Protein 9R0P (pdb70)

Foldseek 3Di:
DDADPVLQLVDALQQEEEEEDQLLLCLQAVVPQCRVDPLSVVVQLLVLCPPVVPDDPVVSVVVVVVSVVDDVVLVVVVVVCVSQDDDDPDDDDDRPLVSSCVPLPPSNVRRDDLSLLQLVLVLVSLVLQYAYEYEDQHCNSQVVSVVVPDRAAEAECVVQPCLVVVLVSNRRRYYYYACHHSVCNVRGDSDPVDDCVSCVVVVSLQSCCCVFQVGEYEYEDDLNSPPPPPVVPVRVVSDQPLVRRAYEYEDEDDPDVVVVVSQVVQNSSNYHYDYDHHDSSVSSVNSNVSSCSNVVSND/DDDDPVVLLLAALQFEEEEEEQCLLVLQFPDQQCRNDLLSVVVQLLVQCVVVVNDDPVRSVVLVVVSVVVPPVVVSVVVVCVVFDDPVPVDPDCVLLSSLVVRQPPSVVRGDVLSLLLLVLVVLSLVLQYAYEYQDQHCPNVVSCVVPNALADEEELQDPVLVVCVLVSNPSNYYYHDQYHSNCVVRGPLDCPRLVVCVPDPVSLVSLLCSQPRHEYEYEPFRCVCPSPSVCVRRVVNPPDVPQDEYEYEDECPPPVVVVVVQVVVVVSRYHYDYDHDPCSCVSVVSVVSSCSRHVSHD/DDDDDVVLLLAALQQEAEEEECLLVVLDVPPLNLLLLVLVVVSLQSQYAYEYLDQEDVNQVSLVVPPHGAAEAALVPVVVLLCVLVSNDRRYYYNDQYHPVDPVRGHDPVVSLVSVVVVVSSLVSLQVSQVRHEYEYEDPPPQVPPPSNCSRPVVRYDVLQPHDYEYEDADDDPCVLVVCQVVNSSSPYHYDYDHDDSSCVSVVSSVSSVSNHVSND

Organism: Homo sapiens (NCBI:txid9606)

InterPro domains:
  IPR038916 Protein FAM118 [PTHR28623] (1-348)

Secondary structure (DSSP, 8-state):
-----TTGGGS-GGGEEEEE-HHHHHHTSTT-GGGSSTHHHHHHHHHHHHHHTSS-HHHHHHHHHHHHS-SSHHHHHHHHHHHH---SSSS--TTTHHHHTTTSSSSGGG--HHHHHHHHHHHHHHHTT-EEEE-SS--HHHHHHHHTT---EEE-TTSGGGHHHHTTT-STTEEEESS--TT-GGG---STTTGGGGGGSHHHHHHTTTTTTSSEEEE-S-SHHHHSTHHHHHHHTT---TTT--EEEE----SHHHHHHHHHHHHHHTEEEE-----TTHHHHHHHHHHHHHHHHH-/-----HHHHT--GGGEEEEE-HHHHHHT-TT-GGGSSHHHHHHHHHHHHHHTT-S-HHHHHHHHHHHHT-S-HHHHHHHHHHHHS-S-TTS--SHHHHHHHHHSSS-GGG--HHHHHHHHHHHHHHHHT-EEEES-S--HHHHHHHHHT--PEEE-TT-HHHHHHHHTT--TTEEEESS--TT-GGG---STHHHHHHHT-HHHHHHHHHHHHH-EEEEES--GGGGSTHHHHHTGGG-SS-----EEEEEE--SHHHHHHHHHHHHHHTEEEEEE-S-TTHHHHHHHHHHHHHHHHH-/-----HHHHH--GGGEEEEE-HHHHHH---HHHHHHHHHHHHHHHTT-EEEES----HHHHHHHHTT---EEE-TT-HHHHHHHHTT--TTEEEETT--TT-TTT---SHHHHHHHHH-HHHHHHHHHHHHHPEEEEE--SSGGG-HHHIIIIITT---TTS---EEEEE---HHHHHHHHHHHHHHT-B--EE-S-TTHHHHHHHHHHHHHHHHH-

Radius of gyration: 41.3 Å; Cα contacts (8 Å, |Δi|>4): 1236; chains: 3; bounding box: 51×51×137 Å

Nearest PDB structures (foldseek):
  8bto-assembly1_A  TM=6.624E-01  e=6.747E-09  Bacillus cereus MSX-D12
  8y82-assembly1_M  TM=5.359E-01  e=5.112E-08  Geobacter sulfurreducens
  8jl0-assembly1_A  TM=5.290E-01  e=7.579E-08  Geobacter sulfurreducens
  7e36-assembly1_A  TM=4.353E-01  e=6.598E+00  Nocardia tenerifensis
  3tyd-assembly2_B-3  TM=3.108E-01  e=6.980E+00  Bacillus anthracis str. A2012

Structure (mmCIF, N/CA/C/O backbone):
data_9R0P
#
_entry.id   9R0P
#
loop_
_atom_site.group_PDB
_atom_site.id
_atom_site.type_symbol
_atom_site.label_atom_id
_atom_site.label_alt_id
_atom_site.label_comp_id
_atom_site.label_asym_id
_atom_site.label_entity_id
_atom_site.label_seq_id
_atom_site.pdbx_PDB_ins_code
_atom_site.Cartn_x
_atom_site.Cartn_y
_atom_site.Cartn_z
_atom_site.occupancy
_atom_site.B_iso_or_equiv
_atom_site.auth_seq_id
_atom_site.auth_comp_id
_atom_site.auth_asym_id
_atom_site.auth_atom_id
_atom_site.pdbx_PDB_model_num
ATOM 1 N N . PRO A 1 48 ? 241.172 261.349 195.776 1.00 85.23 28 PRO B N 1
ATOM 2 C CA . PRO A 1 48 ? 240.530 260.053 195.968 1.00 85.23 28 PRO B CA 1
ATOM 3 C C . PRO A 1 48 ? 240.818 259.065 194.828 1.00 85.23 28 PRO B C 1
ATOM 4 O O . PRO A 1 48 ? 240.290 257.949 194.845 1.00 85.23 28 PRO B O 1
ATOM 15 N N . ARG A 1 49 ? 241.643 259.477 193.851 1.00 91.43 29 ARG B N 1
ATOM 16 C CA . ARG A 1 49 ? 242.016 258.745 192.622 1.00 91.43 29 ARG B CA 1
ATOM 17 C C . ARG A 1 49 ? 242.336 257.262 192.905 1.00 91.43 29 ARG B C 1
ATOM 18 O O . ARG A 1 49 ? 243.103 256.943 193.814 1.00 91.43 29 ARG B O 1
ATOM 39 N N . LYS A 1 50 ? 241.676 256.357 192.177 1.00 94.33 30 LYS B N 1
ATOM 40 C CA . LYS A 1 50 ? 241.372 254.988 192.641 1.00 94.33 30 LYS B CA 1
ATOM 41 C C . LYS A 1 50 ? 242.465 253.955 192.314 1.00 94.33 30 LYS B C 1
ATOM 42 O O . LYS A 1 50 ? 243.597 254.330 192.010 1.00 94.33 30 LYS B O 1
ATOM 61 N N . LEU A 1 51 ? 242.130 252.659 192.401 1.00 96.68 31 LEU B N 1
ATOM 62 C CA . LEU A 1 51 ? 243.073 251.548 192.238 1.00 96.68 31 LEU B CA 1
ATOM 63 C C . LEU A 1 51 ? 243.861 251.633 190.928 1.00 96.68 31 LEU B C 1
ATOM 64 O O . LEU A 1 51 ? 243.265 251.605 189.858 1.00 96.68 31 LEU B O 1
ATOM 80 N N . LEU A 1 52 ? 245.191 251.575 190.997 1.00 95.96 32 LEU B N 1
ATOM 81 C CA . LEU A 1 52 ? 245.999 251.184 189.846 1.00 95.96 32 LEU B CA 1
ATOM 82 C C . LEU A 1 52 ? 245.635 249.738 189.505 1.00 95.96 32 LEU B C 1
ATOM 83 O O . LEU A 1 52 ? 245.862 248.868 190.343 1.00 95.96 32 LEU B O 1
ATOM 99 N N . PRO A 1 53 ? 245.061 249.436 188.332 1.00 95.69 33 PRO B N 1
ATOM 100 C CA . PRO A 1 53 ? 244.460 248.137 188.056 1.00 95.69 33 PRO B CA 1
ATOM 101 C C . PRO A 1 53 ? 245.407 246.940 188.076 1.00 95.69 33 PRO B C 1
ATOM 102 O O . PRO A 1 53 ? 244.951 245.813 187.946 1.00 95.69 33 PRO B O 1
ATOM 113 N N . SER A 1 54 ? 246.699 247.125 188.316 1.00 95.54 34 SER B N 1
ATOM 114 C CA . SER A 1 54 ? 247.529 246.038 188.827 1.00 95.54 34 SER B CA 1
ATOM 115 C C . SER A 1 54 ? 246.931 245.431 190.091 1.00 95.54 34 SER B C 1
ATOM 116 O O . SER A 1 54 ? 246.864 244.209 190.205 1.00 95.54 34 SER B O 1
ATOM 124 N N . LEU A 1 55 ? 246.464 246.259 191.027 1.00 97.16 35 LEU B N 1
ATOM 125 C CA . LEU A 1 55 ? 246.107 245.850 192.380 1.00 97.16 35 LEU B CA 1
ATOM 126 C C . LEU A 1 55 ? 245.007 244.772 192.386 1.00 97.16 35 LEU B C 1
ATOM 127 O O . LEU A 1 55 ? 245.256 243.659 192.849 1.00 97.16 35 LEU B O 1
ATOM 143 N N . LYS A 1 56 ? 243.824 245.036 191.812 1.00 95.61 36 LYS B N 1
ATOM 144 C CA . LYS A 1 56 ? 242.669 244.111 191.874 1.00 95.61 36 LYS B CA 1
ATOM 145 C C . LYS A 1 56 ? 242.927 242.703 191.329 1.00 95.61 36 LYS B C 1
ATOM 146 O O . LYS A 1 56 ? 242.156 241.788 191.589 1.00 95.61 36 LYS B O 1
ATOM 165 N N . THR A 1 57 ? 243.954 242.529 190.501 1.00 94.91 37 THR B N 1
ATOM 166 C CA . THR A 1 57 ? 244.248 241.238 189.864 1.00 94.91 37 THR B CA 1
ATOM 167 C C . THR A 1 57 ? 244.730 240.203 190.881 1.00 94.91 37 THR B C 1
ATOM 168 O O . THR A 1 57 ? 244.427 239.017 190.740 1.00 94.91 37 THR B O 1
ATOM 179 N N . LYS A 1 58 ? 245.478 240.628 191.905 1.00 96.58 38 LYS B N 1
ATOM 180 C CA . LYS A 1 58 ? 246.204 239.723 192.794 1.00 96.58 38 LYS B CA 1
ATOM 181 C C . LYS A 1 58 ? 245.261 238.999 193.742 1.00 96.58 38 LYS B C 1
ATOM 182 O O . LYS A 1 58 ? 244.554 239.627 194.523 1.00 96.58 38 LYS B O 1
ATOM 201 N N . LYS A 1 59 ? 245.256 237.671 193.693 1.00 96.92 39 LYS B N 1
ATOM 202 C CA . LYS A 1 59 ? 244.440 236.831 194.575 1.00 96.92 39 LYS B CA 1
ATOM 203 C C . LYS A 1 59 ? 244.991 236.939 196.000 1.00 96.92 39 LYS B C 1
ATOM 204 O O . LYS A 1 59 ? 246.205 236.859 196.154 1.00 96.92 39 LYS B O 1
ATOM 223 N N . PRO A 1 60 ? 244.173 237.089 197.055 1.00 97.17 40 PRO B N 1
ATOM 224 C CA . PRO A 1 60 ? 244.683 237.489 198.364 1.00 97.17 40 PRO B CA 1
ATOM 225 C C . PRO A 1 60 ? 245.798 236.601 198.922 1.00 97.17 40 PRO B C 1
ATOM 226 O O . PRO A 1 60 ? 246.769 237.145 199.438 1.00 97.17 40 PRO B O 1
ATOM 237 N N . ARG A 1 61 ? 245.754 235.268 198.760 1.00 96.47 41 ARG B N 1
ATOM 238 C CA . ARG A 1 61 ? 246.839 234.405 199.282 1.00 96.47 41 ARG B CA 1
ATOM 239 C C . ARG A 1 61 ? 248.209 234.609 198.614 1.00 96.47 41 ARG B C 1
ATOM 240 O O . ARG A 1 61 ? 249.215 234.124 199.120 1.00 96.47 41 ARG B O 1
ATOM 261 N N . GLU A 1 62 ? 248.273 235.303 197.481 1.00 97.20 42 GLU B N 1
ATOM 262 C CA . GLU A 1 62 ? 249.542 235.697 196.868 1.00 97.20 42 GLU B CA 1
ATOM 263 C C . GLU A 1 62 ? 250.243 236.801 197.663 1.00 97.20 42 GLU B C 1
ATOM 264 O O . GLU A 1 62 ? 251.472 236.861 197.659 1.00 97.20 42 GLU B O 1
ATOM 276 N N . LEU A 1 63 ? 249.493 237.711 198.286 1.00 98.14 43 LEU B N 1
ATOM 277 C CA . LEU A 1 63 ? 250.087 238.853 198.962 1.00 98.14 43 LEU B CA 1
ATOM 278 C C . LEU A 1 63 ? 250.692 238.453 200.310 1.00 98.14 43 LEU B C 1
ATOM 279 O O . LEU A 1 63 ? 250.206 237.552 200.986 1.00 98.14 43 LEU B O 1
ATOM 295 N N . VAL A 1 64 ? 251.721 239.187 200.727 1.00 98.47 44 VAL B N 1
ATOM 296 C CA . VAL A 1 64 ? 252.284 239.227 202.084 1.00 98.47 44 VAL B CA 1
ATOM 297 C C . VAL A 1 64 ? 252.603 240.691 202.408 1.00 98.47 44 VAL B C 1
ATOM 298 O O . VAL A 1 64 ? 253.062 241.432 201.547 1.00 98.47 44 VAL B O 1
ATOM 311 N N . LEU A 1 65 ? 252.340 241.162 203.621 1.00 98.73 45 LEU B N 1
ATOM 312 C CA . LEU A 1 65 ? 252.385 242.597 203.937 1.00 98.73 45 LEU B CA 1
ATOM 313 C C . LEU A 1 65 ? 253.485 242.995 204.940 1.00 98.73 45 LEU B C 1
ATOM 314 O O . LEU A 1 65 ? 253.885 242.184 205.776 1.00 98.73 45 LEU B O 1
ATOM 330 N N . VAL A 1 66 ? 253.894 244.275 204.920 1.00 98.64 46 VAL B N 1
ATOM 331 C CA . VAL A 1 66 ? 254.632 244.926 206.020 1.00 98.64 46 VAL B CA 1
ATOM 332 C C . VAL A 1 66 ? 254.069 246.304 206.388 1.00 98.64 46 VAL B C 1
ATOM 333 O O . VAL A 1 66 ? 253.823 247.149 205.525 1.00 98.64 46 VAL B O 1
ATOM 346 N N . ILE A 1 67 ? 253.922 246.539 207.695 1.00 97.89 47 ILE B N 1
ATOM 347 C CA . ILE A 1 67 ? 253.291 247.722 208.294 1.00 97.89 47 ILE B CA 1
ATOM 348 C C . ILE A 1 67 ? 254.338 248.751 208.758 1.00 97.89 47 ILE B C 1
ATOM 349 O O . ILE A 1 67 ? 255.304 248.393 209.431 1.00 97.89 47 ILE B O 1
ATOM 365 N N . GLY A 1 68 ? 254.169 250.024 208.410 1.00 96.06 48 GLY B N 1
ATOM 366 C CA . GLY A 1 68 ? 255.141 251.093 208.670 1.00 96.06 48 GLY B CA 1
ATOM 367 C C . GLY A 1 68 ? 254.915 251.885 209.961 1.00 96.06 48 GLY B C 1
ATOM 368 O O . GLY A 1 68 ? 254.364 251.365 210.924 1.00 96.06 48 GLY B O 1
ATOM 372 N N . THR A 1 69 ? 255.323 253.161 209.966 1.00 94.31 49 THR B N 1
ATOM 373 C CA . THR A 1 69 ? 255.168 254.153 211.056 1.00 94.31 49 THR B CA 1
ATOM 374 C C . THR A 1 69 ? 253.788 254.816 211.123 1.00 94.31 49 THR B C 1
ATOM 375 O O . THR A 1 69 ? 253.121 254.767 212.153 1.00 94.31 49 THR B O 1
ATOM 386 N N . GLY A 1 70 ? 253.331 255.428 210.028 1.00 94.97 50 GLY B N 1
ATOM 387 C CA . GLY A 1 70 ? 252.110 256.233 209.998 1.00 94.97 50 GLY B CA 1
ATOM 388 C C . GLY A 1 70 ? 250.854 255.430 210.322 1.00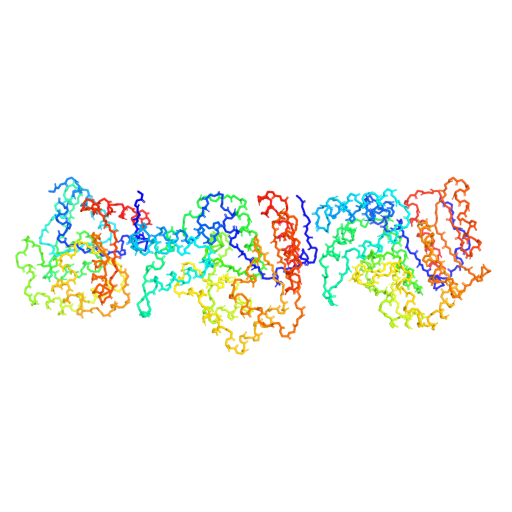 94.97 50 GLY B C 1
ATOM 389 O O . GLY A 1 70 ? 249.911 255.972 210.876 1.00 94.97 50 GLY B O 1
ATOM 393 N N . ILE A 1 71 ? 250.867 254.124 210.070 1.00 97.25 51 ILE B N 1
ATOM 394 C CA . ILE A 1 71 ? 249.795 253.203 210.450 1.00 97.25 51 ILE B CA 1
ATOM 395 C C . ILE A 1 71 ? 249.688 253.091 211.972 1.00 97.25 51 ILE B C 1
ATOM 396 O O . ILE A 1 71 ? 248.649 253.404 212.542 1.00 97.25 51 ILE B O 1
ATOM 412 N N . SER A 1 72 ? 250.760 252.717 212.669 1.00 97.03 52 SER B N 1
ATOM 413 C CA . SER A 1 72 ? 250.733 252.669 214.132 1.00 97.03 52 SER B CA 1
ATOM 414 C C . SER A 1 72 ? 250.591 254.064 214.752 1.00 97.03 52 SER B C 1
ATOM 415 O O . SER A 1 72 ? 250.070 254.178 215.851 1.00 97.03 52 SER B O 1
ATOM 423 N N . ALA A 1 73 ? 250.955 255.139 214.050 1.00 95.86 53 ALA B N 1
ATOM 424 C CA . ALA A 1 73 ? 250.601 256.491 214.477 1.00 95.86 53 ALA B CA 1
ATOM 425 C C . ALA A 1 73 ? 249.091 256.742 214.372 1.00 95.86 53 ALA B C 1
ATOM 426 O O . ALA A 1 73 ? 248.479 257.172 215.337 1.00 95.86 53 ALA B O 1
ATOM 433 N N . ALA A 1 74 ? 248.454 256.437 213.241 1.00 95.84 54 ALA B N 1
ATOM 434 C CA . ALA A 1 74 ? 247.025 256.666 212.994 1.00 95.84 54 ALA B CA 1
ATOM 435 C C . ALA A 1 74 ? 246.087 255.882 213.923 1.00 95.84 54 ALA B C 1
ATOM 436 O O . ALA A 1 74 ? 244.891 256.152 213.955 1.00 95.84 54 ALA B O 1
ATOM 443 N N . VAL A 1 75 ? 246.614 254.947 214.708 1.00 97.64 55 VAL B N 1
ATOM 444 C CA . VAL A 1 75 ? 245.890 254.247 215.773 1.00 97.64 55 VAL B CA 1
ATOM 445 C C . VAL A 1 75 ? 246.020 254.982 217.131 1.00 97.64 55 VAL B C 1
ATOM 446 O O . VAL A 1 75 ? 245.611 254.438 218.145 1.00 97.64 55 VAL B O 1
ATOM 459 N N . ALA A 1 76 ? 246.541 256.223 217.153 1.00 96.99 56 ALA B N 1
ATOM 460 C CA . ALA A 1 76 ? 246.373 257.266 218.192 1.0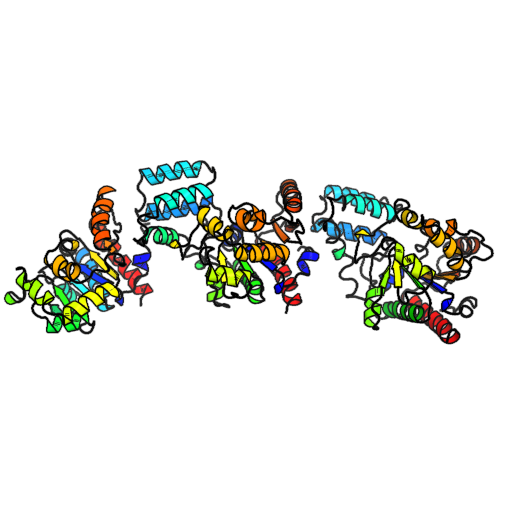0 96.99 56 ALA B CA 1
ATOM 461 C C . ALA A 1 76 ? 247.031 258.630 217.789 1.00 96.99 56 ALA B C 1
ATOM 462 O O . ALA A 1 76 ? 247.827 259.180 218.554 1.00 96.99 56 ALA B O 1
ATOM 469 N N . PRO A 1 77 ? 246.774 259.214 216.598 1.00 95.16 57 PRO B N 1
ATOM 470 C CA . PRO A 1 77 ? 247.738 260.079 215.897 1.00 95.16 57 PRO B CA 1
ATOM 471 C C . PRO A 1 77 ? 248.098 261.418 216.536 1.00 95.16 57 PRO B C 1
ATOM 472 O O . PRO A 1 77 ? 249.055 262.043 216.077 1.00 95.16 57 PRO B O 1
ATOM 483 N N . GLN A 1 78 ? 247.399 261.868 217.582 1.00 94.37 58 GLN B N 1
ATOM 484 C CA . GLN A 1 78 ? 247.792 263.064 218.336 1.00 94.37 58 GLN B CA 1
ATOM 485 C C . GLN A 1 78 ? 248.828 262.791 219.447 1.00 94.37 58 GLN B C 1
ATOM 486 O O . GLN A 1 78 ? 249.373 263.737 220.013 1.00 94.37 58 GLN B O 1
ATOM 500 N N . VAL A 1 79 ? 249.156 261.531 219.756 1.00 95.98 59 VAL B N 1
ATOM 501 C CA . VAL A 1 79 ? 250.267 261.195 220.672 1.00 95.98 59 VAL B CA 1
ATOM 502 C C . VAL A 1 79 ? 251.614 261.647 220.055 1.00 95.98 59 VAL B C 1
ATOM 503 O O . VAL A 1 79 ? 251.988 261.139 218.994 1.00 95.98 59 VAL B O 1
ATOM 516 N N . PRO A 1 80 ? 252.375 262.582 220.666 1.00 92.92 60 PRO B N 1
ATOM 517 C CA . PRO A 1 80 ? 253.596 263.136 220.063 1.00 92.92 60 PRO B CA 1
ATOM 518 C C . PRO A 1 80 ? 254.694 262.106 219.767 1.00 92.92 60 PRO B C 1
ATOM 519 O O . PRO A 1 80 ? 255.452 262.262 218.811 1.00 92.92 60 PRO B O 1
ATOM 530 N N . ALA A 1 81 ? 254.757 261.035 220.560 1.00 95.66 61 ALA B N 1
ATOM 531 C CA . ALA A 1 81 ? 255.783 259.995 220.508 1.00 95.66 61 ALA B CA 1
ATOM 532 C C . ALA A 1 81 ? 255.834 259.153 219.216 1.00 95.66 61 ALA B C 1
ATOM 533 O O . ALA A 1 81 ? 256.740 258.335 219.076 1.00 95.66 61 ALA B O 1
ATOM 540 N N . LEU A 1 82 ? 254.898 259.339 218.276 1.00 95.56 62 LEU B N 1
ATOM 541 C CA . LEU A 1 82 ? 254.908 258.676 216.963 1.00 95.56 62 LEU B CA 1
ATOM 542 C C . LEU A 1 82 ? 254.898 259.637 215.758 1.00 95.56 62 LEU B C 1
ATOM 543 O O . LEU A 1 82 ? 255.069 259.172 214.632 1.00 95.56 62 LEU B O 1
ATOM 559 N N . LYS A 1 83 ? 254.723 260.956 215.950 1.00 92.52 63 LYS B N 1
ATOM 560 C CA . LYS A 1 83 ? 254.481 261.934 214.861 1.00 92.52 63 LYS B CA 1
ATOM 561 C C . LYS A 1 83 ? 255.529 261.876 213.744 1.00 92.52 63 LYS B C 1
ATOM 562 O O . LYS A 1 83 ? 255.207 261.950 212.560 1.00 92.52 63 LYS B O 1
ATOM 581 N N . SER A 1 84 ? 256.785 261.740 214.135 1.00 90.66 64 SER B N 1
ATOM 582 C CA . SER A 1 84 ? 257.905 261.404 213.265 1.00 90.66 64 SER B CA 1
ATOM 583 C C . SER A 1 84 ? 258.877 260.562 214.089 1.00 90.66 64 SER B C 1
ATOM 584 O O . SER A 1 84 ? 258.935 260.708 215.307 1.00 90.66 64 SER B O 1
ATOM 592 N N . TRP A 1 85 ? 259.618 259.638 213.475 1.00 88.23 65 TRP B N 1
ATOM 593 C CA . TRP A 1 85 ? 260.219 258.521 214.219 1.00 88.23 65 TRP B CA 1
ATOM 594 C C . TRP A 1 85 ? 261.342 258.914 215.199 1.00 88.23 65 TRP B C 1
ATOM 595 O O . TRP A 1 85 ? 261.568 258.210 216.178 1.00 88.23 65 TRP B O 1
ATOM 616 N N . LYS A 1 86 ? 261.966 260.092 215.060 1.00 90.85 66 LYS B N 1
ATOM 617 C CA . LYS A 1 86 ? 262.825 260.660 216.119 1.00 90.85 66 LYS B CA 1
ATOM 618 C C . LYS A 1 86 ? 262.081 260.849 217.447 1.00 90.85 66 LYS B C 1
ATOM 619 O O . LYS A 1 86 ? 262.684 260.830 218.516 1.00 90.85 66 LYS B O 1
ATOM 638 N N . GLY A 1 87 ? 260.760 260.992 217.396 1.00 93.25 67 GLY B N 1
ATOM 639 C CA . GLY A 1 87 ? 259.888 261.155 218.558 1.00 93.25 67 GLY B CA 1
ATOM 640 C C . GLY A 1 87 ? 259.898 259.963 219.521 1.00 93.25 67 GLY B C 1
ATOM 641 O O . GLY A 1 87 ? 259.703 260.161 220.715 1.00 93.25 67 GLY B O 1
ATOM 645 N N . LEU A 1 88 ? 260.195 258.746 219.051 1.00 94.18 68 LEU B N 1
ATOM 646 C CA . LEU A 1 88 ? 260.302 257.576 219.920 1.00 94.18 68 LEU B CA 1
ATOM 647 C C . LEU A 1 88 ? 261.418 257.795 220.947 1.00 94.18 68 LEU B C 1
ATOM 648 O O . LEU A 1 88 ? 261.214 257.640 222.148 1.00 94.18 68 LEU B O 1
ATOM 664 N N . ILE A 1 89 ? 262.592 258.231 220.495 1.00 93.78 69 ILE B N 1
ATOM 665 C CA . ILE A 1 89 ? 263.705 258.532 221.393 1.00 93.78 69 ILE B CA 1
ATOM 666 C C . ILE A 1 89 ? 263.452 259.821 222.187 1.00 93.78 69 ILE B C 1
ATOM 667 O O . ILE A 1 89 ? 263.770 259.855 223.372 1.00 93.78 69 ILE B O 1
ATOM 683 N N . GLN A 1 90 ? 262.802 260.845 221.621 1.00 95.61 70 GLN B N 1
ATOM 684 C CA . GLN A 1 90 ? 262.376 262.026 222.393 1.00 95.61 70 GLN B CA 1
ATOM 685 C C . GLN A 1 90 ? 261.544 261.612 223.619 1.00 95.61 70 GLN B C 1
ATOM 686 O O . GLN A 1 90 ? 261.779 262.093 224.721 1.00 95.61 70 GLN B O 1
ATOM 700 N N . ALA A 1 91 ? 260.609 260.672 223.457 1.00 96.28 71 ALA B N 1
ATOM 701 C CA . ALA A 1 91 ? 259.804 260.166 224.565 1.00 96.28 71 ALA B CA 1
ATOM 702 C C . ALA A 1 91 ? 260.596 259.277 225.534 1.00 96.28 71 ALA B C 1
ATOM 703 O O . ALA A 1 91 ? 260.458 259.482 226.736 1.00 96.28 71 ALA B O 1
ATOM 710 N N . LEU A 1 92 ? 261.446 258.337 225.087 1.00 95.74 72 LEU B N 1
ATOM 711 C CA . LEU A 1 92 ? 262.275 257.574 226.042 1.00 95.74 72 LEU B CA 1
ATOM 712 C C . LEU A 1 92 ? 263.215 258.498 226.840 1.00 95.74 72 LEU B C 1
ATOM 713 O O . LEU A 1 92 ? 263.416 258.282 228.033 1.00 95.74 72 LEU B O 1
ATOM 729 N N . LEU A 1 93 ? 263.738 259.567 226.239 1.00 95.98 73 LEU B N 1
ATOM 730 C CA . LEU A 1 93 ? 264.495 260.588 226.962 1.00 95.98 73 LEU B CA 1
ATOM 731 C C . LEU A 1 93 ? 263.613 261.355 227.957 1.00 95.98 73 LEU B C 1
ATOM 732 O O . LEU A 1 93 ? 263.968 261.478 229.126 1.00 95.98 73 LEU B O 1
ATOM 748 N N . ASP A 1 94 ? 262.459 261.862 227.519 1.00 96.47 74 ASP B N 1
ATOM 749 C CA . ASP A 1 94 ? 261.550 262.615 228.393 1.00 96.47 74 ASP B CA 1
ATOM 750 C C . ASP A 1 94 ? 260.969 261.750 229.532 1.00 96.47 74 ASP B C 1
ATOM 751 O O . ASP A 1 94 ? 260.604 262.283 230.579 1.00 96.47 74 ASP B O 1
ATOM 760 N N . ALA A 1 95 ? 260.953 260.423 229.380 1.00 96.30 75 ALA B N 1
ATOM 761 C CA . ALA A 1 95 ? 260.750 259.473 230.471 1.00 96.30 75 ALA B CA 1
ATOM 762 C C . ALA A 1 95 ? 261.971 259.431 231.396 1.00 96.30 75 ALA B C 1
ATOM 763 O O . ALA A 1 95 ? 261.842 259.599 232.608 1.00 96.30 75 ALA B O 1
ATOM 770 N N . ALA A 1 96 ? 263.166 259.236 230.842 1.00 96.07 76 ALA B N 1
ATOM 771 C CA . ALA A 1 96 ? 264.394 259.080 231.613 1.00 96.07 76 ALA B CA 1
ATOM 772 C C . ALA A 1 96 ? 264.729 260.271 232.528 1.00 96.07 76 ALA B C 1
ATOM 773 O O . ALA A 1 96 ? 265.248 260.049 233.619 1.00 96.07 76 ALA B O 1
ATOM 780 N N . ILE A 1 97 ? 264.401 261.505 232.128 1.00 95.60 77 ILE B N 1
ATOM 781 C CA . ILE A 1 97 ? 264.599 262.717 232.947 1.00 95.60 77 ILE B CA 1
ATOM 782 C C . ILE A 1 97 ? 263.909 262.591 234.318 1.00 95.60 77 ILE B C 1
ATOM 783 O O . ILE A 1 97 ? 264.495 262.972 235.330 1.00 95.60 77 ILE B O 1
ATOM 799 N N . ASP A 1 98 ? 262.698 262.029 234.368 1.00 95.32 78 ASP B N 1
ATOM 800 C CA . ASP A 1 98 ? 261.960 261.792 235.616 1.00 95.32 78 ASP B CA 1
ATOM 801 C C . ASP A 1 98 ? 262.261 260.416 236.237 1.00 95.32 78 ASP B C 1
ATOM 802 O O . ASP A 1 98 ? 262.342 260.300 237.458 1.00 95.32 78 ASP B O 1
ATOM 811 N N . PHE A 1 99 ? 262.392 259.361 235.427 1.00 95.02 79 PHE B N 1
ATOM 812 C CA . PHE A 1 99 ? 262.464 257.974 235.907 1.00 95.02 79 PHE B CA 1
ATOM 813 C C . PHE A 1 99 ? 263.883 257.487 236.269 1.00 95.02 79 PHE B C 1
ATOM 814 O O . PHE A 1 99 ? 264.077 256.329 236.624 1.00 95.02 79 PHE B O 1
ATOM 831 N N . ASP A 1 100 ? 264.887 258.364 236.246 1.00 94.30 80 ASP B N 1
ATOM 832 C CA . ASP A 1 100 ? 266.220 258.078 236.797 1.00 94.30 80 ASP B CA 1
ATOM 833 C C . ASP A 1 100 ? 266.952 256.878 236.156 1.00 94.30 80 ASP B C 1
ATOM 834 O O . ASP A 1 100 ? 267.578 256.064 236.842 1.00 94.30 80 ASP B O 1
ATOM 843 N N . LEU A 1 101 ? 266.911 256.775 234.823 1.00 93.17 81 LEU B N 1
ATOM 844 C CA . LEU A 1 101 ? 267.855 255.936 234.080 1.00 93.17 81 LEU B CA 1
ATOM 845 C C . LEU A 1 101 ? 269.249 256.574 233.980 1.00 93.17 81 LEU B C 1
ATOM 846 O O . LEU A 1 101 ? 270.248 255.862 234.002 1.00 93.17 81 LEU B O 1
ATOM 862 N N . LEU A 1 102 ? 269.308 257.903 233.835 1.00 93.87 82 LEU B N 1
ATOM 863 C CA . LEU A 1 102 ? 270.485 258.693 233.453 1.00 93.87 82 LEU B CA 1
ATOM 864 C C . LEU A 1 102 ? 270.478 260.067 234.151 1.00 93.87 82 LEU B C 1
ATOM 865 O O . LEU A 1 102 ? 269.413 260.636 234.381 1.00 93.87 82 LEU B O 1
ATOM 881 N N . GLU A 1 103 ? 271.642 260.652 234.434 1.00 94.31 83 GLU B N 1
ATOM 882 C CA . GLU A 1 103 ? 271.752 262.033 234.936 1.00 94.31 83 GLU B CA 1
ATOM 883 C C . GLU A 1 103 ? 271.309 263.089 233.909 1.00 94.31 83 GLU B C 1
ATOM 884 O O . GLU A 1 103 ? 271.278 262.849 232.702 1.00 94.31 83 GLU B O 1
ATOM 896 N N . ASP A 1 104 ? 271.057 264.316 234.366 1.00 94.18 84 ASP B N 1
ATOM 897 C CA . ASP A 1 104 ? 270.797 265.480 233.511 1.00 94.18 84 ASP B CA 1
ATOM 898 C C . ASP A 1 104 ? 271.902 265.714 232.465 1.00 94.18 84 ASP B C 1
ATOM 899 O O . ASP A 1 104 ? 271.638 266.199 231.370 1.00 94.18 84 ASP B O 1
ATOM 908 N N . GLU A 1 105 ? 273.145 265.346 232.767 1.00 95.54 85 GLU B N 1
ATOM 909 C CA . GLU A 1 105 ? 274.283 265.565 231.869 1.00 95.54 85 GLU B CA 1
ATOM 910 C C . GLU A 1 105 ? 274.368 264.508 230.750 1.00 95.54 85 GLU B C 1
ATOM 911 O O . GLU A 1 105 ? 274.527 264.859 229.581 1.00 95.54 85 GLU B O 1
ATOM 923 N N . GLU A 1 106 ? 274.154 263.223 231.061 1.00 94.59 86 GLU B N 1
ATOM 924 C CA . GLU A 1 106 ? 273.912 262.178 230.045 1.00 94.59 86 GLU B CA 1
ATOM 925 C C . GLU A 1 106 ? 272.663 262.510 229.209 1.00 94.59 86 GLU B C 1
ATOM 926 O O . GLU A 1 106 ? 272.626 262.271 228.001 1.00 94.59 86 GLU B O 1
ATOM 938 N N . SER A 1 107 ? 271.657 263.134 229.832 1.00 94.97 87 SER B N 1
ATOM 939 C CA . SER A 1 107 ? 270.456 263.615 229.148 1.00 94.97 87 SER B CA 1
ATOM 940 C C . SER A 1 107 ? 270.791 264.722 228.141 1.00 94.97 87 SER B C 1
ATOM 941 O O . SER A 1 107 ? 270.398 264.631 226.981 1.00 94.97 87 SER B O 1
ATOM 949 N N . LYS A 1 108 ? 271.575 265.737 228.525 1.00 95.79 88 LYS B N 1
ATOM 950 C CA . LYS A 1 108 ? 272.033 266.814 227.622 1.00 95.79 88 LYS B CA 1
ATOM 951 C C . LYS A 1 108 ? 272.909 266.290 226.470 1.00 95.79 88 LYS B C 1
ATOM 952 O O . LYS A 1 108 ? 272.761 266.744 225.336 1.00 95.79 88 LYS B O 1
ATOM 971 N N . LYS A 1 109 ? 273.731 265.259 226.699 1.00 94.88 89 LYS B N 1
ATOM 972 C CA . LYS A 1 109 ? 274.414 264.496 225.632 1.00 94.88 89 LYS B CA 1
ATOM 973 C C . LYS A 1 109 ? 273.418 263.866 224.650 1.00 94.88 89 LYS B C 1
ATOM 974 O O . LYS A 1 109 ? 273.574 264.012 223.438 1.00 94.88 89 LYS B O 1
ATOM 993 N N . PHE A 1 110 ? 272.365 263.205 225.126 1.00 94.96 90 PHE B N 1
ATOM 994 C CA . PHE A 1 110 ? 271.333 262.704 224.217 1.00 94.96 90 PHE B CA 1
ATOM 995 C C . PHE A 1 110 ? 270.537 263.833 223.546 1.00 94.96 90 PHE B C 1
ATOM 996 O O . PHE A 1 110 ? 270.217 263.694 222.371 1.00 94.96 90 PHE B O 1
ATOM 1013 N N . GLN A 1 111 ? 270.314 264.987 224.186 1.00 94.48 91 GLN B N 1
ATOM 1014 C CA . GLN A 1 111 ? 269.724 266.159 223.513 1.00 94.48 91 GLN B CA 1
ATOM 1015 C C . GLN A 1 111 ? 270.564 266.607 222.302 1.00 94.48 91 GLN B C 1
ATOM 1016 O O . GLN A 1 111 ? 270.011 266.917 221.245 1.00 94.48 91 GLN B O 1
ATOM 1030 N N . LYS A 1 112 ? 271.899 266.562 222.392 1.00 94.50 92 LYS B N 1
ATOM 1031 C CA . LYS A 1 112 ? 272.774 266.751 221.222 1.00 94.50 92 LYS B CA 1
ATOM 1032 C C . LYS A 1 112 ? 272.535 265.666 220.168 1.00 94.50 92 LYS B C 1
ATOM 1033 O O . LYS A 1 112 ? 272.345 265.986 219.002 1.00 94.50 92 LYS B O 1
ATOM 1052 N N . CYS A 1 113 ? 272.434 264.401 220.568 1.00 93.31 93 CYS B N 1
ATOM 1053 C CA . CYS A 1 113 ? 272.137 263.294 219.652 1.00 93.31 93 CYS B CA 1
ATOM 1054 C C . CYS A 1 113 ? 270.769 263.409 218.953 1.00 93.31 93 CYS B C 1
ATOM 1055 O O . CYS A 1 113 ? 270.618 262.912 217.841 1.00 93.31 93 CYS B O 1
ATOM 1063 N N . LEU A 1 114 ? 269.779 264.087 219.547 1.00 91.25 94 LEU B N 1
ATOM 1064 C CA . LEU A 1 114 ? 268.519 264.428 218.868 1.00 91.25 94 LEU B CA 1
ATOM 1065 C C . LEU A 1 114 ? 268.717 265.478 217.760 1.00 91.25 94 LEU B C 1
ATOM 1066 O O . LEU A 1 114 ? 268.058 265.407 216.723 1.00 91.25 94 LEU B O 1
ATOM 1082 N N . HIS A 1 115 ? 269.601 266.458 217.960 1.00 89.83 95 HIS B N 1
ATOM 1083 C CA . HIS A 1 115 ? 269.893 267.475 216.947 1.00 89.83 95 HIS B CA 1
ATOM 1084 C C . HIS A 1 115 ? 270.860 266.949 215.873 1.00 89.83 95 HIS B C 1
ATOM 1085 O O . HIS A 1 115 ? 270.756 267.312 214.703 1.00 89.83 95 HIS B O 1
ATOM 1099 N N . GLU A 1 116 ? 271.760 266.043 216.244 1.00 88.65 96 GLU B N 1
ATOM 1100 C CA . GLU A 1 116 ? 272.651 265.299 215.351 1.00 88.65 96 GLU B CA 1
ATOM 1101 C C . GLU A 1 116 ? 271.977 264.018 214.822 1.00 88.65 96 GLU B C 1
ATOM 1102 O O . GLU A 1 116 ? 272.426 262.901 215.079 1.00 88.65 96 GLU B O 1
ATOM 1114 N N . ASP A 1 117 ? 270.857 264.185 214.113 1.00 74.23 97 ASP B N 1
ATOM 1115 C CA . ASP A 1 117 ? 270.025 263.089 213.590 1.00 74.23 97 ASP B CA 1
ATOM 1116 C C . ASP A 1 117 ? 270.618 262.367 212.348 1.00 74.23 97 ASP B C 1
ATOM 1117 O O . ASP A 1 117 ? 271.760 262.604 211.946 1.00 74.23 97 ASP B O 1
ATOM 1126 N N . LYS A 1 118 ? 269.847 261.428 211.773 1.00 68.86 98 LYS B N 1
ATOM 1127 C CA . LYS A 1 118 ? 270.305 260.288 210.943 1.00 68.86 98 LYS B CA 1
ATOM 1128 C C . LYS A 1 118 ? 271.165 259.292 211.750 1.00 68.86 98 LYS B C 1
ATOM 1129 O O . LYS A 1 118 ? 271.634 259.597 212.840 1.00 68.86 98 LYS B O 1
ATOM 1148 N N . ASN A 1 119 ? 271.284 258.051 211.269 1.00 80.02 99 ASN B N 1
ATOM 1149 C CA . ASN A 1 119 ? 271.679 256.859 212.053 1.00 80.02 99 ASN B CA 1
ATOM 1150 C C . ASN A 1 119 ? 270.671 256.449 213.151 1.00 80.02 99 ASN B C 1
ATOM 1151 O O . ASN A 1 119 ? 270.982 255.591 213.974 1.00 80.02 99 ASN B O 1
ATOM 1162 N N . LEU A 1 120 ? 269.469 257.042 213.203 1.00 84.19 100 LEU B N 1
ATOM 1163 C CA . LEU A 1 120 ? 268.599 257.001 214.384 1.00 84.19 100 LEU B CA 1
ATOM 1164 C C . LEU A 1 120 ? 268.204 255.589 214.837 1.00 84.19 100 LEU B C 1
ATOM 1165 O O . LEU A 1 120 ? 268.107 255.346 216.035 1.00 84.19 100 LEU B O 1
ATOM 1181 N N . VAL A 1 121 ? 268.020 254.631 213.930 1.00 81.59 101 VAL B N 1
ATOM 1182 C CA . VAL A 1 121 ? 267.700 253.253 214.337 1.00 81.59 101 VAL B CA 1
ATOM 1183 C C . VAL A 1 121 ? 268.886 252.570 215.033 1.00 81.59 101 VAL B C 1
ATOM 1184 O O . VAL A 1 121 ? 268.699 251.809 215.978 1.00 81.59 101 VAL B O 1
ATOM 1197 N N . HIS A 1 122 ? 270.129 252.870 214.648 1.00 85.03 102 HIS B N 1
ATOM 1198 C CA . HIS A 1 122 ? 271.307 252.379 215.375 1.00 85.03 102 HIS B CA 1
ATOM 1199 C C . HIS A 1 122 ? 271.710 253.279 216.549 1.00 85.03 102 HIS B C 1
ATOM 1200 O O . HIS A 1 122 ? 272.291 252.761 217.494 1.00 85.03 102 HIS B O 1
ATOM 1214 N N . VAL A 1 123 ? 271.272 254.547 216.602 1.00 89.95 103 VAL B N 1
ATOM 1215 C CA . VAL A 1 123 ? 271.196 255.304 217.869 1.00 89.95 103 VAL B CA 1
ATOM 1216 C C . VAL A 1 123 ? 270.294 254.562 218.856 1.00 89.95 103 VAL B C 1
ATOM 1217 O O . VAL A 1 123 ? 270.673 254.397 220.011 1.00 89.95 103 VAL B O 1
ATOM 1230 N N . ALA A 1 124 ? 269.150 254.029 218.413 1.00 90.13 104 ALA B N 1
ATOM 1231 C CA . ALA A 1 124 ? 268.336 253.159 219.255 1.00 90.13 104 ALA B CA 1
ATOM 1232 C C . ALA A 1 124 ? 269.081 251.873 219.639 1.00 90.13 104 ALA B C 1
ATOM 1233 O O . ALA A 1 124 ? 268.950 251.434 220.779 1.00 90.13 104 ALA B O 1
ATOM 1240 N N . HIS A 1 125 ? 269.895 251.282 218.753 1.00 88.96 105 HIS B N 1
ATOM 1241 C CA . HIS A 1 125 ? 270.684 250.086 219.111 1.00 88.96 105 HIS B CA 1
ATOM 1242 C C . HIS A 1 125 ? 271.778 250.384 220.142 1.00 88.96 105 HIS B C 1
ATOM 1243 O O . HIS A 1 125 ? 271.964 249.638 221.101 1.00 88.96 105 HIS B O 1
ATOM 1257 N N . ASP A 1 126 ? 272.448 251.520 220.009 1.00 90.68 106 ASP B N 1
ATOM 1258 C CA . ASP A 1 126 ? 273.407 252.004 220.995 1.00 90.68 106 ASP B CA 1
ATOM 1259 C C . ASP A 1 126 ? 272.720 252.341 222.334 1.00 90.68 106 ASP B C 1
ATOM 1260 O O . ASP A 1 126 ? 273.245 252.021 223.398 1.00 90.68 106 ASP B O 1
ATOM 1269 N N . LEU A 1 127 ? 271.514 252.922 222.314 1.00 92.63 107 LEU B N 1
ATOM 1270 C CA . LEU A 1 127 ? 270.712 253.197 223.514 1.00 92.63 107 LEU B CA 1
ATOM 1271 C C . LEU A 1 127 ? 270.230 251.909 224.201 1.00 92.63 107 LEU B C 1
ATOM 1272 O O . LEU A 1 127 ? 270.275 251.817 225.423 1.00 92.63 107 LEU B O 1
ATOM 1288 N N . ILE A 1 128 ? 269.860 250.870 223.453 1.00 91.09 108 ILE B N 1
ATOM 1289 C CA . ILE A 1 128 ? 269.670 249.531 224.020 1.00 91.09 108 ILE B CA 1
ATOM 1290 C C . ILE A 1 128 ? 270.966 249.050 224.670 1.00 91.09 108 ILE B C 1
ATOM 1291 O O . ILE A 1 128 ? 270.947 248.635 225.825 1.00 91.09 108 ILE B O 1
ATOM 1307 N N . GLN A 1 129 ? 272.109 249.145 223.988 1.00 88.85 109 GLN B N 1
ATOM 1308 C CA . GLN A 1 129 ? 273.387 248.721 224.570 1.00 88.85 109 GLN B CA 1
ATOM 1309 C C . GLN A 1 129 ? 273.792 249.564 225.802 1.00 88.85 109 GLN B C 1
ATOM 1310 O O . GLN A 1 129 ? 274.457 249.048 226.702 1.00 88.85 109 GLN B O 1
ATOM 1324 N N . LYS A 1 130 ? 273.328 250.818 225.915 1.00 90.13 110 LYS B N 1
ATOM 1325 C CA . LYS A 1 130 ? 273.435 251.628 227.136 1.00 90.13 110 LYS B CA 1
ATOM 1326 C C . LYS A 1 130 ? 272.511 251.129 228.246 1.00 90.13 110 LYS B C 1
ATOM 1327 O O . LYS A 1 130 ? 272.956 251.014 229.381 1.00 90.13 110 LYS B O 1
ATOM 1346 N N . LEU A 1 131 ? 271.244 250.836 227.948 1.00 90.37 111 LEU B N 1
ATOM 1347 C CA . LEU A 1 131 ? 270.234 250.461 228.950 1.00 90.37 111 LEU B CA 1
ATOM 1348 C C . LEU A 1 131 ? 270.124 248.957 229.249 1.00 90.37 111 LEU B C 1
ATOM 1349 O O . LEU A 1 131 ? 269.335 248.580 230.107 1.00 90.37 111 LEU B O 1
ATOM 1365 N N . SER A 1 132 ? 270.863 248.066 228.586 1.00 86.96 112 SER B N 1
ATOM 1366 C CA . SER A 1 132 ? 270.825 246.625 228.898 1.00 86.96 112 SER B CA 1
ATOM 1367 C C . SER A 1 132 ? 272.091 245.790 228.639 1.00 86.96 112 SER B C 1
ATOM 1368 O O . SER A 1 132 ? 272.048 244.793 227.917 1.00 86.96 112 SER B O 1
ATOM 1376 N N . PRO A 1 133 ? 273.235 246.138 229.250 1.00 77.40 113 PRO B N 1
ATOM 1377 C CA . PRO A 1 133 ? 274.237 245.131 229.576 1.00 77.40 113 PRO B CA 1
ATOM 1378 C C . PRO A 1 133 ? 273.646 244.280 230.729 1.00 77.40 113 PRO B C 1
ATOM 1379 O O . PRO A 1 133 ? 272.706 244.707 231.408 1.00 77.40 113 PRO B O 1
ATOM 1390 N N . ARG A 1 134 ? 274.138 243.060 230.960 1.00 68.34 114 ARG B N 1
ATOM 1391 C CA . ARG A 1 134 ? 273.424 242.076 231.800 1.00 68.34 114 ARG B CA 1
ATOM 1392 C C . ARG A 1 134 ? 274.306 241.351 232.818 1.00 68.34 114 ARG B C 1
ATOM 1393 O O . ARG A 1 134 ? 275.511 241.188 232.627 1.00 68.34 114 ARG B O 1
ATOM 1414 N N . THR A 1 135 ? 273.659 240.869 233.877 1.00 62.53 115 THR B N 1
ATOM 1415 C CA . THR A 1 135 ? 274.101 239.731 234.699 1.00 62.53 115 THR B CA 1
ATOM 1416 C C . THR A 1 135 ? 273.871 238.415 233.921 1.00 62.53 115 THR B C 1
ATOM 1417 O O . THR A 1 135 ? 273.862 238.421 232.690 1.00 62.53 115 THR B O 1
ATOM 1428 N N . SER A 1 136 ? 273.718 237.257 234.571 1.00 63.65 116 SER B N 1
ATOM 1429 C CA . SER A 1 136 ? 273.546 235.978 233.861 1.00 63.65 116 SER B CA 1
ATOM 1430 C C . SER A 1 136 ? 272.198 235.854 233.124 1.00 63.65 116 SER B C 1
ATOM 1431 O O . SER A 1 136 ? 272.188 235.446 231.963 1.00 63.65 116 SER B O 1
ATOM 1439 N N . ASN A 1 137 ? 271.072 236.213 233.754 1.00 62.31 117 ASN B N 1
ATOM 1440 C CA . ASN A 1 137 ? 269.710 236.063 233.209 1.00 62.31 117 ASN B CA 1
ATOM 1441 C C . ASN A 1 137 ? 268.755 237.172 233.721 1.00 62.31 117 ASN B C 1
ATOM 1442 O O . ASN A 1 137 ? 268.917 238.337 233.362 1.00 62.31 117 ASN B O 1
ATOM 1453 N N . VAL A 1 138 ? 267.767 236.815 234.553 1.00 62.67 118 VAL B N 1
ATOM 1454 C CA . VAL A 1 138 ? 266.790 237.687 235.239 1.00 62.67 118 VAL B CA 1
ATOM 1455 C C . VAL A 1 138 ? 266.046 238.677 234.313 1.00 62.67 118 VAL B C 1
ATOM 1456 O O . VAL A 1 138 ? 265.741 238.332 233.168 1.00 62.67 118 VAL B O 1
ATOM 1469 N N . ARG A 1 139 ? 265.637 239.853 234.827 1.00 67.36 119 ARG B N 1
ATOM 1470 C CA . ARG A 1 139 ? 264.597 240.748 234.265 1.00 67.36 119 ARG B CA 1
ATOM 1471 C C . ARG A 1 139 ? 264.945 242.245 234.417 1.00 67.36 119 ARG B C 1
ATOM 1472 O O . ARG A 1 139 ? 264.266 242.975 235.122 1.00 67.36 119 ARG B O 1
ATOM 1493 N N . SER A 1 140 ? 266.057 242.698 233.851 1.00 77.40 120 SER B N 1
ATOM 1494 C CA . SER A 1 140 ? 266.767 243.899 234.328 1.00 77.40 120 SER B CA 1
ATOM 1495 C C . SER A 1 140 ? 265.958 245.216 234.318 1.00 77.40 120 SER B C 1
ATOM 1496 O O . SER A 1 140 ? 265.194 245.494 233.398 1.00 77.40 120 SER B O 1
ATOM 1504 N N . THR A 1 141 ? 266.143 246.022 235.376 1.00 86.34 121 THR B N 1
ATOM 1505 C CA . THR A 1 141 ? 265.304 247.158 235.847 1.00 86.34 121 THR B CA 1
ATOM 1506 C C . THR A 1 141 ? 265.174 248.321 234.880 1.00 86.34 121 THR B C 1
ATOM 1507 O O . THR A 1 141 ? 264.135 248.964 234.821 1.00 86.34 121 THR B O 1
ATOM 1518 N N . PHE A 1 142 ? 266.235 248.641 234.153 1.00 91.41 122 PHE B N 1
ATOM 1519 C CA . PHE A 1 142 ? 266.258 249.847 233.345 1.00 91.41 122 PHE B CA 1
ATOM 1520 C C . PHE A 1 142 ? 265.272 249.768 232.163 1.00 91.41 122 PHE B C 1
ATOM 1521 O O . PHE A 1 142 ? 264.774 250.801 231.727 1.00 91.41 122 PHE B O 1
ATOM 1538 N N . PHE A 1 143 ? 265.042 248.580 231.579 1.00 92.61 123 PHE B N 1
ATOM 1539 C CA . PHE A 1 143 ? 264.598 248.502 230.179 1.00 92.61 123 PHE B CA 1
ATOM 1540 C C . PHE A 1 143 ? 263.135 248.148 230.012 1.00 92.61 123 PHE B C 1
ATOM 1541 O O . PHE A 1 143 ? 262.362 249.030 229.644 1.00 92.61 123 PHE B O 1
ATOM 1558 N N . LYS A 1 144 ? 262.724 246.908 230.320 1.00 93.41 124 LYS B N 1
ATOM 1559 C CA . LYS A 1 144 ? 261.306 246.517 230.225 1.00 93.41 124 LYS B CA 1
ATOM 1560 C C . LYS A 1 144 ? 260.447 247.566 230.899 1.00 93.41 124 LYS B C 1
ATOM 1561 O O . LYS A 1 144 ? 259.546 248.147 230.316 1.00 93.41 124 LYS B O 1
ATOM 1580 N N . ASP A 1 145 ? 260.844 247.890 232.111 1.00 94.44 125 ASP B N 1
ATOM 1581 C CA . ASP A 1 145 ? 260.110 248.760 233.005 1.00 94.44 125 ASP B CA 1
ATOM 1582 C C . ASP A 1 145 ? 260.290 250.267 232.673 1.00 94.44 125 ASP B C 1
ATOM 1583 O O . ASP A 1 145 ? 259.757 251.113 233.385 1.00 94.44 125 ASP B O 1
ATOM 1592 N N . CYS A 1 146 ? 260.969 250.620 231.568 1.00 95.92 126 CYS B N 1
ATOM 1593 C CA . CYS A 1 146 ? 260.965 251.970 230.991 1.00 95.92 126 CYS B CA 1
ATOM 1594 C C . CYS A 1 146 ? 260.270 252.057 229.624 1.00 95.92 126 CYS B C 1
ATOM 1595 O O . CYS A 1 146 ? 259.563 253.037 229.386 1.00 95.92 126 CYS B O 1
ATOM 1603 N N . LEU A 1 147 ? 260.354 251.042 228.744 1.00 95.16 127 LEU B N 1
ATOM 1604 C CA . LEU A 1 147 ? 259.606 251.046 227.459 1.00 95.16 127 LEU B CA 1
ATOM 1605 C C . LEU A 1 147 ? 258.099 251.247 227.683 1.00 95.16 127 LEU B C 1
ATOM 1606 O O . LEU A 1 147 ? 257.429 251.951 226.925 1.00 95.16 127 LEU B O 1
ATOM 1622 N N . TYR A 1 148 ? 257.576 250.682 228.770 1.00 95.96 128 TYR B N 1
ATOM 1623 C CA . TYR A 1 148 ? 256.196 250.811 229.228 1.00 95.96 128 TYR B CA 1
ATOM 1624 C C . TYR A 1 148 ? 255.891 252.227 229.782 1.00 95.96 128 TYR B C 1
ATOM 1625 O O . TYR A 1 148 ? 255.030 252.405 230.634 1.00 95.96 128 TYR B O 1
ATOM 1643 N N . GLU A 1 149 ? 256.600 253.271 229.352 1.00 95.92 129 GLU B N 1
ATOM 1644 C CA . GLU A 1 149 ? 256.115 254.661 229.348 1.00 95.92 129 GLU B CA 1
ATOM 1645 C C . GLU A 1 149 ? 255.566 255.098 227.983 1.00 95.92 129 GLU B C 1
ATOM 1646 O O . GLU A 1 149 ? 254.832 256.080 227.898 1.00 95.92 129 GLU B O 1
ATOM 1658 N N . VAL A 1 150 ? 255.902 254.373 226.915 1.00 96.14 130 VAL B N 1
ATOM 1659 C CA . VAL A 1 150 ? 255.571 254.751 225.537 1.00 96.14 130 VAL B CA 1
ATOM 1660 C C . VAL A 1 150 ? 254.820 253.646 224.787 1.00 96.14 130 VAL B C 1
ATOM 1661 O O . VAL A 1 150 ? 253.934 253.960 223.998 1.00 96.14 130 VAL B O 1
ATOM 1674 N N . PHE A 1 151 ? 255.120 252.366 225.033 1.00 96.14 131 PHE B N 1
ATOM 1675 C CA . PHE A 1 151 ? 254.361 251.231 224.477 1.00 96.14 131 PHE B CA 1
ATOM 1676 C C . PHE A 1 151 ? 253.292 250.671 225.421 1.00 96.14 131 PHE B C 1
ATOM 1677 O O . PHE A 1 151 ? 252.536 249.778 225.054 1.00 96.14 131 PHE B O 1
ATOM 1694 N N . ASP A 1 152 ? 253.206 251.195 226.640 1.00 94.49 132 ASP B N 1
ATOM 1695 C CA . ASP A 1 152 ? 251.948 251.241 227.399 1.00 94.49 132 ASP B CA 1
ATOM 1696 C C . ASP A 1 152 ? 251.130 252.455 226.904 1.00 94.49 132 ASP B C 1
ATOM 1697 O O . ASP A 1 152 ? 251.677 253.378 226.300 1.00 94.49 132 ASP B O 1
ATOM 1706 N N . ASP A 1 153 ? 249.830 252.493 227.177 1.00 94.34 133 ASP B N 1
ATOM 1707 C CA . ASP A 1 153 ? 248.975 253.658 226.917 1.00 94.34 133 ASP B CA 1
ATOM 1708 C C . ASP A 1 153 ? 248.909 254.120 225.437 1.00 94.34 133 ASP B C 1
ATOM 1709 O O . ASP A 1 153 ? 248.641 255.289 225.155 1.00 94.34 133 ASP B O 1
ATOM 1718 N N . LEU A 1 154 ? 249.135 253.215 224.472 1.00 96.39 134 LEU B N 1
ATOM 1719 C CA . LEU A 1 154 ? 248.640 253.392 223.096 1.00 96.39 134 LEU B CA 1
ATOM 1720 C C . LEU A 1 154 ? 247.210 252.854 222.943 1.00 96.39 134 LEU B C 1
ATOM 1721 O O . LEU A 1 154 ? 246.352 253.530 222.378 1.00 96.39 134 LEU B O 1
ATOM 1737 N N . GLU A 1 155 ? 246.938 251.636 223.432 1.00 95.41 135 GLU B N 1
ATOM 1738 C CA . GLU A 1 155 ? 245.665 250.932 223.177 1.00 95.41 135 GLU B CA 1
ATOM 1739 C C . GLU A 1 155 ? 244.446 251.729 223.661 1.00 95.41 135 GLU B C 1
ATOM 1740 O O . GLU A 1 155 ? 243.371 251.667 223.071 1.00 95.41 135 GLU B O 1
ATOM 1752 N N . SER A 1 156 ? 244.660 252.578 224.661 1.00 96.29 136 SER B N 1
ATOM 1753 C CA . SER A 1 156 ? 243.716 253.569 225.167 1.00 96.29 136 SER B CA 1
ATOM 1754 C C . SER A 1 156 ? 243.171 254.526 224.104 1.00 96.29 136 SER B C 1
ATOM 1755 O O . SER A 1 156 ? 242.138 255.160 224.337 1.00 96.29 136 SER B O 1
ATOM 1763 N N . LYS A 1 157 ? 243.821 254.650 222.943 1.00 97.12 137 LYS B N 1
ATOM 1764 C CA . LYS A 1 157 ? 243.477 255.619 221.898 1.00 97.12 137 LYS B CA 1
ATOM 1765 C C . LYS A 1 157 ? 243.350 255.004 220.493 1.00 97.12 137 LYS B C 1
ATOM 1766 O O . LYS A 1 157 ? 243.481 255.731 219.513 1.00 97.12 137 LYS B O 1
ATOM 1785 N N . MET A 1 158 ? 243.016 253.708 220.376 1.00 97.67 138 MET B N 1
ATOM 1786 C CA . MET A 1 158 ? 242.689 253.053 219.088 1.00 97.67 138 MET B CA 1
ATOM 1787 C C . MET A 1 158 ? 241.399 253.605 218.438 1.00 97.67 138 MET B C 1
ATOM 1788 O O . MET A 1 158 ? 240.340 252.986 218.494 1.00 97.67 138 MET B O 1
ATOM 1802 N N . GLU A 1 159 ? 241.477 254.790 217.838 1.00 96.88 139 GLU B N 1
ATOM 1803 C CA . GLU A 1 159 ? 240.365 255.494 217.181 1.00 96.88 139 GLU B CA 1
ATOM 1804 C C . GLU A 1 159 ? 239.813 254.788 215.931 1.00 96.88 139 GLU B C 1
ATOM 1805 O O . GLU A 1 159 ? 240.464 253.961 215.292 1.00 96.88 139 GLU B O 1
ATOM 1817 N N . ASP A 1 160 ? 238.585 255.152 215.560 1.00 96.06 140 ASP B N 1
ATOM 1818 C CA . ASP A 1 160 ? 237.797 254.508 214.502 1.00 96.06 140 ASP B CA 1
ATOM 1819 C C . ASP A 1 160 ? 238.508 254.493 213.138 1.00 96.06 140 ASP B C 1
ATOM 1820 O O . ASP A 1 160 ? 238.625 253.453 212.487 1.00 96.06 140 ASP B O 1
ATOM 1829 N N . SER A 1 161 ? 239.045 255.640 212.720 1.00 91.91 141 SER B N 1
ATOM 1830 C CA . SER A 1 161 ? 239.752 255.780 211.446 1.00 91.91 141 SER B CA 1
ATOM 1831 C C . SER A 1 161 ? 240.948 254.834 211.360 1.00 91.91 141 SER B C 1
ATOM 1832 O O . SER A 1 161 ? 241.194 254.240 210.317 1.00 91.91 141 SER B O 1
ATOM 1840 N N . GLY A 1 162 ? 241.665 254.626 212.464 1.00 95.74 142 GLY B N 1
ATOM 1841 C CA . GLY A 1 162 ? 242.795 253.704 212.514 1.00 95.74 142 GLY B CA 1
ATOM 1842 C C . GLY A 1 162 ? 242.358 252.244 212.439 1.00 95.74 142 GLY B C 1
ATOM 1843 O O . GLY A 1 162 ? 242.924 251.467 211.671 1.00 95.74 142 GLY B O 1
ATOM 1847 N N . LYS A 1 163 ? 241.319 251.856 213.189 1.00 97.55 143 LYS B N 1
ATOM 1848 C CA . LYS A 1 163 ? 240.866 250.454 213.274 1.00 97.55 143 LYS B CA 1
ATOM 1849 C C . LYS A 1 163 ? 240.492 249.856 211.915 1.00 97.55 143 LYS B C 1
ATOM 1850 O O . LYS A 1 163 ? 240.699 248.667 211.715 1.00 97.55 143 LYS B O 1
ATOM 1869 N N . GLN A 1 164 ? 240.048 250.659 210.947 1.00 96.86 144 GLN B N 1
ATOM 1870 C CA . GLN A 1 164 ? 239.738 250.230 209.572 1.00 96.86 144 GLN B CA 1
ATOM 1871 C C . GLN A 1 164 ? 240.897 249.488 208.879 1.00 96.86 144 GLN B C 1
ATOM 1872 O O . GLN A 1 164 ? 240.698 248.486 208.190 1.00 96.86 144 GLN B O 1
ATOM 1886 N N . LEU A 1 165 ? 242.123 249.969 209.073 1.00 97.36 145 LEU B N 1
ATOM 1887 C CA . LEU A 1 165 ? 243.319 249.389 208.472 1.00 97.36 145 LEU B CA 1
ATOM 1888 C C . LEU A 1 165 ? 243.611 248.040 209.113 1.00 97.36 145 LEU B C 1
ATOM 1889 O O . LEU A 1 165 ? 243.661 247.027 208.433 1.00 97.36 145 LEU B O 1
ATOM 1905 N N . LEU A 1 166 ? 243.713 248.005 210.436 1.00 98.37 146 LEU B N 1
ATOM 1906 C CA . LEU A 1 166 ? 243.971 246.773 211.181 1.00 98.37 146 LEU B CA 1
ATOM 1907 C C . LEU A 1 166 ? 242.863 245.724 210.937 1.00 98.37 146 LEU B C 1
ATOM 1908 O O . LEU A 1 166 ? 243.148 244.552 210.708 1.00 98.37 146 LEU B O 1
ATOM 1924 N N . GLN A 1 167 ? 241.601 246.153 210.891 1.00 98.20 147 GLN B N 1
ATOM 1925 C CA . GLN A 1 167 ? 240.452 245.328 210.511 1.00 98.20 147 GLN B CA 1
ATOM 1926 C C . GLN A 1 167 ? 240.726 244.659 209.165 1.00 98.20 147 GLN B C 1
ATOM 1927 O O . GLN A 1 167 ? 240.621 243.442 209.006 1.00 98.20 147 GLN B O 1
ATOM 1941 N N . SER A 1 168 ? 241.112 245.471 208.183 1.00 98.24 148 SER B N 1
ATOM 1942 C CA . SER A 1 168 ? 241.334 245.008 206.819 1.00 98.24 148 SER B CA 1
ATOM 1943 C C . SER A 1 168 ? 242.480 243.995 206.753 1.00 98.24 148 SER B C 1
ATOM 1944 O O . SER A 1 168 ? 242.317 242.915 206.185 1.00 98.24 148 SER B O 1
ATOM 1952 N N . VAL A 1 169 ? 243.610 244.306 207.401 1.00 98.39 149 VAL B N 1
ATOM 1953 C CA . VAL A 1 169 ? 244.784 243.423 207.488 1.00 98.39 149 VAL B CA 1
ATOM 1954 C C . VAL A 1 169 ? 244.397 242.087 208.104 1.00 98.39 149 VAL B C 1
ATOM 1955 O O . VAL A 1 169 ? 244.756 241.040 207.579 1.00 98.39 149 VAL B O 1
ATOM 1968 N N . LEU A 1 170 ? 243.633 242.118 209.193 1.00 98.17 150 LEU B N 1
ATOM 1969 C CA . LEU A 1 170 ? 243.247 240.927 209.926 1.00 98.17 150 LEU B CA 1
ATOM 1970 C C . LEU A 1 170 ? 242.446 239.977 209.039 1.00 98.17 150 LEU B C 1
ATOM 1971 O O . LEU A 1 170 ? 242.784 238.803 208.912 1.00 98.17 150 LEU B O 1
ATOM 1987 N N . HIS A 1 171 ? 241.432 240.484 208.343 1.00 97.53 151 HIS B N 1
ATOM 1988 C CA . HIS A 1 171 ? 240.714 239.620 207.422 1.00 97.53 151 HIS B CA 1
ATOM 1989 C C . HIS A 1 171 ? 241.612 239.171 206.266 1.00 97.53 151 HIS B C 1
ATOM 1990 O O . HIS A 1 171 ? 241.473 238.046 205.801 1.00 97.53 151 HIS B O 1
ATOM 2004 N N . LEU A 1 172 ? 242.593 239.975 205.843 1.00 97.86 152 LEU B N 1
ATOM 2005 C CA . LEU A 1 172 ? 243.576 239.542 204.843 1.00 97.86 152 LEU B CA 1
ATOM 2006 C C . LEU A 1 172 ? 244.399 238.358 205.372 1.00 97.86 152 LEU B C 1
ATOM 2007 O O . LEU A 1 172 ? 244.605 237.382 204.653 1.00 97.86 152 LEU B O 1
ATOM 2023 N N . MET A 1 173 ? 244.785 238.385 206.648 1.00 97.67 153 MET B N 1
ATOM 2024 C CA . MET A 1 173 ? 245.426 237.236 207.284 1.00 97.67 153 MET B CA 1
ATOM 2025 C C . MET A 1 173 ? 244.511 236.009 207.234 1.00 97.67 153 MET B C 1
ATOM 2026 O O . MET A 1 173 ? 244.913 234.936 206.790 1.00 97.67 153 MET B O 1
ATOM 2040 N N . GLU A 1 174 ? 243.257 236.162 207.648 1.00 96.46 154 GLU B N 1
ATOM 2041 C CA . GLU A 1 174 ? 242.287 235.068 207.629 1.00 96.46 154 GLU B CA 1
ATOM 2042 C C . GLU A 1 174 ? 242.031 234.555 206.204 1.00 96.46 154 GLU B C 1
ATOM 2043 O O . GLU A 1 174 ? 241.818 233.359 206.004 1.00 96.46 154 GLU B O 1
ATOM 2055 N N . ASN A 1 175 ? 242.125 235.426 205.198 1.00 95.94 155 ASN B N 1
ATOM 2056 C CA . ASN A 1 175 ? 242.007 235.081 203.783 1.00 95.94 155 ASN B CA 1
ATOM 2057 C C . ASN A 1 175 ? 243.226 234.296 203.237 1.00 95.94 155 ASN B C 1
ATOM 2058 O O . ASN A 1 175 ? 243.246 233.965 202.055 1.00 95.94 155 ASN B O 1
ATOM 2069 N N . GLY A 1 176 ? 244.214 233.929 204.061 1.00 95.95 156 GLY B N 1
ATOM 2070 C CA . GLY A 1 176 ? 245.218 232.903 203.717 1.00 95.95 156 GLY B CA 1
ATOM 2071 C C . GLY A 1 176 ? 246.615 233.412 203.345 1.00 95.95 156 GLY B C 1
ATOM 2072 O O . GLY A 1 176 ? 247.437 232.659 202.823 1.00 95.95 156 GLY B O 1
ATOM 2076 N N . ALA A 1 177 ? 246.889 234.684 203.606 1.00 97.97 157 ALA B N 1
ATOM 2077 C CA . ALA A 1 177 ? 248.218 235.276 203.503 1.00 97.97 157 ALA B CA 1
ATOM 2078 C C . ALA A 1 177 ? 249.175 234.805 204.627 1.00 97.97 157 ALA B C 1
ATOM 2079 O O . ALA A 1 177 ? 248.867 233.896 205.396 1.00 97.97 157 ALA B O 1
ATOM 2086 N N . LEU A 1 178 ? 250.308 235.495 204.771 1.00 98.57 158 LEU B N 1
ATOM 2087 C CA . LEU A 1 178 ? 251.126 235.594 205.988 1.00 98.57 158 LEU B CA 1
ATOM 2088 C C . LEU A 1 178 ? 251.483 237.074 206.173 1.00 98.57 158 LEU B C 1
ATOM 2089 O O . LEU A 1 178 ? 251.381 237.839 205.214 1.00 98.57 158 LEU B O 1
ATOM 2105 N N . VAL A 1 179 ? 251.873 237.516 207.369 1.00 98.70 159 VAL B N 1
ATOM 2106 C CA . VAL A 1 179 ? 252.161 238.942 207.627 1.00 98.70 159 VAL B CA 1
ATOM 2107 C C . VAL A 1 179 ? 253.444 239.143 208.432 1.00 98.70 159 VAL B C 1
ATOM 2108 O O . VAL A 1 179 ? 253.748 238.366 209.337 1.00 98.70 159 VAL B O 1
ATOM 2121 N N . LEU A 1 180 ? 254.189 240.206 208.111 1.00 98.33 160 LEU B N 1
ATOM 2122 C CA . LEU A 1 180 ? 255.405 240.626 208.792 1.00 98.33 160 LEU B CA 1
ATOM 2123 C C . LEU A 1 180 ? 255.234 242.047 209.325 1.00 98.33 160 LEU B C 1
ATOM 2124 O O . LEU A 1 180 ? 254.581 242.866 208.694 1.00 98.33 160 LEU B O 1
ATOM 2140 N N . THR A 1 181 ? 255.810 242.381 210.474 1.00 97.54 161 THR B N 1
ATOM 2141 C CA . THR A 1 181 ? 255.605 243.703 211.095 1.00 97.54 161 THR B CA 1
ATOM 2142 C C . THR A 1 181 ? 256.895 244.355 211.540 1.00 97.54 161 THR B C 1
ATOM 2143 O O . THR A 1 181 ? 257.746 243.700 212.132 1.00 97.54 161 THR B O 1
ATOM 2154 N N . THR A 1 182 ? 257.070 245.645 211.266 1.00 93.47 162 THR B N 1
ATOM 2155 C CA . THR A 1 182 ? 258.305 246.317 211.651 1.00 93.47 162 THR B CA 1
ATOM 2156 C C . THR A 1 182 ? 258.403 246.421 213.161 1.00 93.47 162 THR B C 1
ATOM 2157 O O . THR A 1 182 ? 259.378 245.948 213.736 1.00 93.47 162 THR B O 1
ATOM 2168 N N . ASN A 1 183 ? 257.418 247.040 213.800 1.00 95.04 163 ASN B N 1
ATOM 2169 C CA . ASN A 1 183 ? 257.561 247.598 215.138 1.00 95.04 163 ASN B CA 1
ATOM 2170 C C . ASN A 1 183 ? 257.709 246.546 216.252 1.00 95.04 163 ASN B C 1
ATOM 2171 O O . ASN A 1 183 ? 257.296 245.391 216.110 1.00 95.04 163 ASN B O 1
ATOM 2182 N N . PHE A 1 184 ? 258.227 247.000 217.404 1.00 95.62 164 PHE B N 1
ATOM 2183 C CA . PHE A 1 184 ? 258.120 246.290 218.687 1.00 95.62 164 PHE B CA 1
ATOM 2184 C C . PHE A 1 184 ? 256.643 246.147 219.108 1.00 95.62 164 PHE B C 1
ATOM 2185 O O . PHE A 1 184 ? 256.274 245.112 219.656 1.00 95.62 164 PHE B O 1
ATOM 2202 N N . ASP A 1 185 ? 255.825 247.189 218.891 1.00 97.37 165 ASP B N 1
ATOM 2203 C CA . ASP A 1 185 ? 254.461 247.373 219.388 1.00 97.37 165 ASP B CA 1
ATOM 2204 C C . ASP A 1 185 ? 253.525 246.222 219.033 1.00 97.37 165 ASP B C 1
ATOM 2205 O O . ASP A 1 185 ? 253.724 245.513 218.050 1.00 97.37 165 ASP B O 1
ATOM 2214 N N . ASN A 1 186 ? 252.456 246.056 219.802 1.00 97.52 166 ASN B N 1
ATOM 2215 C CA . ASN A 1 186 ? 251.552 244.916 219.655 1.00 97.52 166 ASN B CA 1
ATOM 2216 C C . ASN A 1 186 ? 250.133 245.279 219.179 1.00 97.52 166 ASN B C 1
ATOM 2217 O O . ASN A 1 186 ? 249.236 244.447 219.288 1.00 97.52 166 ASN B O 1
ATOM 2228 N N . LEU A 1 187 ? 249.904 246.477 218.621 1.00 98.25 167 LEU B N 1
ATOM 2229 C CA . LEU A 1 187 ? 248.561 246.930 218.234 1.00 98.25 167 LEU B CA 1
ATOM 2230 C C . LEU A 1 187 ? 247.826 245.856 217.426 1.00 98.25 167 LEU B C 1
ATOM 2231 O O . LEU A 1 187 ? 246.742 245.428 217.810 1.00 98.25 167 LEU B O 1
ATOM 2247 N N . LEU A 1 188 ? 248.469 245.358 216.368 1.00 98.40 168 LEU B N 1
ATOM 2248 C CA . LEU A 1 188 ? 247.944 244.339 215.454 1.00 98.40 168 LEU B CA 1
ATOM 2249 C C . LEU A 1 188 ? 247.806 242.946 216.088 1.00 98.40 168 LEU B C 1
ATOM 2250 O O . LEU A 1 188 ? 247.151 242.082 215.528 1.00 98.40 168 LEU B O 1
ATOM 2266 N N . GLU A 1 189 ? 248.368 242.712 217.264 1.00 98.27 169 GLU B N 1
ATOM 2267 C CA . GLU A 1 189 ? 248.042 241.526 218.045 1.00 98.27 169 GLU B CA 1
ATOM 2268 C C . GLU A 1 189 ? 246.775 241.778 218.884 1.00 98.27 169 GLU B C 1
ATOM 2269 O O . GLU A 1 189 ? 245.860 240.952 218.903 1.00 98.27 169 GLU B O 1
ATOM 2281 N N . LEU A 1 190 ? 246.680 242.937 219.553 1.00 98.03 170 LEU B N 1
ATOM 2282 C CA . LEU A 1 190 ? 245.583 243.237 220.481 1.00 98.03 170 LEU B CA 1
ATOM 2283 C C . LEU A 1 190 ? 244.261 243.471 219.752 1.00 98.03 170 LEU B C 1
ATOM 2284 O O . LEU A 1 190 ? 243.283 242.784 220.035 1.00 98.03 170 LEU B O 1
ATOM 2300 N N . TYR A 1 191 ? 244.199 244.378 218.778 1.00 98.26 171 TYR B N 1
ATOM 2301 C CA . TYR A 1 191 ? 242.950 244.608 218.040 1.00 98.26 171 TYR B CA 1
ATOM 2302 C C . TYR A 1 191 ? 242.552 243.415 217.138 1.00 98.26 171 TYR B C 1
ATOM 2303 O O . TYR A 1 191 ? 241.456 243.386 216.589 1.00 98.26 171 TYR B O 1
ATOM 2321 N N . ALA A 1 192 ? 243.389 242.384 217.017 1.00 98.10 172 ALA B N 1
ATOM 2322 C CA . ALA A 1 192 ? 242.981 241.106 216.454 1.00 98.10 172 ALA B CA 1
ATOM 2323 C C . ALA A 1 192 ? 242.274 240.215 217.471 1.00 98.10 172 ALA B C 1
ATOM 2324 O O . ALA A 1 192 ? 241.268 239.595 217.133 1.00 98.10 172 ALA B O 1
ATOM 2331 N N . ALA A 1 193 ? 242.716 240.201 218.728 1.00 97.68 173 ALA B N 1
ATOM 2332 C CA . ALA A 1 193 ? 241.983 239.524 219.797 1.00 97.68 173 ALA B CA 1
ATOM 2333 C C . ALA A 1 193 ? 240.644 240.221 220.151 1.00 97.68 173 ALA B C 1
ATOM 2334 O O . ALA A 1 193 ? 239.694 239.554 220.553 1.00 97.68 173 ALA B O 1
ATOM 2341 N N . ASP A 1 194 ? 240.514 241.532 219.920 1.00 96.71 174 ASP B N 1
ATOM 2342 C CA . ASP A 1 194 ? 239.249 242.289 219.993 1.00 96.71 174 ASP B CA 1
ATOM 2343 C C . ASP A 1 194 ? 238.197 241.763 218.994 1.00 96.71 174 ASP B C 1
ATOM 2344 O O . ASP A 1 194 ? 237.087 241.420 219.389 1.00 96.71 174 ASP B O 1
ATOM 2353 N N . GLN A 1 195 ? 238.562 241.571 217.722 1.00 96.83 175 GLN B N 1
ATOM 2354 C CA . GLN A 1 195 ? 237.743 240.862 216.729 1.00 96.83 175 GLN B CA 1
ATOM 2355 C C . GLN A 1 195 ? 237.678 239.337 216.938 1.00 96.83 175 GLN B C 1
ATOM 2356 O O . GLN A 1 195 ? 237.009 238.651 216.170 1.00 96.83 175 GLN B O 1
ATOM 2370 N N . GLY A 1 196 ? 238.333 238.787 217.962 1.00 97.29 176 GLY B N 1
ATOM 2371 C CA . GLY A 1 196 ? 238.167 237.394 218.389 1.00 97.29 176 GLY B CA 1
ATOM 2372 C C . GLY A 1 196 ? 239.249 236.382 217.979 1.00 97.29 176 GLY B C 1
ATOM 2373 O O . GLY A 1 196 ? 239.020 235.182 218.149 1.00 97.29 176 GLY B O 1
ATOM 2377 N N . LYS A 1 197 ? 240.414 236.802 217.462 1.00 96.60 177 LYS B N 1
ATOM 2378 C CA . LYS A 1 197 ? 241.545 235.897 217.173 1.00 96.60 177 LYS B CA 1
ATOM 2379 C C . LYS A 1 197 ? 242.786 236.237 217.987 1.00 96.60 177 LYS B C 1
ATOM 2380 O O . LYS A 1 197 ? 243.331 237.331 217.901 1.00 96.60 177 LYS B O 1
ATOM 2399 N N . GLN A 1 198 ? 243.260 235.271 218.762 1.00 95.67 178 GLN B N 1
ATOM 2400 C CA . GLN A 1 198 ? 244.489 235.394 219.542 1.00 95.67 178 GLN B CA 1
ATOM 2401 C C . GLN A 1 198 ? 245.691 235.007 218.669 1.00 95.67 178 GLN B C 1
ATOM 2402 O O . GLN A 1 198 ? 245.918 233.829 218.389 1.00 95.67 178 GLN B O 1
ATOM 2416 N N . LEU A 1 199 ? 246.432 236.013 218.204 1.00 97.85 179 LEU B N 1
ATOM 2417 C CA . LEU A 1 199 ? 247.570 235.853 217.291 1.00 97.85 179 LEU B CA 1
ATOM 2418 C C . LEU A 1 199 ? 248.726 235.090 217.938 1.00 97.85 179 LEU B C 1
ATOM 2419 O O . LEU A 1 199 ? 249.029 235.273 219.116 1.00 97.85 179 LEU B O 1
ATOM 2435 N N . GLU A 1 200 ? 249.431 234.288 217.147 1.00 97.65 180 GLU B N 1
ATOM 2436 C CA . GLU A 1 200 ? 250.780 233.845 217.495 1.00 97.65 180 GLU B CA 1
ATOM 2437 C C . GLU A 1 200 ? 251.813 234.911 217.090 1.00 97.65 180 GLU B C 1
ATOM 2438 O O . GLU A 1 200 ? 252.043 235.152 215.903 1.00 97.65 180 GLU B O 1
ATOM 2450 N N . SER A 1 201 ? 252.476 235.542 218.054 1.00 98.25 181 SER B N 1
ATOM 2451 C CA . SER A 1 201 ? 253.646 236.363 217.754 1.00 98.25 181 SER B CA 1
ATOM 2452 C C . SER A 1 201 ? 254.805 235.472 217.336 1.00 98.25 181 SER B C 1
ATOM 2453 O O . SER A 1 201 ? 255.104 234.497 218.021 1.00 98.25 181 SER B O 1
ATOM 2461 N N . LEU A 1 202 ? 255.496 235.840 216.258 1.00 97.83 182 LEU B N 1
ATOM 2462 C CA . LEU A 1 202 ? 256.793 235.280 215.881 1.00 97.83 182 LEU B CA 1
ATOM 2463 C C . LEU A 1 202 ? 257.862 236.372 215.819 1.00 97.83 182 LEU B C 1
ATOM 2464 O O . LEU A 1 202 ? 257.646 237.498 215.370 1.00 97.83 182 LEU B O 1
ATOM 2480 N N . ASP A 1 203 ? 259.059 235.976 216.211 1.00 96.33 183 ASP B N 1
ATOM 2481 C CA . ASP A 1 203 ? 260.310 236.690 216.002 1.00 96.33 183 ASP B CA 1
ATOM 2482 C C . ASP A 1 203 ? 261.401 235.622 215.819 1.00 96.33 183 ASP B C 1
ATOM 2483 O O . ASP A 1 203 ? 261.251 234.477 216.259 1.00 96.33 183 ASP B O 1
ATOM 2492 N N . LEU A 1 204 ? 262.492 235.963 215.134 1.00 95.62 184 LEU B N 1
ATOM 2493 C CA . LEU A 1 204 ? 263.436 234.952 214.659 1.00 95.62 184 LEU B CA 1
ATOM 2494 C C . LEU A 1 204 ? 264.225 234.256 215.786 1.00 95.62 184 LEU B C 1
ATOM 2495 O O . LEU A 1 204 ? 264.842 233.225 215.536 1.00 95.62 184 LEU B O 1
ATOM 2511 N N . THR A 1 205 ? 264.179 234.749 217.033 1.00 92.45 185 THR B N 1
ATOM 2512 C CA . THR A 1 205 ? 264.774 234.042 218.181 1.00 92.45 185 THR B CA 1
ATOM 2513 C C . THR A 1 205 ? 263.972 232.797 218.572 1.00 92.45 185 THR B C 1
ATOM 2514 O O . THR A 1 205 ? 264.523 231.887 219.188 1.00 92.45 185 THR B O 1
ATOM 2525 N N . ASP A 1 206 ? 262.704 232.696 218.159 1.00 93.09 186 ASP B N 1
ATOM 2526 C CA . ASP A 1 206 ? 261.909 231.465 218.219 1.00 93.09 186 ASP B CA 1
ATOM 2527 C C . ASP A 1 206 ? 262.292 230.529 217.051 1.00 93.09 186 ASP B C 1
ATOM 2528 O O . ASP A 1 206 ? 261.502 230.218 216.159 1.00 93.09 186 ASP B O 1
ATOM 2537 N N . GLU A 1 207 ? 263.575 230.161 217.019 1.00 94.14 187 GLU B N 1
ATOM 2538 C CA . GLU A 1 207 ? 264.321 229.777 215.816 1.00 94.14 187 GLU B CA 1
ATOM 2539 C C . GLU A 1 207 ? 263.638 228.726 214.932 1.00 94.14 187 GLU B C 1
ATOM 2540 O O . GLU A 1 207 ? 263.513 228.928 213.722 1.00 94.14 187 GLU B O 1
ATOM 2552 N N . LYS A 1 208 ? 263.186 227.601 215.499 1.00 96.32 188 LYS B N 1
ATOM 2553 C CA . LYS A 1 208 ? 262.685 226.481 214.687 1.00 96.32 188 LYS B CA 1
ATOM 2554 C C . LYS A 1 208 ? 261.348 226.771 213.995 1.00 96.32 188 LYS B C 1
ATOM 2555 O O . LYS A 1 208 ? 261.084 226.184 212.949 1.00 96.32 188 LYS B O 1
ATOM 2574 N N . LYS A 1 209 ? 260.509 227.684 214.498 1.00 97.25 189 LYS B N 1
ATOM 2575 C CA . LYS A 1 209 ? 259.149 227.894 213.954 1.00 97.25 189 LYS B CA 1
ATOM 2576 C C . LYS A 1 209 ? 259.114 228.361 212.504 1.00 97.25 189 LYS B C 1
ATOM 2577 O O . LYS A 1 209 ? 258.111 228.157 211.820 1.00 97.25 189 LYS B O 1
ATOM 2596 N N . VAL A 1 210 ? 260.212 228.908 211.989 1.00 97.18 190 VAL B N 1
ATOM 2597 C CA . VAL A 1 210 ? 260.314 229.261 210.571 1.00 97.18 190 VAL B CA 1
ATOM 2598 C C . VAL A 1 210 ? 260.119 228.036 209.662 1.00 97.18 190 VAL B C 1
ATOM 2599 O O . VAL A 1 210 ? 259.554 228.181 208.582 1.00 97.18 190 VAL B O 1
ATOM 2612 N N . LEU A 1 211 ? 260.448 226.824 210.139 1.00 97.72 191 LEU B N 1
ATOM 2613 C CA . LEU A 1 211 ? 260.159 225.541 209.481 1.00 97.72 191 LEU B CA 1
ATOM 2614 C C . LEU A 1 211 ? 258.670 225.374 209.144 1.00 97.72 191 LEU B C 1
ATOM 2615 O O . LEU A 1 211 ? 258.322 224.828 208.102 1.00 97.72 191 LEU B O 1
ATOM 2631 N N . GLU A 1 212 ? 257.780 225.864 210.004 1.00 98.02 192 GLU B N 1
ATOM 2632 C CA . GLU A 1 212 ? 256.340 225.864 209.753 1.00 98.02 192 GLU B CA 1
ATOM 2633 C C . GLU A 1 212 ? 255.877 227.117 208.995 1.00 98.02 192 GLU B C 1
ATOM 2634 O O . GLU A 1 212 ? 254.994 227.012 208.147 1.00 98.02 192 GLU B O 1
ATOM 2646 N N . TRP A 1 213 ? 256.457 228.293 209.259 1.00 98.11 193 TRP B N 1
ATOM 2647 C CA . TRP A 1 213 ? 256.039 229.555 208.624 1.00 98.11 193 TRP B CA 1
ATOM 2648 C C . TRP A 1 213 ? 256.370 229.601 207.134 1.00 98.11 193 TRP B C 1
ATOM 2649 O O . TRP A 1 213 ? 255.539 230.002 206.329 1.00 98.11 193 TRP B O 1
ATOM 2670 N N . ALA A 1 214 ? 257.530 229.089 206.731 1.00 97.21 194 ALA B N 1
ATOM 2671 C CA . ALA A 1 214 ? 257.853 228.899 205.320 1.00 97.21 194 ALA B CA 1
ATOM 2672 C C . ALA A 1 214 ? 257.010 227.795 204.660 1.00 97.21 194 ALA B C 1
ATOM 2673 O O . ALA A 1 214 ? 256.773 227.844 203.458 1.00 97.21 194 ALA B O 1
ATOM 2680 N N . GLN A 1 215 ? 256.532 226.815 205.436 1.00 97.43 195 GLN B N 1
ATOM 2681 C CA . GLN A 1 215 ? 255.516 225.841 205.004 1.00 97.43 195 GLN B CA 1
ATOM 2682 C C . GLN A 1 215 ? 254.083 226.406 205.068 1.00 97.43 195 GLN B C 1
ATOM 2683 O O . GLN A 1 215 ? 253.124 225.706 204.744 1.00 97.43 195 GLN B O 1
ATOM 2697 N N . GLU A 1 216 ? 253.927 227.660 205.502 1.00 96.75 196 GLU B N 1
ATOM 2698 C CA . GLU A 1 216 ? 252.672 228.411 205.609 1.00 96.75 196 GLU B CA 1
ATOM 2699 C C . GLU A 1 216 ? 251.615 227.782 206.553 1.00 96.75 196 GLU B C 1
ATOM 2700 O O . GLU A 1 216 ? 250.424 228.079 206.443 1.00 96.75 196 GLU B O 1
ATOM 2712 N N . LYS A 1 217 ? 252.029 226.909 207.488 1.00 96.76 197 LYS B N 1
ATOM 2713 C CA . LYS A 1 217 ? 251.122 226.099 208.338 1.00 96.76 197 LYS B CA 1
ATOM 2714 C C . LYS A 1 217 ? 250.511 226.840 209.536 1.00 96.76 197 LYS B C 1
ATOM 2715 O O . LYS A 1 217 ? 249.337 226.639 209.850 1.00 96.76 197 LYS B O 1
ATOM 2734 N N . ARG A 1 218 ? 251.292 227.686 210.218 1.00 94.84 198 ARG B N 1
ATOM 2735 C CA . ARG A 1 218 ? 250.867 228.462 211.398 1.00 94.84 198 ARG B CA 1
ATOM 2736 C C . ARG A 1 218 ? 250.014 229.659 210.981 1.00 94.84 198 ARG B C 1
ATOM 2737 O O . ARG A 1 218 ? 250.478 230.800 210.975 1.00 94.84 198 ARG B O 1
ATOM 2758 N N . LYS A 1 219 ? 248.767 229.401 210.592 1.00 89.86 199 LYS B N 1
ATOM 2759 C CA . LYS A 1 219 ? 247.822 230.453 210.204 1.00 89.86 199 LYS B CA 1
ATOM 2760 C C . LYS A 1 219 ? 247.590 231.422 211.376 1.00 89.86 199 LYS B C 1
ATOM 2761 O O . LYS A 1 219 ? 247.566 231.016 212.539 1.00 89.86 199 LYS B O 1
ATOM 2780 N N . LEU A 1 220 ? 247.464 232.711 211.053 1.00 96.06 200 LEU B N 1
ATOM 2781 C CA . LEU A 1 220 ? 247.446 233.844 211.998 1.00 96.06 200 LEU B CA 1
ATOM 2782 C C . LEU A 1 220 ? 248.691 233.902 212.914 1.00 96.06 200 LEU B C 1
ATOM 2783 O O . LEU A 1 220 ? 248.584 234.144 214.118 1.00 96.06 200 LEU B O 1
ATOM 2799 N N . SER A 1 221 ? 249.878 233.719 212.325 1.00 98.31 201 SER B N 1
ATOM 2800 C CA . SER A 1 221 ? 251.163 234.034 212.960 1.00 98.31 201 SER B CA 1
ATOM 2801 C C . SER A 1 221 ? 251.814 235.262 212.321 1.00 98.31 201 SER B C 1
ATOM 2802 O O . SER A 1 221 ? 251.878 235.370 211.099 1.00 98.31 201 SER B O 1
ATOM 2810 N N . VAL A 1 222 ? 252.257 236.223 213.134 1.00 98.65 202 VAL B N 1
ATOM 2811 C CA . VAL A 1 222 ? 252.794 237.515 212.667 1.00 98.65 202 VAL B CA 1
ATOM 2812 C C . VAL A 1 222 ? 254.263 237.636 213.048 1.00 98.65 202 VAL B C 1
ATOM 2813 O O . VAL A 1 222 ? 254.600 237.563 214.228 1.00 98.65 202 VAL B O 1
ATOM 2826 N N . LEU A 1 223 ? 255.139 237.838 212.060 1.00 98.45 203 LEU B N 1
ATOM 2827 C CA . LEU A 1 223 ? 256.596 237.780 212.208 1.00 98.45 203 LEU B CA 1
ATOM 2828 C C . LEU A 1 223 ? 257.240 239.183 212.276 1.00 98.45 203 LEU B C 1
ATOM 2829 O O . LEU A 1 223 ? 257.181 239.960 211.326 1.00 98.45 203 LEU B O 1
ATOM 2845 N N . HIS A 1 224 ? 257.834 239.533 213.414 1.00 97.88 204 HIS B N 1
ATOM 2846 C CA . HIS A 1 224 ? 258.361 240.881 213.692 1.00 97.88 204 HIS B CA 1
ATOM 2847 C C . HIS A 1 224 ? 259.737 241.179 213.008 1.00 97.88 204 HIS B C 1
ATOM 2848 O O . HIS A 1 224 ? 260.331 240.290 212.396 1.00 97.88 204 HIS B O 1
ATOM 2863 N N . ILE A 1 225 ? 260.264 242.415 213.125 1.00 95.42 205 ILE B N 1
ATOM 2864 C CA . ILE A 1 225 ? 261.610 242.848 212.657 1.00 95.42 205 ILE B CA 1
ATOM 2865 C C . ILE A 1 225 ? 262.412 243.580 213.749 1.00 95.42 205 ILE B C 1
ATOM 2866 O O . ILE A 1 225 ? 263.362 243.008 214.266 1.00 95.42 205 ILE B O 1
ATOM 2882 N N . HIS A 1 226 ? 262.045 244.797 214.167 1.00 93.64 206 HIS B N 1
ATOM 2883 C CA . HIS A 1 226 ? 262.600 245.422 215.377 1.00 93.64 206 HIS B CA 1
ATOM 2884 C C . HIS A 1 226 ? 262.048 244.738 216.669 1.00 93.64 206 HIS B C 1
ATOM 2885 O O . HIS A 1 226 ? 261.573 245.403 217.586 1.00 93.64 206 HIS B O 1
ATOM 2899 N N . GLY A 1 227 ? 262.077 243.400 216.765 1.00 95.48 207 GLY B N 1
ATOM 2900 C CA . GLY A 1 227 ? 261.675 242.631 217.960 1.00 95.48 207 GLY B CA 1
ATOM 2901 C C . GLY A 1 227 ? 260.209 242.793 218.380 1.00 95.48 207 GLY B C 1
ATOM 2902 O O . GLY A 1 227 ? 259.385 243.280 217.618 1.00 95.48 207 GLY B O 1
ATOM 2906 N N . VAL A 1 228 ? 259.853 242.344 219.587 1.00 96.42 208 VAL B N 1
ATOM 2907 C CA . VAL A 1 228 ? 258.466 242.392 220.080 1.00 96.42 208 VAL B CA 1
ATOM 2908 C C . VAL A 1 228 ? 258.346 242.803 221.545 1.00 96.42 208 VAL B C 1
ATOM 2909 O O . VAL A 1 228 ? 259.015 242.280 222.429 1.00 96.42 208 VAL B O 1
ATOM 2922 N N . TYR A 1 229 ? 257.419 243.707 221.818 1.00 95.56 209 TYR B N 1
ATOM 2923 C CA . TYR A 1 229 ? 257.128 244.297 223.120 1.00 95.56 209 TYR B CA 1
ATOM 2924 C C . TYR A 1 229 ? 256.850 243.296 224.238 1.00 95.56 209 TYR B C 1
ATOM 2925 O O . TYR A 1 229 ? 257.104 243.618 225.389 1.00 95.56 209 TYR B O 1
ATOM 2943 N N . THR A 1 230 ? 256.366 242.088 223.931 1.00 94.97 210 THR B N 1
ATOM 2944 C CA . THR A 1 230 ? 256.104 241.017 224.921 1.00 94.97 210 THR B CA 1
ATOM 2945 C C . THR A 1 230 ? 257.356 240.284 225.397 1.00 94.97 210 THR B C 1
ATOM 2946 O O . THR A 1 230 ? 257.329 239.633 226.440 1.00 94.97 210 THR B O 1
ATOM 2957 N N . ASN A 1 231 ? 258.462 240.394 224.667 1.00 94.73 211 ASN B N 1
ATOM 2958 C CA . ASN A 1 231 ? 259.764 239.863 225.055 1.00 94.73 211 ASN B CA 1
ATOM 2959 C C . ASN A 1 231 ? 260.883 240.734 224.452 1.00 94.73 211 ASN B C 1
ATOM 2960 O O . ASN A 1 231 ? 261.559 240.288 223.523 1.00 94.73 211 ASN B O 1
ATOM 2971 N N . PRO A 1 232 ? 261.105 241.972 224.937 1.00 92.21 212 PRO B N 1
ATOM 2972 C CA . PRO A 1 232 ? 262.108 242.873 224.381 1.00 92.21 212 PRO B CA 1
ATOM 2973 C C . PRO A 1 232 ? 263.500 242.247 224.262 1.00 92.21 212 PRO B C 1
ATOM 2974 O O . PRO A 1 232 ? 264.262 242.627 223.385 1.00 92.21 212 PRO B O 1
ATOM 2985 N N . SER A 1 233 ? 263.804 241.206 225.043 1.00 88.97 213 SER B N 1
ATOM 2986 C CA . SER A 1 233 ? 264.994 240.356 224.867 1.00 88.97 213 SER B CA 1
ATOM 2987 C C . SER A 1 233 ? 265.266 239.945 223.407 1.00 88.97 213 SER B C 1
ATOM 2988 O O . SER A 1 233 ? 266.420 239.814 223.003 1.00 88.97 213 SER B O 1
ATOM 2996 N N . GLY A 1 234 ? 264.220 239.748 222.603 1.00 91.61 214 GLY B N 1
ATOM 2997 C CA . GLY A 1 234 ? 264.339 239.310 221.217 1.00 91.61 214 GLY B CA 1
ATOM 2998 C C . GLY A 1 234 ? 264.847 240.374 220.245 1.00 91.61 214 GLY B C 1
ATOM 2999 O O . GLY A 1 234 ? 265.071 240.047 219.084 1.00 91.61 214 GLY B O 1
ATOM 3003 N N . ILE A 1 235 ? 265.013 241.636 220.661 1.00 92.69 215 ILE B N 1
ATOM 3004 C CA . ILE A 1 235 ? 265.427 242.720 219.754 1.00 92.69 215 ILE B CA 1
ATOM 3005 C C . ILE A 1 235 ? 266.758 242.409 219.034 1.00 92.69 215 ILE B C 1
ATOM 3006 O O . ILE A 1 235 ? 267.714 241.940 219.646 1.00 92.69 215 ILE B O 1
ATOM 3022 N N . VAL A 1 236 ? 266.829 242.732 217.736 1.00 84.81 216 VAL B N 1
ATOM 3023 C CA . VAL A 1 236 ? 268.018 242.635 216.874 1.00 84.81 216 VAL B CA 1
ATOM 3024 C C . VAL A 1 236 ? 267.946 243.712 215.768 1.00 84.81 216 VAL B C 1
ATOM 3025 O O . VAL A 1 236 ? 267.600 243.439 214.623 1.00 84.81 216 VAL B O 1
ATOM 3038 N N . LEU A 1 237 ? 268.249 244.974 216.096 1.00 83.81 217 LEU B N 1
ATOM 3039 C CA . LEU A 1 237 ? 268.100 246.131 215.180 1.00 83.81 217 LEU B CA 1
ATOM 3040 C C . LEU A 1 237 ? 269.100 246.203 214.005 1.00 83.81 217 LEU B C 1
ATOM 3041 O O . LEU A 1 237 ? 269.120 247.174 213.250 1.00 83.81 217 LEU B O 1
ATOM 3057 N N . HIS A 1 238 ? 270.009 245.239 213.902 1.00 83.27 218 HIS B N 1
ATOM 3058 C CA . HIS A 1 238 ? 271.320 245.434 213.284 1.00 83.27 218 HIS B CA 1
ATOM 3059 C C . HIS A 1 238 ? 271.828 244.148 212.613 1.00 83.27 218 HIS B C 1
ATOM 3060 O O . HIS A 1 238 ? 271.532 243.064 213.122 1.00 83.27 218 HIS B O 1
ATOM 3074 N N . PRO A 1 239 ? 272.637 244.221 211.536 1.00 79.31 219 PRO B N 1
ATOM 3075 C CA . PRO A 1 239 ? 273.395 243.085 211.000 1.00 79.31 219 PRO B CA 1
ATOM 3076 C C . PRO A 1 239 ? 274.159 242.244 212.040 1.00 79.31 219 PRO B C 1
ATOM 3077 O O . PRO A 1 239 ? 274.498 241.093 211.766 1.00 79.31 219 PRO B O 1
ATOM 3088 N N . ALA A 1 240 ? 274.400 242.781 213.237 1.00 83.88 220 ALA B N 1
ATOM 3089 C CA . ALA A 1 240 ? 274.919 242.071 214.405 1.00 83.88 220 ALA B CA 1
ATOM 3090 C C . ALA A 1 240 ? 273.999 240.962 214.959 1.00 83.88 220 ALA B C 1
ATOM 3091 O O . ALA A 1 240 ? 274.433 240.179 215.804 1.00 83.88 220 ALA B O 1
ATOM 3098 N N . GLY A 1 241 ? 272.736 240.898 214.530 1.00 84.35 221 GLY B N 1
ATOM 3099 C CA . GLY A 1 241 ? 271.732 239.972 215.061 1.00 84.35 221 GLY B CA 1
ATOM 3100 C C . GLY A 1 241 ? 271.070 239.055 214.025 1.00 84.35 221 GLY B C 1
ATOM 3101 O O . GLY A 1 241 ? 271.440 237.887 213.909 1.00 84.35 221 GLY B O 1
ATOM 3105 N N . TYR A 1 242 ? 270.046 239.546 213.320 1.00 87.42 222 TYR B N 1
ATOM 3106 C CA . TYR A 1 242 ? 269.024 238.720 212.647 1.00 87.42 222 TYR B CA 1
ATOM 3107 C C . TYR A 1 242 ? 269.588 237.601 211.754 1.00 87.42 222 TYR B C 1
ATOM 3108 O O . TYR A 1 242 ? 269.176 236.444 211.853 1.00 87.42 222 TYR B O 1
ATOM 3126 N N . GLN A 1 243 ? 270.577 237.905 210.914 1.00 89.65 223 GLN B N 1
ATOM 3127 C CA . GLN A 1 243 ? 271.110 236.948 209.942 1.00 89.65 223 GLN B CA 1
ATOM 3128 C C . GLN A 1 243 ? 271.796 235.734 210.593 1.00 89.65 223 GLN B C 1
ATOM 3129 O O . GLN A 1 243 ? 271.949 234.711 209.930 1.00 89.65 223 GLN B O 1
ATOM 3143 N N . ASN A 1 244 ? 272.135 235.770 211.891 1.00 88.84 224 ASN B N 1
ATOM 3144 C CA . ASN A 1 244 ? 272.648 234.582 212.589 1.00 88.84 224 ASN B CA 1
ATOM 3145 C C . ASN A 1 244 ? 271.625 233.423 212.614 1.00 88.84 224 ASN B C 1
ATOM 3146 O O . ASN A 1 244 ? 272.009 232.257 212.567 1.00 88.84 224 ASN B O 1
ATOM 3157 N N . VAL A 1 245 ? 270.324 233.723 212.622 1.00 90.67 225 VAL B N 1
ATOM 3158 C CA . VAL A 1 245 ? 269.272 232.699 212.523 1.00 90.67 225 VAL B CA 1
ATOM 3159 C C . VAL A 1 245 ? 269.188 232.167 211.092 1.00 90.67 225 VAL B C 1
ATOM 3160 O O . VAL A 1 245 ? 269.063 230.965 210.868 1.00 90.67 225 VAL B O 1
ATOM 3173 N N . LEU A 1 246 ? 269.334 233.055 210.104 1.00 89.50 226 LEU B N 1
ATOM 3174 C CA . LEU A 1 246 ? 269.287 232.741 208.668 1.00 89.50 226 LEU B CA 1
ATOM 3175 C C . LEU A 1 246 ? 270.509 231.936 208.165 1.00 89.50 226 LEU B C 1
ATOM 3176 O O . LEU A 1 246 ? 270.548 231.547 206.998 1.00 89.50 226 LEU B O 1
ATOM 3192 N N . ARG A 1 247 ? 271.456 231.591 209.055 1.00 92.33 227 ARG B N 1
ATOM 3193 C CA . ARG A 1 247 ? 272.456 230.516 208.866 1.00 92.33 227 ARG B CA 1
ATOM 3194 C C . ARG A 1 247 ? 271.818 229.168 208.519 1.00 92.33 227 ARG B C 1
ATOM 3195 O O . ARG A 1 247 ? 272.446 228.335 207.873 1.00 92.33 227 ARG B O 1
ATOM 3216 N N . ASN A 1 248 ? 270.563 228.960 208.905 1.00 93.94 228 ASN B N 1
ATOM 3217 C CA . ASN A 1 248 ? 269.716 227.881 208.395 1.00 93.94 228 ASN B CA 1
ATOM 3218 C C . ASN A 1 248 ? 269.299 228.181 206.934 1.00 93.94 228 ASN B C 1
ATOM 3219 O O . ASN A 1 248 ? 268.171 228.595 206.666 1.00 93.94 228 ASN B O 1
ATOM 3230 N N . THR A 1 249 ? 270.216 228.008 205.975 1.00 93.47 229 THR B N 1
ATOM 3231 C CA . THR A 1 249 ? 270.068 228.483 204.577 1.00 93.47 229 THR B CA 1
ATOM 3232 C C . THR A 1 249 ? 268.901 227.882 203.792 1.00 93.47 229 THR B C 1
ATOM 3233 O O . THR A 1 249 ? 268.495 228.458 202.787 1.00 93.47 229 THR B O 1
ATOM 3244 N N . GLU A 1 250 ? 268.296 226.784 204.244 1.00 96.25 230 GLU B N 1
ATOM 3245 C CA . GLU A 1 250 ? 267.038 226.282 203.673 1.00 96.25 230 GLU B CA 1
ATOM 3246 C C . GLU A 1 250 ? 265.904 227.321 203.788 1.00 96.25 230 GLU B C 1
ATOM 3247 O O . GLU A 1 250 ? 265.091 227.448 202.877 1.00 96.25 230 GLU B O 1
ATOM 3259 N N . VAL A 1 251 ? 265.888 228.137 204.852 1.00 95.83 231 VAL B N 1
ATOM 3260 C CA . VAL A 1 251 ? 264.945 229.264 204.988 1.00 95.83 231 VAL B CA 1
ATOM 3261 C C . VAL A 1 251 ? 265.211 230.312 203.923 1.00 95.83 231 VAL B C 1
ATOM 3262 O O . VAL A 1 251 ? 264.293 230.733 203.226 1.00 95.83 231 VAL B O 1
ATOM 3275 N N . MET A 1 252 ? 266.473 230.713 203.758 1.00 94.12 232 MET B N 1
ATOM 3276 C CA . MET A 1 252 ? 266.850 231.661 202.710 1.00 94.12 232 MET B CA 1
ATOM 3277 C C . MET A 1 252 ? 266.553 231.094 201.307 1.00 94.12 232 MET B C 1
ATOM 3278 O O . MET A 1 252 ? 266.149 231.847 200.424 1.00 94.12 232 MET B O 1
ATOM 3292 N N . ARG A 1 253 ? 266.666 229.775 201.093 1.00 94.45 233 ARG B N 1
ATOM 3293 C CA . ARG A 1 253 ? 266.246 229.121 199.844 1.00 94.45 233 ARG B CA 1
ATOM 3294 C C . ARG A 1 253 ? 264.733 229.236 199.643 1.00 94.45 233 ARG B C 1
ATOM 3295 O O . ARG A 1 253 ? 264.285 229.693 198.599 1.00 94.45 233 ARG B O 1
ATOM 3316 N N . GLU A 1 254 ? 263.931 228.884 200.643 1.00 96.25 234 GLU B N 1
ATOM 3317 C CA . GLU A 1 254 ? 262.478 229.066 200.580 1.00 96.25 234 GLU B CA 1
ATOM 3318 C C . GLU A 1 254 ? 262.062 230.533 200.467 1.00 96.25 234 GLU B C 1
ATOM 3319 O O . GLU A 1 254 ? 261.015 230.809 199.896 1.00 96.25 234 GLU B O 1
ATOM 3331 N N . ILE A 1 255 ? 262.888 231.495 200.883 1.00 95.11 235 ILE B N 1
ATOM 3332 C CA . ILE A 1 255 ? 262.661 232.912 200.586 1.00 95.11 235 ILE B CA 1
ATOM 3333 C C . ILE A 1 255 ? 262.634 233.217 199.065 1.00 95.11 235 ILE B C 1
ATOM 3334 O O . ILE A 1 255 ? 262.094 234.245 198.680 1.00 95.11 235 ILE B O 1
ATOM 3350 N N . GLN A 1 256 ? 263.028 232.304 198.162 1.00 92.88 236 GLN B N 1
ATOM 3351 C CA . GLN A 1 256 ? 262.633 232.393 196.741 1.00 92.88 236 GLN B CA 1
ATOM 3352 C C . GLN A 1 256 ? 261.112 232.294 196.584 1.00 92.88 236 GLN B C 1
ATOM 3353 O O . GLN A 1 256 ? 260.466 233.197 196.048 1.00 92.88 236 GLN B O 1
ATOM 3367 N N . LYS A 1 257 ? 260.519 231.242 197.157 1.00 94.02 237 LYS B N 1
ATOM 3368 C CA . LYS A 1 257 ? 259.066 231.059 197.263 1.00 94.02 237 LYS B CA 1
ATOM 3369 C C . LYS A 1 257 ? 258.380 232.188 198.046 1.00 94.02 237 LYS B C 1
ATOM 3370 O O . LYS A 1 257 ? 257.186 232.408 197.877 1.00 94.02 237 LYS B O 1
ATOM 3389 N N . LEU A 1 258 ? 259.130 232.926 198.868 1.00 95.48 238 LEU B N 1
ATOM 3390 C CA . LEU A 1 258 ? 258.660 234.113 199.588 1.00 95.48 238 LEU B CA 1
ATOM 3391 C C . LEU A 1 258 ? 259.133 235.462 198.990 1.00 95.48 238 LEU B C 1
ATOM 3392 O O . LEU A 1 258 ? 258.943 236.483 199.645 1.00 95.48 238 LEU B O 1
ATOM 3408 N N . TYR A 1 259 ? 259.694 235.519 197.768 1.00 95.33 239 TYR B N 1
ATOM 3409 C CA . TYR A 1 259 ? 259.992 236.807 197.109 1.00 95.33 239 TYR B CA 1
ATOM 3410 C C . TYR A 1 259 ? 259.859 236.849 195.575 1.00 95.33 239 TYR B C 1
ATOM 3411 O O . TYR A 1 259 ? 259.809 237.943 195.021 1.00 95.33 239 TYR B O 1
ATOM 3429 N N . GLU A 1 260 ? 259.728 235.715 194.877 1.00 93.60 240 GLU B N 1
ATOM 3430 C CA . GLU A 1 260 ? 259.316 235.676 193.459 1.00 93.60 240 GLU B CA 1
ATOM 3431 C C . GLU A 1 260 ? 257.932 235.049 193.252 1.00 93.60 240 GLU B C 1
ATOM 3432 O O . GLU A 1 260 ? 257.096 235.606 192.544 1.00 93.60 240 GLU B O 1
ATOM 3444 N N . ASN A 1 261 ? 257.667 233.898 193.879 1.00 93.40 241 ASN B N 1
ATOM 3445 C CA . ASN A 1 261 ? 256.407 233.143 193.752 1.00 93.40 241 ASN B CA 1
ATOM 3446 C C . ASN A 1 261 ? 255.191 233.805 194.455 1.00 93.40 241 ASN B C 1
ATOM 3447 O O . ASN A 1 261 ? 254.071 233.297 194.369 1.00 93.40 241 ASN B O 1
ATOM 3458 N N . LYS A 1 262 ? 255.416 234.907 195.179 1.00 96.12 242 LYS B N 1
ATOM 3459 C CA . LYS A 1 262 ? 254.472 235.668 196.017 1.00 96.12 242 LYS B CA 1
ATOM 3460 C C . LYS A 1 262 ? 254.818 237.154 195.945 1.00 96.12 242 LYS B C 1
ATOM 3461 O O . LYS A 1 262 ? 255.903 237.510 195.495 1.00 96.12 242 LYS B O 1
ATOM 3480 N N . SER A 1 263 ? 253.913 238.020 196.372 1.00 97.37 243 SER B N 1
ATOM 3481 C CA . SER A 1 263 ? 254.021 239.468 196.162 1.00 97.37 243 SER B CA 1
ATOM 3482 C C . SER A 1 263 ? 253.980 240.254 197.465 1.00 97.37 243 SER B C 1
ATOM 3483 O O . SER A 1 263 ? 253.062 240.060 198.256 1.00 97.37 243 SER B O 1
ATOM 3491 N N . PHE A 1 264 ? 254.916 241.164 197.720 1.00 98.02 244 PHE B N 1
ATOM 3492 C CA . PHE A 1 264 ? 254.836 241.997 198.921 1.00 98.02 244 PHE B CA 1
ATOM 3493 C C . PHE A 1 264 ? 254.013 243.264 198.665 1.00 98.02 244 PHE B C 1
ATOM 3494 O O . PHE A 1 264 ? 253.971 243.771 197.545 1.00 98.02 244 PHE B O 1
ATOM 3511 N N . LEU A 1 265 ? 253.405 243.812 199.716 1.00 98.50 245 LEU B N 1
ATOM 3512 C CA . LEU A 1 265 ? 252.838 245.166 199.755 1.00 98.50 245 LEU B CA 1
ATOM 3513 C C . LEU A 1 265 ? 253.274 245.867 201.058 1.00 98.50 245 LEU B C 1
ATOM 3514 O O . LEU A 1 265 ? 253.265 245.271 202.130 1.00 98.50 245 LEU B O 1
ATOM 3530 N N . PHE A 1 266 ? 253.658 247.139 200.982 1.00 98.40 246 PHE B N 1
ATOM 3531 C CA . PHE A 1 266 ? 254.198 247.909 202.107 1.00 98.40 246 PHE B CA 1
ATOM 3532 C C . PHE A 1 266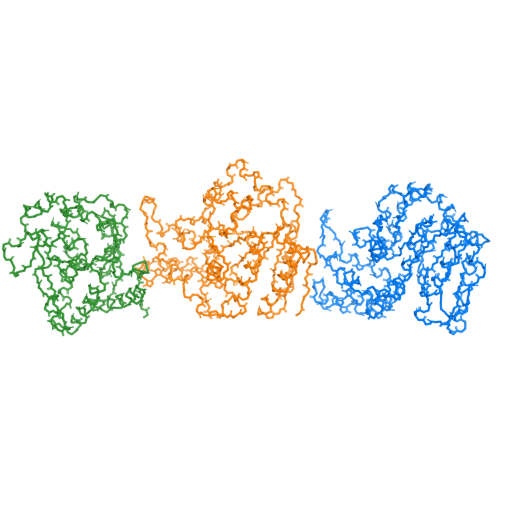 ? 253.352 249.161 202.380 1.00 98.40 246 PHE B C 1
ATOM 3533 O O . PHE A 1 266 ? 253.032 249.887 201.441 1.00 98.40 246 PHE B O 1
ATOM 3550 N N . LEU A 1 267 ? 252.981 249.446 203.631 1.00 97.95 247 LEU B N 1
ATOM 3551 C CA . LEU A 1 267 ? 252.042 250.545 203.937 1.00 97.95 247 LEU B CA 1
ATOM 3552 C C . LEU A 1 267 ? 252.717 251.878 204.320 1.00 97.95 247 LEU B C 1
ATOM 3553 O O . LEU A 1 267 ? 253.858 251.911 204.765 1.00 97.95 247 LEU B O 1
ATOM 3569 N N . GLY A 1 268 ? 251.957 252.972 204.249 1.00 96.00 248 GLY B N 1
ATOM 3570 C CA . GLY A 1 268 ? 252.124 254.198 205.049 1.00 96.00 248 GLY B CA 1
ATOM 3571 C C . GLY A 1 268 ? 253.325 255.136 204.842 1.00 96.00 248 GLY B C 1
ATOM 3572 O O . GLY A 1 268 ? 253.205 256.303 205.211 1.00 96.00 248 GLY B O 1
ATOM 3576 N N . CYS A 1 269 ? 254.474 254.699 204.322 1.00 94.11 249 CYS B N 1
ATOM 3577 C CA . CYS A 1 269 ? 255.751 255.355 204.670 1.00 94.11 249 CYS B CA 1
ATOM 3578 C C . CYS A 1 269 ? 256.738 255.746 203.558 1.00 94.11 249 CYS B C 1
ATOM 3579 O O . CYS A 1 269 ? 256.961 256.933 203.333 1.00 94.11 249 CYS B O 1
ATOM 3587 N N . GLY A 1 270 ? 257.452 254.773 202.985 1.00 83.12 250 GLY B N 1
ATOM 3588 C CA . GLY A 1 270 ? 258.795 254.960 202.400 1.00 83.12 250 GLY B CA 1
ATOM 3589 C C . GLY A 1 270 ? 259.909 254.586 203.396 1.00 83.12 250 GLY B C 1
ATOM 3590 O O . GLY A 1 270 ? 260.798 253.790 203.086 1.00 83.12 250 GLY B O 1
ATOM 3594 N N . TRP A 1 271 ? 259.780 254.995 204.667 1.00 84.37 251 TRP B N 1
ATOM 3595 C CA . TRP A 1 271 ? 260.607 254.477 205.776 1.00 84.37 251 TRP B CA 1
ATOM 3596 C C . TRP A 1 271 ? 260.595 252.944 205.879 1.00 84.37 251 TRP B C 1
ATOM 3597 O O . TRP A 1 271 ? 261.560 252.345 206.345 1.00 84.37 251 TRP B O 1
ATOM 3618 N N . THR A 1 272 ? 259.539 252.299 205.381 1.00 87.98 252 THR B N 1
ATOM 3619 C CA . THR A 1 272 ? 259.389 250.842 205.298 1.00 87.98 252 THR B CA 1
ATOM 3620 C C . THR A 1 272 ? 260.525 250.140 204.566 1.00 87.98 252 THR B C 1
ATOM 3621 O O . THR A 1 272 ? 260.654 248.938 204.742 1.00 87.98 252 THR B O 1
ATOM 3632 N N . VAL A 1 273 ? 261.358 250.841 203.785 1.00 89.07 253 VAL B N 1
ATOM 3633 C CA . VAL A 1 273 ? 262.576 250.263 203.193 1.00 89.07 253 VAL B CA 1
ATOM 3634 C C . VAL A 1 273 ? 263.788 251.193 203.153 1.00 89.07 253 VAL B C 1
ATOM 3635 O O . VAL A 1 273 ? 264.895 250.709 202.947 1.00 89.07 253 VAL B O 1
ATOM 3648 N N . ASP A 1 274 ? 263.627 252.508 203.294 1.00 88.25 254 ASP B N 1
ATOM 3649 C CA . ASP A 1 274 ? 264.700 253.459 202.956 1.00 88.25 254 ASP B CA 1
ATOM 3650 C C . ASP A 1 274 ? 265.852 253.579 203.978 1.00 88.25 254 ASP B C 1
ATOM 3651 O O . ASP A 1 274 ? 266.835 254.266 203.705 1.00 88.25 254 ASP B O 1
ATOM 3660 N N . ASP A 1 275 ? 265.789 252.867 205.107 1.00 88.56 255 ASP B N 1
ATOM 3661 C CA . ASP A 1 275 ? 266.976 252.398 205.851 1.00 88.56 255 ASP B CA 1
ATOM 3662 C C . ASP A 1 275 ? 267.142 250.879 205.613 1.00 88.56 255 ASP B C 1
ATOM 3663 O O . ASP A 1 275 ? 266.165 250.132 205.666 1.00 88.56 255 ASP B O 1
ATOM 3672 N N . THR A 1 276 ? 268.369 250.423 205.318 1.00 89.08 256 THR B N 1
ATOM 3673 C CA . THR A 1 276 ? 268.693 249.224 204.498 1.00 89.08 256 THR B CA 1
ATOM 3674 C C . THR A 1 276 ? 268.265 247.838 205.002 1.00 89.08 256 THR B C 1
ATOM 3675 O O . THR A 1 276 ? 268.618 246.831 204.389 1.00 89.08 256 THR B O 1
ATOM 3686 N N . THR A 1 277 ? 267.473 247.733 206.061 1.00 90.67 257 THR B N 1
ATOM 3687 C CA . THR A 1 277 ? 266.932 246.463 206.562 1.00 90.67 257 THR B CA 1
ATOM 3688 C C . THR A 1 277 ? 266.211 245.672 205.470 1.00 90.67 257 THR B C 1
ATOM 3689 O O . THR A 1 277 ? 266.466 244.483 205.314 1.00 90.67 257 THR B O 1
ATOM 3700 N N . PHE A 1 278 ? 265.393 246.341 204.643 1.00 92.53 258 PHE B N 1
ATOM 3701 C CA . PHE A 1 278 ? 264.721 245.774 203.451 1.00 92.53 258 PHE B CA 1
ATOM 3702 C C . PHE A 1 278 ? 265.583 245.724 202.177 1.00 92.53 258 PHE B C 1
ATOM 3703 O O . PHE A 1 278 ? 265.076 245.540 201.068 1.00 92.53 258 PHE B O 1
ATOM 3720 N N . GLN A 1 279 ? 266.896 245.870 202.340 1.00 91.36 259 GLN B N 1
ATOM 3721 C CA . GLN A 1 279 ? 267.870 245.271 201.438 1.00 91.36 259 GLN B CA 1
ATOM 3722 C C . GLN A 1 279 ? 268.299 243.916 202.050 1.00 91.36 259 GLN B C 1
ATOM 3723 O O . GLN A 1 279 ? 268.080 242.854 201.464 1.00 91.36 259 GLN B O 1
ATOM 3737 N N . ALA A 1 280 ? 268.844 243.932 203.271 1.00 90.67 260 ALA B N 1
ATOM 3738 C CA . ALA A 1 280 ? 269.571 242.812 203.868 1.00 90.67 260 ALA B CA 1
ATOM 3739 C C . ALA A 1 280 ? 268.775 241.513 204.033 1.00 90.67 260 ALA B C 1
ATOM 3740 O O . ALA A 1 280 ? 269.227 240.457 203.601 1.00 90.67 260 ALA B O 1
ATOM 3747 N N . LEU A 1 281 ? 267.588 241.563 204.635 1.00 91.46 261 LEU B N 1
ATOM 3748 C CA . LEU A 1 281 ? 266.825 240.349 204.917 1.00 91.46 261 LEU B CA 1
ATOM 3749 C C . LEU A 1 281 ? 266.169 239.732 203.670 1.00 91.46 261 LEU B C 1
ATOM 3750 O O . LEU A 1 281 ? 265.485 238.721 203.810 1.00 91.46 261 LEU B O 1
ATOM 3766 N N . PHE A 1 282 ? 266.357 240.292 202.463 1.00 92.53 262 PHE B N 1
ATOM 3767 C CA . PHE A 1 282 ? 265.632 239.830 201.274 1.00 92.53 262 PHE B CA 1
ATOM 3768 C C . PHE A 1 282 ? 266.441 239.807 199.969 1.00 92.53 262 PHE B C 1
ATOM 3769 O O . PHE A 1 282 ? 266.394 238.808 199.255 1.00 92.53 262 PHE B O 1
ATOM 3786 N N . LEU A 1 283 ? 267.228 240.838 199.645 1.00 87.11 263 LEU B N 1
ATOM 3787 C CA . LEU A 1 283 ? 267.990 240.873 198.379 1.00 87.11 263 LEU B CA 1
ATOM 3788 C C . LEU A 1 283 ? 269.174 239.891 198.320 1.00 87.11 263 LEU B C 1
ATOM 3789 O O . LEU A 1 283 ? 269.662 239.585 197.236 1.00 87.11 263 LEU B O 1
ATOM 3805 N N . GLU A 1 284 ? 269.649 239.363 199.449 1.00 85.29 264 GLU B N 1
ATOM 3806 C CA . GLU A 1 284 ? 270.669 238.305 199.422 1.00 85.29 264 GLU B CA 1
ATOM 3807 C C . GLU A 1 284 ? 270.158 236.989 198.808 1.00 85.29 264 GLU B C 1
ATOM 3808 O O . GLU A 1 284 ? 270.953 236.216 198.275 1.00 85.29 264 GLU B O 1
ATOM 3820 N N . ALA A 1 285 ? 268.848 236.731 198.829 1.00 76.42 265 ALA B N 1
ATOM 3821 C CA . ALA A 1 285 ? 268.271 235.577 198.157 1.00 76.42 265 ALA B CA 1
ATOM 3822 C C . ALA A 1 285 ? 268.163 235.772 196.626 1.00 76.42 265 ALA B C 1
ATOM 3823 O O . ALA A 1 285 ? 268.623 234.918 195.866 1.00 76.42 265 ALA B O 1
ATOM 3830 N N . VAL A 1 286 ? 267.562 236.881 196.167 1.00 80.33 266 VAL B N 1
ATOM 3831 C CA . VAL A 1 286 ? 267.220 237.149 194.751 1.00 80.33 266 VAL B CA 1
ATOM 3832 C C . VAL A 1 286 ? 267.353 238.642 194.404 1.00 80.33 266 VAL B C 1
ATOM 3833 O O . VAL A 1 286 ? 267.030 239.505 195.218 1.00 80.33 266 VAL B O 1
ATOM 3846 N N . LYS A 1 287 ? 267.763 238.944 193.158 1.00 77.21 267 LYS B N 1
ATOM 3847 C CA . LYS A 1 287 ? 267.985 240.316 192.646 1.00 77.21 267 LYS B CA 1
ATOM 3848 C C . LYS A 1 287 ? 267.401 240.607 191.246 1.00 77.21 267 LYS B C 1
ATOM 3849 O O . LYS A 1 287 ? 267.705 241.637 190.648 1.00 77.21 267 LYS B O 1
ATOM 3868 N N . HIS A 1 288 ? 266.584 239.711 190.696 1.00 78.64 268 HIS B N 1
ATOM 3869 C CA . HIS A 1 288 ? 266.057 239.800 189.324 1.00 78.64 268 HIS B CA 1
ATOM 3870 C C . HIS A 1 288 ? 264.904 240.809 189.200 1.00 78.64 268 HIS B C 1
ATOM 3871 O O . HIS A 1 288 ? 263.731 240.441 189.225 1.00 78.64 268 HIS B O 1
ATOM 3885 N N . LYS A 1 289 ? 265.236 242.095 189.029 1.00 79.97 269 LYS B N 1
ATOM 3886 C CA . LYS A 1 289 ? 264.296 243.240 188.915 1.00 79.97 269 LYS B CA 1
ATOM 3887 C C . LYS A 1 289 ? 263.162 243.051 187.893 1.00 79.97 269 LYS B C 1
ATOM 3888 O O . LYS A 1 289 ? 262.144 243.735 187.964 1.00 79.97 269 LYS B O 1
ATOM 3907 N N . SER A 1 290 ? 263.319 242.124 186.950 1.00 76.11 270 SER B N 1
ATOM 3908 C CA . SER A 1 290 ? 262.308 241.743 185.962 1.00 76.11 270 SER B CA 1
ATOM 3909 C C . SER A 1 290 ? 261.048 241.111 186.563 1.00 76.11 270 SER B C 1
ATOM 3910 O O . SER A 1 290 ? 259.977 241.256 185.978 1.00 76.11 270 SER B O 1
ATOM 3918 N N . ASP A 1 291 ? 261.155 240.397 187.689 1.00 82.43 271 ASP B N 1
ATOM 3919 C CA . ASP A 1 291 ? 260.076 239.542 188.218 1.00 82.43 271 ASP B CA 1
ATOM 3920 C C . ASP A 1 291 ? 259.885 239.604 189.745 1.00 82.43 271 ASP B C 1
ATOM 3921 O O . ASP A 1 291 ? 259.053 238.889 190.303 1.00 82.43 271 ASP B O 1
ATOM 3930 N N . LEU A 1 292 ? 260.582 240.522 190.420 1.00 91.31 272 LEU B N 1
ATOM 3931 C CA . LEU A 1 292 ? 260.099 241.088 191.678 1.00 91.31 272 LEU B CA 1
ATOM 3932 C C . LEU A 1 292 ? 258.762 241.802 191.405 1.00 91.31 272 LEU B C 1
ATOM 3933 O O . LEU A 1 292 ? 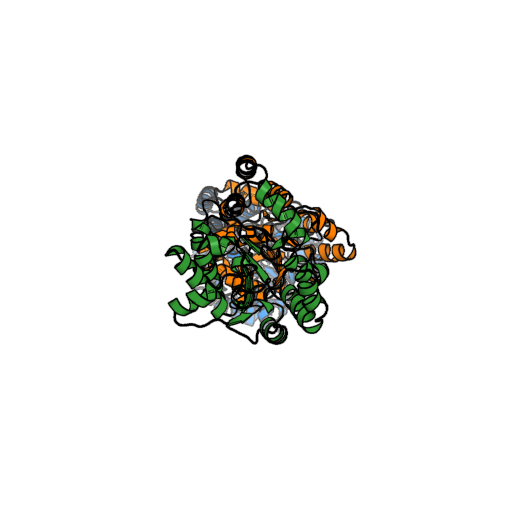258.607 242.448 190.368 1.00 91.31 272 LEU B O 1
ATOM 3949 N N . GLU A 1 293 ? 257.761 241.622 192.271 1.00 94.43 273 GLU B N 1
ATOM 3950 C CA . GLU A 1 293 ? 256.337 241.736 191.902 1.00 94.43 273 GLU B CA 1
ATOM 3951 C C . GLU A 1 293 ? 255.479 242.342 193.046 1.00 94.43 273 GLU B C 1
ATOM 3952 O O . GLU A 1 293 ? 254.521 241.741 193.537 1.00 94.43 273 GLU B O 1
ATOM 3964 N N . HIS A 1 294 ? 255.874 243.520 193.530 1.00 96.88 274 HIS B N 1
ATOM 3965 C CA . HIS A 1 294 ? 255.551 244.001 194.876 1.00 96.88 274 HIS B CA 1
ATOM 3966 C C . HIS A 1 294 ? 255.210 245.495 194.894 1.00 96.88 274 HIS B C 1
ATOM 3967 O O . HIS A 1 294 ? 255.515 246.193 193.935 1.00 96.88 274 HIS B O 1
ATOM 3981 N N . PHE A 1 295 ? 254.601 246.028 195.956 1.00 98.09 275 PHE B N 1
ATOM 3982 C CA . PHE A 1 295 ? 253.957 247.360 195.926 1.00 98.09 275 PHE B CA 1
ATOM 3983 C C . PHE A 1 295 ? 254.133 248.193 197.213 1.00 98.09 275 PHE B C 1
ATOM 3984 O O . PHE A 1 295 ? 254.362 247.646 198.284 1.00 98.09 275 PHE B O 1
ATOM 4001 N N . MET A 1 296 ? 253.991 249.519 197.145 1.00 97.98 276 MET B N 1
ATOM 4002 C CA . MET A 1 296 ? 254.061 250.410 198.309 1.00 97.98 276 MET B CA 1
ATOM 4003 C C . MET A 1 296 ? 253.053 251.542 198.221 1.00 97.98 276 MET B C 1
ATOM 4004 O O . MET A 1 296 ? 252.969 252.179 197.176 1.00 97.98 276 MET B O 1
ATOM 4018 N N . LEU A 1 297 ? 252.356 251.848 199.319 1.00 97.79 277 LEU B N 1
ATOM 4019 C CA . LEU A 1 297 ? 251.405 252.969 199.400 1.00 97.79 277 LEU B CA 1
ATOM 4020 C C . LEU A 1 297 ? 252.093 254.232 199.935 1.00 97.79 277 LEU B C 1
ATOM 4021 O O . LEU A 1 297 ? 252.897 254.170 200.858 1.00 97.79 277 LEU B O 1
ATOM 4037 N N . VAL A 1 298 ? 251.809 255.376 199.331 1.00 96.17 278 VAL B N 1
ATOM 4038 C CA . VAL A 1 298 ? 252.596 256.609 199.473 1.00 96.17 278 VAL B CA 1
ATOM 4039 C C . VAL A 1 298 ? 251.615 257.806 199.491 1.00 96.17 278 VAL B C 1
ATOM 4040 O O . VAL A 1 298 ? 250.403 257.608 199.570 1.00 96.17 278 VAL B O 1
ATOM 4053 N N . ARG A 1 299 ? 252.094 259.054 199.452 1.00 94.72 279 ARG B N 1
ATOM 4054 C CA . ARG A 1 299 ? 251.305 260.303 199.357 1.00 94.72 279 ARG B CA 1
ATOM 4055 C C . ARG A 1 299 ? 251.851 261.228 198.258 1.00 94.72 279 ARG B C 1
ATOM 4056 O O . ARG A 1 299 ? 253.067 261.349 198.128 1.00 94.72 279 ARG B O 1
ATOM 4077 N N . ARG A 1 300 ? 250.994 261.915 197.493 1.00 88.11 280 ARG B N 1
ATOM 4078 C CA . ARG A 1 300 ? 251.411 262.972 196.539 1.00 88.11 280 ARG B CA 1
ATOM 4079 C C . ARG A 1 300 ? 251.958 264.200 197.303 1.00 88.11 280 ARG B C 1
ATOM 4080 O O . ARG A 1 300 ? 251.624 264.404 198.468 1.00 88.11 280 ARG B O 1
ATOM 4101 N N . GLY A 1 301 ? 252.796 265.009 196.653 1.00 84.76 281 GLY B N 1
ATOM 4102 C CA . GLY A 1 301 ? 253.459 266.201 197.211 1.00 84.76 281 GLY B CA 1
ATOM 4103 C C . GLY A 1 301 ? 254.053 267.092 196.108 1.00 84.76 281 GLY B C 1
ATOM 4104 O O . GLY A 1 301 ? 253.473 267.192 195.027 1.00 84.76 281 GLY B O 1
ATOM 4108 N N . ASP A 1 302 ? 255.208 267.728 196.336 1.00 90.47 282 ASP B N 1
ATOM 4109 C CA . ASP A 1 302 ? 255.936 268.429 195.265 1.00 90.47 282 ASP B CA 1
ATOM 4110 C C . ASP A 1 302 ? 256.538 267.436 194.249 1.00 90.47 282 ASP B C 1
ATOM 4111 O O . ASP A 1 302 ? 257.042 266.376 194.626 1.00 90.47 282 ASP B O 1
ATOM 4120 N N . VAL A 1 303 ? 256.457 267.756 192.957 1.00 90.38 283 VAL B N 1
ATOM 4121 C CA . VAL A 1 303 ? 256.424 266.749 191.881 1.00 90.38 283 VAL B CA 1
ATOM 4122 C C . VAL A 1 303 ? 257.662 265.854 191.851 1.00 90.38 283 VAL B C 1
ATOM 4123 O O . VAL A 1 303 ? 257.526 264.637 191.936 1.00 90.38 283 VAL B O 1
ATOM 4136 N N . ASP A 1 304 ? 258.870 266.414 191.772 1.00 94.04 284 ASP B N 1
ATOM 4137 C CA . ASP A 1 304 ? 260.093 265.596 191.724 1.00 94.04 284 ASP B CA 1
ATOM 4138 C C . ASP A 1 304 ? 260.331 264.829 193.031 1.00 94.04 284 ASP B C 1
ATOM 4139 O O . ASP A 1 304 ? 260.824 263.701 193.015 1.00 94.04 284 ASP B O 1
ATOM 4148 N N . GLU A 1 305 ? 259.951 265.416 194.166 1.00 91.21 285 GLU B N 1
ATOM 4149 C CA . GLU A 1 305 ? 260.081 264.776 195.475 1.00 91.21 285 GLU B CA 1
ATOM 4150 C C . GLU A 1 305 ? 259.098 263.613 195.658 1.00 91.21 285 GLU B C 1
ATOM 4151 O O . GLU A 1 305 ? 259.392 262.659 196.380 1.00 91.21 285 GLU B O 1
ATOM 4163 N N . PHE A 1 306 ? 257.969 263.632 194.951 1.00 91.87 286 PHE B N 1
ATOM 4164 C CA . PHE A 1 306 ? 257.153 262.442 194.769 1.00 91.87 286 PHE B CA 1
ATOM 4165 C C . PHE A 1 306 ? 257.757 261.481 193.726 1.00 91.87 286 PHE B C 1
ATOM 4166 O O . PHE A 1 306 ? 257.949 260.298 194.016 1.00 91.87 286 PHE B O 1
ATOM 4183 N N . LYS A 1 307 ? 258.108 261.961 192.527 1.00 93.24 287 LYS B N 1
ATOM 4184 C CA . LYS A 1 307 ? 258.604 261.120 191.426 1.00 93.24 287 LYS B CA 1
ATOM 4185 C C . LYS A 1 307 ? 259.782 260.239 191.826 1.00 93.24 287 LYS B C 1
ATOM 4186 O O . LYS A 1 307 ? 259.778 259.049 191.523 1.00 93.24 287 LYS B O 1
ATOM 4205 N N . LYS A 1 308 ? 260.793 260.798 192.496 1.00 93.89 288 LYS B N 1
ATOM 4206 C CA . LYS A 1 308 ? 262.059 260.090 192.701 1.00 93.89 288 LYS B CA 1
ATOM 4207 C C . LYS A 1 308 ? 261.862 258.751 193.404 1.00 93.89 288 LYS B C 1
ATOM 4208 O O . LYS A 1 308 ? 262.452 257.755 193.000 1.00 93.89 288 LYS B O 1
ATOM 4227 N N . LEU A 1 309 ? 260.996 258.694 194.414 1.00 93.46 289 LEU B N 1
ATOM 4228 C CA . LEU A 1 309 ? 260.744 257.448 195.127 1.00 93.46 289 LEU B CA 1
ATOM 4229 C C . LEU A 1 309 ? 260.097 256.412 194.217 1.00 93.46 289 LEU B C 1
ATOM 4230 O O . LEU A 1 309 ? 260.498 255.251 194.224 1.00 93.46 289 LEU B O 1
ATOM 4246 N N . ARG A 1 310 ? 259.160 256.840 193.369 1.00 93.56 290 ARG B N 1
ATOM 4247 C CA . ARG A 1 310 ? 258.559 255.984 192.333 1.00 93.56 290 ARG B CA 1
ATOM 4248 C C . ARG A 1 310 ? 259.626 255.485 191.362 1.00 93.56 290 ARG B C 1
ATOM 4249 O O . ARG A 1 310 ? 259.631 254.315 191.007 1.00 93.56 290 ARG B O 1
ATOM 4270 N N . GLU A 1 311 ? 260.566 256.334 190.986 1.00 93.62 291 GLU B N 1
ATOM 4271 C CA . GLU A 1 311 ? 261.637 255.956 190.073 1.00 93.62 291 GLU B CA 1
ATOM 4272 C C . GLU A 1 311 ? 262.589 254.936 190.713 1.00 93.62 291 GLU B C 1
ATOM 4273 O O . GLU A 1 311 ? 262.795 253.864 190.152 1.00 93.62 291 GLU B O 1
ATOM 4285 N N . ASN A 1 312 ? 263.089 255.192 191.926 1.00 92.77 292 ASN B N 1
ATOM 4286 C CA . ASN A 1 312 ? 263.912 254.216 192.644 1.00 92.77 292 ASN B CA 1
ATOM 4287 C C . ASN A 1 312 ? 263.166 252.895 192.805 1.00 92.77 292 ASN B C 1
ATOM 4288 O O . ASN A 1 312 ? 263.708 251.830 192.513 1.00 92.77 292 ASN B O 1
ATOM 4299 N N . MET A 1 313 ? 261.926 252.955 193.287 1.00 93.64 293 MET B N 1
ATOM 4300 C CA . MET A 1 313 ? 261.168 251.753 193.595 1.00 93.64 293 MET B CA 1
ATOM 4301 C C . MET A 1 313 ? 260.909 250.939 192.332 1.00 93.64 293 MET B C 1
ATOM 4302 O O . MET A 1 313 ? 261.169 249.734 192.320 1.00 93.64 293 MET B O 1
ATOM 4316 N N . LEU A 1 314 ? 260.462 251.580 191.252 1.00 91.63 294 LEU B N 1
ATOM 4317 C CA . LEU A 1 314 ? 260.128 250.863 190.025 1.00 91.63 294 LEU B CA 1
ATOM 4318 C C . LEU A 1 314 ? 261.386 250.219 189.436 1.00 91.63 294 LEU B C 1
ATOM 4319 O O . LEU A 1 314 ? 261.338 249.072 189.003 1.00 91.63 294 LEU B O 1
ATOM 4335 N N . ASP A 1 315 ? 262.530 250.895 189.528 1.00 87.11 295 ASP B N 1
ATOM 4336 C CA . ASP A 1 315 ? 263.812 250.330 189.118 1.00 87.11 295 ASP B CA 1
ATOM 4337 C C . ASP A 1 315 ? 264.248 249.146 190.013 1.00 87.11 295 ASP B C 1
ATOM 4338 O O . ASP A 1 315 ? 264.836 248.188 189.513 1.00 87.11 295 ASP B O 1
ATOM 4347 N N . LYS A 1 316 ? 263.939 249.152 191.321 1.00 90.32 296 LYS B N 1
ATOM 4348 C CA . LYS A 1 316 ? 264.164 247.995 192.215 1.00 90.32 296 LYS B CA 1
ATOM 4349 C C . LYS A 1 316 ? 263.202 246.832 191.928 1.00 90.32 296 LYS B C 1
ATOM 4350 O O . LYS A 1 316 ? 263.541 245.687 192.212 1.00 90.32 296 LYS B O 1
ATOM 4369 N N . GLY A 1 317 ? 262.020 247.101 191.373 1.00 92.79 297 GLY B N 1
ATOM 4370 C CA . GLY A 1 317 ? 260.961 246.105 191.120 1.00 92.79 297 GLY B CA 1
ATOM 4371 C C . GLY A 1 317 ? 259.756 246.164 192.082 1.00 92.79 297 GLY B C 1
ATOM 4372 O O . GLY A 1 317 ? 259.074 245.162 192.290 1.00 92.79 297 GLY B O 1
ATOM 4376 N N . ILE A 1 318 ? 259.494 247.327 192.687 1.00 95.18 298 ILE B N 1
ATOM 4377 C CA . ILE A 1 318 ? 258.385 247.584 193.619 1.00 95.18 298 ILE B CA 1
ATOM 4378 C C . ILE A 1 318 ? 257.589 248.784 193.115 1.00 95.18 298 ILE B C 1
ATOM 4379 O O . ILE A 1 318 ? 258.158 249.754 192.637 1.00 95.18 298 ILE B O 1
ATOM 4395 N N . LYS A 1 319 ? 256.269 248.749 193.202 1.00 95.87 299 LYS B N 1
ATOM 4396 C CA . LYS A 1 319 ? 255.398 249.682 192.48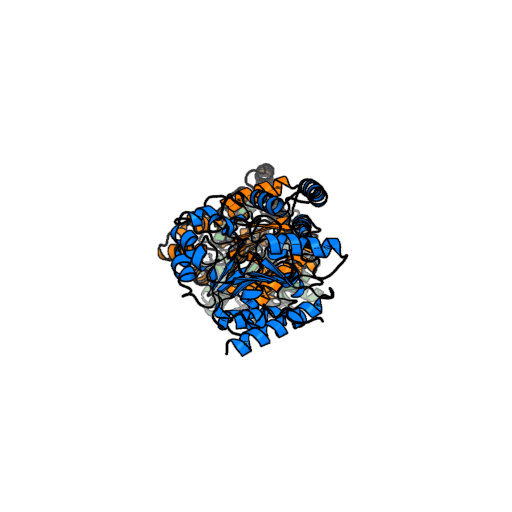3 1.00 95.87 299 LYS B CA 1
ATOM 4397 C C . LYS A 1 319 ? 254.692 250.653 193.429 1.00 95.87 299 LYS B C 1
ATOM 4398 O O . LYS A 1 319 ? 254.020 250.247 194.373 1.00 95.87 299 LYS B O 1
ATOM 4417 N N . VAL A 1 320 ? 254.857 251.944 193.188 1.00 96.24 300 VAL B N 1
ATOM 4418 C CA . VAL A 1 320 ? 254.265 253.013 193.996 1.00 96.24 300 VAL B CA 1
ATOM 4419 C C . VAL A 1 320 ? 252.823 253.307 193.565 1.00 96.24 300 VAL B C 1
ATOM 4420 O O . VAL A 1 320 ? 252.517 253.214 192.382 1.00 96.24 300 VAL B O 1
ATOM 4433 N N . ILE A 1 321 ? 251.955 253.688 194.515 1.00 96.53 301 ILE B N 1
ATOM 4434 C CA . ILE A 1 321 ? 250.538 254.089 194.373 1.00 96.53 301 ILE B CA 1
ATOM 4435 C C . ILE A 1 321 ? 250.295 255.439 195.079 1.00 96.53 301 ILE B C 1
ATOM 4436 O O . ILE A 1 321 ? 250.607 255.557 196.258 1.00 96.53 301 ILE B O 1
ATOM 4452 N N . SER A 1 322 ? 249.749 256.462 194.422 1.00 95.96 302 SER B N 1
ATOM 4453 C CA . SER A 1 322 ? 249.774 257.827 194.969 1.00 95.96 302 SER B CA 1
ATOM 4454 C C . SER A 1 322 ? 248.472 258.627 194.875 1.00 95.96 302 SER B C 1
ATOM 4455 O O . SER A 1 322 ? 247.819 258.633 193.836 1.00 95.96 302 SER B O 1
ATOM 4463 N N . TYR A 1 323 ? 248.108 259.338 195.949 1.00 96.06 303 TYR B N 1
ATOM 4464 C CA . TYR A 1 323 ? 246.834 260.063 196.129 1.00 96.06 303 TYR B CA 1
ATOM 4465 C C . TYR A 1 323 ? 247.036 261.398 196.857 1.00 96.06 303 TYR B C 1
ATOM 4466 O O . TYR A 1 323 ? 248.115 261.658 197.391 1.00 96.06 303 TYR B O 1
ATOM 4484 N N . GLY A 1 324 ? 245.996 262.230 196.901 1.00 95.02 304 GLY B N 1
ATOM 4485 C CA . GLY A 1 324 ? 245.976 263.548 197.545 1.00 95.02 304 GLY B CA 1
ATOM 4486 C C . GLY A 1 324 ? 246.126 263.572 199.074 1.00 95.02 304 GLY B C 1
ATOM 4487 O O . GLY A 1 324 ? 245.242 264.069 199.757 1.00 95.02 304 GLY B O 1
ATOM 4491 N N . ASP A 1 325 ? 247.268 263.114 199.585 1.00 93.22 305 ASP B N 1
ATOM 4492 C CA . ASP A 1 325 ? 247.941 263.465 200.857 1.00 93.22 305 ASP B CA 1
ATOM 4493 C C . ASP A 1 325 ? 247.243 263.213 202.219 1.00 93.22 305 ASP B C 1
ATOM 4494 O O . ASP A 1 325 ? 247.893 262.783 203.172 1.00 93.22 305 ASP B O 1
ATOM 4503 N N . ASP A 1 326 ? 245.955 263.524 202.361 1.00 93.95 306 ASP B N 1
ATOM 4504 C CA . ASP A 1 326 ? 245.323 263.718 203.671 1.00 93.95 306 ASP B CA 1
ATOM 4505 C C . ASP A 1 326 ? 245.133 262.414 204.466 1.00 93.95 306 ASP B C 1
ATOM 4506 O O . ASP A 1 326 ? 244.866 261.345 203.913 1.00 93.95 306 ASP B O 1
ATOM 4515 N N . TYR A 1 327 ? 245.294 262.508 205.784 1.00 93.32 307 TYR B N 1
ATOM 4516 C CA . TYR A 1 327 ? 245.603 261.385 206.669 1.00 93.32 307 TYR B CA 1
ATOM 4517 C C . TYR A 1 327 ? 244.535 260.276 206.663 1.00 93.32 307 TYR B C 1
ATOM 4518 O O . TYR A 1 327 ? 244.842 259.109 206.423 1.00 93.32 307 TYR B O 1
ATOM 4536 N N . ALA A 1 328 ? 243.271 260.624 206.911 1.00 93.50 308 ALA B N 1
ATOM 4537 C CA . ALA A 1 328 ? 242.179 259.658 207.065 1.00 93.50 308 ALA B CA 1
ATOM 4538 C C . ALA A 1 328 ? 241.726 258.998 205.750 1.00 93.50 308 ALA B C 1
ATOM 4539 O O . ALA A 1 328 ? 241.056 257.967 205.777 1.00 93.50 308 ALA B O 1
ATOM 4546 N N . ASP A 1 329 ? 242.097 259.549 204.596 1.00 94.87 309 ASP B N 1
ATOM 4547 C CA . ASP A 1 329 ? 241.738 258.969 203.302 1.00 94.87 309 ASP B CA 1
ATOM 4548 C C . ASP A 1 329 ? 242.487 257.659 203.058 1.00 94.87 309 ASP B C 1
ATOM 4549 O O . ASP A 1 329 ? 241.956 256.753 202.427 1.00 94.87 309 ASP B O 1
ATOM 4558 N N . LEU A 1 330 ? 243.697 257.507 203.598 1.00 96.27 310 LEU B N 1
ATOM 4559 C CA . LEU A 1 330 ? 244.460 256.265 203.469 1.00 96.27 310 LEU B CA 1
ATOM 4560 C C . LEU A 1 330 ? 243.697 255.061 204.079 1.00 96.27 310 LEU B C 1
ATOM 4561 O O . LEU A 1 330 ? 243.610 254.022 203.421 1.00 96.27 310 LEU B O 1
ATOM 4577 N N . PRO A 1 331 ? 243.079 255.167 205.272 1.00 96.06 311 PRO B N 1
ATOM 4578 C CA . PRO A 1 331 ? 242.156 254.157 205.787 1.00 96.06 311 PRO B CA 1
ATOM 4579 C C . PRO A 1 331 ? 241.080 253.683 204.804 1.00 96.06 311 PRO B C 1
ATOM 4580 O O . PRO A 1 331 ? 240.882 252.476 204.646 1.00 96.06 311 PRO B O 1
ATOM 4591 N N . GLU A 1 332 ? 240.402 254.598 204.107 1.00 95.80 312 GLU B N 1
ATOM 4592 C CA . GLU A 1 332 ? 239.353 254.201 203.163 1.00 95.80 312 GLU B CA 1
ATOM 4593 C C . GLU A 1 332 ? 239.966 253.640 201.874 1.00 95.80 312 GLU B C 1
ATOM 4594 O O . GLU A 1 332 ? 239.497 252.617 201.374 1.00 95.80 312 GLU B O 1
ATOM 4606 N N . TYR A 1 333 ? 241.090 254.211 201.419 1.00 97.33 313 TYR B N 1
ATOM 4607 C CA . TYR A 1 333 ? 241.877 253.700 200.294 1.00 97.33 313 TYR B CA 1
ATOM 4608 C C . TYR A 1 333 ? 242.243 252.240 200.517 1.00 97.33 313 TYR B C 1
ATOM 4609 O O . TYR A 1 333 ? 242.069 251.383 199.650 1.00 97.33 313 TYR B O 1
ATOM 4627 N N . PHE A 1 334 ? 242.707 251.936 201.722 1.00 97.81 314 PHE B N 1
ATOM 4628 C CA . PHE A 1 334 ? 243.056 250.584 202.066 1.00 97.81 314 PHE B CA 1
ATOM 4629 C C . PHE A 1 334 ? 241.819 249.685 202.140 1.00 97.81 314 PHE B C 1
ATOM 4630 O O . PHE A 1 334 ? 241.851 248.565 201.624 1.00 97.81 314 PHE B O 1
ATOM 4647 N N . LYS A 1 335 ? 240.698 250.136 202.726 1.00 97.22 315 LYS B N 1
ATOM 4648 C CA . LYS A 1 335 ? 239.517 249.267 202.758 1.00 97.22 315 LYS B CA 1
ATOM 4649 C C . LYS A 1 335 ? 238.997 249.001 201.357 1.00 97.22 315 LYS B C 1
ATOM 4650 O O . LYS A 1 335 ? 238.707 247.845 201.073 1.00 97.22 315 LYS B O 1
ATOM 4669 N N . ARG A 1 336 ? 238.935 249.990 200.460 1.00 96.96 316 ARG B N 1
ATOM 4670 C CA . ARG A 1 336 ? 238.508 249.762 199.063 1.00 96.96 316 ARG B CA 1
ATOM 4671 C C . ARG A 1 336 ? 239.381 248.709 198.395 1.00 96.96 316 ARG B C 1
ATOM 4672 O O . ARG A 1 336 ? 238.863 247.735 197.855 1.00 96.96 316 ARG B O 1
ATOM 4693 N N . LEU A 1 337 ? 240.697 248.849 198.533 1.00 97.85 317 LEU B N 1
ATOM 4694 C CA . LEU A 1 337 ? 241.650 247.865 198.035 1.00 97.85 317 LEU B CA 1
ATOM 4695 C C . LEU A 1 337 ? 241.392 246.480 198.640 1.00 97.85 317 LEU B C 1
ATOM 4696 O O . LEU A 1 337 ? 241.355 245.474 197.941 1.00 97.85 317 LEU B O 1
ATOM 4712 N N . THR A 1 338 ? 241.123 246.414 199.935 1.00 97.62 318 THR B N 1
ATOM 4713 C CA . THR A 1 338 ? 240.856 245.134 200.585 1.00 97.62 318 THR B CA 1
ATOM 4714 C C . THR A 1 338 ? 239.555 244.530 200.097 1.00 97.62 318 THR B C 1
ATOM 4715 O O . THR A 1 338 ? 239.526 243.345 199.804 1.00 97.62 318 THR B O 1
ATOM 4726 N N . CYS A 1 339 ? 238.488 245.320 199.964 1.00 96.34 319 CYS B N 1
ATOM 4727 C CA . CYS A 1 339 ? 237.190 244.843 199.486 1.00 96.34 319 CYS B CA 1
ATOM 4728 C C . CYS A 1 339 ? 237.332 244.303 198.070 1.00 96.34 319 CYS B C 1
ATOM 4729 O O . CYS A 1 339 ? 236.863 243.210 197.767 1.00 96.34 319 CYS B O 1
ATOM 4737 N N . GLU A 1 340 ? 238.029 245.028 197.207 1.00 96.11 320 GLU B N 1
ATOM 4738 C CA . GLU A 1 340 ? 238.271 244.591 195.839 1.00 96.11 320 GLU B CA 1
ATOM 4739 C C . GLU A 1 340 ? 239.093 243.283 195.821 1.00 96.11 320 GLU B C 1
ATOM 4740 O O . GLU A 1 340 ? 238.715 242.322 195.152 1.00 96.11 320 GLU B O 1
ATOM 4752 N N . ILE A 1 341 ? 240.148 243.170 196.632 1.00 96.83 321 ILE B N 1
ATOM 4753 C CA . ILE A 1 341 ? 240.936 241.935 196.726 1.00 96.83 321 ILE B CA 1
ATOM 4754 C C . ILE A 1 341 ? 240.095 240.791 197.296 1.00 96.83 321 ILE B C 1
ATOM 4755 O O . ILE A 1 341 ? 239.966 239.749 196.663 1.00 96.83 321 ILE B O 1
ATOM 4771 N N . SER A 1 342 ? 239.514 240.950 198.484 1.00 90.94 322 SER B N 1
ATOM 4772 C CA . SER A 1 342 ? 238.784 239.893 199.188 1.00 90.94 322 SER B CA 1
ATOM 4773 C C . SER A 1 342 ? 237.545 239.433 198.430 1.00 90.94 322 SER B C 1
ATOM 4774 O O . SER A 1 342 ? 237.280 238.233 198.387 1.00 90.94 322 SER B O 1
ATOM 4782 N N . THR A 1 343 ? 236.802 240.332 197.776 1.00 83.98 323 THR B N 1
ATOM 4783 C CA . THR A 1 343 ? 235.686 239.913 196.907 1.00 83.98 323 THR B CA 1
ATOM 4784 C C . THR A 1 343 ? 236.212 239.077 195.733 1.00 83.98 323 THR B C 1
ATOM 4785 O O . THR A 1 343 ? 235.717 237.971 195.517 1.00 83.98 323 THR B O 1
ATOM 4796 N N . ARG A 1 344 ? 237.279 239.501 195.038 1.00 67.58 324 ARG B N 1
ATOM 4797 C CA . ARG A 1 344 ? 237.857 238.707 193.934 1.00 67.58 324 ARG B CA 1
ATOM 4798 C C . ARG A 1 344 ? 238.590 237.443 194.385 1.00 67.58 324 ARG B C 1
ATOM 4799 O O . ARG A 1 344 ? 238.749 236.509 193.604 1.00 67.58 324 ARG B O 1
ATOM 4820 N N . GLY A 1 345 ? 238.974 237.382 195.655 1.00 56.15 325 GLY B N 1
ATOM 4821 C CA . GLY A 1 345 ? 239.468 236.183 196.325 1.00 56.15 325 GLY B CA 1
ATOM 4822 C C . GLY A 1 345 ? 238.384 235.241 196.845 1.00 56.15 325 GLY B C 1
ATOM 4823 O O . GLY A 1 345 ? 238.689 234.104 197.201 1.00 56.15 325 GLY B O 1
ATOM 4827 N N . THR A 1 346 ? 237.126 235.679 196.907 1.00 54.07 326 THR B N 1
ATOM 4828 C CA . THR A 1 346 ? 236.006 234.863 197.406 1.00 54.07 326 THR B CA 1
ATOM 4829 C C . THR A 1 346 ? 235.514 233.866 196.352 1.00 54.07 326 THR B C 1
ATOM 4830 O O . THR A 1 346 ? 235.638 234.083 195.144 1.00 54.07 326 THR B O 1
ATOM 4841 N N . PRO B 1 48 ? 255.447 264.749 240.893 1.00 84.09 28 PRO C N 1
ATOM 4842 C CA . PRO B 1 48 ? 254.743 263.916 239.931 1.00 87.13 28 PRO C CA 1
ATOM 4843 C C . PRO B 1 48 ? 255.697 262.898 239.297 1.00 89.40 28 PRO C C 1
ATOM 4844 O O . PRO B 1 48 ? 256.690 263.287 238.679 1.00 86.37 28 PRO C O 1
ATOM 4855 N N . ARG B 1 49 ? 255.428 261.595 239.462 1.00 88.80 29 ARG C N 1
ATOM 4856 C CA . ARG B 1 49 ? 256.390 260.526 239.135 1.00 91.76 29 ARG C CA 1
ATOM 4857 C C . ARG B 1 49 ? 255.745 259.203 238.706 1.00 93.74 29 ARG C C 1
ATOM 4858 O O . ARG B 1 49 ? 254.608 258.892 239.056 1.00 92.80 29 ARG C O 1
ATOM 4879 N N . LYS B 1 50 ? 256.512 258.419 237.948 1.00 91.00 30 LYS C N 1
ATOM 4880 C CA . LYS B 1 50 ? 256.123 257.133 237.354 1.00 92.36 30 LYS C CA 1
ATOM 4881 C C . LYS B 1 50 ? 256.129 255.980 238.363 1.00 93.26 30 LYS C C 1
ATOM 4882 O O . LYS B 1 50 ? 256.872 256.001 239.339 1.00 92.11 30 LYS C O 1
ATOM 4901 N N . LEU B 1 51 ? 255.353 254.939 238.074 1.00 93.13 31 LEU C N 1
ATOM 4902 C CA . LEU B 1 51 ? 255.428 253.629 238.715 1.00 94.30 31 LEU C CA 1
ATOM 4903 C C . LEU B 1 51 ? 256.179 252.642 237.814 1.00 94.40 31 LEU C C 1
ATOM 4904 O O . LEU B 1 51 ? 255.853 252.531 236.635 1.00 93.12 31 LEU C O 1
ATOM 4920 N N . LEU B 1 52 ? 257.136 251.891 238.364 1.00 95.31 32 LEU C N 1
ATOM 4921 C CA . LEU B 1 52 ? 257.819 250.775 237.692 1.00 94.48 32 LEU C CA 1
ATOM 4922 C C . LEU B 1 52 ? 256.790 249.733 237.209 1.00 94.77 32 LEU C C 1
ATOM 4923 O O . LEU B 1 52 ? 256.187 249.055 238.035 1.00 93.94 32 LEU C O 1
ATOM 4939 N N . PRO B 1 53 ? 256.538 249.568 235.907 1.00 93.06 33 PRO C N 1
ATOM 4940 C CA . PRO B 1 53 ? 255.360 248.852 235.428 1.00 91.81 33 PRO C CA 1
ATOM 4941 C C . PRO B 1 53 ? 255.247 247.378 235.814 1.00 92.40 33 PRO C C 1
ATOM 4942 O O . PRO B 1 53 ? 254.130 246.909 236.025 1.00 91.97 33 PRO C O 1
ATOM 4953 N N . SER B 1 54 ? 256.339 246.631 235.972 1.00 94.28 34 SER C N 1
ATOM 4954 C CA . SER B 1 54 ? 256.232 245.268 236.509 1.00 93.59 34 SER C CA 1
ATOM 4955 C C . SER B 1 54 ? 255.782 245.231 237.973 1.00 94.16 34 SER C C 1
ATOM 4956 O O . SER B 1 54 ? 255.114 244.279 238.361 1.00 93.17 34 SER C O 1
ATOM 4964 N N . LEU B 1 55 ? 256.113 246.244 238.788 1.00 94.47 35 LEU C N 1
ATOM 4965 C CA . LEU B 1 55 ? 255.493 246.435 240.105 1.00 94.93 35 LEU C CA 1
ATOM 4966 C C . LEU B 1 55 ? 254.053 246.937 239.969 1.00 95.28 35 LEU C C 1
ATOM 4967 O O . LEU B 1 55 ? 253.155 246.326 240.539 1.00 94.34 35 LEU C O 1
ATOM 4983 N N . LYS B 1 56 ? 253.793 248.001 239.190 1.00 95.18 36 LYS C N 1
ATOM 4984 C CA . LYS B 1 56 ? 252.456 248.631 239.133 1.00 94.79 36 LYS C CA 1
ATOM 4985 C C . LYS B 1 56 ? 251.358 247.641 238.738 1.00 94.35 36 LYS C C 1
ATOM 4986 O O . LYS B 1 56 ? 250.225 247.771 239.163 1.00 93.10 36 LYS C O 1
ATOM 5005 N N . THR B 1 57 ? 251.689 246.646 237.928 1.00 94.62 37 THR C N 1
ATOM 5006 C CA . THR B 1 57 ? 250.747 245.616 237.479 1.00 93.51 37 THR C CA 1
ATOM 5007 C C . THR B 1 57 ? 250.602 244.422 238.427 1.00 93.78 37 THR C C 1
ATOM 5008 O O . THR B 1 57 ? 249.821 243.519 238.124 1.00 92.50 37 THR C O 1
ATOM 5019 N N . LYS B 1 58 ? 251.288 244.381 239.574 1.00 95.34 38 LYS C N 1
ATOM 5020 C CA . LYS B 1 58 ? 251.040 243.374 240.626 1.00 95.42 38 LYS C CA 1
ATOM 5021 C C . LYS B 1 58 ? 249.688 243.582 241.334 1.00 95.69 38 LYS C C 1
ATOM 5022 O O . LYS B 1 58 ? 249.142 244.683 241.346 1.00 94.50 38 LYS C O 1
ATOM 5041 N N . LYS B 1 59 ? 249.160 242.517 241.947 1.00 96.31 39 LYS C N 1
ATOM 5042 C CA . LYS B 1 59 ? 247.834 242.446 242.594 1.00 96.45 39 LYS C CA 1
ATOM 5043 C C . LYS B 1 59 ? 247.933 242.133 244.093 1.00 96.88 39 LYS C C 1
ATOM 5044 O O . LYS B 1 59 ? 248.854 241.437 244.506 1.00 96.34 39 LYS C O 1
ATOM 5063 N N . PRO B 1 60 ? 246.959 242.531 244.922 1.00 96.86 40 PRO C N 1
ATOM 5064 C CA . PRO B 1 60 ? 246.988 242.330 246.363 1.00 96.93 40 PRO C CA 1
ATOM 5065 C C . PRO B 1 60 ? 247.203 240.893 246.834 1.00 97.02 40 PRO C C 1
ATOM 5066 O O . PRO B 1 60 ? 247.860 240.707 247.846 1.00 96.63 40 PRO C O 1
ATOM 5077 N N . ARG B 1 61 ? 246.720 239.860 246.133 1.00 97.01 41 ARG C N 1
ATOM 5078 C CA . ARG B 1 61 ? 247.002 238.463 246.538 1.00 96.55 41 ARG C CA 1
ATOM 5079 C C . ARG B 1 61 ? 248.483 238.084 246.449 1.00 96.54 41 ARG C C 1
ATOM 5080 O O . ARG B 1 61 ? 248.962 237.199 247.155 1.00 95.38 41 ARG C O 1
ATOM 5101 N N . GLU B 1 62 ? 249.191 238.694 245.508 1.00 96.65 42 GLU C N 1
ATOM 5102 C CA . GLU B 1 62 ? 250.577 238.393 245.147 1.00 96.51 42 GLU C CA 1
ATOM 5103 C C . GLU B 1 62 ? 251.588 238.858 246.203 1.00 96.60 42 GLU C C 1
ATOM 5104 O O . GLU B 1 62 ? 252.679 238.304 246.278 1.00 95.99 42 GLU C O 1
ATOM 5116 N N . LEU B 1 63 ? 251.271 239.916 246.955 1.00 97.29 43 LEU C N 1
ATOM 5117 C CA . LEU B 1 63 ? 252.250 240.707 247.688 1.00 97.65 43 LEU C CA 1
ATOM 5118 C C . LEU B 1 63 ? 252.378 240.378 249.191 1.00 97.72 43 LEU C C 1
ATOM 5119 O O . LEU B 1 63 ? 251.425 239.988 249.867 1.00 97.35 43 LEU C O 1
ATOM 5135 N N . VAL B 1 64 ? 253.568 240.637 249.732 1.00 97.59 44 VAL C N 1
ATOM 5136 C CA . VAL B 1 64 ? 253.858 240.795 251.166 1.00 97.58 44 VAL C CA 1
ATOM 5137 C C . VAL B 1 64 ? 254.579 242.127 251.365 1.00 97.63 44 VAL C C 1
ATOM 5138 O O . VAL B 1 64 ? 255.603 242.339 250.723 1.00 97.26 44 VAL C O 1
ATOM 5151 N N . LEU B 1 65 ? 254.115 243.028 252.230 1.00 98.10 45 LEU C N 1
ATOM 5152 C CA . LEU B 1 65 ? 254.761 244.344 252.366 1.00 98.24 45 LEU C CA 1
ATOM 5153 C C . LEU B 1 65 ? 255.677 244.339 253.583 1.00 98.13 45 LEU C C 1
ATOM 5154 O O . LEU B 1 65 ? 255.399 243.662 254.570 1.00 97.63 45 LEU C O 1
ATOM 5170 N N . VAL B 1 66 ? 256.719 245.160 253.570 1.00 97.78 46 VAL C N 1
ATOM 5171 C CA . VAL B 1 66 ? 257.539 245.448 254.747 1.00 97.63 46 VAL C CA 1
ATOM 5172 C C . VAL B 1 66 ? 257.604 246.944 254.989 1.00 97.65 46 VAL C C 1
ATOM 5173 O O . VAL B 1 66 ? 257.997 247.695 254.100 1.00 97.17 46 VAL C O 1
ATOM 5186 N N . ILE B 1 67 ? 257.289 247.385 256.203 1.00 97.98 47 ILE C N 1
ATOM 5187 C CA . ILE B 1 67 ? 257.498 248.779 256.613 1.00 97.84 47 ILE C CA 1
ATOM 5188 C C . ILE B 1 67 ? 258.701 248.880 257.545 1.00 97.59 47 ILE C C 1
ATOM 5189 O O . ILE B 1 67 ? 258.799 248.121 258.509 1.00 96.63 47 ILE C O 1
ATOM 5205 N N . GLY B 1 68 ? 259.596 249.819 257.242 1.00 96.74 48 GLY C N 1
ATOM 5206 C CA . GLY B 1 68 ? 260.801 250.119 258.008 1.00 96.40 48 GLY C CA 1
ATOM 5207 C C . GLY B 1 68 ? 260.664 251.346 258.904 1.00 96.68 48 GLY C C 1
ATOM 5208 O O . GLY B 1 68 ? 259.712 252.122 258.805 1.00 96.13 48 GLY C O 1
ATOM 5212 N N . THR B 1 69 ? 261.644 251.534 259.780 1.00 95.58 49 THR C N 1
ATOM 5213 C CA . THR B 1 69 ? 261.587 252.464 260.918 1.00 95.19 49 THR C CA 1
ATOM 5214 C C . THR B 1 69 ? 261.277 253.908 260.541 1.00 95.93 49 THR C C 1
ATOM 5215 O O . THR B 1 69 ? 260.472 254.578 261.187 1.00 95.30 49 THR C O 1
ATOM 5226 N N . GLY B 1 70 ? 261.844 254.378 259.441 1.00 95.71 50 GLY C N 1
ATOM 5227 C CA . GLY B 1 70 ? 261.609 255.736 258.971 1.00 96.06 50 GLY C CA 1
ATOM 5228 C C . GLY B 1 70 ? 260.138 256.080 258.767 1.00 96.60 50 GLY C C 1
ATOM 5229 O O . GLY B 1 70 ? 259.765 257.226 258.982 1.00 96.37 50 GLY C O 1
ATOM 5233 N N . ILE B 1 71 ? 259.281 255.126 258.391 1.00 97.16 51 ILE C N 1
ATOM 5234 C CA . ILE B 1 71 ? 257.867 255.420 258.129 1.00 97.59 51 ILE C CA 1
ATOM 5235 C C . ILE B 1 71 ? 257.134 255.846 259.395 1.00 97.65 51 ILE C C 1
ATOM 5236 O O . ILE B 1 71 ? 256.470 256.880 259.406 1.00 97.34 51 ILE C O 1
ATOM 5252 N N . SER B 1 72 ? 257.272 255.083 260.476 1.00 97.47 52 SER C N 1
ATOM 5253 C CA . SER B 1 72 ? 256.530 255.354 261.707 1.00 97.52 52 SER C CA 1
ATOM 5254 C C . SER B 1 72 ? 256.924 256.693 262.315 1.00 97.55 52 SER C C 1
ATOM 5255 O O . SER B 1 72 ? 256.079 257.363 262.897 1.00 96.92 52 SER C O 1
ATOM 5263 N N . ALA B 1 73 ? 258.177 257.120 262.144 1.00 96.97 53 ALA C N 1
ATOM 5264 C CA . ALA B 1 73 ? 258.555 258.500 262.457 1.00 96.72 53 ALA C CA 1
ATOM 5265 C C . ALA B 1 73 ? 257.978 259.518 261.462 1.00 96.98 53 ALA C C 1
ATOM 5266 O O . ALA B 1 73 ? 257.406 260.515 261.881 1.00 96.39 53 ALA C O 1
ATOM 5273 N N . ALA B 1 74 ? 258.114 259.276 260.154 1.00 97.13 54 ALA C N 1
ATOM 5274 C CA . ALA B 1 74 ? 257.723 260.208 259.099 1.00 97.24 54 ALA C CA 1
ATOM 5275 C C . ALA B 1 74 ? 256.238 260.596 259.151 1.00 97.38 54 ALA C C 1
ATOM 5276 O O . ALA B 1 74 ? 255.880 261.728 258.823 1.00 96.69 54 ALA C O 1
ATOM 5283 N N . VAL B 1 75 ? 255.378 259.683 259.608 1.00 97.62 55 VAL C N 1
ATOM 5284 C CA . VAL B 1 75 ? 253.953 259.950 259.857 1.00 97.71 55 VAL C CA 1
ATOM 5285 C C . VAL B 1 75 ? 253.749 261.142 260.804 1.00 97.68 55 VAL C C 1
ATOM 5286 O O . VAL B 1 75 ? 252.789 261.887 260.634 1.00 96.79 55 VAL C O 1
ATOM 5299 N N . ALA B 1 76 ? 254.642 261.359 261.772 1.00 97.37 56 ALA C N 1
ATOM 5300 C CA . ALA B 1 76 ? 254.540 262.439 262.745 1.00 97.17 56 ALA C CA 1
ATOM 5301 C C . ALA B 1 76 ? 255.549 263.569 262.471 1.00 96.99 56 ALA C C 1
ATOM 5302 O O . ALA B 1 76 ? 256.749 263.315 262.382 1.00 95.77 56 ALA C O 1
ATOM 5309 N N . PRO B 1 77 ? 255.126 264.842 262.427 1.00 96.52 57 PRO C N 1
ATOM 5310 C CA . PRO B 1 77 ? 256.057 265.956 262.270 1.00 95.92 57 PRO C CA 1
ATOM 5311 C C . PRO B 1 77 ? 256.859 266.283 263.546 1.00 95.30 57 PRO C C 1
ATOM 5312 O O . PRO B 1 77 ? 257.784 267.090 263.481 1.00 93.16 57 PRO C O 1
ATOM 5323 N N . GLN B 1 78 ? 256.509 265.709 264.708 1.00 94.98 58 GLN C N 1
ATOM 5324 C CA . GLN B 1 78 ? 256.988 266.165 266.028 1.00 94.15 58 GLN C CA 1
ATOM 5325 C C . GLN B 1 78 ? 257.282 265.038 267.055 1.00 94.41 58 GLN C C 1
ATOM 5326 O O . GLN B 1 78 ? 257.162 265.256 268.263 1.00 92.08 58 GLN C O 1
ATOM 5340 N N . VAL B 1 79 ? 257.659 263.826 266.617 1.00 94.56 59 VAL C N 1
ATOM 5341 C CA . VAL B 1 79 ? 258.061 262.692 267.494 1.00 94.61 59 VAL C CA 1
ATOM 5342 C C . VAL B 1 79 ? 259.562 262.420 267.380 1.00 95.08 59 VAL C C 1
ATOM 5343 O O . VAL B 1 79 ? 259.976 261.685 266.485 1.00 94.08 59 VAL C O 1
ATOM 5356 N N . PRO B 1 80 ? 260.413 262.973 268.263 1.00 94.20 60 PRO C N 1
ATOM 5357 C CA . PRO B 1 80 ? 261.836 262.658 268.276 1.00 93.73 60 PRO C CA 1
ATOM 5358 C C . PRO B 1 80 ? 262.097 261.166 268.490 1.00 93.83 60 PRO C C 1
ATOM 5359 O O . PRO B 1 80 ? 262.937 260.571 267.825 1.00 92.28 60 PRO C O 1
ATOM 5370 N N . ALA B 1 81 ? 261.357 260.549 269.407 1.00 94.16 61 ALA C N 1
ATOM 5371 C CA . ALA B 1 81 ? 261.700 259.263 269.995 1.00 94.09 61 ALA C CA 1
ATOM 5372 C C . ALA B 1 81 ? 261.647 258.051 269.053 1.00 94.00 61 ALA C C 1
ATOM 5373 O O . ALA B 1 81 ? 262.100 256.981 269.440 1.00 92.69 61 ALA C O 1
ATOM 5380 N N . LEU B 1 82 ? 261.125 258.192 267.828 1.00 94.23 62 LEU C N 1
ATOM 5381 C CA . LEU B 1 82 ? 261.105 257.124 266.811 1.00 94.17 62 LEU C CA 1
ATOM 5382 C C . LEU B 1 82 ? 261.963 257.426 265.558 1.00 93.69 62 LEU C C 1
ATOM 5383 O O . LEU B 1 82 ? 262.100 256.572 264.687 1.00 91.33 62 LEU C O 1
ATOM 5399 N N . LYS B 1 83 ? 262.564 258.620 265.429 1.00 93.00 63 LYS C N 1
ATOM 5400 C CA . LYS B 1 83 ? 263.277 259.037 264.202 1.00 92.48 63 LYS C CA 1
ATOM 5401 C C . LYS B 1 83 ? 264.393 258.090 263.761 1.00 91.29 63 LYS C C 1
ATOM 5402 O O . LYS B 1 83 ? 264.702 258.029 262.576 1.00 87.89 63 LYS C O 1
ATOM 5421 N N . SER B 1 84 ? 265.005 257.365 264.688 1.00 91.03 64 SER C N 1
ATOM 5422 C CA . SER B 1 84 ? 266.107 256.437 264.441 1.00 90.01 64 SER C CA 1
ATOM 5423 C C . SER B 1 84 ? 266.240 255.470 265.602 1.00 90.58 64 SER C C 1
ATOM 5424 O O . SER B 1 84 ? 265.770 255.755 266.699 1.00 89.79 64 SER C O 1
ATOM 5432 N N . TRP B 1 85 ? 266.961 254.369 265.424 1.00 86.41 65 TRP C N 1
ATOM 5433 C CA . TRP B 1 85 ? 267.283 253.485 266.543 1.00 86.70 65 TRP C CA 1
ATOM 5434 C C . TRP B 1 85 ? 268.046 254.220 267.657 1.00 88.64 65 TRP C C 1
ATOM 5435 O O . TRP B 1 85 ? 267.850 253.902 268.828 1.00 88.27 65 TRP C O 1
ATOM 5456 N N . LYS B 1 86 ? 268.858 255.241 267.346 1.00 89.17 66 LYS C N 1
ATOM 5457 C CA . LYS B 1 86 ? 269.474 256.101 268.377 1.00 90.42 66 LYS C CA 1
ATOM 5458 C C . LYS B 1 86 ? 268.476 257.000 269.124 1.00 91.88 66 LYS C C 1
ATOM 5459 O O . LYS B 1 86 ? 268.586 257.145 270.337 1.00 91.98 66 LYS C O 1
ATOM 5478 N N . GLY B 1 87 ? 267.461 257.555 268.468 1.00 91.96 67 GLY C N 1
ATOM 5479 C CA . GLY B 1 87 ? 266.392 258.259 269.188 1.00 92.51 67 GLY C CA 1
ATOM 5480 C C . GLY B 1 87 ? 265.571 257.335 270.097 1.00 93.75 67 GLY C C 1
ATOM 5481 O O . GLY B 1 87 ? 265.233 257.699 271.222 1.00 93.56 67 GLY C O 1
ATOM 5485 N N . LEU B 1 88 ? 265.317 256.107 269.645 1.00 92.18 68 LEU C N 1
ATOM 5486 C CA . LEU B 1 88 ? 264.560 255.124 270.402 1.00 92.67 68 LEU C CA 1
ATOM 5487 C C . LEU B 1 88 ? 265.291 254.659 271.656 1.00 93.21 68 LEU C C 1
ATOM 5488 O O . LEU B 1 88 ? 264.719 254.682 272.739 1.00 93.30 68 LEU C O 1
ATOM 5504 N N . ILE B 1 89 ? 266.556 254.259 271.565 1.00 92.13 69 ILE C N 1
ATOM 5505 C CA . ILE B 1 89 ? 267.279 253.797 272.756 1.00 92.34 69 ILE C CA 1
ATOM 5506 C C . ILE B 1 89 ? 267.536 254.947 273.742 1.00 93.29 69 ILE C C 1
ATOM 5507 O O . ILE B 1 89 ? 267.497 254.736 274.950 1.00 93.45 69 ILE C O 1
ATOM 5523 N N . GLN B 1 90 ? 267.700 256.182 273.258 1.00 94.36 70 GLN C N 1
ATOM 5524 C CA . GLN B 1 90 ? 267.698 257.376 274.112 1.00 94.95 70 GLN C CA 1
ATOM 5525 C C . GLN B 1 90 ? 266.425 257.437 274.957 1.00 95.47 70 GLN C C 1
ATOM 5526 O O . GLN B 1 90 ? 266.493 257.655 276.163 1.00 95.38 70 GLN C O 1
ATOM 5540 N N . ALA B 1 91 ? 265.260 257.216 274.360 1.00 94.96 71 ALA C N 1
ATOM 5541 C CA . ALA B 1 91 ? 264.022 257.291 275.116 1.00 95.24 71 ALA C CA 1
ATOM 5542 C C . ALA B 1 91 ? 263.820 256.112 276.081 1.00 95.43 71 ALA C C 1
ATOM 5543 O O . ALA B 1 91 ? 263.258 256.331 277.146 1.00 95.12 71 ALA C O 1
ATOM 5550 N N . LEU B 1 92 ? 264.287 254.885 275.792 1.00 94.33 72 LEU C N 1
ATOM 5551 C CA . LEU B 1 92 ? 264.189 253.813 276.794 1.00 94.01 72 LEU C CA 1
ATOM 5552 C C . LEU B 1 92 ? 265.003 254.115 278.055 1.00 94.54 72 LEU C C 1
ATOM 5553 O O . LEU B 1 92 ? 264.529 253.873 279.166 1.00 94.32 72 LEU C O 1
ATOM 5569 N N . LEU B 1 93 ? 266.197 254.688 277.928 1.00 94.80 73 LEU C N 1
ATOM 5570 C CA . LEU B 1 93 ? 266.870 255.184 279.122 1.00 95.24 73 LEU C CA 1
ATOM 5571 C C . LEU B 1 93 ? 266.149 256.396 279.735 1.00 95.67 73 LEU C C 1
ATOM 5572 O O . LEU B 1 93 ? 266.065 256.433 280.952 1.00 95.48 73 LEU C O 1
ATOM 5588 N N . ASP B 1 94 ? 265.554 257.333 278.981 1.00 96.12 74 ASP C N 1
ATOM 5589 C CA . ASP B 1 94 ? 264.745 258.402 279.594 1.00 96.26 74 ASP C CA 1
ATOM 5590 C C . ASP B 1 94 ? 263.629 257.859 280.481 1.00 96.44 74 ASP C C 1
ATOM 5591 O O . ASP B 1 94 ? 263.443 258.350 281.591 1.00 95.99 74 ASP C O 1
ATOM 5600 N N . ALA B 1 95 ? 262.914 256.819 280.046 1.00 95.49 75 ALA C N 1
ATOM 5601 C CA . ALA B 1 95 ? 261.903 256.198 280.888 1.00 95.25 75 ALA C CA 1
ATOM 5602 C C . ALA B 1 95 ? 262.559 255.600 282.128 1.00 95.54 75 ALA C C 1
ATOM 5603 O O . ALA B 1 95 ? 262.162 255.920 283.247 1.00 95.05 75 ALA C O 1
ATOM 5610 N N . ALA B 1 96 ? 263.609 254.796 281.961 1.00 94.76 76 ALA C N 1
ATOM 5611 C CA . ALA B 1 96 ? 264.203 254.123 283.102 1.00 94.55 76 ALA C CA 1
ATOM 5612 C C . ALA B 1 96 ? 264.856 255.088 284.111 1.00 94.91 76 ALA C C 1
ATOM 5613 O O . ALA B 1 96 ? 264.862 254.812 285.311 1.00 94.37 76 ALA C O 1
ATOM 5620 N N . ILE B 1 97 ? 265.388 256.219 283.647 1.00 95.14 77 ILE C N 1
ATOM 5621 C CA . ILE B 1 97 ? 265.949 257.280 284.484 1.00 95.29 77 ILE C CA 1
ATOM 5622 C C . ILE B 1 97 ? 264.854 258.048 285.211 1.00 95.41 77 ILE C C 1
ATOM 5623 O O . ILE B 1 97 ? 264.923 258.217 286.424 1.00 94.62 77 ILE C O 1
ATOM 5639 N N . ASP B 1 98 ? 263.829 258.514 284.505 1.00 95.94 78 ASP C N 1
ATOM 5640 C CA . ASP B 1 98 ? 262.855 259.420 285.104 1.00 95.83 78 ASP C CA 1
ATOM 5641 C C . ASP B 1 98 ? 261.928 258.696 286.089 1.00 95.88 78 ASP C C 1
ATOM 5642 O O . ASP B 1 98 ? 261.557 259.236 287.130 1.00 94.61 78 ASP C O 1
ATOM 5651 N N . PHE B 1 99 ? 261.614 257.426 285.821 1.00 94.80 79 PHE C N 1
ATOM 5652 C CA . PHE B 1 99 ? 260.905 256.569 286.774 1.00 94.41 79 PHE C CA 1
ATOM 5653 C C . PHE B 1 99 ? 261.783 256.111 287.946 1.00 94.09 79 PHE C C 1
ATOM 5654 O O . PHE B 1 99 ? 261.297 255.385 288.810 1.00 92.30 79 PHE C O 1
ATOM 5671 N N . ASP B 1 100 ? 263.053 256.520 288.002 1.00 94.21 80 ASP C N 1
ATOM 5672 C CA . ASP B 1 100 ? 263.989 256.130 289.051 1.00 94.05 80 ASP C CA 1
ATOM 5673 C C . ASP B 1 100 ? 264.160 254.602 289.117 1.00 93.42 80 ASP C C 1
ATOM 5674 O O . ASP B 1 100 ? 264.186 253.994 290.183 1.00 91.20 80 ASP C O 1
ATOM 5683 N N . LEU B 1 101 ? 264.226 253.970 287.945 1.00 93.39 81 LEU C N 1
ATOM 5684 C CA . LEU B 1 101 ? 264.360 252.527 287.773 1.00 92.81 81 LEU C CA 1
ATOM 5685 C C . LEU B 1 101 ? 265.795 252.102 287.437 1.00 92.54 81 LEU C C 1
ATOM 5686 O O . LEU B 1 101 ? 266.202 251.019 287.850 1.00 90.46 81 LEU C O 1
ATOM 5702 N N . LEU B 1 102 ? 266.572 252.940 286.738 1.00 92.96 82 LEU C N 1
ATOM 5703 C CA . LEU B 1 102 ? 268.023 252.772 286.555 1.00 93.57 82 LEU C CA 1
ATOM 5704 C C . LEU B 1 102 ? 268.821 253.797 287.359 1.00 93.68 82 LEU C C 1
ATOM 5705 O O . LEU B 1 102 ? 268.536 254.991 287.343 1.00 92.15 82 LEU C O 1
ATOM 5721 N N . GLU B 1 103 ? 269.853 253.311 288.045 1.00 94.10 83 GLU C N 1
ATOM 5722 C CA . GLU B 1 103 ? 270.756 254.107 288.882 1.00 94.01 83 GLU C CA 1
ATOM 5723 C C . GLU B 1 103 ? 271.660 255.044 288.060 1.00 94.50 83 GLU C C 1
ATOM 5724 O O . GLU B 1 103 ? 271.873 254.836 286.867 1.00 93.53 83 GLU C O 1
ATOM 5736 N N . ASP B 1 104 ? 272.250 256.053 288.700 1.00 95.38 84 ASP C N 1
ATOM 5737 C CA . ASP B 1 104 ? 273.125 257.037 288.054 1.00 95.38 84 ASP C CA 1
ATOM 5738 C C . ASP B 1 104 ? 274.337 256.402 287.351 1.00 95.74 84 ASP C C 1
ATOM 5739 O O . ASP B 1 104 ? 274.614 256.705 286.188 1.00 94.74 84 ASP C O 1
ATOM 5748 N N . GLU B 1 105 ? 275.039 255.490 288.033 1.00 95.87 85 GLU C N 1
ATOM 5749 C CA . GLU B 1 105 ? 276.204 254.791 287.478 1.00 95.80 85 GLU C CA 1
ATOM 5750 C C . GLU B 1 105 ? 275.824 253.977 286.245 1.00 95.88 85 GLU C C 1
ATOM 5751 O O . GLU B 1 105 ? 276.437 254.110 285.190 1.00 94.56 85 GLU C O 1
ATOM 5763 N N . GLU B 1 106 ? 274.773 253.165 286.361 1.00 94.71 86 GLU C N 1
ATOM 5764 C CA . GLU B 1 106 ? 274.319 252.296 285.280 1.00 93.97 86 GLU C CA 1
ATOM 5765 C C . GLU B 1 106 ? 273.807 253.092 284.082 1.00 94.26 86 GLU C C 1
ATOM 5766 O O . GLU B 1 106 ? 274.094 252.755 282.935 1.00 93.42 86 GLU C O 1
ATOM 5778 N N . SER B 1 107 ? 273.102 254.191 284.348 1.00 95.24 87 SER C N 1
ATOM 5779 C CA . SER B 1 107 ? 272.589 255.093 283.319 1.00 95.26 87 SER C CA 1
ATOM 5780 C C . SER B 1 107 ? 273.723 255.710 282.509 1.00 95.24 87 SER C C 1
ATOM 5781 O O . SER B 1 107 ? 273.719 255.648 281.283 1.00 94.66 87 SER C O 1
ATOM 5789 N N . LYS B 1 108 ? 274.740 256.265 283.172 1.00 95.62 88 LYS C N 1
ATOM 5790 C CA . LYS B 1 108 ? 275.870 256.901 282.483 1.00 95.41 88 LYS C CA 1
ATOM 5791 C C . LYS B 1 108 ? 276.811 255.882 281.822 1.00 94.96 88 LYS C C 1
ATOM 5792 O O . LYS B 1 108 ? 277.331 256.146 280.740 1.00 94.50 88 LYS C O 1
ATOM 5811 N N . LYS B 1 109 ? 276.960 254.686 282.396 1.00 94.93 89 LYS C N 1
ATOM 5812 C CA . LYS B 1 109 ? 277.674 253.538 281.811 1.00 93.93 89 LYS C CA 1
ATOM 5813 C C . LYS B 1 109 ? 277.047 253.063 280.495 1.00 93.84 89 LYS C C 1
ATOM 5814 O O . LYS B 1 109 ? 277.736 252.993 279.474 1.00 92.80 89 LYS C O 1
ATOM 5833 N N . PHE B 1 110 ? 275.733 252.833 280.469 1.00 94.57 90 PHE C N 1
ATOM 5834 C CA . PHE B 1 110 ? 275.032 252.568 279.214 1.00 94.10 90 PHE C CA 1
ATOM 5835 C C . PHE B 1 110 ? 275.082 253.782 278.281 1.00 93.92 90 PHE C C 1
ATOM 5836 O O . PHE B 1 110 ? 275.317 253.607 277.093 1.00 93.09 90 PHE C O 1
ATOM 5853 N N . GLN B 1 111 ? 274.966 255.014 278.782 1.00 94.25 91 GLN C N 1
ATOM 5854 C CA . GLN B 1 111 ? 275.056 256.212 277.945 1.00 94.29 91 GLN C CA 1
ATOM 5855 C C . GLN B 1 111 ? 276.384 256.299 277.187 1.00 93.94 91 GLN C C 1
ATOM 5856 O O . GLN B 1 111 ? 276.385 256.655 276.013 1.00 92.96 91 GLN C O 1
ATOM 5870 N N . LYS B 1 112 ? 277.508 255.931 277.807 1.00 94.11 92 LYS C N 1
ATOM 5871 C CA . LYS B 1 112 ? 278.810 255.848 277.129 1.00 93.80 92 LYS C CA 1
ATOM 5872 C C . LYS B 1 112 ? 278.802 254.794 276.021 1.00 93.12 92 LYS C C 1
ATOM 5873 O O . LYS B 1 112 ? 279.168 255.093 274.888 1.00 91.78 92 LYS C O 1
ATOM 5892 N N . CYS B 1 113 ? 278.315 253.589 276.312 1.00 93.37 93 CYS C N 1
ATOM 5893 C CA . CYS B 1 113 ? 278.202 252.531 275.303 1.00 92.07 93 CYS C CA 1
ATOM 5894 C C . CYS B 1 113 ? 277.313 252.959 274.112 1.00 91.60 93 CYS C C 1
ATOM 5895 O O . CYS B 1 113 ? 277.619 252.671 272.960 1.00 89.79 93 CYS C O 1
ATOM 5903 N N . LEU B 1 114 ? 276.236 253.700 274.384 1.00 92.66 94 LEU C N 1
ATOM 5904 C CA . LEU B 1 114 ? 275.328 254.273 273.387 1.00 91.88 94 LEU C CA 1
ATOM 5905 C C . LEU B 1 114 ? 275.936 255.458 272.615 1.00 90.62 94 LEU C C 1
ATOM 5906 O O . LEU B 1 114 ? 275.642 255.644 271.436 1.00 87.63 94 LEU C O 1
ATOM 5922 N N . HIS B 1 115 ? 276.820 256.246 273.232 1.00 91.89 95 HIS C N 1
ATOM 5923 C CA . HIS B 1 115 ? 277.640 257.245 272.538 1.00 90.68 95 HIS C CA 1
ATOM 5924 C C . HIS B 1 115 ? 278.543 256.638 271.456 1.00 89.86 95 HIS C C 1
ATOM 5925 O O . HIS B 1 115 ? 278.832 257.316 270.472 1.00 85.38 95 HIS C O 1
ATOM 5939 N N . GLU B 1 116 ? 279.007 255.393 271.605 1.00 89.88 96 GLU C N 1
ATOM 5940 C CA . GLU B 1 116 ? 279.875 254.743 270.602 1.00 88.70 96 GLU C CA 1
ATOM 5941 C C . GLU B 1 116 ? 279.291 254.708 269.174 1.00 86.20 96 GLU C C 1
ATOM 5942 O O . GLU B 1 116 ? 280.048 254.675 268.209 1.00 80.80 96 GLU C O 1
ATOM 5954 N N . ASP B 1 117 ? 277.963 254.635 269.026 1.00 79.50 97 ASP C N 1
ATOM 5955 C CA . ASP B 1 117 ? 277.263 254.307 267.766 1.00 75.83 97 ASP C CA 1
ATOM 5956 C C . ASP B 1 117 ? 277.636 252.922 267.190 1.00 75.70 97 ASP C C 1
ATOM 5957 O O . ASP B 1 117 ? 277.309 252.588 266.051 1.00 70.30 97 ASP C O 1
ATOM 5966 N N . LYS B 1 118 ? 278.324 252.090 267.978 1.00 77.89 98 LYS C N 1
ATOM 5967 C CA . LYS B 1 118 ? 278.741 250.734 267.609 1.00 74.91 98 LYS C CA 1
ATOM 5968 C C . LYS B 1 118 ? 277.616 249.742 267.892 1.00 75.71 98 LYS C C 1
ATOM 5969 O O . LYS B 1 118 ? 277.421 249.320 269.030 1.00 69.50 98 LYS C O 1
ATOM 5988 N N . ASN B 1 119 ? 276.860 249.405 266.849 1.00 80.43 99 ASN C N 1
ATOM 5989 C CA . ASN B 1 119 ? 275.702 248.506 266.883 1.00 81.60 99 ASN C CA 1
ATOM 5990 C C . ASN B 1 119 ? 274.724 248.822 268.033 1.00 83.90 99 ASN C C 1
ATOM 5991 O O . ASN B 1 119 ? 274.464 247.975 268.886 1.00 81.84 99 ASN C O 1
ATOM 6002 N N . LEU B 1 120 ? 274.135 250.024 268.063 1.00 85.09 100 LEU C N 1
ATOM 6003 C CA . LEU B 1 120 ? 273.167 250.372 269.111 1.00 86.54 100 LEU C CA 1
ATOM 6004 C C . LEU B 1 120 ? 272.001 249.384 269.151 1.00 87.36 100 LEU C C 1
ATOM 6005 O O . LEU B 1 120 ? 271.507 249.076 270.224 1.00 86.43 100 LEU C O 1
ATOM 6021 N N . VAL B 1 121 ? 271.628 248.806 268.009 1.00 84.65 101 VAL C N 1
ATOM 6022 C CA . VAL B 1 121 ? 270.662 247.701 267.947 1.00 83.81 101 VAL C CA 1
ATOM 6023 C C . VAL B 1 121 ? 271.078 246.529 268.857 1.00 84.94 101 VAL C C 1
ATOM 6024 O O . VAL B 1 121 ? 270.262 246.013 269.617 1.00 84.42 101 VAL C O 1
ATOM 6037 N N . HIS B 1 122 ? 272.356 246.139 268.859 1.00 86.81 102 HIS C N 1
ATOM 6038 C CA . HIS B 1 122 ? 272.897 245.137 269.789 1.00 87.44 102 HIS C CA 1
ATOM 6039 C C . HIS B 1 122 ? 273.022 245.685 271.223 1.00 88.65 102 HIS C C 1
ATOM 6040 O O . HIS B 1 122 ? 272.788 244.946 272.175 1.00 88.14 102 HIS C O 1
ATOM 6054 N N . VAL B 1 123 ? 273.301 246.979 271.426 1.00 88.62 103 VAL C N 1
ATOM 6055 C CA . VAL B 1 123 ? 273.245 247.571 272.779 1.00 89.62 103 VAL C CA 1
ATOM 6056 C C . VAL B 1 123 ? 271.832 247.477 273.367 1.00 90.24 103 VAL C C 1
ATOM 6057 O O . VAL B 1 123 ? 271.687 247.225 274.559 1.00 90.11 103 VAL C O 1
ATOM 6070 N N . ALA B 1 124 ? 270.772 247.575 272.560 1.00 89.39 104 ALA C N 1
ATOM 6071 C CA . ALA B 1 124 ? 269.416 247.272 273.018 1.00 88.25 104 ALA C CA 1
ATOM 6072 C C . ALA B 1 124 ? 269.274 245.791 273.448 1.00 88.55 104 ALA C C 1
ATOM 6073 O O . ALA B 1 124 ? 268.575 245.534 274.429 1.00 88.32 104 ALA C O 1
ATOM 6080 N N . HIS B 1 125 ? 269.961 244.819 272.809 1.00 87.99 105 HIS C N 1
ATOM 6081 C CA . HIS B 1 125 ? 269.997 243.427 273.322 1.00 87.19 105 HIS C CA 1
ATOM 6082 C C . HIS B 1 125 ? 270.622 243.383 274.725 1.00 87.99 105 HIS C C 1
ATOM 6083 O O . HIS B 1 125 ? 270.116 242.699 275.614 1.00 87.85 105 HIS C O 1
ATOM 6097 N N . ASP B 1 126 ? 271.697 244.141 274.946 1.00 89.24 106 ASP C N 1
ATOM 6098 C CA . ASP B 1 126 ? 272.344 244.245 276.260 1.00 90.07 106 ASP C CA 1
ATOM 6099 C C . ASP B 1 126 ? 271.428 244.907 277.307 1.00 90.80 106 ASP C C 1
ATOM 6100 O O . ASP B 1 126 ? 271.395 244.494 278.465 1.00 90.58 106 ASP C O 1
ATOM 6109 N N . LEU B 1 127 ? 270.616 245.887 276.910 1.00 91.18 107 LEU C N 1
ATOM 6110 C CA . LEU B 1 127 ? 269.649 246.511 277.808 1.00 91.79 107 LEU C CA 1
ATOM 6111 C C . LEU B 1 127 ? 268.509 245.557 278.197 1.00 91.21 107 LEU C C 1
ATOM 6112 O O . LEU B 1 127 ? 268.101 245.564 279.354 1.00 90.75 107 LEU C O 1
ATOM 6128 N N . ILE B 1 128 ? 268.038 244.685 277.293 1.00 89.73 108 ILE C N 1
ATOM 6129 C CA . ILE B 1 128 ? 267.079 243.611 277.636 1.00 88.50 108 ILE C CA 1
ATOM 6130 C C . ILE B 1 128 ? 267.691 242.619 278.636 1.00 88.59 108 ILE C C 1
ATOM 6131 O O . ILE B 1 128 ? 267.037 242.220 279.602 1.00 87.91 108 ILE C O 1
ATOM 6147 N N . GLN B 1 129 ? 268.959 242.254 278.442 1.00 88.73 109 GLN C N 1
ATOM 6148 C CA . GLN B 1 129 ? 269.687 241.368 279.350 1.00 88.01 109 GLN C CA 1
ATOM 6149 C C . GLN B 1 129 ? 269.864 241.962 280.756 1.00 88.59 109 GLN C C 1
ATOM 6150 O O . GLN B 1 129 ? 269.796 241.222 281.737 1.00 87.86 109 GLN C O 1
ATOM 6164 N N . LYS B 1 130 ? 270.027 243.288 280.874 1.00 89.73 110 LYS C N 1
ATOM 6165 C CA . LYS B 1 130 ? 269.973 244.003 282.162 1.00 90.42 110 LYS C CA 1
ATOM 6166 C C . LYS B 1 130 ? 268.551 244.031 282.741 1.00 90.21 110 LYS C C 1
ATOM 6167 O O . LYS B 1 130 ? 268.370 243.695 283.911 1.00 88.67 110 LYS C O 1
ATOM 6186 N N . LEU B 1 131 ? 267.552 244.437 281.951 1.00 89.80 111 LEU C N 1
ATOM 6187 C CA . LEU B 1 131 ? 266.217 244.745 282.462 1.00 89.58 111 LEU C CA 1
ATOM 6188 C C . LEU B 1 131 ? 265.357 243.537 282.861 1.00 88.02 111 LEU C C 1
ATOM 6189 O O . LEU B 1 131 ? 264.654 243.630 283.867 1.00 85.29 111 LEU C O 1
ATOM 6205 N N . SER B 1 132 ? 265.358 242.422 282.124 1.00 87.00 112 SER C N 1
ATOM 6206 C CA . SER B 1 132 ? 264.391 241.333 282.368 1.00 84.26 112 SER C CA 1
ATOM 6207 C C . SER B 1 132 ? 264.964 240.208 283.249 1.00 82.19 112 SER C C 1
ATOM 6208 O O . SER B 1 132 ? 265.947 239.577 282.856 1.00 77.49 112 SER C O 1
ATOM 6216 N N . PRO B 1 133 ? 264.383 239.923 284.430 1.00 79.27 113 PRO C N 1
ATOM 6217 C CA . PRO B 1 133 ? 264.940 238.956 285.368 1.00 75.96 113 PRO C CA 1
ATOM 6218 C C . PRO B 1 133 ? 264.766 237.530 284.854 1.00 74.73 113 PRO C C 1
ATOM 6219 O O . PRO B 1 133 ? 263.668 237.114 284.485 1.00 70.16 113 PRO C O 1
ATOM 6230 N N . ARG B 1 134 ? 265.862 236.769 284.843 1.00 72.56 114 ARG C N 1
ATOM 6231 C CA . ARG B 1 134 ? 265.922 235.427 284.238 1.00 71.26 114 ARG C CA 1
ATOM 6232 C C . ARG B 1 134 ? 265.499 234.276 285.158 1.00 71.29 114 ARG C C 1
ATOM 6233 O O . ARG B 1 134 ? 265.486 233.127 284.717 1.00 66.39 114 ARG C O 1
ATOM 6254 N N . THR B 1 135 ? 265.060 234.561 286.386 1.00 64.23 115 THR C N 1
ATOM 6255 C CA . THR B 1 135 ? 264.234 233.638 287.194 1.00 63.10 115 THR C CA 1
ATOM 6256 C C . THR B 1 135 ? 262.830 233.572 286.572 1.00 62.19 115 THR C C 1
ATOM 6257 O O . THR B 1 135 ? 261.873 234.173 287.055 1.00 57.73 115 THR C O 1
ATOM 6268 N N . SER B 1 136 ? 262.736 232.922 285.412 1.00 61.43 116 SER C N 1
ATOM 6269 C CA . SER B 1 136 ? 261.723 233.196 284.384 1.00 59.01 116 SER C CA 1
ATOM 6270 C C . SER B 1 136 ? 260.262 232.966 284.818 1.00 59.38 116 SER C C 1
ATOM 6271 O O . SER B 1 136 ? 259.346 233.557 284.245 1.00 55.93 116 SER C O 1
ATOM 6279 N N . ASN B 1 137 ? 260.017 232.178 285.872 1.00 60.69 117 ASN C N 1
ATOM 6280 C CA . ASN B 1 137 ? 258.688 232.004 286.476 1.00 60.07 117 ASN C CA 1
ATOM 6281 C C . ASN B 1 137 ? 258.081 233.322 287.005 1.00 58.95 117 ASN C C 1
ATOM 6282 O O . ASN B 1 137 ? 256.856 233.445 287.070 1.00 56.46 117 ASN C O 1
ATOM 6293 N N . VAL B 1 138 ? 258.917 234.302 287.371 1.00 62.85 118 VAL C N 1
ATOM 6294 C CA . VAL B 1 138 ? 258.498 235.640 287.817 1.00 63.59 118 VAL C CA 1
ATOM 6295 C C . VAL B 1 138 ? 258.216 236.539 286.605 1.00 63.83 118 VAL C C 1
ATOM 6296 O O . VAL B 1 138 ? 259.126 237.002 285.920 1.00 60.40 118 VAL C O 1
ATOM 6309 N N . ARG B 1 139 ? 256.936 236.817 286.345 1.00 67.57 119 ARG C N 1
ATOM 6310 C CA . ARG B 1 139 ? 256.458 237.701 285.268 1.00 67.33 119 ARG C CA 1
ATOM 6311 C C . ARG B 1 139 ? 256.567 239.174 285.678 1.00 69.49 119 ARG C C 1
ATOM 6312 O O . ARG B 1 139 ? 255.583 239.833 286.015 1.00 66.11 119 ARG C O 1
ATOM 6333 N N . SER B 1 140 ? 257.795 239.677 285.694 1.00 67.18 120 SER C N 1
ATOM 6334 C CA . SER B 1 140 ? 258.125 241.065 286.038 1.00 68.77 120 SER C CA 1
ATOM 6335 C C . SER B 1 140 ? 257.453 242.067 285.103 1.00 72.89 120 SER C C 1
ATOM 6336 O O . SER B 1 140 ? 257.390 241.833 283.895 1.00 69.23 120 SER C O 1
ATOM 6344 N N . THR B 1 141 ? 256.977 243.200 285.628 1.00 79.48 121 THR C N 1
ATOM 6345 C CA . THR B 1 141 ? 256.385 244.264 284.796 1.00 81.71 121 THR C CA 1
ATOM 6346 C C . THR B 1 141 ? 257.412 245.275 284.264 1.00 85.69 121 THR C C 1
ATOM 6347 O O . THR B 1 141 ? 257.136 245.926 283.260 1.00 84.45 121 THR C O 1
ATOM 6358 N N . PHE B 1 142 ? 258.603 245.407 284.864 1.00 86.44 122 PHE C N 1
ATOM 6359 C CA . PHE B 1 142 ? 259.433 246.595 284.645 1.00 88.83 122 PHE C CA 1
ATOM 6360 C C . PHE B 1 142 ? 259.791 246.847 283.189 1.00 90.18 122 PHE C C 1
ATOM 6361 O O . PHE B 1 142 ? 259.722 247.986 282.740 1.00 89.82 122 PHE C O 1
ATOM 6378 N N . PHE B 1 143 ? 260.120 245.812 282.420 1.00 88.77 123 PHE C N 1
ATOM 6379 C CA . PHE B 1 143 ? 260.458 246.003 281.009 1.00 89.42 123 PHE C CA 1
ATOM 6380 C C . PHE B 1 143 ? 259.278 246.650 280.269 1.00 90.39 123 PHE C C 1
ATOM 6381 O O . PHE B 1 143 ? 259.426 247.659 279.578 1.00 90.66 123 PHE C O 1
ATOM 6398 N N . LYS B 1 144 ? 258.075 246.123 280.514 1.00 90.14 124 LYS C N 1
ATOM 6399 C CA . LYS B 1 144 ? 256.825 246.644 279.956 1.00 90.03 124 LYS C CA 1
ATOM 6400 C C . LYS B 1 144 ? 256.630 248.108 280.359 1.00 91.01 124 LYS C C 1
ATOM 6401 O O . LYS B 1 144 ? 256.398 248.956 279.505 1.00 91.29 124 LYS C O 1
ATOM 6420 N N . ASP B 1 145 ? 256.814 248.419 281.639 1.00 91.74 125 ASP C N 1
ATOM 6421 C CA . ASP B 1 145 ? 256.705 249.782 282.156 1.00 92.36 125 ASP C CA 1
ATOM 6422 C C . ASP B 1 145 ? 257.714 250.751 281.532 1.00 93.12 125 ASP C C 1
ATOM 6423 O O . ASP B 1 145 ? 257.370 251.912 281.309 1.00 92.82 125 ASP C O 1
ATOM 6432 N N . CYS B 1 146 ? 258.915 250.300 281.158 1.00 93.09 126 CYS C N 1
ATOM 6433 C CA . CYS B 1 146 ? 259.814 251.158 280.394 1.00 93.33 126 CYS C CA 1
ATOM 6434 C C . CYS B 1 146 ? 259.197 251.548 279.053 1.00 93.39 126 CYS C C 1
ATOM 6435 O O . CYS B 1 146 ? 259.107 252.725 278.710 1.00 92.84 126 CYS C O 1
ATOM 6443 N N . LEU B 1 147 ? 258.731 250.548 278.306 1.00 92.47 127 LEU C N 1
ATOM 6444 C CA . LEU B 1 147 ? 258.308 250.725 276.924 1.00 92.05 127 LEU C CA 1
ATOM 6445 C C . LEU B 1 147 ? 257.051 251.584 276.839 1.00 92.22 127 LEU C C 1
ATOM 6446 O O . LEU B 1 147 ? 256.956 252.461 275.981 1.00 91.64 127 LEU C O 1
ATOM 6462 N N . TYR B 1 148 ? 256.111 251.362 277.761 1.00 92.83 128 TYR C N 1
ATOM 6463 C CA . TYR B 1 148 ? 254.859 252.102 277.856 1.00 92.16 128 TYR C CA 1
ATOM 6464 C C . TYR B 1 148 ? 255.069 253.609 277.979 1.00 92.65 128 TYR C C 1
ATOM 6465 O O . TYR B 1 148 ? 254.202 254.357 277.547 1.00 91.53 128 TYR C O 1
ATOM 6483 N N . GLU B 1 149 ? 256.164 254.093 278.569 1.00 93.63 129 GLU C N 1
ATOM 6484 C CA . GLU B 1 149 ? 256.409 255.541 278.597 1.00 94.00 129 GLU C CA 1
ATOM 6485 C C . GLU B 1 149 ? 256.551 256.211 277.218 1.00 94.24 129 GLU C C 1
ATOM 6486 O O . GLU B 1 149 ? 256.115 257.346 277.040 1.00 92.93 129 GLU C O 1
ATOM 6498 N N . VAL B 1 150 ? 257.194 255.556 276.246 1.00 94.63 130 VAL C N 1
ATOM 6499 C CA . VAL B 1 150 ? 257.584 256.198 274.970 1.00 94.20 130 VAL C CA 1
ATOM 6500 C C . VAL B 1 150 ? 256.607 255.897 273.840 1.00 94.02 130 VAL C C 1
ATOM 6501 O O . VAL B 1 150 ? 256.285 256.765 273.033 1.00 92.95 130 VAL C O 1
ATOM 6514 N N . PHE B 1 151 ? 256.123 254.660 273.780 1.00 94.03 131 PHE C N 1
ATOM 6515 C CA . PHE B 1 151 ? 255.199 254.152 272.766 1.00 93.40 131 PHE C CA 1
ATOM 6516 C C . PHE B 1 151 ? 253.718 254.418 273.103 1.00 92.08 131 PHE C C 1
ATOM 6517 O O . PHE B 1 151 ? 252.861 253.533 273.058 1.00 88.19 131 PHE C O 1
ATOM 6534 N N . ASP B 1 152 ? 253.420 255.662 273.467 1.00 91.09 132 ASP C N 1
ATOM 6535 C CA . ASP B 1 152 ? 252.098 256.199 273.800 1.00 89.22 132 ASP C CA 1
ATOM 6536 C C . ASP B 1 152 ? 252.099 257.722 273.582 1.00 89.60 132 ASP C C 1
ATOM 6537 O O . ASP B 1 152 ? 253.158 258.326 273.457 1.00 86.32 132 ASP C O 1
ATOM 6546 N N . ASP B 1 153 ? 250.936 258.366 273.506 1.00 91.24 133 ASP C N 1
ATOM 6547 C CA . ASP B 1 153 ? 250.801 259.782 273.112 1.00 92.58 133 ASP C CA 1
ATOM 6548 C C . ASP B 1 153 ? 251.409 260.095 271.728 1.00 93.99 133 ASP C C 1
ATOM 6549 O O . ASP B 1 153 ? 251.920 261.183 271.468 1.00 91.63 133 ASP C O 1
ATOM 6558 N N . LEU B 1 154 ? 251.385 259.108 270.828 1.00 94.59 134 LEU C N 1
ATOM 6559 C CA . LEU B 1 154 ? 251.870 259.263 269.458 1.00 94.94 134 LEU C CA 1
ATOM 6560 C C . LEU B 1 154 ? 250.801 259.893 268.560 1.00 95.24 134 LEU C C 1
ATOM 6561 O O . LEU B 1 154 ? 251.048 260.899 267.901 1.00 93.73 134 LEU C O 1
ATOM 6577 N N . GLU B 1 155 ? 249.601 259.315 268.530 1.00 94.51 135 GLU C N 1
ATOM 6578 C CA . GLU B 1 155 ? 248.579 259.697 267.550 1.00 94.18 135 GLU C CA 1
ATOM 6579 C C . GLU B 1 155 ? 248.107 261.152 267.694 1.00 94.73 135 GLU C C 1
ATOM 6580 O O . GLU B 1 155 ? 247.787 261.796 266.699 1.00 93.19 135 GLU C O 1
ATOM 6592 N N . SER B 1 156 ? 248.105 261.694 268.915 1.00 95.04 136 SER C N 1
ATOM 6593 C CA . SER B 1 156 ? 247.675 263.064 269.227 1.00 95.05 136 SER C CA 1
ATOM 6594 C C . SER B 1 156 ? 248.431 264.152 268.445 1.00 95.40 136 SER C C 1
ATOM 6595 O O . SER B 1 156 ? 247.850 265.175 268.079 1.00 93.86 136 SER C O 1
ATOM 6603 N N . LYS B 1 157 ? 249.720 263.944 268.162 1.00 95.64 137 LYS C N 1
ATOM 6604 C CA . LYS B 1 157 ? 250.590 264.849 267.391 1.00 95.49 137 LYS C CA 1
ATOM 6605 C C . LYS B 1 157 ? 250.328 264.875 265.882 1.00 96.24 137 LYS C C 1
ATOM 6606 O O . LYS B 1 157 ? 250.705 265.839 265.220 1.00 95.03 137 LYS C O 1
ATOM 6625 N N . MET B 1 158 ? 249.872 263.760 265.320 1.00 96.54 138 MET C N 1
ATOM 6626 C CA . MET B 1 158 ? 250.018 263.415 263.898 1.00 96.97 138 MET C CA 1
ATOM 6627 C C . MET B 1 158 ? 249.254 264.310 262.900 1.00 96.88 138 MET C C 1
ATOM 6628 O O . MET B 1 158 ? 248.416 265.131 263.268 1.00 95.26 138 MET C O 1
ATOM 6642 N N . GLU B 1 159 ? 249.560 264.137 261.611 1.00 96.53 139 GLU C N 1
ATOM 6643 C CA . GLU B 1 159 ? 249.038 264.910 260.471 1.00 96.24 139 GLU C CA 1
ATOM 6644 C C . GLU B 1 159 ? 248.358 264.007 259.424 1.00 96.10 139 GLU C C 1
ATOM 6645 O O . GLU B 1 159 ? 248.650 262.813 259.307 1.00 94.56 139 GLU C O 1
ATOM 6657 N N . ASP B 1 160 ? 247.440 264.576 258.644 1.00 95.24 140 ASP C N 1
ATOM 6658 C CA . ASP B 1 160 ? 246.590 263.815 257.719 1.00 94.73 140 ASP C CA 1
ATOM 6659 C C . ASP B 1 160 ? 247.390 263.056 256.653 1.00 94.75 140 ASP C C 1
ATOM 6660 O O . ASP B 1 160 ? 247.027 261.942 256.293 1.00 93.08 140 ASP C O 1
ATOM 6669 N N . SER B 1 161 ? 248.501 263.606 256.166 1.00 92.85 141 SER C N 1
ATOM 6670 C CA . SER B 1 161 ? 249.347 262.931 255.175 1.00 92.16 141 SER C CA 1
ATOM 6671 C C . SER B 1 161 ? 249.910 261.617 255.720 1.00 93.22 141 SER C C 1
ATOM 6672 O O . SER B 1 161 ? 249.934 260.600 255.029 1.00 90.59 141 SER C O 1
ATOM 6680 N N . GLY B 1 162 ? 250.282 261.591 256.997 1.00 93.63 142 GLY C N 1
ATOM 6681 C CA . GLY B 1 162 ? 250.695 260.366 257.670 1.00 94.33 142 GLY C CA 1
ATOM 6682 C C . GLY B 1 162 ? 249.538 259.378 257.819 1.00 95.94 142 GLY C C 1
ATOM 6683 O O . GLY B 1 162 ? 249.667 258.198 257.490 1.00 95.15 142 GLY C O 1
ATOM 6687 N N . LYS B 1 163 ? 248.367 259.856 258.246 1.00 96.75 143 LYS C N 1
ATOM 6688 C CA . LYS B 1 163 ? 247.173 259.005 258.347 1.00 97.11 143 LYS C CA 1
ATOM 6689 C C . LYS B 1 163 ? 246.799 258.383 256.995 1.00 97.40 143 LYS C C 1
ATOM 6690 O O . LYS B 1 163 ? 246.508 257.195 256.922 1.00 97.15 143 LYS C O 1
ATOM 6709 N N . GLN B 1 164 ? 246.899 259.131 255.903 1.00 97.29 144 GLN C N 1
ATOM 6710 C CA . GLN B 1 164 ? 246.652 258.622 254.554 1.00 97.29 144 GLN C CA 1
ATOM 6711 C C . GLN B 1 164 ? 247.636 257.518 254.185 1.00 97.79 144 GLN C C 1
ATOM 6712 O O . GLN B 1 164 ? 247.255 256.562 253.512 1.00 97.14 144 GLN C O 1
ATOM 6726 N N . LEU B 1 165 ? 248.884 257.598 254.649 1.00 97.41 145 LEU C N 1
ATOM 6727 C CA . LEU B 1 165 ? 249.842 256.518 254.440 1.00 97.59 145 LEU C CA 1
ATOM 6728 C C . LEU B 1 165 ? 249.398 255.252 255.178 1.00 98.00 145 LEU C C 1
ATOM 6729 O O . LEU B 1 165 ? 249.320 254.186 254.573 1.00 97.62 145 LEU C O 1
ATOM 6745 N N . LEU B 1 166 ? 249.010 255.372 256.448 1.00 98.21 146 LEU C N 1
ATOM 6746 C CA . LEU B 1 166 ? 248.494 254.237 257.221 1.00 98.36 146 LEU C CA 1
ATOM 6747 C C . LEU B 1 166 ? 247.212 253.646 256.604 1.00 98.30 146 LEU C C 1
ATOM 6748 O O . LEU B 1 166 ? 247.126 252.430 256.453 1.00 98.06 146 LEU C O 1
ATOM 6764 N N . GLN B 1 167 ? 246.254 254.463 256.159 1.00 98.33 147 GLN C N 1
ATOM 6765 C CA . GLN B 1 167 ? 245.065 253.970 255.449 1.00 98.33 147 GLN C CA 1
ATOM 6766 C C . GLN B 1 167 ? 245.436 253.227 254.165 1.00 98.30 147 GLN C C 1
ATOM 6767 O O . GLN B 1 167 ? 244.857 252.185 253.878 1.00 98.04 147 GLN C O 1
ATOM 6781 N N . SER B 1 168 ? 246.402 253.731 253.401 1.00 98.22 148 SER C N 1
ATOM 6782 C CA . SER B 1 168 ? 246.825 253.098 252.157 1.00 98.38 148 SER C CA 1
ATOM 6783 C C . SER B 1 168 ? 247.405 251.711 252.430 1.00 98.36 148 SER C C 1
ATOM 6784 O O . SER B 1 168 ? 247.008 250.726 251.808 1.00 98.16 148 SER C O 1
ATOM 6792 N N . VAL B 1 169 ? 248.284 251.619 253.432 1.00 98.47 149 VAL C N 1
ATOM 6793 C CA . VAL B 1 169 ? 248.855 250.355 253.906 1.00 98.48 149 VAL C CA 1
ATOM 6794 C C . VAL B 1 169 ? 247.765 249.386 254.354 1.00 98.34 149 VAL C C 1
ATOM 6795 O O . VAL B 1 169 ? 247.758 248.221 253.957 1.00 98.10 149 VAL C O 1
ATOM 6808 N N . LEU B 1 170 ? 246.805 249.869 255.139 1.00 98.36 150 LEU C N 1
ATOM 6809 C CA . LEU B 1 170 ? 245.675 249.075 255.599 1.00 98.18 150 LEU C CA 1
ATOM 6810 C C . LEU B 1 170 ? 244.797 248.589 254.439 1.00 97.93 150 LEU C C 1
ATOM 6811 O O . LEU B 1 170 ? 244.342 247.454 254.471 1.00 97.30 150 LEU C O 1
ATOM 6827 N N . HIS B 1 171 ? 244.592 249.392 253.394 1.00 97.93 151 HIS C N 1
ATOM 6828 C CA . HIS B 1 171 ? 243.800 248.991 252.233 1.00 97.76 151 HIS C CA 1
ATOM 6829 C C . HIS B 1 171 ? 244.438 247.788 251.532 1.00 97.63 151 HIS C C 1
ATOM 6830 O O . HIS B 1 171 ? 243.758 246.804 251.266 1.00 97.03 151 HIS C O 1
ATOM 6844 N N . LEU B 1 172 ? 245.755 247.805 251.305 1.00 98.01 152 LEU C N 1
ATOM 6845 C CA . LEU B 1 172 ? 246.434 246.648 250.713 1.00 98.09 152 LEU C CA 1
ATOM 6846 C C . LEU B 1 172 ? 246.407 245.424 251.632 1.00 97.75 152 LEU C C 1
ATOM 6847 O O . LEU B 1 172 ? 246.236 244.302 251.162 1.00 97.27 152 LEU C O 1
ATOM 6863 N N . MET B 1 173 ? 246.521 245.628 252.939 1.00 97.70 153 MET C N 1
ATOM 6864 C CA . MET B 1 173 ? 246.407 244.540 253.905 1.00 97.53 153 MET C CA 1
ATOM 6865 C C . MET B 1 173 ? 244.998 243.921 253.875 1.00 97.13 153 MET C C 1
ATOM 6866 O O . MET B 1 173 ? 244.833 242.713 253.737 1.00 95.62 153 MET C O 1
ATOM 6880 N N . GLU B 1 174 ? 243.957 244.751 253.916 1.00 97.08 154 GLU C N 1
ATOM 6881 C CA . GLU B 1 174 ? 242.557 244.330 253.857 1.00 96.46 154 GLU C CA 1
ATOM 6882 C C . GLU B 1 174 ? 242.250 243.587 252.557 1.00 96.16 154 GLU C C 1
ATOM 6883 O O . GLU B 1 174 ? 241.706 242.483 252.598 1.00 94.88 154 GLU C O 1
ATOM 6895 N N . ASN B 1 175 ? 242.645 244.151 251.413 1.00 96.54 155 ASN C N 1
ATOM 6896 C CA . ASN B 1 175 ? 242.432 243.540 250.101 1.00 96.52 155 ASN C CA 1
ATOM 6897 C C . ASN B 1 175 ? 243.200 242.211 249.933 1.00 96.78 155 ASN C C 1
ATOM 6898 O O . ASN B 1 175 ? 242.929 241.476 248.986 1.00 95.67 155 ASN C O 1
ATOM 6909 N N . GLY B 1 176 ? 244.113 241.865 250.846 1.00 96.67 156 GLY C N 1
ATOM 6910 C CA . GLY B 1 176 ? 244.633 240.508 250.984 1.00 96.52 156 GLY C CA 1
ATOM 6911 C C . GLY B 1 176 ? 246.156 240.383 251.031 1.00 97.07 156 GLY C C 1
ATOM 6912 O O . GLY B 1 176 ? 246.648 239.255 251.051 1.00 96.26 156 GLY C O 1
ATOM 6916 N N . ALA B 1 177 ? 246.920 241.475 251.058 1.00 97.47 157 ALA C N 1
ATOM 6917 C CA . ALA B 1 177 ? 248.361 241.387 251.289 1.00 97.82 157 ALA C CA 1
ATOM 6918 C C . ALA B 1 177 ? 248.666 240.886 252.711 1.00 98.03 157 ALA C C 1
ATOM 6919 O O . ALA B 1 177 ? 247.892 241.157 253.627 1.00 97.86 157 ALA C O 1
ATOM 6926 N N . LEU B 1 178 ? 249.827 240.273 252.953 1.00 98.17 158 LEU C N 1
ATOM 6927 C CA . LEU B 1 178 ? 250.303 240.032 254.328 1.00 98.36 158 LEU C CA 1
ATOM 6928 C C . LEU B 1 178 ? 251.325 241.117 254.662 1.00 98.42 158 LEU C C 1
ATOM 6929 O O . LEU B 1 178 ? 252.160 241.440 253.823 1.00 98.11 158 LEU C O 1
ATOM 6945 N N . VAL B 1 179 ? 251.255 241.716 255.849 1.00 98.48 159 VAL C N 1
ATOM 6946 C CA . VAL B 1 179 ? 252.175 242.790 256.260 1.00 98.46 159 VAL C CA 1
ATOM 6947 C C . VAL B 1 179 ? 253.096 242.264 257.339 1.00 98.31 159 VAL C C 1
ATOM 6948 O O . VAL B 1 179 ? 252.674 241.526 258.229 1.00 97.69 159 VAL C O 1
ATOM 6961 N N . LEU B 1 180 ? 254.358 242.660 257.283 1.00 97.52 160 LEU C N 1
ATOM 6962 C CA . LEU B 1 180 ? 255.340 242.405 258.322 1.00 97.11 160 LEU C CA 1
ATOM 6963 C C . LEU B 1 180 ? 256.186 243.658 258.539 1.00 97.52 160 LEU C C 1
ATOM 6964 O O . LEU B 1 180 ? 256.240 244.539 257.685 1.00 96.75 160 LEU C O 1
ATOM 6980 N N . THR B 1 181 ? 256.744 243.851 259.723 1.00 97.31 161 THR C N 1
ATOM 6981 C CA . THR B 1 181 ? 257.492 245.085 260.006 1.00 97.21 161 THR C CA 1
ATOM 6982 C C . THR B 1 181 ? 258.647 244.887 260.978 1.00 96.57 161 THR C C 1
ATOM 6983 O O . THR B 1 181 ? 258.644 243.994 261.825 1.00 95.62 161 THR C O 1
ATOM 6994 N N . THR B 1 182 ? 259.645 245.755 260.841 1.00 95.64 162 THR C N 1
ATOM 6995 C CA . THR B 1 182 ? 260.798 245.880 261.722 1.00 94.72 162 THR C CA 1
ATOM 6996 C C . THR B 1 182 ? 260.413 246.297 263.133 1.00 94.17 162 THR C C 1
ATOM 6997 O O . THR B 1 182 ? 261.075 245.871 264.075 1.00 92.54 162 THR C O 1
ATOM 7008 N N . ASN B 1 183 ? 259.407 247.166 263.267 1.00 95.25 163 ASN C N 1
ATOM 7009 C CA . ASN B 1 183 ? 259.247 248.035 264.432 1.00 95.62 163 ASN C CA 1
ATOM 7010 C C . ASN B 1 183 ? 258.650 247.345 265.662 1.00 95.40 163 ASN C C 1
ATOM 7011 O O . ASN B 1 183 ? 257.944 246.343 265.561 1.00 94.52 163 ASN C O 1
ATOM 7022 N N . PHE B 1 184 ? 258.878 247.955 266.821 1.00 95.12 164 PHE C N 1
ATOM 7023 C CA . PHE B 1 184 ? 258.203 247.634 268.073 1.00 94.56 164 PHE C CA 1
ATOM 7024 C C . PHE B 1 184 ? 256.749 248.134 268.116 1.00 94.80 164 PHE C C 1
ATOM 7025 O O . PHE B 1 184 ? 255.926 247.562 268.821 1.00 93.88 164 PHE C O 1
ATOM 7042 N N . ASP B 1 185 ? 256.441 249.225 267.424 1.00 95.96 165 ASP C N 1
ATOM 7043 C CA . ASP B 1 185 ? 255.205 249.976 267.610 1.00 96.41 165 ASP C CA 1
ATOM 7044 C C . ASP B 1 185 ? 253.931 249.271 267.121 1.00 96.83 165 ASP C C 1
ATOM 7045 O O . ASP B 1 185 ? 253.946 248.178 266.561 1.00 96.57 165 ASP C O 1
ATOM 7054 N N . ASN B 1 186 ? 252.807 249.953 267.314 1.00 97.02 166 ASN C N 1
ATOM 7055 C CA . ASN B 1 186 ? 251.461 249.485 267.044 1.00 97.26 166 ASN C CA 1
ATOM 7056 C C . ASN B 1 186 ? 250.684 250.374 266.062 1.00 97.79 166 ASN C C 1
ATOM 7057 O O . ASN B 1 186 ? 249.471 250.216 265.966 1.00 97.40 166 ASN C O 1
ATOM 7068 N N . LEU B 1 187 ? 251.305 251.364 265.400 1.00 97.79 167 LEU C N 1
ATOM 7069 C CA . LEU B 1 187 ? 250.531 252.441 264.757 1.00 98.00 167 LEU C CA 1
ATOM 7070 C C . LEU B 1 187 ? 249.518 251.917 263.747 1.00 98.23 167 LEU C C 1
ATOM 7071 O O . LEU B 1 187 ? 248.392 252.396 263.713 1.00 97.96 167 LEU C O 1
ATOM 7087 N N . LEU B 1 188 ? 249.892 250.902 262.975 1.00 98.25 168 LEU C N 1
ATOM 7088 C CA . LEU B 1 188 ? 248.976 250.216 262.075 1.00 98.46 168 LEU C CA 1
ATOM 7089 C C . LEU B 1 188 ? 247.851 249.486 262.823 1.00 98.49 168 LEU C C 1
ATOM 7090 O O . LEU B 1 188 ? 246.700 249.594 262.418 1.00 98.22 168 LEU C O 1
ATOM 7106 N N . GLU B 1 189 ? 248.124 248.752 263.901 1.00 98.41 169 GLU C N 1
ATOM 7107 C CA . GLU B 1 189 ? 247.073 248.052 264.644 1.00 98.31 169 GLU C CA 1
ATOM 7108 C C . GLU B 1 189 ? 246.134 249.001 265.385 1.00 98.20 169 GLU C C 1
ATOM 7109 O O . GLU B 1 189 ? 244.936 248.740 265.425 1.00 97.70 169 GLU C O 1
ATOM 7121 N N . LEU B 1 190 ? 246.629 250.119 265.920 1.00 98.11 170 LEU C N 1
ATOM 7122 C CA . LEU B 1 190 ? 245.737 251.139 266.449 1.00 97.97 170 LEU C CA 1
ATOM 7123 C C . LEU B 1 190 ? 244.902 251.734 265.322 1.00 97.91 170 LEU C C 1
ATOM 7124 O O . LEU B 1 190 ? 243.679 251.744 265.418 1.00 97.54 170 LEU C O 1
ATOM 7140 N N . TYR B 1 191 ? 245.514 252.159 264.221 1.00 97.91 171 TYR C N 1
ATOM 7141 C CA . TYR B 1 191 ? 244.770 252.800 263.138 1.00 97.90 171 TYR C CA 1
ATOM 7142 C C . TYR B 1 191 ? 243.735 251.872 262.482 1.00 97.97 171 TYR C C 1
ATOM 7143 O O . TYR B 1 191 ? 242.657 252.315 262.094 1.00 97.70 171 TYR C O 1
ATOM 7161 N N . ALA B 1 192 ? 244.021 250.576 262.372 1.00 98.19 172 ALA C N 1
ATOM 7162 C CA . ALA B 1 192 ? 243.070 249.587 261.897 1.00 98.19 172 ALA C CA 1
ATOM 7163 C C . ALA B 1 192 ? 241.968 249.246 262.911 1.00 98.00 172 ALA C C 1
ATOM 7164 O O . ALA B 1 192 ? 240.792 249.232 262.547 1.00 97.55 172 ALA C O 1
ATOM 7171 N N . ALA B 1 193 ? 242.310 248.997 264.176 1.00 97.95 173 ALA C N 1
ATOM 7172 C CA . ALA B 1 193 ? 241.314 248.718 265.200 1.00 97.78 173 ALA C CA 1
ATOM 7173 C C . ALA B 1 193 ? 240.299 249.861 265.364 1.00 97.52 173 ALA C C 1
ATOM 7174 O O . ALA B 1 193 ? 239.118 249.621 265.599 1.00 96.64 173 ALA C O 1
ATOM 7181 N N . ASP B 1 194 ? 240.754 251.105 265.195 1.00 97.32 174 ASP C N 1
ATOM 7182 C CA . ASP B 1 194 ? 239.957 252.327 265.263 1.00 96.74 174 ASP C CA 1
ATOM 7183 C C . ASP B 1 194 ? 238.937 252.453 264.114 1.00 96.77 174 ASP C C 1
ATOM 7184 O O . ASP B 1 194 ? 237.819 252.899 264.358 1.00 95.63 174 ASP C O 1
ATOM 7193 N N . GLN B 1 195 ? 239.284 252.086 262.870 1.00 97.05 175 GLN C N 1
ATOM 7194 C CA . GLN B 1 195 ? 238.498 252.486 261.683 1.00 97.02 175 GLN C CA 1
ATOM 7195 C C . GLN B 1 195 ? 238.410 251.459 260.532 1.00 97.29 175 GLN C C 1
ATOM 7196 O O . GLN B 1 195 ? 238.004 251.837 259.432 1.00 95.68 175 GLN C O 1
ATOM 7210 N N . GLY B 1 196 ? 238.774 250.183 260.693 1.00 97.20 176 GLY C N 1
ATOM 7211 C CA . GLY B 1 196 ? 238.671 249.270 259.545 1.00 97.29 176 GLY C CA 1
ATOM 7212 C C . GLY B 1 196 ? 238.985 247.785 259.700 1.00 97.45 176 GLY C C 1
ATOM 7213 O O . GLY B 1 196 ? 238.615 247.031 258.805 1.00 95.66 176 GLY C O 1
ATOM 7217 N N . LYS B 1 197 ? 239.646 247.315 260.766 1.00 97.39 177 LYS C N 1
ATOM 7218 C CA . LYS B 1 197 ? 239.959 245.878 260.925 1.00 97.10 177 LYS C CA 1
ATOM 7219 C C . LYS B 1 197 ? 240.261 245.448 262.365 1.00 97.14 177 LYS C C 1
ATOM 7220 O O . LYS B 1 197 ? 240.606 246.246 263.220 1.00 95.97 177 LYS C O 1
ATOM 7239 N N . GLN B 1 198 ? 240.211 244.145 262.602 1.00 96.89 178 GLN C N 1
ATOM 7240 C CA . GLN B 1 198 ? 240.445 243.475 263.883 1.00 96.65 178 GLN C CA 1
ATOM 7241 C C . GLN B 1 198 ? 241.931 243.404 264.332 1.00 96.87 178 GLN C C 1
ATOM 7242 O O . GLN B 1 198 ? 242.258 242.615 265.215 1.00 94.85 178 GLN C O 1
ATOM 7256 N N . LEU B 1 199 ? 242.853 244.168 263.717 1.00 97.95 179 LEU C N 1
ATOM 7257 C CA . LEU B 1 199 ? 244.273 243.786 263.591 1.00 97.95 179 LEU C CA 1
ATOM 7258 C C . LEU B 1 199 ? 244.990 243.278 264.836 1.00 97.78 179 LEU C C 1
ATOM 7259 O O . LEU B 1 199 ? 245.088 243.942 265.861 1.00 96.64 179 LEU C O 1
ATOM 7275 N N . GLU B 1 200 ? 245.594 242.112 264.652 1.00 97.80 180 GLU C N 1
ATOM 7276 C CA . GLU B 1 200 ? 246.329 241.327 265.626 1.00 97.68 180 GLU C CA 1
ATOM 7277 C C . GLU B 1 200 ? 247.842 241.526 265.444 1.00 98.04 180 GLU C C 1
ATOM 7278 O O . GLU B 1 200 ? 248.360 241.425 264.336 1.00 97.51 180 GLU C O 1
ATOM 7290 N N . SER B 1 201 ? 248.590 241.724 266.525 1.00 98.15 181 SER C N 1
ATOM 7291 C CA . SER B 1 201 ? 250.044 241.908 266.467 1.00 97.96 181 SER C CA 1
ATOM 7292 C C . SER B 1 201 ? 250.737 240.595 266.819 1.00 97.57 181 SER C C 1
ATOM 7293 O O . SER B 1 201 ? 250.445 240.008 267.857 1.00 96.15 181 SER C O 1
ATOM 7301 N N . LEU B 1 202 ? 251.652 240.112 265.982 1.00 97.64 182 LEU C N 1
ATOM 7302 C CA . LEU B 1 202 ? 252.263 238.788 266.154 1.00 97.32 182 LEU C CA 1
ATOM 7303 C C . LEU B 1 202 ? 253.787 238.849 266.272 1.00 97.37 182 LEU C C 1
ATOM 7304 O O . LEU B 1 202 ? 254.419 239.676 265.622 1.00 96.29 182 LEU C O 1
ATOM 7320 N N . ASP B 1 203 ? 254.360 237.936 267.060 1.00 95.88 183 ASP C N 1
ATOM 7321 C CA . ASP B 1 203 ? 255.799 237.679 267.205 1.00 94.80 183 ASP C CA 1
ATOM 7322 C C . ASP B 1 203 ? 256.125 236.234 266.770 1.00 94.57 183 ASP C C 1
ATOM 7323 O O . ASP B 1 203 ? 255.280 235.344 266.858 1.00 93.16 183 ASP C O 1
ATOM 7332 N N . LEU B 1 204 ? 257.356 235.978 266.311 1.00 93.52 184 LEU C N 1
ATOM 7333 C CA . LEU B 1 204 ? 257.766 234.687 265.726 1.00 92.85 184 LEU C CA 1
ATOM 7334 C C . LEU B 1 204 ? 257.731 233.477 266.682 1.00 91.53 184 LEU C C 1
ATOM 7335 O O . LEU B 1 204 ? 257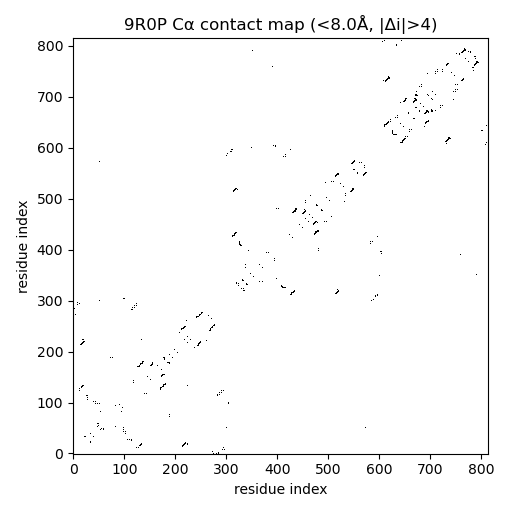.946 232.344 266.258 1.00 89.06 184 LEU C O 1
ATOM 7351 N N . THR B 1 205 ? 257.491 233.684 267.971 1.00 92.22 185 THR C N 1
ATOM 7352 C CA . THR B 1 205 ? 257.467 232.611 268.971 1.00 91.04 185 THR C CA 1
ATOM 7353 C C . THR B 1 205 ? 256.292 231.644 268.797 1.00 90.91 185 THR C C 1
ATOM 7354 O O . THR B 1 205 ? 256.438 230.456 269.078 1.00 89.21 185 THR C O 1
ATOM 7365 N N . ASP B 1 206 ? 255.123 232.114 268.355 1.00 91.81 186 ASP C N 1
ATOM 7366 C CA . ASP B 1 206 ? 253.898 231.305 268.284 1.00 92.11 186 ASP C CA 1
ATOM 7367 C C . ASP B 1 206 ? 253.845 230.443 267.012 1.00 93.01 186 ASP C C 1
ATOM 7368 O O . ASP B 1 206 ? 253.565 230.926 265.913 1.00 92.67 186 ASP C O 1
ATOM 7377 N N . GLU B 1 207 ? 254.087 229.141 267.172 1.00 93.17 187 GLU C N 1
ATOM 7378 C CA . GLU B 1 207 ? 254.114 228.176 266.069 1.00 93.35 187 GLU C CA 1
ATOM 7379 C C . GLU B 1 207 ? 252.811 228.139 265.268 1.00 94.58 187 GLU C C 1
ATOM 7380 O O . GLU B 1 207 ? 252.843 228.140 264.038 1.00 93.93 187 GLU C O 1
ATOM 7392 N N . LYS B 1 208 ? 251.655 228.128 265.942 1.00 94.67 188 LYS C N 1
ATOM 7393 C CA . LYS B 1 208 ? 250.360 228.060 265.268 1.00 95.13 188 LYS C CA 1
ATOM 7394 C C . LYS B 1 208 ? 250.102 229.326 264.475 1.00 95.79 188 LYS C C 1
ATOM 7395 O O . LYS B 1 208 ? 249.766 229.251 263.296 1.00 95.32 188 LYS C O 1
ATOM 7414 N N . LYS B 1 209 ? 250.264 230.492 265.101 1.00 96.24 189 LYS C N 1
ATOM 7415 C CA . LYS B 1 209 ? 249.957 231.761 264.436 1.00 96.54 189 LYS C CA 1
ATOM 7416 C C . LYS B 1 209 ? 250.916 232.055 263.289 1.00 96.86 189 LYS C C 1
ATOM 7417 O O . LYS B 1 209 ? 250.464 232.520 262.246 1.00 96.53 189 LYS C O 1
ATOM 7436 N N . VAL B 1 210 ? 252.198 231.720 263.414 1.00 96.34 190 VAL C N 1
ATOM 7437 C CA . VAL B 1 210 ? 253.127 231.805 262.283 1.00 96.25 190 VAL C CA 1
ATOM 7438 C C . VAL B 1 210 ? 252.779 230.796 261.188 1.00 96.53 190 VAL C C 1
ATOM 7439 O O . VAL B 1 210 ? 252.825 231.162 260.019 1.00 96.29 190 VAL C O 1
ATOM 7452 N N . LEU B 1 211 ? 252.369 229.565 261.518 1.00 96.35 191 LEU C N 1
ATOM 7453 C CA . LEU B 1 211 ? 251.971 228.573 260.515 1.00 96.66 191 LEU C CA 1
ATOM 7454 C C . LEU B 1 211 ? 250.746 229.024 259.714 1.00 96.87 191 LEU C C 1
ATOM 7455 O O . LEU B 1 211 ? 250.743 228.958 258.490 1.00 96.61 191 LEU C O 1
ATOM 7471 N N . GLU B 1 212 ? 249.717 229.546 260.373 1.00 97.25 192 GLU C N 1
ATOM 7472 C CA . GLU B 1 212 ? 248.583 230.133 259.656 1.00 97.57 192 GLU C CA 1
ATOM 7473 C C . GLU B 1 212 ? 248.969 231.384 258.864 1.00 97.57 192 GLU C C 1
ATOM 7474 O O . GLU B 1 212 ? 248.383 231.627 257.812 1.00 97.08 192 GLU C O 1
ATOM 7486 N N . TRP B 1 213 ? 249.928 232.183 259.335 1.00 97.68 193 TRP C N 1
ATOM 7487 C CA . TRP B 1 213 ? 250.405 233.334 258.576 1.00 97.65 193 TRP C CA 1
ATOM 7488 C C . TRP B 1 213 ? 251.130 232.890 257.313 1.00 97.74 193 TRP C C 1
ATOM 7489 O O . TRP B 1 213 ? 250.819 233.366 256.224 1.00 97.08 193 TRP C O 1
ATOM 7510 N N . ALA B 1 214 ? 252.008 231.897 257.431 1.00 97.25 194 ALA C N 1
ATOM 7511 C CA . ALA B 1 214 ? 252.687 231.279 256.303 1.00 96.80 194 ALA C CA 1
ATOM 7512 C C . ALA B 1 214 ? 251.694 230.651 255.296 1.00 96.89 194 ALA C C 1
ATOM 7513 O O . ALA B 1 214 ? 251.880 230.744 254.083 1.00 96.07 194 ALA C O 1
ATOM 7520 N N . GLN B 1 215 ? 250.601 230.064 255.783 1.00 96.99 195 GLN C N 1
ATOM 7521 C CA . GLN B 1 215 ? 249.529 229.518 254.952 1.00 96.91 195 GLN C CA 1
ATOM 7522 C C . GLN B 1 215 ? 248.570 230.595 254.408 1.00 96.80 195 GLN C C 1
ATOM 7523 O O . GLN B 1 215 ? 247.595 230.260 253.745 1.00 95.60 195 GLN C O 1
ATOM 7537 N N . GLU B 1 216 ? 248.824 231.884 254.671 1.00 96.80 196 GLU C N 1
ATOM 7538 C CA . GLU B 1 216 ? 247.984 233.035 254.290 1.00 96.51 196 GLU C CA 1
ATOM 7539 C C . GLU B 1 216 ? 246.537 232.979 254.851 1.00 96.21 196 GLU C C 1
ATOM 7540 O O . GLU B 1 216 ? 245.624 233.630 254.342 1.00 93.59 196 GLU C O 1
ATOM 7552 N N . LYS B 1 217 ? 246.303 232.199 255.918 1.00 96.76 197 LYS C N 1
ATOM 7553 C CA . LYS B 1 217 ? 244.993 232.055 256.590 1.00 96.47 197 LYS C CA 1
ATOM 7554 C C . LYS B 1 217 ? 244.703 233.201 257.570 1.00 96.04 197 LYS C C 1
ATOM 7555 O O . LYS B 1 217 ? 243.604 233.754 257.578 1.00 93.46 197 LYS C O 1
ATOM 7574 N N . ARG B 1 218 ? 245.688 233.558 258.406 1.00 95.60 198 ARG C N 1
ATOM 7575 C CA . ARG B 1 218 ? 245.565 234.495 259.543 1.00 95.34 198 ARG C CA 1
ATOM 7576 C C . ARG B 1 218 ? 245.577 235.965 259.118 1.00 94.62 198 ARG C C 1
ATOM 7577 O O . ARG B 1 218 ? 246.388 236.768 259.582 1.00 91.17 198 ARG C O 1
ATOM 7598 N N . LYS B 1 219 ? 244.626 236.343 258.268 1.00 93.54 199 LYS C N 1
ATOM 7599 C CA . LYS B 1 219 ? 244.388 237.723 257.799 1.00 91.05 199 LYS C CA 1
ATOM 7600 C C . LYS B 1 219 ? 243.846 238.668 258.883 1.00 90.08 199 LYS C C 1
ATOM 7601 O O . LYS B 1 219 ? 243.536 239.824 258.605 1.00 81.98 199 LYS C O 1
ATOM 7620 N N . LEU B 1 220 ? 243.809 238.211 260.134 1.00 94.00 200 LEU C N 1
ATOM 7621 C CA . LEU B 1 220 ? 243.804 239.061 261.330 1.00 94.38 200 LEU C CA 1
ATOM 7622 C C . LEU B 1 220 ? 245.112 239.850 261.533 1.00 95.93 200 LEU C C 1
ATOM 7623 O O . LEU B 1 220 ? 245.085 240.857 262.229 1.00 94.06 200 LEU C O 1
ATOM 7639 N N . SER B 1 221 ? 246.259 239.401 261.002 1.00 97.45 201 SER C N 1
ATOM 7640 C CA . SER B 1 221 ? 247.567 239.685 261.634 1.00 97.65 201 SER C C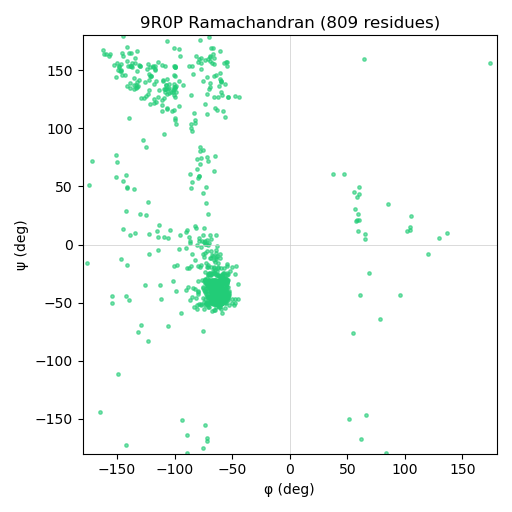A 1
ATOM 7641 C C . SER B 1 221 ? 248.596 240.523 260.856 1.00 98.02 201 SER C C 1
ATOM 7642 O O . SER B 1 221 ? 248.675 240.483 259.633 1.00 97.36 201 SER C O 1
ATOM 7650 N N . VAL B 1 222 ? 249.417 241.258 261.615 1.00 98.46 202 VAL C N 1
ATOM 7651 C CA . VAL B 1 222 ? 250.624 241.994 261.213 1.00 98.45 202 VAL C CA 1
ATOM 7652 C C . VAL B 1 222 ? 251.812 241.392 261.959 1.00 98.32 202 VAL C C 1
ATOM 7653 O O . VAL B 1 222 ? 251.786 241.325 263.188 1.00 97.66 202 VAL C O 1
ATOM 7666 N N . LEU B 1 223 ? 252.863 240.957 261.257 1.00 97.99 203 LEU C N 1
ATOM 7667 C CA . LEU B 1 223 ? 253.951 240.179 261.870 1.00 97.65 203 LEU C CA 1
ATOM 7668 C C . LEU B 1 223 ? 255.160 241.056 262.185 1.00 97.52 203 LEU C C 1
ATOM 7669 O O . LEU B 1 223 ? 255.893 241.497 261.308 1.00 96.89 203 LEU C O 1
ATOM 7685 N N . HIS B 1 224 ? 255.386 241.302 263.469 1.00 97.22 204 HIS C N 1
ATOM 7686 C CA . HIS B 1 224 ? 256.578 241.978 263.960 1.00 97.08 204 HIS C CA 1
ATOM 7687 C C . HIS B 1 224 ? 257.666 240.919 264.138 1.00 96.15 204 HIS C C 1
ATOM 7688 O O . HIS B 1 224 ? 257.672 240.179 265.111 1.00 94.79 204 HIS C O 1
ATOM 7703 N N . ILE B 1 225 ? 258.585 240.821 263.179 1.00 95.42 205 ILE C N 1
ATOM 7704 C CA . ILE B 1 225 ? 259.635 239.785 263.158 1.00 94.47 205 ILE C CA 1
ATOM 7705 C C . ILE B 1 225 ? 260.496 239.770 264.438 1.00 93.37 205 ILE C C 1
ATOM 7706 O O . ILE B 1 225 ? 260.765 238.714 264.999 1.00 91.36 205 ILE C O 1
ATOM 7722 N N . HIS B 1 226 ? 260.898 240.949 264.919 1.00 93.42 206 HIS C N 1
ATOM 7723 C CA . HIS B 1 226 ? 261.694 241.130 266.138 1.00 92.16 206 HIS C CA 1
ATOM 7724 C C . HIS B 1 226 ? 260.830 240.940 267.392 1.00 91.14 206 HIS C C 1
ATOM 7725 O O . HIS B 1 226 ? 260.896 239.903 268.046 1.00 88.63 206 HIS C O 1
ATOM 7740 N N . GLY B 1 227 ? 259.982 241.923 267.706 1.00 92.70 207 GLY C N 1
ATOM 7741 C CA . GLY B 1 227 ? 258.910 241.803 268.704 1.00 93.18 207 GLY C CA 1
ATOM 7742 C C . GLY B 1 227 ? 258.181 243.124 268.975 1.00 94.18 207 GLY C C 1
ATOM 7743 O O . GLY B 1 227 ? 258.730 244.194 268.716 1.00 93.86 207 GLY C O 1
ATOM 7747 N N . VAL B 1 228 ? 256.940 243.061 269.456 1.00 94.47 208 VAL C N 1
ATOM 7748 C CA . VAL B 1 228 ? 256.026 244.213 269.531 1.00 95.08 208 VAL C CA 1
ATOM 7749 C C . VAL B 1 228 ? 255.820 244.710 270.965 1.00 94.04 208 VAL C C 1
ATOM 7750 O O . VAL B 1 228 ? 255.672 243.922 271.893 1.00 92.74 208 VAL C O 1
ATOM 7763 N N . TYR B 1 229 ? 255.815 246.025 271.187 1.00 93.97 209 TYR C N 1
ATOM 7764 C CA . TYR B 1 229 ? 256.018 246.603 272.522 1.00 93.37 209 TYR C CA 1
ATOM 7765 C C . TYR B 1 229 ? 254.942 246.291 273.557 1.00 92.56 209 TYR C C 1
ATOM 7766 O O . TYR B 1 229 ? 255.205 246.317 274.747 1.00 91.44 209 TYR C O 1
ATOM 7784 N N . THR B 1 230 ? 253.724 246.000 273.130 1.00 93.18 210 THR C N 1
ATOM 7785 C CA . THR B 1 230 ? 252.630 245.620 274.028 1.00 92.64 210 THR C CA 1
ATOM 7786 C C . THR B 1 230 ? 252.593 244.102 274.268 1.00 91.90 210 THR C C 1
ATOM 7787 O O . THR B 1 230 ? 251.667 243.578 274.870 1.00 90.34 210 THR C O 1
ATOM 7798 N N . ASN B 1 231 ? 253.643 243.372 273.883 1.00 91.64 211 ASN C N 1
ATOM 7799 C CA . ASN B 1 231 ? 253.871 241.984 274.288 1.00 90.97 211 ASN C CA 1
ATOM 7800 C C . ASN B 1 231 ? 255.331 241.688 274.716 1.00 89.95 211 ASN C C 1
ATOM 7801 O O . ASN B 1 231 ? 255.889 240.694 274.255 1.00 88.33 211 ASN C O 1
ATOM 7812 N N . PRO B 1 232 ? 256.004 242.481 275.579 1.00 89.44 212 PRO C N 1
ATOM 7813 C CA . PRO B 1 232 ? 257.457 242.413 275.748 1.00 87.50 212 PRO C CA 1
ATOM 7814 C C . PRO B 1 232 ? 258.024 241.033 276.081 1.00 86.42 212 PRO C C 1
ATOM 7815 O O . PRO B 1 232 ? 259.114 240.709 275.629 1.00 83.13 212 PRO C O 1
ATOM 7826 N N . SER B 1 233 ? 257.281 240.182 276.787 1.00 85.64 213 SER C N 1
ATOM 7827 C CA . SER B 1 233 ? 257.683 238.794 277.064 1.00 84.38 213 SER C CA 1
ATOM 7828 C C . SER B 1 233 ? 258.021 238.002 275.794 1.00 84.47 213 SER C C 1
ATOM 7829 O O . SER B 1 233 ? 258.880 237.121 275.807 1.00 81.23 213 SER C O 1
ATOM 7837 N N . GLY B 1 234 ? 257.354 238.326 274.690 1.00 85.10 214 GLY C N 1
ATOM 7838 C CA . GLY B 1 234 ? 257.572 237.774 273.362 1.00 85.05 214 GLY C CA 1
ATOM 7839 C C . GLY B 1 234 ? 258.880 238.195 272.693 1.00 85.52 214 GLY C C 1
ATOM 7840 O O . GLY B 1 234 ? 259.341 237.452 271.837 1.00 83.33 214 GLY C O 1
ATOM 7844 N N . ILE B 1 235 ? 259.431 239.386 272.961 1.00 85.95 215 ILE C N 1
ATOM 7845 C CA . ILE B 1 235 ? 260.532 239.960 272.173 1.00 85.26 215 ILE C CA 1
ATOM 7846 C C . ILE B 1 235 ? 261.714 238.992 272.053 1.00 82.95 215 ILE C C 1
ATOM 7847 O O . ILE B 1 235 ? 262.269 238.546 273.055 1.00 79.53 215 ILE C O 1
ATOM 7863 N N . VAL B 1 236 ? 262.143 238.730 270.814 1.00 82.11 216 VAL C N 1
ATOM 7864 C CA . VAL B 1 236 ? 263.347 237.954 270.469 1.00 80.07 216 VAL C CA 1
ATOM 7865 C C . VAL B 1 236 ? 264.234 238.804 269.555 1.00 80.00 216 VAL C C 1
ATOM 7866 O O . VAL B 1 236 ? 264.169 238.707 268.332 1.00 75.47 216 VAL C O 1
ATOM 7879 N N . LEU B 1 237 ? 265.065 239.671 270.140 1.00 79.16 217 LEU C N 1
ATOM 7880 C CA . LEU B 1 237 ? 266.189 240.267 269.406 1.00 76.69 217 LEU C CA 1
ATOM 7881 C C . LEU B 1 237 ? 267.361 239.273 269.328 1.00 75.74 217 LEU C C 1
ATOM 7882 O O . LEU B 1 237 ? 267.985 239.108 268.280 1.00 70.26 217 LEU C O 1
ATOM 7898 N N . HIS B 1 238 ? 267.613 238.563 270.434 1.00 74.77 218 HIS C N 1
ATOM 7899 C CA . HIS B 1 238 ? 268.643 237.527 270.562 1.00 72.30 218 HIS C CA 1
ATOM 7900 C C . HIS B 1 238 ? 268.353 236.301 269.662 1.00 74.10 218 HIS C C 1
ATOM 7901 O O . HIS B 1 238 ? 267.259 235.747 269.752 1.00 69.36 218 HIS C O 1
ATOM 7915 N N . PRO B 1 239 ? 269.287 235.844 268.806 1.00 68.56 219 PRO C N 1
ATOM 7916 C CA . PRO B 1 239 ? 268.993 234.911 267.714 1.00 66.72 219 PRO C CA 1
ATOM 7917 C C . PRO B 1 239 ? 268.292 233.588 268.023 1.00 69.98 219 PRO C C 1
ATOM 7918 O O . PRO B 1 239 ? 267.576 233.075 267.162 1.00 67.23 219 PRO C O 1
ATOM 7929 N N . ALA B 1 240 ? 268.493 233.003 269.200 1.00 70.28 220 ALA C N 1
ATOM 7930 C CA . ALA B 1 240 ? 268.072 231.630 269.485 1.00 70.42 220 ALA C CA 1
ATOM 7931 C C . ALA B 1 240 ? 266.576 231.351 269.244 1.00 73.05 220 ALA C C 1
ATOM 7932 O O . ALA B 1 240 ? 266.215 230.237 268.867 1.00 69.66 220 ALA C O 1
ATOM 7939 N N . GLY B 1 241 ? 265.695 232.338 269.440 1.00 73.39 221 GLY C N 1
ATOM 7940 C CA . GLY B 1 241 ? 264.258 232.146 269.227 1.00 71.91 221 GLY C CA 1
ATOM 7941 C C . GLY B 1 241 ? 263.868 232.005 267.748 1.00 74.90 221 GLY C C 1
ATOM 7942 O O . GLY B 1 241 ? 263.223 231.027 267.366 1.00 72.37 221 GLY C O 1
ATOM 7946 N N . TYR B 1 242 ? 264.317 232.911 266.873 1.00 79.28 222 TYR C N 1
ATOM 7947 C CA . TYR B 1 242 ? 264.062 232.755 265.435 1.00 80.70 222 TYR C CA 1
ATOM 7948 C C . TYR B 1 242 ? 264.836 231.577 264.826 1.00 84.02 222 TYR C C 1
ATOM 7949 O O . TYR B 1 242 ? 264.326 230.874 263.953 1.00 82.14 222 TYR C O 1
ATOM 7967 N N . GLN B 1 243 ? 266.022 231.272 265.350 1.00 82.32 223 GLN C N 1
ATOM 7968 C CA . GLN B 1 243 ? 266.720 230.028 265.033 1.00 82.98 223 GLN C CA 1
ATOM 7969 C C . GLN B 1 243 ? 265.903 228.781 265.430 1.00 85.49 223 GLN C C 1
ATOM 7970 O O . GLN B 1 243 ? 265.908 227.802 264.691 1.00 83.38 223 GLN C O 1
ATOM 7984 N N . ASN B 1 244 ? 265.115 228.804 266.514 1.00 84.19 224 ASN C N 1
ATOM 7985 C CA . ASN B 1 244 ? 264.187 227.708 266.815 1.00 83.83 224 ASN C CA 1
ATOM 7986 C C . ASN B 1 244 ? 263.091 227.551 265.741 1.00 86.43 224 ASN C C 1
ATOM 7987 O O . ASN B 1 244 ? 262.702 226.427 265.429 1.00 84.75 224 ASN C O 1
ATOM 7998 N N . VAL B 1 245 ? 262.634 228.643 265.117 1.00 86.16 225 VAL C N 1
ATOM 7999 C CA . VAL B 1 245 ? 261.697 228.558 263.974 1.00 86.92 225 VAL C CA 1
ATOM 8000 C C . VAL B 1 245 ? 262.341 227.891 262.748 1.00 87.50 225 VAL C C 1
ATOM 8001 O O . VAL B 1 245 ? 261.681 227.102 262.076 1.00 87.67 225 VAL C O 1
ATOM 8014 N N . LEU B 1 246 ? 263.637 228.108 262.488 1.00 87.50 226 LEU C N 1
ATOM 8015 C CA . LEU B 1 246 ? 264.375 227.380 261.440 1.00 86.88 226 LEU C CA 1
ATOM 8016 C C . LEU B 1 246 ? 264.370 225.848 261.633 1.00 87.14 226 LEU C C 1
ATOM 8017 O O . LEU B 1 246 ? 264.504 225.111 260.659 1.00 86.89 226 LEU C O 1
ATOM 8033 N N . ARG B 1 247 ? 264.319 225.339 262.872 1.00 88.85 227 ARG C N 1
ATOM 8034 C CA . ARG B 1 247 ? 264.588 223.913 263.162 1.00 89.22 227 ARG C CA 1
ATOM 8035 C C . ARG B 1 247 ? 263.628 222.888 262.529 1.00 89.97 227 ARG C C 1
ATOM 8036 O O . ARG B 1 247 ? 264.067 221.772 262.250 1.00 87.66 227 ARG C O 1
ATOM 8057 N N . ASN B 1 248 ? 262.342 223.187 262.329 1.00 89.71 228 ASN C N 1
ATOM 8058 C CA . ASN B 1 248 ? 261.367 222.176 261.886 1.00 90.45 228 ASN C CA 1
ATOM 8059 C C . ASN B 1 248 ? 261.324 221.998 260.352 1.00 90.24 228 ASN C C 1
ATOM 8060 O O . ASN B 1 248 ? 261.134 222.958 259.607 1.00 90.17 228 ASN C O 1
ATOM 8071 N N . THR B 1 249 ? 261.438 220.757 259.872 1.00 91.17 229 THR C N 1
ATOM 8072 C CA . THR B 1 249 ? 261.517 220.410 258.437 1.00 90.63 229 THR C CA 1
ATOM 8073 C C . THR B 1 249 ? 260.290 220.819 257.628 1.00 91.11 229 THR C C 1
ATOM 8074 O O . THR B 1 249 ? 260.411 221.294 256.500 1.00 89.93 229 THR C O 1
ATOM 8085 N N . GLU B 1 250 ? 259.099 220.665 258.190 1.00 92.02 230 GLU C N 1
ATOM 8086 C CA . GLU B 1 250 ? 257.853 221.019 257.516 1.00 92.40 230 GLU C CA 1
ATOM 8087 C C . GLU B 1 250 ? 257.677 222.543 257.458 1.00 92.37 230 GLU C C 1
ATOM 8088 O O . GLU B 1 250 ? 257.324 223.099 256.416 1.00 91.18 230 GLU C O 1
ATOM 8100 N N . VAL B 1 251 ? 258.021 223.237 258.548 1.00 92.97 231 VAL C N 1
ATOM 8101 C CA . VAL B 1 251 ? 258.072 224.706 258.586 1.00 92.37 231 VAL C CA 1
ATOM 8102 C C . VAL B 1 251 ? 259.065 225.234 257.555 1.00 92.25 231 VAL C C 1
ATOM 8103 O O . VAL B 1 251 ? 258.739 226.155 256.817 1.00 91.92 231 VAL C O 1
ATOM 8116 N N . MET B 1 252 ? 260.240 224.616 257.417 1.00 93.02 232 MET C N 1
ATOM 8117 C CA . MET B 1 252 ? 261.194 224.994 256.374 1.00 92.03 232 MET C CA 1
ATOM 8118 C C . MET B 1 252 ? 260.655 224.771 254.954 1.00 91.41 232 MET C C 1
ATOM 8119 O O . MET B 1 252 ? 260.966 225.570 254.071 1.00 90.82 232 MET C O 1
ATOM 8133 N N . ARG B 1 253 ? 259.799 223.764 254.709 1.00 92.19 233 ARG C N 1
ATOM 8134 C CA . ARG B 1 253 ? 259.088 223.666 253.420 1.00 91.64 233 ARG C CA 1
ATOM 8135 C C . ARG B 1 253 ? 258.181 224.870 253.209 1.00 91.68 233 ARG C C 1
ATOM 8136 O O . ARG B 1 253 ? 258.223 225.478 252.144 1.00 90.69 233 ARG C O 1
ATOM 8157 N N . GLU B 1 254 ? 257.402 225.247 254.221 1.00 92.38 234 GLU C N 1
ATOM 8158 C CA . GLU B 1 254 ? 256.532 226.429 254.144 1.00 93.19 234 GLU C CA 1
ATOM 8159 C C . GLU B 1 254 ? 257.328 227.731 253.931 1.00 93.14 234 GLU C C 1
ATOM 8160 O O . GLU B 1 254 ? 256.890 228.605 253.188 1.00 92.35 234 GLU C O 1
ATOM 8172 N N . ILE B 1 255 ? 258.518 227.858 254.521 1.00 92.79 235 ILE C N 1
ATOM 8173 C CA . ILE B 1 255 ? 259.407 229.011 254.321 1.00 91.70 235 ILE C CA 1
ATOM 8174 C C . ILE B 1 255 ? 260.010 229.024 252.900 1.00 90.96 235 ILE C C 1
ATOM 8175 O O . ILE B 1 255 ? 259.997 230.065 252.243 1.00 89.64 235 ILE C O 1
ATOM 8191 N N . GLN B 1 256 ? 260.495 227.895 252.372 1.00 90.33 236 GLN C N 1
ATOM 8192 C CA . GLN B 1 256 ? 261.033 227.837 251.004 1.00 89.01 236 GLN C CA 1
ATOM 8193 C C . GLN B 1 256 ? 259.970 228.228 249.974 1.00 89.36 236 GLN C C 1
ATOM 8194 O O . GLN B 1 256 ? 260.179 229.080 249.111 1.00 87.89 236 GLN C O 1
ATOM 8208 N N . LYS B 1 257 ? 258.794 227.631 250.134 1.00 90.93 237 LYS C N 1
ATOM 8209 C CA . LYS B 1 257 ? 257.583 227.933 249.382 1.00 90.92 237 LYS C CA 1
ATOM 8210 C C . LYS B 1 257 ? 257.237 229.424 249.472 1.00 91.52 237 LYS C C 1
ATOM 8211 O O . LYS B 1 257 ? 256.997 230.042 248.442 1.00 90.61 237 LYS C O 1
ATOM 8230 N N . LEU B 1 258 ? 257.290 230.033 250.658 1.00 91.34 238 LEU C N 1
ATOM 8231 C CA . LEU B 1 258 ? 256.996 231.452 250.844 1.00 91.78 238 LEU C CA 1
ATOM 8232 C C . LEU B 1 258 ? 257.927 232.363 250.044 1.00 91.61 238 LEU C C 1
ATOM 8233 O O . LEU B 1 258 ? 257.447 233.306 249.420 1.00 90.25 238 LEU C O 1
ATOM 8249 N N . TYR B 1 259 ? 259.236 232.108 250.042 1.00 90.04 239 TYR C N 1
ATOM 8250 C CA . TYR B 1 259 ? 260.151 232.968 249.284 1.00 89.25 239 TYR C CA 1
ATOM 8251 C C . TYR B 1 259 ? 260.085 232.775 247.764 1.00 89.06 239 TYR C C 1
ATOM 8252 O O . TYR B 1 259 ? 260.259 233.723 247.000 1.00 87.33 239 TYR C O 1
ATOM 8270 N N . GLU B 1 260 ? 259.816 231.559 247.302 1.00 89.94 240 GLU C N 1
ATOM 8271 C CA . GLU B 1 260 ? 259.592 231.318 245.879 1.00 89.65 240 GLU C CA 1
ATOM 8272 C C . GLU B 1 260 ? 258.276 231.946 245.389 1.00 90.46 240 GLU C C 1
ATOM 8273 O O . GLU B 1 260 ? 258.236 232.540 244.315 1.00 89.22 240 GLU C O 1
ATOM 8285 N N . ASN B 1 261 ? 257.184 231.787 246.140 1.00 91.22 241 ASN C N 1
ATOM 8286 C CA . ASN B 1 261 ? 255.839 231.986 245.608 1.00 91.60 241 ASN C CA 1
ATOM 8287 C C . ASN B 1 261 ? 255.478 233.438 245.271 1.00 92.96 241 ASN C C 1
ATOM 8288 O O . ASN B 1 261 ? 254.876 233.698 244.230 1.00 92.01 241 ASN C O 1
ATOM 8299 N N . LYS B 1 262 ? 255.747 234.376 246.172 1.00 93.73 242 LYS C N 1
ATOM 8300 C CA . LYS B 1 262 ? 255.164 235.723 246.127 1.00 94.69 242 LYS C CA 1
ATOM 8301 C C . LYS B 1 262 ? 256.173 236.777 245.694 1.00 94.83 242 LYS C C 1
ATOM 8302 O O . LYS B 1 262 ? 257.359 236.506 245.555 1.00 93.97 242 LYS C O 1
ATOM 8321 N N . SER B 1 263 ? 255.690 237.998 245.531 1.00 95.51 243 SER C N 1
ATOM 8322 C CA . SER B 1 263 ? 256.508 239.207 245.404 1.00 96.01 243 SER C CA 1
ATOM 8323 C C . SER B 1 263 ? 256.485 239.991 246.719 1.00 96.33 243 SER C C 1
ATOM 8324 O O . SER B 1 263 ? 255.412 240.237 247.248 1.00 95.86 243 SER C O 1
ATOM 8332 N N . PHE B 1 264 ? 257.616 240.423 247.270 1.00 96.18 244 PHE C N 1
ATOM 8333 C CA . PHE B 1 264 ? 257.645 241.248 248.476 1.00 96.25 244 PHE C CA 1
ATOM 8334 C C . PHE B 1 264 ? 257.972 242.710 248.112 1.00 96.40 244 PHE C C 1
ATOM 8335 O O . PHE B 1 264 ? 258.890 242.956 247.339 1.00 96.05 244 PHE C O 1
ATOM 8352 N N . LEU B 1 265 ? 257.256 243.694 248.655 1.00 97.01 245 LEU C N 1
ATOM 8353 C CA . LEU B 1 265 ? 257.560 245.128 248.529 1.00 97.69 245 LEU C CA 1
ATOM 8354 C C . LEU B 1 265 ? 258.100 245.657 249.865 1.00 97.77 245 LEU C C 1
ATOM 8355 O O . LEU B 1 265 ? 257.520 245.344 250.893 1.00 97.41 245 LEU C O 1
ATOM 8371 N N . PHE B 1 266 ? 259.141 246.489 249.903 1.00 97.30 246 PHE C N 1
ATOM 8372 C CA . PHE B 1 266 ? 259.667 247.146 251.110 1.00 97.27 246 PHE C CA 1
ATOM 8373 C C . PHE B 1 266 ? 259.547 248.673 251.013 1.00 97.36 246 PHE C C 1
ATOM 8374 O O . PHE B 1 266 ? 259.612 249.213 249.914 1.00 96.96 246 PHE C O 1
ATOM 8391 N N . LEU B 1 267 ? 259.412 249.402 252.118 1.00 97.58 247 LEU C N 1
ATOM 8392 C CA . LEU B 1 267 ? 259.046 250.817 252.085 1.00 97.56 247 LEU C CA 1
ATOM 8393 C C . LEU B 1 267 ? 259.857 251.669 253.076 1.00 97.44 247 LEU C C 1
ATOM 8394 O O . LEU B 1 267 ? 260.357 251.162 254.075 1.00 96.09 247 LEU C O 1
ATOM 8410 N N . GLY B 1 268 ? 260.018 252.965 252.787 1.00 96.70 248 GLY C N 1
ATOM 8411 C CA . GLY B 1 268 ? 260.622 253.992 253.654 1.00 96.41 248 GLY C CA 1
ATOM 8412 C C . GLY B 1 268 ? 262.141 253.957 253.678 1.00 96.01 248 GLY C C 1
ATOM 8413 O O . GLY B 1 268 ? 262.796 254.876 253.199 1.00 93.97 248 GLY C O 1
ATOM 8417 N N . CYS B 1 269 ? 262.695 252.867 254.186 1.00 94.69 249 CYS C N 1
ATOM 8418 C CA . CYS B 1 269 ? 264.022 252.398 253.836 1.00 93.99 249 CYS C CA 1
ATOM 8419 C C . CYS B 1 269 ? 264.051 250.867 253.977 1.00 92.05 249 CYS C C 1
ATOM 8420 O O . CYS B 1 269 ? 263.390 250.302 254.844 1.00 87.10 249 CYS C O 1
ATOM 8428 N N . GLY B 1 270 ? 264.782 250.174 253.104 1.00 91.16 250 GLY C N 1
ATOM 8429 C CA . GLY B 1 270 ? 264.662 248.715 252.930 1.00 89.09 250 GLY C CA 1
ATOM 8430 C C . GLY B 1 270 ? 265.655 247.867 253.713 1.00 88.33 250 GLY C C 1
ATOM 8431 O O . GLY B 1 270 ? 265.741 246.663 253.486 1.00 82.21 250 GLY C O 1
ATOM 8435 N N . TRP B 1 271 ? 266.429 248.473 254.613 1.00 87.52 251 TRP C N 1
ATOM 8436 C CA . TRP B 1 271 ? 267.588 247.858 255.270 1.00 85.10 251 TRP C CA 1
ATOM 8437 C C . TRP B 1 271 ? 267.222 246.606 256.090 1.00 85.25 251 TRP C C 1
ATOM 8438 O O . TRP B 1 271 ? 268.104 245.843 256.481 1.00 80.14 251 TRP C O 1
ATOM 8459 N N . THR B 1 272 ? 265.924 246.329 256.252 1.00 84.47 252 THR C N 1
ATOM 8460 C CA . THR B 1 272 ? 265.336 245.096 256.787 1.00 82.63 252 THR C CA 1
ATOM 8461 C C . THR B 1 272 ? 265.904 243.810 256.179 1.00 83.98 252 THR C C 1
ATOM 8462 O O . THR B 1 272 ? 265.916 242.783 256.849 1.00 82.69 252 THR C O 1
ATOM 8473 N N . VAL B 1 273 ? 266.431 243.856 254.954 1.00 84.80 253 VAL C N 1
ATOM 8474 C CA . VAL B 1 273 ? 267.136 242.728 254.328 1.00 82.73 253 VAL C CA 1
ATOM 8475 C C . VAL B 1 273 ? 268.299 242.218 255.188 1.00 84.46 253 VAL C C 1
ATOM 8476 O O . VAL B 1 273 ? 268.535 241.015 255.239 1.00 82.11 253 VAL C O 1
ATOM 8489 N N . ASP B 1 274 ? 268.990 243.111 255.904 1.00 86.48 254 ASP C N 1
ATOM 8490 C CA . ASP B 1 274 ? 270.177 242.804 256.716 1.00 85.69 254 ASP C CA 1
ATOM 8491 C C . ASP B 1 274 ? 269.976 243.003 258.235 1.00 86.31 254 ASP C C 1
ATOM 8492 O O . ASP B 1 274 ? 270.921 242.839 259.006 1.00 83.80 254 ASP C O 1
ATOM 8501 N N . ASP B 1 275 ? 268.762 243.293 258.709 1.00 85.52 255 ASP C N 1
ATOM 8502 C CA . ASP B 1 275 ? 268.434 243.314 260.144 1.00 85.56 255 ASP C CA 1
ATOM 8503 C C . ASP B 1 275 ? 268.198 241.903 260.723 1.00 86.33 255 ASP C C 1
ATOM 8504 O O . ASP B 1 275 ? 267.150 241.595 261.297 1.00 85.15 255 ASP C O 1
ATOM 8513 N N . THR B 1 276 ? 269.223 241.060 260.569 1.00 84.98 256 THR C N 1
ATOM 8514 C CA . THR B 1 276 ? 269.461 239.745 261.194 1.00 83.94 256 THR C CA 1
ATOM 8515 C C . THR B 1 276 ? 268.347 238.709 261.011 1.00 85.11 256 THR C C 1
ATOM 8516 O O . THR B 1 276 ? 268.492 237.797 260.203 1.00 83.95 256 THR C O 1
ATOM 8527 N N . THR B 1 277 ? 267.234 238.807 261.739 1.00 84.07 257 THR C N 1
ATOM 8528 C CA . THR B 1 277 ? 266.153 237.801 261.761 1.00 84.56 257 THR C CA 1
ATOM 8529 C C . THR B 1 277 ? 265.632 237.474 260.363 1.00 86.24 257 THR C C 1
ATOM 8530 O O . THR B 1 277 ? 265.483 236.307 259.998 1.00 86.51 257 THR C O 1
ATOM 8541 N N . PHE B 1 278 ? 265.408 238.521 259.565 1.00 87.72 258 PHE C N 1
ATOM 8542 C CA . PHE B 1 278 ? 264.924 238.442 258.188 1.00 88.35 258 PHE C CA 1
ATOM 8543 C C . PHE B 1 278 ? 265.882 237.620 257.314 1.00 88.01 258 PHE C C 1
ATOM 8544 O O . PHE B 1 278 ? 265.462 236.749 256.552 1.00 87.42 258 PHE C O 1
ATOM 8561 N N . GLN B 1 279 ? 267.188 237.844 257.483 1.00 89.98 259 GLN C N 1
ATOM 8562 C CA . GLN B 1 279 ? 268.229 237.115 256.772 1.00 88.14 259 GLN C CA 1
ATOM 8563 C C . GLN B 1 279 ? 268.250 235.642 257.162 1.00 87.13 259 GLN C C 1
ATOM 8564 O O . GLN B 1 279 ? 268.313 234.773 256.295 1.00 86.52 259 GLN C O 1
ATOM 8578 N N . ALA B 1 280 ? 268.171 235.360 258.459 1.00 87.49 260 ALA C N 1
ATOM 8579 C CA . ALA B 1 280 ? 268.304 233.999 258.937 1.00 86.33 260 ALA C CA 1
ATOM 8580 C C . ALA B 1 280 ? 267.180 233.102 258.426 1.00 86.30 260 ALA C C 1
ATOM 8581 O O . ALA B 1 280 ? 267.456 232.045 257.867 1.00 85.30 260 ALA C O 1
ATOM 8588 N N . LEU B 1 281 ? 265.919 233.513 258.583 1.00 89.45 261 LEU C N 1
ATOM 8589 C CA . LEU B 1 281 ? 264.823 232.693 258.084 1.00 88.75 261 LEU C CA 1
ATOM 8590 C C . LEU B 1 281 ? 264.644 232.723 256.573 1.00 88.02 261 LEU C C 1
ATOM 8591 O O . LEU B 1 281 ? 264.630 231.678 255.928 1.00 86.26 261 LEU C O 1
ATOM 8607 N N . PHE B 1 282 ? 264.480 233.913 256.003 1.00 89.02 262 PHE C N 1
ATOM 8608 C CA . PHE B 1 282 ? 264.169 234.033 254.586 1.00 87.68 262 PHE C CA 1
ATOM 8609 C C . PHE B 1 282 ? 265.364 233.869 253.656 1.00 86.08 262 PHE C C 1
ATOM 8610 O O . PHE B 1 282 ? 265.312 233.097 252.701 1.00 82.36 262 PHE C O 1
ATOM 8627 N N . LEU B 1 283 ? 266.441 234.607 253.918 1.00 86.85 263 LEU C N 1
ATOM 8628 C CA . LEU B 1 283 ? 267.554 234.696 252.978 1.00 84.05 263 LEU C CA 1
ATOM 8629 C C . LEU B 1 283 ? 268.431 233.443 252.904 1.00 81.96 263 LEU C C 1
ATOM 8630 O O . LEU B 1 283 ? 268.992 233.156 251.852 1.00 75.56 263 LEU C O 1
ATOM 8646 N N . GLU B 1 284 ? 268.577 232.683 253.990 1.00 79.98 264 GLU C N 1
ATOM 8647 C CA . GLU B 1 284 ? 269.338 231.420 253.971 1.00 76.35 264 GLU C CA 1
ATOM 8648 C C . GLU B 1 284 ? 268.806 230.377 252.956 1.00 74.81 264 GLU C C 1
ATOM 8649 O O . GLU B 1 284 ? 269.557 229.525 252.479 1.00 69.36 264 GLU C O 1
ATOM 8661 N N . ALA B 1 285 ? 267.524 230.441 252.592 1.00 72.49 265 ALA C N 1
ATOM 8662 C CA . ALA B 1 285 ? 266.822 229.421 251.811 1.00 68.60 265 ALA C CA 1
ATOM 8663 C C . ALA B 1 285 ? 267.031 229.478 250.277 1.00 70.34 265 ALA C C 1
ATOM 8664 O O . ALA B 1 285 ? 266.292 228.825 249.539 1.00 67.10 265 ALA C O 1
ATOM 8671 N N . VAL B 1 286 ? 268.013 230.225 249.758 1.00 71.70 266 VAL C N 1
ATOM 8672 C CA . VAL B 1 286 ? 268.284 230.388 248.307 1.00 69.37 266 VAL C CA 1
ATOM 8673 C C . VAL B 1 286 ? 268.962 229.165 247.650 1.00 69.39 266 VAL C C 1
ATOM 8674 O O . VAL B 1 286 ? 269.890 229.293 246.854 1.00 65.13 266 VAL C O 1
ATOM 8687 N N . LYS B 1 287 ? 268.491 227.952 247.963 1.00 67.77 267 LYS C N 1
ATOM 8688 C CA . LYS B 1 287 ? 268.941 226.654 247.409 1.00 65.49 267 LYS C CA 1
ATOM 8689 C C . LYS B 1 287 ? 268.861 226.586 245.875 1.00 65.42 267 LYS C C 1
ATOM 8690 O O . LYS B 1 287 ? 269.656 225.905 245.229 1.00 59.82 267 LYS C O 1
ATOM 8709 N N . HIS B 1 288 ? 267.910 227.311 245.297 1.00 63.36 268 HIS C N 1
ATOM 8710 C CA . HIS B 1 288 ? 267.698 227.490 243.863 1.00 60.92 268 HIS C CA 1
ATOM 8711 C C . HIS B 1 288 ? 267.332 228.955 243.621 1.00 62.53 268 HIS C C 1
ATOM 8712 O O . HIS B 1 288 ? 266.263 229.402 244.034 1.00 57.29 268 HIS C O 1
ATOM 8726 N N . LYS B 1 289 ? 268.243 229.730 243.021 1.00 65.23 269 LYS C N 1
ATOM 8727 C CA . LYS B 1 289 ? 268.126 231.191 242.918 1.00 64.49 269 LYS C CA 1
ATOM 8728 C C . LYS B 1 289 ? 267.198 231.618 241.773 1.00 66.83 269 LYS C C 1
ATOM 8729 O O . LYS B 1 289 ? 267.600 232.235 240.788 1.00 61.83 269 LYS C O 1
ATOM 8748 N N . SER B 1 290 ? 265.930 231.269 241.931 1.00 69.75 270 SER C N 1
ATOM 8749 C CA . SER B 1 290 ? 264.799 231.749 241.139 1.00 70.47 270 SER C CA 1
ATOM 8750 C C . SER B 1 290 ? 264.587 233.263 241.307 1.00 72.84 270 SER C C 1
ATOM 8751 O O . SER B 1 290 ? 264.579 233.996 240.319 1.00 68.65 270 SER C O 1
ATOM 8759 N N . ASP B 1 291 ? 264.464 233.732 242.557 1.00 76.11 271 ASP C N 1
ATOM 8760 C CA . ASP B 1 291 ? 264.324 235.133 242.979 1.00 78.30 271 ASP C CA 1
ATOM 8761 C C . ASP B 1 291 ? 263.470 236.008 242.045 1.00 81.24 271 ASP C C 1
ATOM 8762 O O . ASP B 1 291 ? 263.922 237.007 241.482 1.00 78.32 271 ASP C O 1
ATOM 8771 N N . LEU B 1 292 ? 262.203 235.619 241.891 1.00 84.68 272 LEU C N 1
ATOM 8772 C CA . LEU B 1 292 ? 261.160 236.427 241.261 1.00 87.34 272 LEU C CA 1
ATOM 8773 C C . LEU B 1 292 ? 261.021 237.804 241.944 1.00 88.22 272 LEU C C 1
ATOM 8774 O O . LEU B 1 292 ? 261.433 237.996 243.085 1.00 86.10 272 LEU C O 1
ATOM 8790 N N . GLU B 1 293 ? 260.480 238.788 241.231 1.00 91.30 273 GLU C N 1
ATOM 8791 C CA . GLU B 1 293 ? 260.652 240.204 241.566 1.00 91.90 273 GLU C CA 1
ATOM 8792 C C . GLU B 1 293 ? 260.077 240.641 242.926 1.00 93.26 273 GLU C C 1
ATOM 8793 O O . GLU B 1 293 ? 258.885 240.484 243.192 1.00 92.22 273 GLU C O 1
ATOM 8805 N N . HIS B 1 294 ? 260.940 241.276 243.729 1.00 93.99 274 HIS C N 1
ATOM 8806 C CA . HIS B 1 294 ? 260.696 241.977 244.998 1.00 94.44 274 HIS C CA 1
ATOM 8807 C C . HIS B 1 294 ? 261.216 243.407 244.860 1.00 95.17 274 HIS C C 1
ATOM 8808 O O . HIS B 1 294 ? 262.152 243.635 244.101 1.00 94.65 274 HIS C O 1
ATOM 8822 N N . PHE B 1 295 ? 260.651 244.376 245.564 1.00 95.86 275 PHE C N 1
ATOM 8823 C CA . PHE B 1 295 ? 260.776 245.803 245.228 1.00 96.51 275 PHE C CA 1
ATOM 8824 C C . PHE B 1 295 ? 260.981 246.683 246.460 1.00 96.78 275 PHE C C 1
ATOM 8825 O O . PHE B 1 295 ? 260.579 246.332 247.563 1.00 96.36 275 PHE C O 1
ATOM 8842 N N . MET B 1 296 ? 261.611 247.832 246.325 1.00 96.52 276 MET C N 1
ATOM 8843 C CA . MET B 1 296 ? 261.937 248.675 247.464 1.00 96.72 276 MET C CA 1
ATOM 8844 C C . MET B 1 296 ? 261.773 250.133 247.067 1.00 96.83 276 MET C C 1
ATOM 8845 O O . MET B 1 296 ? 262.092 250.471 245.937 1.00 96.15 276 MET C O 1
ATOM 8859 N N . LEU B 1 297 ? 261.342 251.016 247.962 1.00 97.17 277 LEU C N 1
ATOM 8860 C CA . LEU B 1 297 ? 261.473 252.462 247.747 1.00 97.27 277 LEU C CA 1
ATOM 8861 C C . LEU B 1 297 ? 262.662 253.031 248.510 1.00 96.98 277 LEU C C 1
ATOM 8862 O O . LEU B 1 297 ? 263.080 252.506 249.532 1.00 95.99 277 LEU C O 1
ATOM 8878 N N . VAL B 1 298 ? 263.206 254.124 248.006 1.00 96.94 278 VAL C N 1
ATOM 8879 C CA . VAL B 1 298 ? 264.321 254.891 248.557 1.00 96.73 278 VAL C CA 1
ATOM 8880 C C . VAL B 1 298 ? 264.109 256.349 248.194 1.00 96.73 278 VAL C C 1
ATOM 8881 O O . VAL B 1 298 ? 263.461 256.639 247.194 1.00 95.88 278 VAL C O 1
ATOM 8894 N N . ARG B 1 299 ? 264.637 257.286 248.969 1.00 96.09 279 ARG C N 1
ATOM 8895 C CA . ARG B 1 299 ? 264.585 258.708 248.582 1.00 95.64 279 ARG C CA 1
ATOM 8896 C C . ARG B 1 299 ? 265.921 259.123 247.962 1.00 95.30 279 ARG C C 1
ATOM 8897 O O . ARG B 1 299 ? 266.968 258.703 248.449 1.00 94.22 279 ARG C O 1
ATOM 8918 N N . ARG B 1 300 ? 265.885 259.874 246.857 1.00 94.97 280 ARG C N 1
ATOM 8919 C CA . ARG B 1 300 ? 266.934 259.883 245.804 1.00 94.66 280 ARG C CA 1
ATOM 8920 C C . ARG B 1 300 ? 268.351 260.231 246.265 1.00 94.45 280 ARG C C 1
ATOM 8921 O O . ARG B 1 300 ? 269.302 259.749 245.656 1.00 90.10 280 ARG C O 1
ATOM 8942 N N . GLY B 1 301 ? 268.494 261.033 247.325 1.00 92.55 281 GLY C N 1
ATOM 8943 C CA . GLY B 1 301 ? 269.782 261.421 247.919 1.00 91.37 281 GLY C CA 1
ATOM 8944 C C . GLY B 1 301 ? 270.649 262.287 246.998 1.00 92.29 281 GLY C C 1
ATOM 8945 O O . GLY B 1 301 ? 270.131 263.067 246.197 1.00 89.07 281 GLY C O 1
ATOM 8949 N N . ASP B 1 302 ? 271.970 262.130 247.081 1.00 92.28 282 ASP C N 1
ATOM 8950 C CA . ASP B 1 302 ? 272.871 262.450 245.967 1.00 92.46 282 ASP C CA 1
ATOM 8951 C C . ASP B 1 302 ? 273.165 261.162 245.178 1.00 93.25 282 ASP C C 1
ATOM 8952 O O . ASP B 1 302 ? 273.295 260.084 245.760 1.00 91.34 282 ASP C O 1
ATOM 8961 N N . VAL B 1 303 ? 273.221 261.262 243.855 1.00 93.91 283 VAL C N 1
ATOM 8962 C CA . VAL B 1 303 ? 272.862 260.150 242.967 1.00 94.26 283 VAL C CA 1
ATOM 8963 C C . VAL B 1 303 ? 273.691 258.882 243.181 1.00 94.68 283 VAL C C 1
ATOM 8964 O O . VAL B 1 303 ? 273.154 257.776 243.132 1.00 93.10 283 VAL C O 1
ATOM 8977 N N . ASP B 1 304 ? 274.984 259.008 243.468 1.00 94.41 284 ASP C N 1
ATOM 8978 C CA . ASP B 1 304 ? 275.849 257.844 243.660 1.00 94.41 284 ASP C CA 1
ATOM 8979 C C . ASP B 1 304 ? 275.421 256.957 244.832 1.00 94.46 284 ASP C C 1
ATOM 8980 O O . ASP B 1 304 ? 275.579 255.744 244.755 1.00 93.30 284 ASP C O 1
ATOM 8989 N N . GLU B 1 305 ? 274.838 257.505 245.896 1.00 93.56 285 GLU C N 1
ATOM 8990 C CA . GLU B 1 305 ? 274.312 256.676 246.984 1.00 92.84 285 GLU C CA 1
ATOM 8991 C C . GLU B 1 305 ? 273.204 255.738 246.485 1.00 93.39 285 GLU C C 1
ATOM 8992 O O . GLU B 1 305 ? 273.226 254.531 246.730 1.00 93.23 285 GLU C O 1
ATOM 9004 N N . PHE B 1 306 ? 272.258 256.276 245.719 1.00 93.98 286 PHE C N 1
ATOM 9005 C CA . PHE B 1 306 ? 271.183 255.489 245.128 1.00 94.38 286 PHE C CA 1
ATOM 9006 C C . PHE B 1 306 ? 271.746 254.457 244.162 1.00 94.36 286 PHE C C 1
ATOM 9007 O O . PHE B 1 306 ? 271.392 253.286 244.252 1.00 93.97 286 PHE C O 1
ATOM 9024 N N . LYS B 1 307 ? 272.692 254.843 243.307 1.00 94.86 287 LYS C N 1
ATOM 9025 C CA . LYS B 1 307 ? 273.331 253.897 242.393 1.00 94.20 287 LYS C CA 1
ATOM 9026 C C . LYS B 1 307 ? 273.933 252.716 243.146 1.00 93.88 287 LYS C C 1
ATOM 9027 O O . LYS B 1 307 ? 273.679 251.564 242.799 1.00 93.50 287 LYS C O 1
ATOM 9046 N N . LYS B 1 308 ? 274.691 252.990 244.209 1.00 94.43 288 LYS C N 1
ATOM 9047 C CA . LYS B 1 308 ? 275.370 251.955 244.994 1.00 93.64 288 LYS C CA 1
ATOM 9048 C C . LYS B 1 308 ? 274.366 250.948 245.548 1.00 93.22 288 LYS C C 1
ATOM 9049 O O . LYS B 1 308 ? 274.550 249.741 245.407 1.00 92.25 288 LYS C O 1
ATOM 9068 N N . LEU B 1 309 ? 273.267 251.444 246.108 1.00 93.46 289 LEU C N 1
ATOM 9069 C CA . LEU B 1 309 ? 272.202 250.605 246.641 1.00 93.15 289 LEU C CA 1
ATOM 9070 C C . LEU B 1 309 ? 271.574 249.751 245.537 1.00 93.12 289 LEU C C 1
ATOM 9071 O O . LEU B 1 309 ? 271.435 248.540 245.695 1.00 92.72 289 LEU C O 1
ATOM 9087 N N . ARG B 1 310 ? 271.237 250.376 244.406 1.00 93.65 290 ARG C N 1
ATOM 9088 C CA . ARG B 1 310 ? 270.531 249.765 243.271 1.00 93.19 290 ARG C CA 1
ATOM 9089 C C . ARG B 1 310 ? 271.286 248.567 242.730 1.00 92.39 290 ARG C C 1
ATOM 9090 O O . ARG B 1 310 ? 270.722 247.488 242.595 1.00 91.77 290 ARG C O 1
ATOM 9111 N N . GLU B 1 311 ? 272.577 248.750 242.500 1.00 93.28 291 GLU C N 1
ATOM 9112 C CA . GLU B 1 311 ? 273.474 247.698 242.037 1.00 92.37 291 GLU C CA 1
ATOM 9113 C C . GLU B 1 311 ? 273.593 246.573 243.065 1.00 91.28 291 GLU C C 1
ATOM 9114 O O . GLU B 1 311 ? 273.455 245.395 242.734 1.00 89.77 291 GLU C O 1
ATOM 9126 N N . ASN B 1 312 ? 273.806 246.934 244.330 1.00 92.34 292 ASN C N 1
ATOM 9127 C CA . ASN B 1 312 ? 274.019 245.973 245.399 1.00 90.57 292 ASN C CA 1
ATOM 9128 C C . ASN B 1 312 ? 272.782 245.077 245.619 1.00 89.59 292 ASN C C 1
ATOM 9129 O O . ASN B 1 312 ? 272.873 243.845 245.606 1.00 87.72 292 ASN C O 1
ATOM 9140 N N . MET B 1 313 ? 271.599 245.676 245.755 1.00 91.37 293 MET C N 1
ATOM 9141 C CA . MET B 1 313 ? 270.379 244.912 246.003 1.00 91.18 293 MET C CA 1
ATOM 9142 C C . MET B 1 313 ? 269.886 244.141 244.785 1.00 90.08 293 MET C C 1
ATOM 9143 O O . MET B 1 313 ? 269.346 243.049 244.953 1.00 88.32 293 MET C O 1
ATOM 9157 N N . LEU B 1 314 ? 270.127 244.623 243.566 1.00 89.79 294 LEU C N 1
ATOM 9158 C CA . LEU B 1 314 ? 269.742 243.878 242.367 1.00 88.10 294 LEU C CA 1
ATOM 9159 C C . LEU B 1 314 ? 270.495 242.543 242.255 1.00 86.73 294 LEU C C 1
ATOM 9160 O O . LEU B 1 314 ? 269.935 241.557 241.779 1.00 83.94 294 LEU C O 1
ATOM 9176 N N . ASP B 1 315 ? 271.732 242.483 242.756 1.00 84.44 295 ASP C N 1
ATOM 9177 C CA . ASP B 1 315 ? 272.444 241.213 242.964 1.00 82.00 295 ASP C CA 1
ATOM 9178 C C . ASP B 1 315 ? 271.887 240.371 244.132 1.00 81.42 295 ASP C C 1
ATOM 9179 O O . ASP B 1 315 ? 271.805 239.146 244.011 1.00 78.38 295 ASP C O 1
ATOM 9188 N N . LYS B 1 316 ? 271.449 240.979 245.246 1.00 85.63 296 LYS C N 1
ATOM 9189 C CA . LYS B 1 316 ? 270.731 240.232 246.304 1.00 85.29 296 LYS C CA 1
ATOM 9190 C C . LYS B 1 316 ? 269.395 239.639 245.833 1.00 86.18 296 LYS C C 1
ATOM 9191 O O . LYS B 1 316 ? 269.012 238.576 246.315 1.00 84.85 296 LYS C O 1
ATOM 9210 N N . GLY B 1 317 ? 268.715 240.290 244.887 1.00 86.85 297 GLY C N 1
ATOM 9211 C CA . GLY B 1 317 ? 267.538 239.772 244.161 1.00 87.83 297 GLY C CA 1
ATOM 9212 C C . GLY B 1 317 ? 266.384 240.766 243.968 1.00 90.05 297 GLY C C 1
ATOM 9213 O O . GLY B 1 317 ? 265.283 240.365 243.597 1.00 89.57 297 GLY C O 1
ATOM 9217 N N . ILE B 1 318 ? 266.600 242.046 244.277 1.00 90.61 298 ILE C N 1
ATOM 9218 C CA . ILE B 1 318 ? 265.548 242.990 244.651 1.00 92.36 298 ILE C CA 1
ATOM 9219 C C . ILE B 1 318 ? 265.699 244.284 243.863 1.00 93.01 298 ILE C C 1
ATOM 9220 O O . ILE B 1 318 ? 266.799 244.809 243.740 1.00 92.52 298 ILE C O 1
ATOM 9236 N N . LYS B 1 319 ? 264.604 244.832 243.354 1.00 93.89 299 LYS C N 1
ATOM 9237 C CA . LYS B 1 319 ? 264.583 246.009 242.481 1.00 94.76 299 LYS C CA 1
ATOM 9238 C C . LYS B 1 319 ? 264.240 247.273 243.255 1.00 95.50 299 LYS C C 1
ATOM 9239 O O . LYS B 1 319 ? 263.578 247.224 244.277 1.00 95.22 299 LYS C O 1
ATOM 9258 N N . VAL B 1 320 ? 264.694 248.416 242.775 1.00 95.31 300 VAL C N 1
ATOM 9259 C CA . VAL B 1 320 ? 264.619 249.700 243.467 1.00 95.86 300 VAL C CA 1
ATOM 9260 C C . VAL B 1 320 ? 263.848 250.699 242.630 1.00 95.92 300 VAL C C 1
ATOM 9261 O O . VAL B 1 320 ? 263.838 250.585 241.412 1.00 95.21 300 VAL C O 1
ATOM 9274 N N . ILE B 1 321 ? 263.206 251.679 243.248 1.00 96.44 301 ILE C N 1
ATOM 9275 C CA . ILE B 1 321 ? 262.488 252.771 242.582 1.00 96.46 301 ILE C CA 1
ATOM 9276 C C . ILE B 1 321 ? 262.739 254.059 243.360 1.00 96.71 301 ILE C C 1
ATOM 9277 O O . ILE B 1 321 ? 263.027 254.003 244.547 1.00 95.88 301 ILE C O 1
ATOM 9293 N N . SER B 1 322 ? 262.670 255.218 242.727 1.00 96.53 302 SER C N 1
ATOM 9294 C CA . SER B 1 322 ? 263.039 256.487 243.337 1.00 96.48 302 SER C CA 1
ATOM 9295 C C . SER B 1 322 ? 261.867 257.441 243.441 1.00 96.59 302 SER C C 1
ATOM 9296 O O . SER B 1 322 ? 260.933 257.409 242.646 1.00 95.57 302 SER C O 1
ATOM 9304 N N . TYR B 1 323 ? 261.935 258.332 244.418 1.00 96.31 303 TYR C N 1
ATOM 9305 C CA . TYR B 1 323 ? 261.269 259.630 244.378 1.00 96.53 303 TYR C CA 1
ATOM 9306 C C . TYR B 1 323 ? 262.238 260.707 244.920 1.00 96.36 303 TYR C C 1
ATOM 9307 O O . TYR B 1 323 ? 263.175 260.391 245.660 1.00 94.39 303 TYR C O 1
ATOM 9325 N N . GLY B 1 324 ? 262.092 261.962 244.498 1.00 95.90 304 GLY C N 1
ATOM 9326 C CA . GLY B 1 324 ? 263.108 263.017 244.654 1.00 95.64 304 GLY C CA 1
ATOM 9327 C C . GLY B 1 324 ? 262.488 264.373 244.984 1.00 95.97 304 GLY C C 1
ATOM 9328 O O . GLY B 1 324 ? 262.744 265.371 244.311 1.00 94.72 304 GLY C O 1
ATOM 9332 N N . ASP B 1 325 ? 261.608 264.388 245.980 1.00 95.47 305 ASP C N 1
ATOM 9333 C CA . ASP B 1 325 ? 260.616 265.438 246.237 1.00 95.26 305 ASP C CA 1
ATOM 9334 C C . ASP B 1 325 ? 260.403 265.638 247.753 1.00 95.65 305 ASP C C 1
ATOM 9335 O O . ASP B 1 325 ? 261.010 264.944 248.571 1.00 94.02 305 ASP C O 1
ATOM 9344 N N . ASP B 1 326 ? 259.537 266.571 248.162 1.00 95.99 306 ASP C N 1
ATOM 9345 C CA . ASP B 1 326 ? 259.136 266.683 249.579 1.00 96.12 306 ASP C CA 1
ATOM 9346 C C . ASP B 1 326 ? 258.475 265.389 250.088 1.00 96.72 306 ASP C C 1
ATOM 9347 O O . ASP B 1 326 ? 257.656 264.774 249.407 1.00 95.96 306 ASP C O 1
ATOM 9356 N N . TYR B 1 327 ? 258.775 265.000 251.329 1.00 96.57 307 TYR C N 1
ATOM 9357 C CA . TYR B 1 327 ? 258.246 263.776 251.941 1.00 96.76 307 TYR C CA 1
ATOM 9358 C C . TYR B 1 327 ? 256.705 263.736 251.964 1.00 96.77 307 TYR C C 1
ATOM 9359 O O . TYR B 1 327 ? 256.141 262.653 251.885 1.00 96.13 307 TYR C O 1
ATOM 9377 N N . ALA B 1 328 ? 255.991 264.863 252.061 1.00 96.22 308 ALA C N 1
ATOM 9378 C CA . ALA B 1 328 ? 254.523 264.897 251.962 1.00 95.97 308 ALA C CA 1
ATOM 9379 C C . ALA B 1 328 ? 253.982 264.305 250.636 1.00 96.20 308 ALA C C 1
ATOM 9380 O O . ALA B 1 328 ? 252.916 263.681 250.593 1.00 95.18 308 ALA C O 1
ATOM 9387 N N . ASP B 1 329 ? 254.743 264.443 249.552 1.00 96.69 309 ASP C N 1
ATOM 9388 C CA . ASP B 1 329 ? 254.491 263.726 248.306 1.00 96.69 309 ASP C CA 1
ATOM 9389 C C . ASP B 1 329 ? 254.775 262.220 248.416 1.00 97.18 309 ASP C C 1
ATOM 9390 O O . ASP B 1 329 ? 254.201 261.486 247.628 1.00 96.78 309 ASP C O 1
ATOM 9399 N N . LEU B 1 330 ? 255.646 261.711 249.305 1.00 96.65 310 LEU C N 1
ATOM 9400 C CA . LEU B 1 330 ? 255.769 260.253 249.494 1.00 97.29 310 LEU C CA 1
ATOM 9401 C C . LEU B 1 330 ? 254.412 259.593 249.831 1.00 97.40 310 LEU C C 1
ATOM 9402 O O . LEU B 1 330 ? 254.050 258.644 249.132 1.00 97.38 310 LEU C O 1
ATOM 9418 N N . PRO B 1 331 ? 253.595 260.057 250.802 1.00 97.16 311 PRO C N 1
ATOM 9419 C CA . PRO B 1 331 ? 252.222 259.566 250.924 1.00 97.00 311 PRO C CA 1
ATOM 9420 C C . PRO B 1 331 ? 251.377 259.732 249.653 1.00 97.12 311 PRO C C 1
ATOM 9421 O O . PRO B 1 331 ? 250.610 258.831 249.318 1.00 96.84 311 PRO C O 1
ATOM 9432 N N . GLU B 1 332 ? 251.521 260.834 248.911 1.00 96.86 312 GLU C N 1
ATOM 9433 C CA . GLU B 1 332 ? 250.772 261.044 247.660 1.00 96.55 312 GLU C CA 1
ATOM 9434 C C . GLU B 1 332 ? 251.156 260.020 246.566 1.00 97.00 312 GLU C C 1
ATOM 9435 O O . GLU B 1 332 ? 250.294 259.383 245.961 1.00 96.68 312 GLU C O 1
ATOM 9447 N N . TYR B 1 333 ? 252.453 259.763 246.404 1.00 96.63 313 TYR C N 1
ATOM 9448 C CA . TYR B 1 333 ? 253.016 258.717 245.565 1.00 97.29 313 TYR C CA 1
ATOM 9449 C C . TYR B 1 333 ? 252.478 257.345 245.990 1.00 97.59 313 TYR C C 1
ATOM 9450 O O . TYR B 1 333 ? 251.999 256.568 245.158 1.00 97.41 313 TYR C O 1
ATOM 9468 N N . PHE B 1 334 ? 252.491 257.040 247.289 1.00 97.55 314 PHE C N 1
ATOM 9469 C CA . PHE B 1 334 ? 251.997 255.756 247.762 1.00 97.88 314 PHE C CA 1
ATOM 9470 C C . PHE B 1 334 ? 250.484 255.582 247.514 1.00 97.87 314 PHE C C 1
ATOM 9471 O O . PHE B 1 334 ? 250.050 254.469 247.220 1.00 97.63 314 PHE C O 1
ATOM 9488 N N . LYS B 1 335 ? 249.671 256.653 247.529 1.00 97.64 315 LYS C N 1
ATOM 9489 C CA . LYS B 1 335 ? 248.279 256.579 247.039 1.00 97.49 315 LYS C CA 1
ATOM 9490 C C . LYS B 1 335 ? 248.222 256.169 245.569 1.00 97.39 315 LYS C C 1
ATOM 9491 O O . LYS B 1 335 ? 247.456 255.258 245.256 1.00 97.00 315 LYS C O 1
ATOM 9510 N N . ARG B 1 336 ? 249.024 256.767 244.678 1.00 97.36 316 ARG C N 1
ATOM 9511 C CA . ARG B 1 336 ? 249.029 256.394 243.247 1.00 97.09 316 ARG C CA 1
ATOM 9512 C C . ARG B 1 336 ? 249.336 254.912 243.047 1.00 97.11 316 ARG C C 1
ATOM 9513 O O . ARG B 1 336 ? 248.586 254.214 242.366 1.00 96.60 316 ARG C O 1
ATOM 9534 N N . LEU B 1 337 ? 250.374 254.398 243.707 1.00 97.15 317 LEU C N 1
ATOM 9535 C CA . LEU B 1 337 ? 250.707 252.967 243.670 1.00 97.24 317 LEU C CA 1
ATOM 9536 C C . LEU B 1 337 ? 249.619 252.059 244.289 1.00 97.31 317 LEU C C 1
ATOM 9537 O O . LEU B 1 337 ? 249.286 251.009 243.739 1.00 97.00 317 LEU C O 1
ATOM 9553 N N . THR B 1 338 ? 249.029 252.474 245.411 1.00 97.77 318 THR C N 1
ATOM 9554 C CA . THR B 1 338 ? 247.978 251.733 246.119 1.00 97.64 318 THR C CA 1
ATOM 9555 C C . THR B 1 338 ? 246.735 251.530 245.268 1.00 97.17 318 THR C C 1
ATOM 9556 O O . THR B 1 338 ? 246.227 250.410 245.194 1.00 96.21 318 THR C O 1
ATOM 9567 N N . CYS B 1 339 ? 246.258 252.588 244.604 1.00 97.34 319 CYS C N 1
ATOM 9568 C CA . CYS B 1 339 ? 245.133 252.495 243.674 1.00 96.88 319 CYS C CA 1
ATOM 9569 C C . CYS B 1 339 ? 245.446 251.516 242.551 1.00 96.55 319 CYS C C 1
ATOM 9570 O O . CYS B 1 339 ? 244.624 250.660 242.230 1.00 95.24 319 CYS C O 1
ATOM 9578 N N . GLU B 1 340 ? 246.634 251.618 241.966 1.00 96.04 320 GLU C N 1
ATOM 9579 C CA . GLU B 1 340 ? 246.972 250.799 240.815 1.00 95.76 320 GLU C CA 1
ATOM 9580 C C . GLU B 1 340 ? 246.948 249.313 241.169 1.00 95.76 320 GLU C C 1
ATOM 9581 O O . GLU B 1 340 ? 246.256 248.532 240.517 1.00 93.39 320 GLU C O 1
ATOM 9593 N N . ILE B 1 341 ? 247.601 248.925 242.264 1.00 96.02 321 ILE C N 1
ATOM 9594 C CA . ILE B 1 341 ? 247.609 247.518 242.683 1.00 95.28 321 ILE C CA 1
ATOM 9595 C C . ILE B 1 341 ? 246.194 247.055 243.031 1.00 93.82 321 ILE C C 1
ATOM 9596 O O . ILE B 1 341 ? 245.727 246.027 242.545 1.00 88.72 321 ILE C O 1
ATOM 9612 N N . SER B 1 342 ? 245.482 247.815 243.866 1.00 94.05 322 SER C N 1
ATOM 9613 C CA . SER B 1 342 ? 244.212 247.346 244.420 1.00 91.43 322 SER C CA 1
ATOM 9614 C C . SER B 1 342 ? 243.110 247.256 243.377 1.00 88.83 322 SER C C 1
ATOM 9615 O O . SER B 1 342 ? 242.391 246.260 243.344 1.00 83.83 322 SER C O 1
ATOM 9623 N N . THR B 1 343 ? 243.006 248.229 242.473 1.00 90.82 323 THR C N 1
ATOM 9624 C CA . THR B 1 343 ? 242.001 248.180 241.400 1.00 87.62 323 THR C CA 1
ATOM 9625 C C . THR B 1 343 ? 242.232 247.016 240.436 1.00 83.81 323 THR C C 1
ATOM 9626 O O . THR B 1 343 ? 241.265 246.452 239.929 1.00 76.72 323 THR C O 1
ATOM 9637 N N . ARG B 1 344 ? 243.484 246.593 240.208 1.00 80.61 324 ARG C N 1
ATOM 9638 C CA . ARG B 1 344 ? 243.779 245.362 239.448 1.00 75.11 324 ARG C CA 1
ATOM 9639 C C . ARG B 1 344 ? 243.393 244.085 240.198 1.00 71.70 324 ARG C C 1
ATOM 9640 O O . ARG B 1 344 ? 243.024 243.098 239.567 1.00 64.48 324 ARG C O 1
ATOM 9661 N N . GLY B 1 345 ? 243.467 244.082 241.526 1.00 64.19 325 GLY C N 1
ATOM 9662 C CA . GLY B 1 345 ? 243.029 242.953 242.354 1.00 61.23 325 GLY C CA 1
ATOM 9663 C C . GLY B 1 345 ? 241.519 242.744 242.474 1.00 62.87 325 GLY C C 1
ATOM 9664 O O . GLY B 1 345 ? 241.053 241.620 242.290 1.00 58.57 325 GLY C O 1
ATOM 9668 N N . THR B 1 346 ? 240.755 243.791 242.808 1.00 67.30 326 THR C N 1
ATOM 9669 C CA . THR B 1 346 ? 239.319 243.690 243.158 1.00 66.74 326 THR C CA 1
ATOM 9670 C C . THR B 1 346 ? 238.415 243.769 241.928 1.00 66.36 326 THR C C 1
ATOM 9671 O O . THR B 1 346 ? 237.248 243.366 241.971 1.00 60.04 326 THR C O 1
ATOM 9682 N N . PRO C 1 48 ? 258.937 268.060 286.347 1.00 85.23 28 PRO D N 1
ATOM 9683 C CA . PRO C 1 48 ? 258.770 267.188 285.189 1.00 85.23 28 PRO D CA 1
ATOM 9684 C C . PRO C 1 48 ? 258.429 265.727 285.550 1.00 85.23 28 PRO D C 1
ATOM 9685 O O . PRO C 1 48 ? 258.332 264.883 284.658 1.00 85.23 28 PRO D O 1
ATOM 9696 N N . ARG C 1 49 ? 258.248 265.419 286.845 1.00 91.43 29 ARG D N 1
ATOM 9697 C CA . ARG C 1 49 ? 258.038 264.058 287.391 1.00 91.43 29 ARG D CA 1
ATOM 9698 C C . ARG C 1 49 ? 256.863 263.316 286.730 1.00 91.43 29 ARG D C 1
ATOM 9699 O O . ARG C 1 49 ? 255.890 263.918 286.271 1.00 91.43 29 ARG D O 1
ATOM 9720 N N . LYS C 1 50 ? 256.944 261.984 286.753 1.00 94.33 30 LYS D N 1
ATOM 9721 C CA . LYS C 1 50 ? 256.003 261.026 286.156 1.00 94.33 30 LYS D CA 1
ATOM 9722 C C . LYS C 1 50 ? 255.646 259.905 287.143 1.00 94.33 30 LYS D C 1
ATOM 9723 O O . LYS C 1 50 ? 256.295 259.751 288.177 1.00 94.33 30 LYS D O 1
ATOM 9742 N N . LEU C 1 51 ? 254.606 259.134 286.820 1.00 96.68 31 LEU D N 1
ATOM 9743 C CA . LEU C 1 51 ? 254.028 258.070 287.654 1.00 96.68 31 LEU D CA 1
ATOM 9744 C C . LEU C 1 51 ? 254.143 256.711 286.942 1.00 96.68 31 LEU D C 1
ATOM 9745 O O . LEU C 1 51 ? 253.892 256.633 285.745 1.00 96.68 31 LEU D O 1
ATOM 9761 N N . LEU C 1 52 ? 254.498 255.639 287.644 1.00 95.96 32 LEU D N 1
ATOM 9762 C CA . LEU C 1 52 ? 254.789 254.338 287.027 1.00 95.96 32 LEU D CA 1
ATOM 9763 C C . LEU C 1 52 ? 253.585 253.804 286.219 1.00 95.96 32 LEU D C 1
ATOM 9764 O O . LEU C 1 52 ? 252.550 253.525 286.821 1.00 95.96 32 LEU D O 1
ATOM 9780 N N . PRO C 1 53 ? 253.647 253.644 284.884 1.00 95.69 33 PRO D N 1
ATOM 9781 C CA . PRO C 1 53 ? 252.458 253.428 284.070 1.00 95.69 33 PRO D CA 1
ATOM 9782 C C . PRO C 1 53 ? 251.573 252.210 284.389 1.00 95.69 33 PRO D C 1
ATOM 9783 O O . PRO C 1 53 ? 250.359 252.375 284.349 1.00 95.69 33 PRO D O 1
ATOM 9794 N N . SER C 1 54 ? 252.072 251.010 284.728 1.00 95.54 34 SER D N 1
ATOM 9795 C CA . SER C 1 54 ? 251.178 249.859 284.978 1.00 95.54 34 SER D CA 1
ATOM 9796 C C . SER C 1 54 ? 250.202 250.131 286.121 1.00 95.54 34 SER D C 1
ATOM 9797 O O . SER C 1 54 ? 248.994 249.971 285.946 1.00 95.54 34 SER D O 1
ATOM 9805 N N . LEU C 1 55 ? 250.685 250.664 287.243 1.00 97.16 35 LEU D N 1
ATOM 9806 C CA . LEU C 1 55 ? 249.840 251.166 288.325 1.00 97.16 35 LEU D CA 1
ATOM 9807 C C . LEU C 1 55 ? 248.972 252.335 287.825 1.00 97.16 35 LEU D C 1
ATOM 9808 O O . LEU C 1 55 ? 247.792 252.379 288.138 1.00 97.16 35 LEU D O 1
ATOM 9824 N N . LYS C 1 56 ? 249.477 253.222 286.963 1.00 95.61 36 LYS D N 1
ATOM 9825 C CA . LYS C 1 56 ? 248.693 254.310 286.344 1.00 95.61 36 LYS D CA 1
ATOM 9826 C C . LYS C 1 56 ? 247.494 253.830 285.514 1.00 95.61 36 LYS D C 1
ATOM 9827 O O . LYS C 1 56 ? 246.516 254.560 285.408 1.00 95.61 36 LYS D O 1
ATOM 9846 N N . THR C 1 57 ? 247.517 252.632 284.920 1.00 94.91 37 THR D N 1
ATOM 9847 C CA . THR C 1 57 ? 246.341 252.098 284.191 1.00 94.91 37 THR D CA 1
ATOM 9848 C C . THR C 1 57 ? 245.184 251.771 285.118 1.00 94.91 37 THR D C 1
ATOM 9849 O O . THR C 1 57 ? 244.049 251.729 284.647 1.00 94.91 37 THR D O 1
ATOM 9860 N N . LYS C 1 58 ? 245.450 251.487 286.398 1.00 96.58 38 LYS D N 1
ATOM 9861 C CA . LYS C 1 58 ? 244.430 250.964 287.313 1.00 96.58 38 LYS D CA 1
ATOM 9862 C C . LYS C 1 58 ? 243.292 251.952 287.562 1.00 96.58 38 LYS D C 1
ATOM 9863 O O . LYS C 1 58 ? 243.485 253.161 287.584 1.00 96.58 38 LYS D O 1
ATOM 9882 N N . LYS C 1 59 ? 242.091 251.408 287.737 1.00 96.92 39 LYS D N 1
ATOM 9883 C CA . LYS C 1 59 ? 240.810 252.117 287.866 1.00 96.92 39 LYS D CA 1
ATOM 9884 C C . LYS C 1 59 ? 240.242 251.850 289.265 1.00 96.92 39 LYS D C 1
ATOM 9885 O O . LYS C 1 59 ? 240.331 250.707 289.707 1.00 96.92 39 LYS D O 1
ATOM 9904 N N . PRO C 1 60 ? 239.618 252.806 289.972 1.00 97.17 40 PRO D N 1
ATOM 9905 C CA . PRO C 1 60 ? 239.505 252.717 291.426 1.00 97.17 40 PRO D CA 1
ATOM 9906 C C . PRO C 1 60 ? 238.895 251.416 291.984 1.00 97.17 40 PRO D C 1
ATOM 9907 O O . PRO C 1 60 ? 239.405 250.910 292.977 1.00 97.17 40 PRO D O 1
ATOM 9918 N N . ARG C 1 61 ? 237.897 250.791 291.335 1.00 96.47 41 ARG D N 1
ATOM 9919 C CA . ARG C 1 61 ? 237.306 249.505 291.789 1.00 96.47 41 ARG D CA 1
ATOM 9920 C C . ARG C 1 61 ? 238.318 248.372 291.894 1.00 96.47 41 ARG D C 1
ATOM 9921 O O . ARG C 1 61 ? 238.149 247.442 292.676 1.00 96.47 41 ARG D O 1
ATOM 9942 N N . GLU C 1 62 ? 239.327 248.414 291.034 1.00 97.20 42 GLU D N 1
ATOM 9943 C CA . GLU C 1 62 ? 240.376 247.415 290.936 1.00 97.20 42 GLU D CA 1
ATOM 9944 C C . GLU C 1 62 ? 241.201 247.335 292.210 1.00 97.20 42 GLU D C 1
ATOM 9945 O O . GLU C 1 62 ? 241.830 246.308 292.446 1.00 97.20 42 GLU D O 1
ATOM 9957 N N . LEU C 1 63 ? 241.288 248.425 292.976 1.00 98.14 43 LEU D N 1
ATOM 9958 C CA . LEU C 1 63 ? 242.323 248.592 293.980 1.00 98.14 43 LEU D CA 1
ATOM 9959 C C . LEU C 1 63 ? 241.873 248.271 295.410 1.00 98.14 43 LEU D C 1
ATOM 9960 O O . LEU C 1 63 ? 240.747 248.564 295.803 1.00 98.14 43 LEU D O 1
ATOM 9976 N N . VAL C 1 64 ? 242.810 247.707 296.185 1.00 98.47 44 VAL D N 1
ATOM 9977 C CA . VAL C 1 64 ? 242.793 247.556 297.661 1.00 98.47 44 VAL D CA 1
ATOM 9978 C C . VAL C 1 64 ? 243.856 248.449 298.286 1.00 98.47 44 VAL D C 1
ATOM 9979 O O . VAL C 1 64 ? 245.041 248.200 298.092 1.00 98.47 44 VAL D O 1
ATOM 9992 N N . LEU C 1 65 ? 243.485 249.455 299.057 1.00 98.73 45 LEU D N 1
ATOM 9993 C CA . LEU C 1 65 ? 244.433 250.457 299.517 1.00 98.73 45 LEU D CA 1
ATOM 9994 C C . LEU C 1 65 ? 244.838 250.132 300.948 1.00 98.73 45 LEU D C 1
ATOM 9995 O O . LEU C 1 65 ? 244.033 250.330 301.848 1.00 98.73 45 LEU D O 1
ATOM 10011 N N . VAL C 1 66 ? 246.049 249.642 301.211 1.00 98.64 46 VAL D N 1
ATOM 10012 C CA . VAL C 1 66 ? 246.459 249.205 302.563 1.00 98.64 46 VAL D CA 1
ATOM 10013 C C . VAL C 1 66 ? 247.312 250.273 303.237 1.00 98.64 46 VAL D C 1
ATOM 10014 O O . VAL C 1 66 ? 248.405 250.553 302.768 1.00 98.64 46 VAL D O 1
ATOM 10027 N N . ILE C 1 67 ? 246.857 250.880 304.332 1.00 97.89 47 ILE D N 1
ATOM 10028 C CA . ILE C 1 67 ? 247.434 252.117 304.863 1.00 97.89 47 ILE D CA 1
ATOM 10029 C C . ILE C 1 67 ? 248.229 251.823 306.129 1.00 97.89 47 ILE D C 1
ATOM 10030 O O . ILE C 1 67 ? 247.662 251.399 307.134 1.00 97.89 47 ILE D O 1
ATOM 10046 N N . GLY C 1 68 ? 249.534 252.084 306.091 1.00 96.06 48 GLY D N 1
ATOM 10047 C CA . GLY C 1 68 ? 250.435 251.984 307.236 1.00 96.06 48 GLY D CA 1
ATOM 10048 C C . GLY C 1 68 ? 250.522 253.280 308.027 1.00 96.06 48 GLY D C 1
ATOM 10049 O O . GLY C 1 68 ? 249.879 254.284 307.714 1.00 96.06 48 GLY D O 1
ATOM 10053 N N . THR C 1 69 ? 251.337 253.276 309.072 1.00 94.31 49 THR D N 1
ATOM 10054 C CA . THR C 1 69 ? 251.479 254.414 309.995 1.00 94.31 49 THR D CA 1
ATOM 10055 C C . THR C 1 69 ? 251.976 255.673 309.296 1.00 94.31 49 THR D C 1
ATOM 10056 O O . THR C 1 69 ? 251.558 256.776 309.629 1.00 94.31 49 THR D O 1
ATOM 10067 N N . GLY C 1 70 ? 252.800 255.529 308.259 1.00 94.97 50 GLY D N 1
ATOM 10068 C CA . GLY C 1 70 ? 253.365 256.654 307.514 1.00 94.97 50 GLY D CA 1
ATOM 10069 C C . GLY C 1 70 ? 252.333 257.627 306.932 1.00 94.97 50 GLY D C 1
ATOM 10070 O O . GLY C 1 70 ? 252.613 258.816 306.876 1.00 94.97 50 GLY D O 1
ATOM 10074 N N . ILE C 1 71 ? 251.130 257.183 306.544 1.00 97.25 51 ILE D N 1
ATOM 10075 C CA . ILE C 1 71 ? 250.077 258.119 306.106 1.00 97.25 51 ILE D CA 1
ATOM 10076 C C . ILE C 1 71 ? 249.530 258.901 307.299 1.00 97.25 51 ILE D C 1
ATOM 10077 O O . ILE C 1 71 ? 249.411 260.117 307.216 1.00 97.25 51 ILE D O 1
ATOM 10093 N N . SER C 1 72 ? 249.279 258.261 308.441 1.00 97.03 52 SER D N 1
ATOM 10094 C CA . SER C 1 72 ? 248.893 258.989 309.655 1.00 97.03 52 SER D CA 1
ATOM 10095 C C . SER C 1 72 ? 249.973 260.002 310.050 1.00 97.03 52 SER D C 1
ATOM 10096 O O . SER C 1 72 ? 249.662 261.134 310.414 1.00 97.03 52 SER D O 1
ATOM 10104 N N . ALA C 1 73 ? 251.249 259.649 309.880 1.00 95.86 53 ALA D N 1
ATOM 10105 C CA . ALA C 1 73 ? 252.372 260.566 310.049 1.00 95.86 53 ALA D CA 1
ATOM 10106 C C . ALA C 1 73 ? 252.376 261.702 309.005 1.00 95.86 53 ALA D C 1
ATOM 10107 O O . ALA C 1 73 ? 252.606 262.849 309.355 1.00 95.86 53 ALA D O 1
ATOM 10114 N N . ALA C 1 74 ? 252.087 261.437 307.734 1.00 95.84 54 ALA D N 1
ATOM 10115 C CA . ALA C 1 74 ? 252.003 262.472 306.704 1.00 95.84 54 ALA D CA 1
ATOM 10116 C C . ALA C 1 74 ? 250.846 263.458 306.957 1.00 95.84 54 ALA D C 1
ATOM 10117 O O . ALA C 1 74 ? 250.938 264.632 306.607 1.00 95.84 54 ALA D O 1
ATOM 10124 N N . VAL C 1 75 ? 249.754 262.977 307.561 1.00 97.64 55 VAL D N 1
ATOM 10125 C CA . VAL C 1 75 ? 248.589 263.774 307.944 1.00 97.64 55 VAL D CA 1
ATOM 10126 C C . VAL C 1 75 ? 248.880 264.695 309.131 1.00 97.64 55 VAL D C 1
ATOM 10127 O O . VAL C 1 75 ? 248.485 265.859 309.107 1.00 97.64 55 VAL D O 1
ATOM 10140 N N . MET C 1 158 ? 245.413 267.525 312.063 1.00 97.67 138 MET D N 1
ATOM 10141 C CA . MET C 1 158 ? 245.751 267.381 310.639 1.00 97.67 138 MET D CA 1
ATOM 10142 C C . MET C 1 158 ? 246.365 268.674 310.072 1.00 97.67 138 MET D C 1
ATOM 10143 O O . MET C 1 158 ? 245.822 269.762 310.267 1.00 97.67 138 MET D O 1
ATOM 10157 N N . GLU C 1 159 ? 247.467 268.564 309.334 1.00 96.88 139 GLU D N 1
ATOM 10158 C CA . GLU C 1 159 ? 248.037 269.669 308.548 1.00 96.88 139 GLU D CA 1
ATOM 10159 C C . GLU C 1 159 ? 247.236 269.907 307.250 1.00 96.88 139 GLU D C 1
ATOM 10160 O O . GLU C 1 159 ? 246.531 269.016 306.779 1.00 96.88 139 GLU D O 1
ATOM 10172 N N . ASP C 1 160 ? 247.357 271.079 306.618 1.00 96.06 140 ASP D N 1
ATOM 10173 C CA . ASP C 1 160 ? 246.617 271.407 305.377 1.00 96.06 140 ASP D CA 1
ATOM 10174 C C . ASP C 1 160 ? 246.922 270.425 304.224 1.00 96.06 140 ASP D C 1
ATOM 10175 O O . ASP C 1 160 ? 246.025 269.985 303.500 1.00 96.06 140 ASP D O 1
ATOM 10184 N N . SER C 1 161 ? 248.186 270.022 304.087 1.00 91.91 141 SER D N 1
ATOM 10185 C CA . SER C 1 161 ? 248.626 268.973 303.158 1.00 91.91 141 SER D CA 1
ATOM 10186 C C . SER C 1 161 ? 248.089 267.588 303.548 1.00 91.91 141 SER D C 1
ATOM 10187 O O . SER C 1 161 ? 247.729 266.793 302.679 1.00 91.91 141 SER D O 1
ATOM 10195 N N . GLY C 1 162 ? 247.947 267.312 304.846 1.00 95.74 142 GLY D N 1
ATOM 10196 C CA . GLY C 1 162 ? 247.292 266.116 305.384 1.00 95.74 142 GLY D CA 1
ATOM 10197 C C . GLY C 1 162 ? 245.800 266.058 305.057 1.00 95.74 142 GLY D C 1
ATOM 10198 O O . GLY C 1 162 ? 245.308 265.021 304.618 1.00 95.74 142 GLY D O 1
ATOM 10202 N N . LYS C 1 163 ? 245.082 267.178 305.177 1.00 97.55 143 LYS D N 1
ATOM 10203 C CA . LYS C 1 163 ? 243.679 267.296 304.745 1.00 97.55 143 LYS D CA 1
ATOM 10204 C C . LYS C 1 163 ? 243.541 267.110 303.235 1.00 97.55 143 LYS D C 1
ATOM 10205 O O . LYS C 1 163 ? 242.629 266.422 302.799 1.00 97.55 143 LYS D O 1
ATOM 10224 N N . GLN C 1 164 ? 244.474 267.617 302.427 1.00 96.86 144 GLN D N 1
ATOM 10225 C CA . GLN C 1 164 ? 244.507 267.345 300.986 1.00 96.86 144 GLN D CA 1
ATOM 10226 C C . GLN C 1 164 ? 244.803 265.861 300.660 1.00 96.86 144 GLN D C 1
ATOM 10227 O O . GLN C 1 164 ? 244.229 265.295 299.722 1.00 96.86 144 GLN D O 1
ATOM 10241 N N . LEU C 1 165 ? 245.629 265.183 301.465 1.00 97.36 145 LEU D N 1
ATOM 10242 C CA . LEU C 1 165 ? 245.826 263.734 301.366 1.00 97.36 145 LEU D CA 1
ATOM 10243 C C . LEU C 1 165 ? 244.513 263.001 301.678 1.00 97.36 145 LEU D C 1
ATOM 10244 O O . LEU C 1 165 ? 244.033 262.224 300.860 1.00 97.36 145 LEU D O 1
ATOM 10260 N N . LEU C 1 166 ? 243.855 263.313 302.793 1.00 98.37 146 LEU D N 1
ATOM 10261 C CA . LEU C 1 166 ? 242.626 262.620 303.187 1.00 98.37 146 LEU D CA 1
ATOM 10262 C C . LEU C 1 166 ? 241.446 262.934 302.260 1.00 98.37 146 LEU D C 1
ATOM 10263 O O . LEU C 1 166 ? 240.650 262.052 301.969 1.00 98.37 146 LEU D O 1
ATOM 10279 N N . GLN C 1 167 ? 241.384 264.129 301.690 1.00 98.20 147 GLN D N 1
ATOM 10280 C CA . GLN C 1 167 ? 240.514 264.453 300.562 1.00 98.20 147 GLN D CA 1
ATOM 10281 C C . GLN C 1 167 ? 240.746 263.498 299.377 1.00 98.20 147 GLN D C 1
ATOM 10282 O O . GLN C 1 167 ? 239.794 262.989 298.782 1.00 98.20 147 GLN D O 1
ATOM 10296 N N . SER C 1 168 ? 242.007 263.201 299.062 1.00 98.24 148 SER D N 1
ATOM 10297 C CA . SER C 1 168 ? 242.347 262.245 298.002 1.00 98.24 148 SER D CA 1
ATOM 10298 C C . SER C 1 168 ? 241.891 260.827 298.373 1.00 98.24 148 SER D C 1
ATOM 10299 O O . SER C 1 168 ? 241.302 260.127 297.551 1.00 98.24 148 SER D O 1
ATOM 10307 N N . VAL C 1 169 ? 242.077 260.423 299.630 1.00 98.39 149 VAL D N 1
ATOM 10308 C CA . VAL C 1 169 ? 241.595 259.135 300.152 1.00 98.39 149 VAL D CA 1
ATOM 10309 C C . VAL C 1 169 ? 240.076 259.028 300.057 1.00 98.39 149 VAL D C 1
ATOM 10310 O O . VAL C 1 169 ? 239.547 258.005 299.624 1.00 98.39 149 VAL D O 1
ATOM 10323 N N . LEU C 1 170 ? 239.366 260.102 300.400 1.00 98.17 150 LEU D N 1
ATOM 10324 C CA . LEU C 1 170 ? 237.913 260.154 300.342 1.00 98.17 150 LEU D CA 1
ATOM 10325 C C . LEU C 1 170 ? 237.422 259.906 298.914 1.00 98.17 150 LEU D C 1
ATOM 10326 O O . LEU C 1 170 ? 236.572 259.044 298.701 1.00 98.17 150 LEU D O 1
ATOM 10342 N N . HIS C 1 171 ? 238.019 260.576 297.924 1.00 97.53 151 HIS D N 1
ATOM 10343 C CA . HIS C 1 171 ? 237.688 260.322 296.525 1.00 97.53 151 HIS D CA 1
ATOM 10344 C C . HIS C 1 171 ? 237.937 258.870 296.117 1.00 97.53 151 HIS D C 1
ATOM 10345 O O . HIS C 1 171 ? 237.100 258.261 295.455 1.00 97.53 151 HIS D O 1
ATOM 10359 N N . LEU C 1 172 ? 239.075 258.296 296.506 1.00 97.86 152 LEU D N 1
ATOM 10360 C CA . LEU C 1 172 ? 239.376 256.918 296.145 1.00 97.86 152 LEU D CA 1
ATOM 10361 C C . LEU C 1 172 ? 238.327 255.962 296.685 1.00 97.86 152 LEU D C 1
ATOM 10362 O O . LEU C 1 172 ? 237.774 255.157 295.938 1.00 97.86 152 LEU D O 1
ATOM 10378 N N . MET C 1 173 ? 238.020 256.053 297.972 1.00 97.67 153 MET D N 1
ATOM 10379 C CA . MET C 1 173 ? 237.129 255.056 298.524 1.00 97.67 153 MET D CA 1
ATOM 10380 C C . MET C 1 173 ? 235.702 255.263 298.020 1.00 97.67 153 MET D C 1
ATOM 10381 O O . MET C 1 173 ? 235.028 254.291 297.687 1.00 97.67 153 MET D O 1
ATOM 10395 N N . GLU C 1 174 ? 235.264 256.515 297.842 1.00 96.46 154 GLU D N 1
ATOM 10396 C CA . GLU C 1 174 ? 233.976 256.820 297.199 1.00 96.46 154 GLU D CA 1
ATOM 10397 C C . GLU C 1 174 ? 233.883 256.250 295.782 1.00 96.46 154 GLU D C 1
ATOM 10398 O O . GLU C 1 174 ? 232.830 255.742 295.398 1.00 96.46 154 GLU D O 1
ATOM 10410 N N . ASN C 1 175 ? 234.965 256.292 295.004 1.00 95.94 155 ASN D N 1
ATOM 10411 C CA . ASN C 1 175 ? 234.977 255.721 293.662 1.00 95.94 155 ASN D CA 1
ATOM 10412 C C . ASN C 1 175 ? 235.074 254.184 293.667 1.00 95.94 155 ASN D C 1
ATOM 10413 O O . ASN C 1 175 ? 235.071 253.574 292.601 1.00 95.94 155 ASN D O 1
ATOM 10424 N N . GLY C 1 176 ? 235.079 253.539 294.836 1.00 95.95 156 GLY D N 1
ATOM 10425 C CA . GLY C 1 176 ? 234.831 252.102 294.969 1.00 95.95 156 GLY D CA 1
ATOM 10426 C C . GLY C 1 176 ? 236.065 251.241 295.230 1.00 95.95 156 GLY D C 1
ATOM 10427 O O . GLY C 1 176 ? 236.000 250.019 295.104 1.00 95.95 156 GLY D O 1
ATOM 10431 N N . ALA C 1 177 ? 237.183 251.845 295.617 1.00 97.97 157 ALA D N 1
ATOM 10432 C CA . ALA C 1 177 ? 238.223 251.092 296.301 1.00 97.97 157 ALA D CA 1
ATOM 10433 C C . ALA C 1 177 ? 237.742 250.668 297.702 1.00 97.97 157 ALA D C 1
ATOM 10434 O O . ALA C 1 177 ? 236.767 251.199 298.224 1.00 97.97 157 ALA D O 1
ATOM 10441 N N . LEU C 1 178 ? 238.489 249.788 298.359 1.00 98.57 158 LEU D N 1
ATOM 10442 C CA . LEU C 1 178 ? 238.441 249.611 299.816 1.00 98.57 158 LEU D CA 1
ATOM 10443 C C . LEU C 1 178 ? 239.629 250.351 300.438 1.00 98.57 158 LEU D C 1
ATOM 10444 O O . LEU C 1 178 ? 240.720 250.327 299.870 1.00 98.57 158 LEU D O 1
ATOM 10460 N N . VAL C 1 179 ? 239.481 250.923 301.625 1.00 98.70 159 VAL D N 1
ATOM 10461 C CA . VAL C 1 179 ? 240.640 251.270 302.462 1.00 98.70 159 VAL D CA 1
ATOM 10462 C C . VAL C 1 179 ? 240.746 250.278 303.598 1.00 98.70 159 VAL D C 1
ATOM 10463 O O . VAL C 1 179 ? 239.744 249.905 304.195 1.00 98.70 159 VAL D O 1
ATOM 10476 N N . LEU C 1 180 ? 241.949 249.840 303.921 1.00 98.33 160 LEU D N 1
ATOM 10477 C CA . LEU C 1 180 ? 242.248 249.059 305.114 1.00 98.33 160 LEU D CA 1
ATOM 10478 C C . LEU C 1 180 ? 243.426 249.704 305.831 1.00 98.33 160 LEU D C 1
ATOM 10479 O O . LEU C 1 180 ? 244.238 250.361 305.202 1.00 98.33 160 LEU D O 1
ATOM 10495 N N . THR C 1 181 ? 243.573 249.552 307.139 1.00 97.54 161 THR D N 1
ATOM 10496 C CA . THR C 1 181 ? 244.764 250.056 307.828 1.00 97.54 161 THR D CA 1
ATOM 10497 C C . THR C 1 181 ? 245.174 249.198 309.009 1.00 97.54 161 THR D C 1
ATOM 10498 O O . THR C 1 181 ? 244.333 248.623 309.686 1.00 97.54 161 THR D O 1
ATOM 10509 N N . THR C 1 182 ? 246.460 249.134 309.328 1.00 93.47 162 THR D N 1
ATOM 10510 C CA . THR C 1 182 ? 246.891 248.639 310.644 1.00 93.47 162 THR D CA 1
ATOM 10511 C C . THR C 1 182 ? 246.519 249.604 311.767 1.00 93.47 162 THR D C 1
ATOM 10512 O O . THR C 1 182 ? 246.414 249.200 312.918 1.00 93.47 162 THR D O 1
ATOM 10523 N N . ASN C 1 183 ? 246.355 250.883 311.452 1.00 95.04 163 ASN D N 1
ATOM 10524 C CA . ASN C 1 183 ? 246.382 251.946 312.437 1.00 95.04 163 ASN D CA 1
ATOM 10525 C C . ASN C 1 183 ? 245.084 251.966 313.257 1.00 95.04 163 ASN D C 1
ATOM 10526 O O . ASN C 1 183 ? 243.981 251.798 312.737 1.00 95.04 163 ASN D O 1
ATOM 10537 N N . PHE C 1 184 ? 245.228 252.215 314.553 1.00 95.62 164 PHE D N 1
ATOM 10538 C CA . PHE C 1 184 ? 244.111 252.254 315.483 1.00 95.62 164 PHE D CA 1
ATOM 10539 C C . PHE C 1 184 ? 243.316 253.558 315.403 1.00 95.62 164 PHE D C 1
ATOM 10540 O O . PHE C 1 184 ? 242.178 253.567 315.849 1.00 95.62 164 PHE D O 1
ATOM 10557 N N . ASP C 1 185 ? 243.894 254.635 314.852 1.00 97.37 165 ASP D N 1
ATOM 10558 C CA . ASP C 1 185 ? 243.255 255.948 314.708 1.00 97.37 165 ASP D CA 1
ATOM 10559 C C . ASP C 1 185 ? 241.975 255.904 313.850 1.00 97.37 165 ASP D C 1
ATOM 10560 O O . ASP C 1 185 ? 241.726 254.930 313.142 1.00 97.37 165 ASP D O 1
ATOM 10569 N N . ASN C 1 186 ? 241.175 256.974 313.890 1.00 97.52 166 ASN D N 1
ATOM 10570 C CA . ASN C 1 186 ? 239.988 257.146 313.043 1.00 97.52 166 ASN D CA 1
ATOM 10571 C C . ASN C 1 186 ? 240.063 258.436 312.203 1.00 97.52 166 ASN D C 1
ATOM 10572 O O . ASN C 1 186 ? 239.069 259.134 311.997 1.00 97.52 166 ASN D O 1
ATOM 10583 N N . LEU C 1 187 ? 241.271 258.785 311.732 1.00 98.25 167 LEU D N 1
ATOM 10584 C CA . LEU C 1 187 ? 241.497 260.009 310.951 1.00 98.25 167 LEU D CA 1
ATOM 10585 C C . LEU C 1 187 ? 240.603 260.073 309.713 1.00 98.25 167 LEU D C 1
ATOM 10586 O O . LEU C 1 187 ? 240.128 261.145 309.352 1.00 98.25 167 LEU D O 1
ATOM 10602 N N . LEU C 1 188 ? 240.379 258.934 309.062 1.00 98.40 168 LEU D N 1
ATOM 10603 C CA . LEU C 1 188 ? 239.568 258.832 307.856 1.00 98.40 168 LEU D CA 1
ATOM 10604 C C . LEU C 1 188 ? 238.093 259.142 308.138 1.00 98.40 168 LEU D C 1
ATOM 10605 O O . LEU C 1 188 ? 237.466 259.921 307.426 1.00 98.40 168 LEU D O 1
ATOM 10621 N N . GLU C 1 189 ? 237.541 258.578 309.206 1.00 98.27 169 GLU D N 1
ATOM 10622 C CA . GLU C 1 189 ? 236.166 258.816 309.625 1.00 98.27 169 GLU D CA 1
ATOM 10623 C C . GLU C 1 189 ? 235.952 260.280 310.040 1.00 98.27 169 GLU D C 1
ATOM 10624 O O . GLU C 1 189 ? 234.941 260.899 309.706 1.00 98.27 169 GLU D O 1
ATOM 10636 N N . LEU C 1 190 ? 236.940 260.874 310.709 1.00 98.03 170 LEU D N 1
ATOM 10637 C CA . LEU C 1 190 ? 236.908 262.285 311.081 1.00 98.03 170 LEU D CA 1
ATOM 10638 C C . LEU C 1 190 ? 237.083 263.221 309.867 1.00 98.03 170 LEU D C 1
ATOM 10639 O O . LEU C 1 190 ? 236.369 264.218 309.748 1.00 98.03 170 LEU D O 1
ATOM 10655 N N . TYR C 1 191 ? 237.957 262.898 308.910 1.00 98.26 171 TYR D N 1
ATOM 10656 C CA . TYR C 1 191 ? 238.055 263.683 307.679 1.00 98.26 171 TYR D CA 1
ATOM 10657 C C . TYR C 1 191 ? 236.792 263.578 306.812 1.00 98.26 171 TYR D C 1
ATOM 10658 O O . TYR C 1 191 ? 236.417 264.547 306.156 1.00 98.26 171 TYR D O 1
ATOM 10676 N N . ALA C 1 192 ? 236.080 262.446 306.833 1.00 98.10 172 ALA D N 1
ATOM 10677 C CA . ALA C 1 192 ? 234.773 262.336 306.180 1.00 98.10 172 ALA D CA 1
ATOM 10678 C C . ALA C 1 192 ? 233.791 263.415 306.685 1.00 98.10 172 ALA D C 1
ATOM 10679 O O . ALA C 1 192 ? 233.095 264.039 305.878 1.00 98.10 172 ALA D O 1
ATOM 10686 N N . ALA C 1 193 ? 233.822 263.730 307.985 1.00 97.68 173 ALA D N 1
ATOM 10687 C CA . ALA C 1 193 ? 233.081 264.870 308.533 1.00 97.68 173 ALA D CA 1
ATOM 10688 C C . ALA C 1 193 ? 233.518 266.246 307.961 1.00 97.68 173 ALA D C 1
ATOM 10689 O O . ALA C 1 193 ? 232.681 267.140 307.862 1.00 97.68 173 ALA D O 1
ATOM 10696 N N . ASP C 1 194 ? 234.788 266.456 307.575 1.00 96.71 174 ASP D N 1
ATOM 10697 C CA . ASP C 1 194 ? 235.250 267.720 306.943 1.00 96.71 174 ASP D CA 1
ATOM 10698 C C . ASP C 1 194 ? 234.615 268.009 305.564 1.00 96.71 174 ASP D C 1
ATOM 10699 O O . ASP C 1 194 ? 234.435 269.174 305.209 1.00 96.71 174 ASP D O 1
ATOM 10708 N N . GLN C 1 195 ? 234.291 266.975 304.775 1.00 96.83 175 GLN D N 1
ATOM 10709 C CA . GLN C 1 195 ? 233.848 267.101 303.373 1.00 96.83 175 GLN D CA 1
ATOM 10710 C C . GLN C 1 195 ? 232.492 266.423 303.073 1.00 96.83 175 GLN D C 1
ATOM 10711 O O . GLN C 1 195 ? 232.193 266.075 301.929 1.00 96.83 175 GLN D O 1
ATOM 10725 N N . GLY C 1 196 ? 231.638 266.277 304.092 1.00 97.29 176 GLY D N 1
ATOM 10726 C CA . GLY C 1 196 ? 230.215 265.949 303.934 1.00 97.29 176 GLY D CA 1
ATOM 10727 C C . GLY C 1 196 ? 229.877 264.460 303.805 1.00 97.29 176 GLY D C 1
ATOM 10728 O O . GLY C 1 196 ? 228.965 264.117 303.052 1.00 97.29 176 GLY D O 1
ATOM 10732 N N . LYS C 1 197 ? 230.599 263.571 304.496 1.00 96.60 177 LYS D N 1
ATOM 10733 C CA . LYS C 1 197 ? 230.446 262.103 304.431 1.00 96.60 177 LYS D CA 1
ATOM 10734 C C . LYS C 1 197 ? 230.533 261.475 305.831 1.00 96.60 177 LYS D C 1
ATOM 10735 O O . LYS C 1 197 ? 231.011 262.096 306.774 1.00 96.60 177 LYS D O 1
ATOM 10754 N N . GLN C 1 198 ? 230.104 260.221 305.974 1.00 95.67 178 GLN D N 1
ATOM 10755 C CA . GLN C 1 198 ? 230.386 259.404 307.161 1.00 95.67 178 GLN D CA 1
ATOM 10756 C C . GLN C 1 198 ? 230.818 257.991 306.778 1.00 95.67 178 GLN D C 1
ATOM 10757 O O . GLN C 1 198 ? 230.180 257.352 305.944 1.00 95.67 178 GLN D O 1
ATOM 10771 N N . LEU C 1 199 ? 231.892 257.508 307.408 1.00 97.85 179 LEU D N 1
ATOM 10772 C CA . LEU C 1 199 ? 232.553 256.244 307.086 1.00 97.85 179 LEU D CA 1
ATOM 10773 C C . LEU C 1 199 ? 232.592 255.329 308.308 1.00 97.85 179 LEU D C 1
ATOM 10774 O O . LEU C 1 199 ? 232.788 255.764 309.439 1.00 97.85 179 LEU D O 1
ATOM 10790 N N . GLU C 1 200 ? 232.400 254.043 308.062 1.00 97.65 180 GLU D N 1
ATOM 10791 C CA . GLU C 1 200 ? 232.121 253.033 309.073 1.00 97.65 180 GLU D CA 1
ATOM 10792 C C . GLU C 1 200 ? 233.386 252.248 309.397 1.00 97.65 180 GLU D C 1
ATOM 10793 O O . GLU C 1 200 ? 234.073 251.802 308.491 1.00 97.65 180 GLU D O 1
ATOM 10805 N N . SER C 1 201 ? 233.688 252.034 310.674 1.00 98.25 181 SER D N 1
ATOM 10806 C CA . SER C 1 201 ? 234.907 251.343 311.105 1.00 98.25 181 SER D CA 1
ATOM 10807 C C . SER C 1 201 ? 234.605 249.894 311.479 1.00 98.25 181 SER D C 1
ATOM 10808 O O . SER C 1 201 ? 233.741 249.637 312.311 1.00 98.25 181 SER D O 1
ATOM 10816 N N . LEU C 1 202 ? 235.355 248.949 310.917 1.00 97.83 182 LEU D N 1
ATOM 10817 C CA . LEU C 1 202 ? 235.337 247.524 311.269 1.00 97.83 182 LEU D CA 1
ATOM 10818 C C . LEU C 1 202 ? 236.602 247.103 312.025 1.00 97.83 182 LEU D C 1
ATOM 10819 O O . LEU C 1 202 ? 237.677 247.688 311.885 1.00 97.83 182 LEU D O 1
ATOM 10835 N N . ASP C 1 203 ? 236.448 246.062 312.824 1.00 96.33 183 ASP D N 1
ATOM 10836 C CA . ASP C 1 203 ? 237.502 245.325 313.504 1.00 96.33 183 ASP D CA 1
ATOM 10837 C C . ASP C 1 203 ? 237.295 243.824 313.246 1.00 96.33 183 ASP D C 1
ATOM 10838 O O . ASP C 1 203 ? 236.187 243.391 312.927 1.00 96.33 183 ASP D O 1
ATOM 10847 N N . LEU C 1 204 ? 238.358 243.018 313.296 1.00 95.62 184 LEU D N 1
ATOM 10848 C CA . LEU C 1 204 ? 238.289 241.587 312.953 1.00 95.62 184 LEU D CA 1
ATOM 10849 C C . LEU C 1 204 ? 237.484 240.691 313.921 1.00 95.62 184 LEU D C 1
ATOM 10850 O O . LEU C 1 204 ? 237.445 239.480 313.710 1.00 95.62 184 LEU D O 1
ATOM 10866 N N . THR C 1 205 ? 236.807 241.224 314.946 1.00 92.45 185 THR D N 1
ATOM 10867 C CA . THR C 1 205 ? 235.754 240.465 315.657 1.00 92.45 185 THR D CA 1
ATOM 10868 C C . THR C 1 205 ? 234.368 240.648 315.025 1.00 92.45 185 THR D C 1
ATOM 10869 O O . THR C 1 205 ? 233.490 239.808 315.219 1.00 92.45 185 THR D O 1
ATOM 10880 N N . ASP C 1 206 ? 234.152 241.711 314.244 1.00 93.09 186 ASP D N 1
ATOM 10881 C CA . ASP C 1 206 ? 232.876 242.020 313.589 1.00 93.09 186 ASP D CA 1
ATOM 10882 C C . ASP C 1 206 ? 232.719 241.286 312.242 1.00 93.09 186 ASP D C 1
ATOM 10883 O O . ASP C 1 206 ? 232.506 241.870 311.176 1.00 93.09 186 ASP D O 1
ATOM 10892 N N . GLU C 1 207 ? 232.890 239.964 312.282 1.00 94.14 187 GLU D N 1
ATOM 10893 C CA . GLU C 1 207 ? 233.052 239.087 311.117 1.00 94.14 187 GLU D CA 1
ATOM 10894 C C . GLU C 1 207 ? 231.886 239.161 310.119 1.00 94.14 187 GLU D C 1
ATOM 10895 O O . GLU C 1 207 ? 232.092 239.021 308.915 1.00 94.14 187 GLU D O 1
ATOM 10907 N N . LYS C 1 208 ? 230.666 239.422 310.600 1.00 96.32 188 LYS D N 1
ATOM 10908 C CA . LYS C 1 208 ? 229.483 239.679 309.770 1.00 96.32 188 LYS D CA 1
ATOM 10909 C C . LYS C 1 208 ? 229.666 240.900 308.860 1.00 96.32 188 LYS D C 1
ATOM 10910 O O . LYS C 1 208 ? 229.507 240.797 307.646 1.00 96.32 188 LYS D O 1
ATOM 10929 N N . LYS C 1 209 ? 230.078 242.046 309.413 1.00 97.25 189 LYS D N 1
ATOM 10930 C CA . LYS C 1 209 ? 230.288 243.250 308.601 1.00 97.25 189 LYS D CA 1
ATOM 10931 C C . LYS C 1 209 ? 231.533 243.121 307.729 1.00 97.25 189 LYS D C 1
ATOM 10932 O O . LYS C 1 209 ? 231.539 243.600 306.601 1.00 97.25 189 LYS D O 1
ATOM 10951 N N . VAL C 1 210 ? 232.565 242.437 308.219 1.00 97.18 190 VAL D N 1
ATOM 10952 C CA . VAL C 1 210 ? 233.757 242.102 307.433 1.00 97.18 190 VAL D CA 1
ATOM 10953 C C . VAL C 1 210 ? 233.370 241.259 306.209 1.00 97.18 190 VAL D C 1
ATOM 10954 O O . VAL C 1 210 ? 233.799 241.566 305.103 1.00 97.18 190 VAL D O 1
ATOM 10967 N N . LEU C 1 211 ? 232.492 240.264 306.328 1.00 97.72 191 LEU D N 1
ATOM 10968 C CA . LEU C 1 211 ? 232.006 239.504 305.174 1.00 97.72 191 LEU D CA 1
ATOM 10969 C C . LEU C 1 211 ? 231.324 240.412 304.131 1.00 97.72 191 LEU D C 1
ATOM 10970 O O . LEU C 1 211 ? 231.612 240.323 302.941 1.00 97.72 191 LEU D O 1
ATOM 10986 N N . GLU C 1 212 ? 230.476 241.344 304.577 1.00 98.02 192 GLU D N 1
ATOM 10987 C CA . GLU C 1 212 ? 229.815 242.322 303.695 1.00 98.02 192 GLU D CA 1
ATOM 10988 C C . GLU C 1 212 ? 230.784 243.335 303.047 1.00 98.02 192 GLU D C 1
ATOM 10989 O O . GLU C 1 212 ? 230.564 243.786 301.922 1.00 98.02 192 GLU D O 1
ATOM 11001 N N . TRP C 1 213 ? 231.863 243.696 303.738 1.00 98.11 193 TRP D N 1
ATOM 11002 C CA . TRP C 1 213 ? 232.959 244.528 303.235 1.00 98.11 193 TRP D CA 1
ATOM 11003 C C . TRP C 1 213 ? 233.779 243.804 302.162 1.00 98.11 193 TRP D C 1
ATOM 11004 O O . TRP C 1 213 ? 233.973 244.326 301.065 1.00 98.11 193 TRP D O 1
ATOM 11025 N N . ALA C 1 214 ? 234.183 242.565 302.416 1.00 97.21 194 ALA D N 1
ATOM 11026 C CA . ALA C 1 214 ? 234.962 241.782 301.470 1.00 97.21 194 ALA D CA 1
ATOM 11027 C C . ALA C 1 214 ? 234.166 241.423 300.203 1.00 97.21 194 ALA D C 1
ATOM 11028 O O . ALA C 1 214 ? 234.725 241.336 299.113 1.00 97.21 194 ALA D O 1
ATOM 11035 N N . GLN C 1 215 ? 232.848 241.250 300.324 1.00 97.43 195 GLN D N 1
ATOM 11036 C CA . GLN C 1 215 ? 231.935 241.096 299.184 1.00 97.43 195 GLN D CA 1
ATOM 11037 C C . GLN C 1 215 ? 231.625 242.408 298.428 1.00 97.43 195 GLN D C 1
ATOM 11038 O O . GLN C 1 215 ? 230.760 242.419 297.556 1.00 97.43 195 GLN D O 1
ATOM 11052 N N . GLU C 1 216 ? 232.309 243.516 298.732 1.00 96.75 196 GLU D N 1
ATOM 11053 C CA . GLU C 1 216 ? 232.099 244.858 298.151 1.00 96.75 196 GLU D CA 1
ATOM 11054 C C . GLU C 1 216 ? 230.745 245.508 298.476 1.00 96.75 196 GLU D C 1
ATOM 11055 O O . GLU C 1 216 ? 230.431 246.576 297.945 1.00 96.75 196 GLU D O 1
ATOM 11067 N N . LYS C 1 217 ? 229.919 244.888 299.320 1.00 96.76 197 LYS D N 1
ATOM 11068 C CA . LYS C 1 217 ? 228.562 245.358 299.603 1.00 96.76 197 LYS D CA 1
ATOM 11069 C C . LYS C 1 217 ? 228.581 246.572 300.525 1.00 96.76 197 LYS D C 1
ATOM 11070 O O . LYS C 1 217 ? 227.930 247.569 300.224 1.00 96.76 197 LYS D O 1
ATOM 11089 N N . ARG C 1 218 ? 229.369 246.553 301.602 1.00 94.84 198 ARG D N 1
ATOM 11090 C CA . ARG C 1 218 ? 229.548 247.739 302.453 1.00 94.84 198 ARG D CA 1
ATOM 11091 C C . ARG C 1 218 ? 230.503 248.752 301.828 1.00 94.84 198 ARG D C 1
ATOM 11092 O O . ARG C 1 218 ? 231.660 248.858 302.238 1.00 94.84 198 ARG D O 1
ATOM 11113 N N . LYS C 1 219 ? 230.007 249.563 300.892 1.00 89.86 199 LYS D N 1
ATOM 11114 C CA . LYS C 1 219 ? 230.636 250.857 300.572 1.00 89.86 199 LYS D CA 1
ATOM 11115 C C . LYS C 1 219 ? 230.710 251.722 301.829 1.00 89.86 199 LYS D C 1
ATOM 11116 O O . LYS C 1 219 ? 229.962 251.521 302.783 1.00 89.86 199 LYS D O 1
ATOM 11135 N N . LEU C 1 220 ? 231.642 252.668 301.831 1.00 96.06 200 LEU D N 1
ATOM 11136 C CA . LEU C 1 220 ? 231.945 253.525 302.979 1.00 96.06 200 LEU D CA 1
ATOM 11137 C C . LEU C 1 220 ? 232.343 252.756 304.258 1.00 96.06 200 LEU D C 1
ATOM 11138 O O . LEU C 1 220 ? 232.296 253.334 305.340 1.00 96.06 200 LEU D O 1
ATOM 11154 N N . SER C 1 221 ? 232.787 251.494 304.161 1.00 98.31 201 SER D N 1
ATOM 11155 C CA . SER C 1 221 ? 233.330 250.747 305.308 1.00 98.31 201 SER D CA 1
ATOM 11156 C C . SER C 1 221 ? 234.845 250.515 305.224 1.00 98.31 201 SER D C 1
ATOM 11157 O O . SER C 1 221 ? 235.387 250.012 304.246 1.00 98.31 201 SER D O 1
ATOM 11165 N N . VAL C 1 222 ? 235.528 250.919 306.285 1.00 98.65 202 VAL D N 1
ATOM 11166 C CA . VAL C 1 222 ? 236.975 250.948 306.472 1.00 98.65 202 VAL D CA 1
ATOM 11167 C C . VAL C 1 222 ? 237.342 249.843 307.443 1.00 98.65 202 VAL D C 1
ATOM 11168 O O . VAL C 1 222 ? 236.765 249.785 308.524 1.00 98.65 202 VAL D O 1
ATOM 11181 N N . LEU C 1 223 ? 238.358 249.037 307.177 1.00 98.45 203 LEU D N 1
ATOM 11182 C CA . LEU C 1 223 ? 238.805 248.053 308.168 1.00 98.45 203 LEU D CA 1
ATOM 11183 C C . LEU C 1 223 ? 240.027 248.596 308.898 1.00 98.45 203 LEU D C 1
ATOM 11184 O O . LEU C 1 223 ? 240.971 249.064 308.270 1.00 98.45 203 LEU D O 1
ATOM 11200 N N . HIS C 1 224 ? 240.050 248.474 310.222 1.00 97.88 204 HIS D N 1
ATOM 11201 C CA . HIS C 1 224 ? 241.279 248.597 310.995 1.00 97.88 204 HIS D CA 1
ATOM 11202 C C . HIS C 1 224 ? 241.665 247.188 311.447 1.00 97.88 204 HIS D C 1
ATOM 11203 O O . HIS C 1 224 ? 240.897 246.530 312.140 1.00 97.88 204 HIS D O 1
ATOM 11218 N N . ILE C 1 225 ? 242.812 246.680 311.004 1.00 95.42 205 ILE D N 1
ATOM 11219 C CA . ILE C 1 225 ? 243.171 245.255 311.074 1.00 95.42 205 ILE D CA 1
ATOM 11220 C C . ILE C 1 225 ? 243.382 244.789 312.523 1.00 95.42 205 ILE D C 1
ATOM 11221 O O . ILE C 1 225 ? 242.802 243.793 312.936 1.00 95.42 205 ILE D O 1
ATOM 11237 N N . HIS C 1 226 ? 244.125 245.543 313.336 1.00 93.64 206 HIS D N 1
ATOM 11238 C CA . HIS C 1 226 ? 244.194 245.292 314.781 1.00 93.64 206 HIS D CA 1
ATOM 11239 C C . HIS C 1 226 ? 242.913 245.710 315.527 1.00 93.64 206 HIS D C 1
ATOM 11240 O O . HIS C 1 226 ? 242.860 245.661 316.752 1.00 93.64 206 HIS D O 1
ATOM 11255 N N . GLY C 1 227 ? 241.888 246.177 314.816 1.00 95.48 207 GLY D N 1
ATOM 11256 C CA . GLY C 1 227 ? 240.817 247.007 315.351 1.00 95.48 207 GLY D CA 1
ATOM 11257 C C . GLY C 1 227 ? 241.178 248.498 315.407 1.00 95.48 207 GLY D C 1
ATOM 11258 O O . GLY C 1 227 ? 242.249 248.933 314.987 1.00 95.48 207 GLY D O 1
ATOM 11262 N N . VAL C 1 228 ? 240.223 249.285 315.898 1.00 96.42 208 VAL D N 1
ATOM 11263 C CA . VAL C 1 228 ? 240.242 250.755 316.005 1.00 96.42 208 VAL D CA 1
ATOM 11264 C C . VAL C 1 228 ? 240.088 251.137 317.482 1.00 96.42 208 VAL D C 1
ATOM 11265 O O . VAL C 1 228 ? 239.381 250.445 318.218 1.00 96.42 208 VAL D O 1
ATOM 11278 N N . TYR C 1 229 ? 240.729 252.215 317.948 1.00 95.56 209 TYR D N 1
ATOM 11279 C CA . TYR C 1 229 ? 240.746 252.573 319.381 1.00 95.56 209 TYR D CA 1
ATOM 11280 C C . TYR C 1 229 ? 239.340 252.747 319.973 1.00 95.56 209 TYR D C 1
ATOM 11281 O O . TYR C 1 229 ? 239.128 252.580 321.172 1.00 95.56 209 TYR D O 1
ATOM 11299 N N . THR C 1 230 ? 238.365 253.063 319.124 1.00 94.97 210 THR D N 1
ATOM 11300 C CA . THR C 1 230 ? 236.980 253.277 319.514 1.00 94.97 210 THR D CA 1
ATOM 11301 C C . THR C 1 230 ? 236.287 252.017 320.052 1.00 94.97 210 THR D C 1
ATOM 11302 O O . THR C 1 230 ? 235.307 252.175 320.784 1.00 94.97 210 THR D O 1
ATOM 11313 N N . ASN C 1 231 ? 236.774 250.793 319.777 1.00 94.73 211 ASN D N 1
ATOM 11314 C CA . ASN C 1 231 ? 236.129 249.533 320.193 1.00 94.73 211 ASN D CA 1
ATOM 11315 C C . ASN C 1 231 ? 237.082 248.565 320.950 1.00 94.73 211 ASN D C 1
ATOM 11316 O O . ASN C 1 231 ? 237.720 247.718 320.322 1.00 94.73 211 ASN D O 1
ATOM 11327 N N . PRO C 1 232 ? 237.182 248.647 322.293 1.00 92.21 212 PRO D N 1
ATOM 11328 C CA . PRO C 1 232 ? 238.155 247.896 323.101 1.00 92.21 212 PRO D CA 1
ATOM 11329 C C . PRO C 1 232 ? 238.093 246.360 322.995 1.00 92.21 212 PRO D C 1
ATOM 11330 O O . PRO C 1 232 ? 239.130 245.716 322.869 1.00 92.21 212 PRO D O 1
ATOM 11341 N N . SER C 1 233 ? 236.901 245.748 323.032 1.00 88.97 213 SER D N 1
ATOM 11342 C CA . SER C 1 233 ? 236.740 244.286 322.862 1.00 88.97 213 SER D CA 1
ATOM 11343 C C . SER C 1 233 ? 237.011 243.831 321.420 1.00 88.97 213 SER D C 1
ATOM 11344 O O . SER C 1 233 ? 237.489 242.718 321.196 1.00 88.97 213 SER D O 1
ATOM 11352 N N . GLY C 1 234 ? 236.716 244.694 320.442 1.00 91.61 214 GLY D N 1
ATOM 11353 C CA . GLY C 1 234 ? 236.969 244.500 319.011 1.00 91.61 214 GLY D CA 1
ATOM 11354 C C . GLY C 1 234 ? 238.447 244.413 318.621 1.00 91.61 214 GLY D C 1
ATOM 11355 O O . GLY C 1 234 ? 238.794 243.760 317.639 1.00 91.61 214 GLY D O 1
ATOM 11359 N N . ILE C 1 235 ? 239.337 245.095 319.346 1.00 92.69 215 ILE D N 1
ATOM 11360 C CA . ILE C 1 235 ? 240.780 245.061 319.071 1.00 92.69 215 ILE D CA 1
ATOM 11361 C C . ILE C 1 235 ? 241.344 243.626 319.141 1.00 92.69 215 ILE D C 1
ATOM 11362 O O . ILE C 1 235 ? 241.150 242.913 320.129 1.00 92.69 215 ILE D O 1
ATOM 11378 N N . VAL C 1 236 ? 242.071 243.218 318.093 1.00 84.81 216 VAL D N 1
ATOM 11379 C CA . VAL C 1 236 ? 242.778 241.928 318.001 1.00 84.81 216 VAL D CA 1
ATOM 11380 C C . VAL C 1 236 ? 244.288 242.133 317.951 1.00 84.81 216 VAL D C 1
ATOM 11381 O O . VAL C 1 236 ? 244.812 242.868 317.117 1.00 84.81 216 VAL D O 1
ATOM 11394 N N . LEU C 1 237 ? 244.999 241.453 318.849 1.00 83.81 217 LEU D N 1
ATOM 11395 C CA . LEU C 1 237 ? 246.455 241.557 318.987 1.00 83.81 217 LEU D CA 1
ATOM 11396 C C . LEU C 1 237 ? 247.086 240.189 319.251 1.00 83.81 217 LEU D C 1
ATOM 11397 O O . LEU C 1 237 ? 248.047 239.803 318.582 1.00 83.81 217 LEU D O 1
ATOM 11413 N N . HIS C 1 238 ? 246.515 239.437 320.193 1.00 83.27 218 HIS D N 1
ATOM 11414 C CA . HIS C 1 238 ? 246.865 238.044 320.475 1.00 83.27 218 HIS D CA 1
ATOM 11415 C C . HIS C 1 238 ? 246.634 237.146 319.246 1.00 83.27 218 HIS D C 1
ATOM 11416 O O . HIS C 1 238 ? 245.670 237.382 318.510 1.00 83.27 218 HIS D O 1
ATOM 11430 N N . PRO C 1 239 ? 247.435 236.084 319.029 1.00 79.31 219 PRO D N 1
ATOM 11431 C CA . PRO C 1 239 ? 247.276 235.185 317.882 1.00 79.31 219 PRO D CA 1
ATOM 11432 C C . PRO C 1 239 ? 245.871 234.589 317.737 1.00 79.31 219 PRO D C 1
ATOM 11433 O O . PRO C 1 239 ? 245.420 234.373 316.614 1.00 79.31 219 PRO D O 1
ATOM 11444 N N . ALA C 1 240 ? 245.148 234.365 318.839 1.00 83.88 220 ALA D N 1
ATOM 11445 C CA . ALA C 1 240 ? 243.760 233.906 318.806 1.00 83.88 220 ALA D CA 1
ATOM 11446 C C . ALA C 1 240 ? 242.829 234.839 318.006 1.00 83.88 220 ALA D C 1
ATOM 11447 O O . ALA C 1 240 ? 241.914 234.351 317.352 1.00 83.88 220 ALA D O 1
ATOM 11454 N N . GLY C 1 241 ? 243.070 236.155 317.983 1.00 84.35 221 GLY D N 1
ATOM 11455 C CA . GLY C 1 241 ? 242.298 237.086 317.152 1.00 84.35 221 GLY D CA 1
ATOM 11456 C C . GLY C 1 241 ? 242.491 236.835 315.649 1.00 84.35 221 GLY D C 1
ATOM 11457 O O . GLY C 1 241 ? 241.524 236.770 314.889 1.00 84.35 221 GLY D O 1
ATOM 11461 N N . TYR C 1 242 ? 243.734 236.591 315.218 1.00 87.42 222 TYR D N 1
ATOM 11462 C CA . TYR C 1 242 ? 244.008 236.212 313.828 1.00 87.42 222 TYR D CA 1
ATOM 11463 C C . TYR C 1 242 ? 243.358 234.854 313.543 1.00 87.42 222 TYR D C 1
ATOM 11464 O O . TYR C 1 242 ? 242.676 234.685 312.537 1.00 87.42 222 TYR D O 1
ATOM 11482 N N . GLN C 1 243 ? 243.517 233.901 314.469 1.00 89.65 223 GLN D N 1
ATOM 11483 C CA . GLN C 1 243 ? 242.957 232.552 314.375 1.00 89.65 223 GLN D CA 1
ATOM 11484 C C . GLN C 1 243 ? 241.425 232.567 314.263 1.00 89.65 223 GLN D C 1
ATOM 11485 O O . GLN C 1 243 ? 240.887 231.757 313.521 1.00 89.65 223 GLN D O 1
ATOM 11499 N N . ASN C 1 244 ? 240.721 233.520 314.885 1.00 88.84 224 ASN D N 1
ATOM 11500 C CA . ASN C 1 244 ? 239.285 233.711 314.664 1.00 88.84 224 ASN D CA 1
ATOM 11501 C C . ASN C 1 244 ? 238.975 233.932 313.176 1.00 88.84 224 ASN D C 1
ATOM 11502 O O . ASN C 1 244 ? 238.076 233.286 312.640 1.00 88.84 224 ASN D O 1
ATOM 11513 N N . VAL C 1 245 ? 239.752 234.769 312.477 1.00 90.67 225 VAL D N 1
ATOM 11514 C CA . VAL C 1 245 ? 239.589 234.896 311.018 1.00 90.67 225 VAL D CA 1
ATOM 11515 C C . VAL C 1 245 ? 240.026 233.618 310.289 1.00 90.67 225 VAL D C 1
ATOM 11516 O O . VAL C 1 245 ? 239.297 233.163 309.416 1.00 90.67 225 VAL D O 1
ATOM 11529 N N . LEU C 1 246 ? 241.138 232.975 310.671 1.00 89.50 226 LEU D N 1
ATOM 11530 C CA . LEU C 1 246 ? 241.586 231.722 310.039 1.00 89.50 226 LEU D CA 1
ATOM 11531 C C . LEU C 1 246 ? 240.540 230.594 310.126 1.00 89.50 226 LEU D C 1
ATOM 11532 O O . LEU C 1 246 ? 240.409 229.788 309.206 1.00 89.50 226 LEU D O 1
ATOM 11548 N N . ARG C 1 247 ? 239.776 230.551 311.223 1.00 92.33 227 ARG D N 1
ATOM 11549 C CA . ARG C 1 247 ? 238.645 229.644 311.465 1.00 92.33 227 ARG D CA 1
ATOM 11550 C C . ARG C 1 247 ? 237.432 230.001 310.606 1.00 92.33 227 ARG D C 1
ATOM 11551 O O . ARG C 1 247 ? 236.692 229.109 310.189 1.00 92.33 227 ARG D O 1
ATOM 11572 N N . ASN C 1 248 ? 237.223 231.288 310.328 1.00 93.94 228 ASN D N 1
ATOM 11573 C CA . ASN C 1 248 ? 236.160 231.784 309.457 1.00 93.94 228 ASN D CA 1
ATOM 11574 C C . ASN C 1 248 ? 236.492 231.541 307.973 1.00 93.94 228 ASN D C 1
ATOM 11575 O O . ASN C 1 248 ? 236.934 232.429 307.244 1.00 93.94 228 ASN D O 1
ATOM 11586 N N . THR C 1 249 ? 236.236 230.318 307.508 1.00 93.47 229 THR D N 1
ATOM 11587 C CA . THR C 1 249 ? 236.450 229.909 306.109 1.00 93.47 229 THR D CA 1
ATOM 11588 C C . THR C 1 249 ? 235.699 230.785 305.106 1.00 93.47 229 THR D C 1
ATOM 11589 O O . THR C 1 249 ? 236.175 230.976 303.991 1.00 93.47 229 THR D O 1
ATOM 11600 N N . GLU C 1 250 ? 234.535 231.322 305.478 1.00 96.25 230 GLU D N 1
ATOM 11601 C CA . GLU C 1 250 ? 233.737 232.214 304.634 1.00 96.25 230 GLU D CA 1
ATOM 11602 C C . GLU C 1 250 ? 234.480 233.538 304.357 1.00 96.25 230 GLU D C 1
ATOM 11603 O O . GLU C 1 250 ? 234.732 233.881 303.204 1.00 96.25 230 GLU D O 1
ATOM 11615 N N . VAL C 1 251 ? 234.983 234.217 305.390 1.00 95.83 231 VAL D N 1
ATOM 11616 C CA . VAL C 1 251 ? 235.784 235.439 305.225 1.00 95.83 231 VAL D CA 1
ATOM 11617 C C . VAL C 1 251 ? 237.158 235.132 304.618 1.00 95.83 231 VAL D C 1
ATOM 11618 O O . VAL C 1 251 ? 237.632 235.879 303.767 1.00 95.83 231 VAL D O 1
ATOM 11631 N N . MET C 1 252 ? 237.784 234.006 304.969 1.00 94.12 232 MET D N 1
ATOM 11632 C CA . MET C 1 252 ? 239.053 233.570 304.365 1.00 94.12 232 MET D CA 1
ATOM 11633 C C . MET C 1 252 ? 238.935 233.335 302.854 1.00 94.12 232 MET D C 1
ATOM 11634 O O . MET C 1 252 ? 239.838 233.697 302.101 1.00 94.12 232 MET D O 1
ATOM 11648 N N . ARG C 1 253 ? 237.811 232.785 302.386 1.00 94.45 233 ARG D N 1
ATOM 11649 C CA . ARG C 1 253 ? 237.514 232.664 300.956 1.00 94.45 233 ARG D CA 1
ATOM 11650 C C . ARG C 1 253 ? 237.419 234.047 300.307 1.00 94.45 233 ARG D C 1
ATOM 11651 O O . ARG C 1 253 ? 237.992 234.259 299.240 1.00 94.45 233 ARG D O 1
ATOM 11672 N N . GLU C 1 254 ? 236.768 235.020 300.946 1.00 96.25 234 GLU D N 1
ATOM 11673 C CA . GLU C 1 254 ? 236.765 236.389 300.411 1.00 96.25 234 GLU D CA 1
ATOM 11674 C C . GLU C 1 254 ? 238.177 237.012 300.381 1.00 96.25 234 GLU D C 1
ATOM 11675 O O . GLU C 1 254 ? 238.516 237.723 299.440 1.00 96.25 234 GLU D O 1
ATOM 11687 N N . ILE C 1 255 ? 239.029 236.731 301.369 1.00 95.11 235 ILE D N 1
ATOM 11688 C CA . ILE C 1 255 ? 240.419 237.207 301.414 1.00 95.11 235 ILE D CA 1
ATOM 11689 C C . ILE C 1 255 ? 241.225 236.656 300.228 1.00 95.11 235 ILE D C 1
ATOM 11690 O O . ILE C 1 255 ? 241.884 237.407 299.507 1.00 95.11 235 ILE D O 1
ATOM 11706 N N . GLN C 1 256 ? 241.122 235.355 299.964 1.00 92.88 236 GLN D N 1
ATOM 11707 C CA . GLN C 1 256 ? 241.732 234.742 298.784 1.00 92.88 236 GLN D CA 1
ATOM 11708 C C . GLN C 1 256 ? 241.222 235.399 297.499 1.00 92.88 236 GLN D C 1
ATOM 11709 O O . GLN C 1 256 ? 242.001 235.805 296.640 1.00 92.88 236 GLN D O 1
ATOM 11723 N N . LYS C 1 257 ? 239.906 235.562 297.391 1.00 94.02 237 LYS D N 1
ATOM 11724 C CA . LYS C 1 257 ? 239.244 236.180 296.245 1.00 94.02 237 LYS D CA 1
ATOM 11725 C C . LYS C 1 257 ? 239.747 237.602 295.978 1.00 94.02 237 LYS D C 1
ATOM 11726 O O . LYS C 1 257 ? 239.985 237.934 294.816 1.00 94.02 237 LYS D O 1
ATOM 11745 N N . LEU C 1 258 ? 239.960 238.426 297.009 1.00 95.48 238 LEU D N 1
ATOM 11746 C CA . LEU C 1 258 ? 240.521 239.773 296.849 1.00 95.48 238 LEU D CA 1
ATOM 11747 C C . LEU C 1 258 ? 241.896 239.710 296.197 1.00 95.48 238 LEU D C 1
ATOM 11748 O O . LEU C 1 258 ? 242.149 240.381 295.200 1.00 95.48 238 LEU D O 1
ATOM 11764 N N . TYR C 1 259 ? 242.761 238.864 296.738 1.00 95.33 239 TYR D N 1
ATOM 11765 C CA . TYR C 1 259 ? 244.140 238.720 296.290 1.00 95.33 239 TYR D CA 1
ATOM 11766 C C . TYR C 1 259 ? 244.243 238.149 294.867 1.00 95.33 239 TYR D C 1
ATOM 11767 O O . TYR C 1 259 ? 245.145 238.506 294.113 1.00 95.33 239 TYR D O 1
ATOM 11785 N N . GLU C 1 260 ? 243.310 237.286 294.466 1.00 93.60 240 GLU D N 1
ATOM 11786 C CA . GLU C 1 260 ? 243.220 236.777 293.095 1.00 93.60 240 GLU D CA 1
ATOM 11787 C C . GLU C 1 260 ? 242.749 237.845 292.092 1.00 93.60 240 GLU D C 1
ATOM 11788 O O . GLU C 1 260 ? 243.345 238.008 291.028 1.00 93.60 240 GLU D O 1
ATOM 11800 N N . ASN C 1 261 ? 241.649 238.539 292.398 1.00 93.40 241 ASN D N 1
ATOM 11801 C CA . ASN C 1 261 ? 241.011 239.496 291.491 1.00 93.40 241 ASN D CA 1
ATOM 11802 C C . ASN C 1 261 ? 241.737 240.840 291.321 1.00 93.40 241 ASN D C 1
ATOM 11803 O O . ASN C 1 261 ? 241.851 241.355 290.207 1.00 93.40 241 ASN D O 1
ATOM 11814 N N . LYS C 1 262 ? 242.106 241.465 292.440 1.00 96.12 242 LYS D N 1
ATOM 11815 C CA . LYS C 1 262 ? 242.415 242.899 292.507 1.00 96.12 242 LYS D CA 1
ATOM 11816 C C . LYS C 1 262 ? 243.907 243.180 292.394 1.00 96.12 242 LYS D C 1
ATOM 11817 O O . LYS C 1 262 ? 244.732 242.285 292.541 1.00 96.12 242 LYS D O 1
ATOM 11836 N N . SER C 1 263 ? 244.246 244.446 292.199 1.00 97.37 243 SER D N 1
ATOM 11837 C CA . SER C 1 263 ? 245.596 244.973 292.396 1.00 97.37 243 SER D CA 1
ATOM 11838 C C . SER C 1 263 ? 245.632 245.708 293.737 1.00 97.37 243 SER D C 1
ATOM 11839 O O . SER C 1 263 ? 244.743 246.510 293.986 1.00 97.37 243 SER D O 1
ATOM 11847 N N . PHE C 1 264 ? 246.606 245.467 294.623 1.00 98.02 244 PHE D N 1
ATOM 11848 C CA . PHE C 1 264 ? 246.710 246.182 295.909 1.00 98.02 244 PHE D CA 1
ATOM 11849 C C . PHE C 1 264 ? 247.772 247.291 295.838 1.00 98.02 244 PHE D C 1
ATOM 11850 O O . PHE C 1 264 ? 248.856 247.067 295.316 1.00 98.02 244 PHE D O 1
ATOM 11867 N N . LEU C 1 265 ? 247.495 248.465 296.394 1.00 98.50 245 LEU D N 1
ATOM 11868 C CA . LEU C 1 265 ? 248.465 249.541 296.595 1.00 98.50 245 LEU D CA 1
ATOM 11869 C C . LEU C 1 265 ? 248.723 249.701 298.103 1.00 98.50 245 LEU D C 1
ATOM 11870 O O . LEU C 1 265 ? 247.798 250.002 298.840 1.00 98.50 245 LEU D O 1
ATOM 11886 N N . PHE C 1 266 ? 249.941 249.535 298.602 1.00 98.40 246 PHE D N 1
ATOM 11887 C CA . PHE C 1 266 ? 250.261 249.676 300.033 1.00 98.40 246 PHE D CA 1
ATOM 11888 C C . PHE C 1 266 ? 250.864 251.053 300.276 1.00 98.40 246 PHE D C 1
ATOM 11889 O O . PHE C 1 266 ? 251.500 251.574 299.374 1.00 98.40 246 PHE D O 1
ATOM 11906 N N . LEU C 1 267 ? 250.758 251.657 301.453 1.00 97.95 247 LEU D N 1
ATOM 11907 C CA . LEU C 1 267 ? 251.440 252.923 301.745 1.00 97.95 247 LEU D CA 1
ATOM 11908 C C . LEU C 1 267 ? 252.179 252.894 303.093 1.00 97.95 247 LEU D C 1
ATOM 11909 O O . LEU C 1 267 ? 251.656 252.390 304.082 1.00 97.95 247 LEU D O 1
ATOM 11925 N N . GLY C 1 268 ? 253.377 253.481 303.164 1.00 96.00 248 GLY D N 1
ATOM 11926 C CA . GLY C 1 268 ? 254.091 253.745 304.422 1.00 96.00 248 GLY D CA 1
ATOM 11927 C C . GLY C 1 268 ? 254.419 252.500 305.251 1.00 96.00 248 GLY D C 1
ATOM 11928 O O . GLY C 1 268 ? 254.111 252.453 306.443 1.00 96.00 248 GLY D O 1
ATOM 11932 N N . CYS C 1 269 ? 254.998 251.474 304.632 1.00 94.11 249 CYS D N 1
ATOM 11933 C CA . CYS C 1 269 ? 255.211 250.162 305.248 1.00 94.11 249 CYS D CA 1
ATOM 11934 C C . CYS C 1 269 ? 256.389 250.083 306.229 1.00 94.11 249 CYS D C 1
ATOM 11935 O O . CYS C 1 269 ? 257.374 249.382 306.000 1.00 94.11 249 CYS D O 1
ATOM 11943 N N . GLY C 1 270 ? 256.239 250.746 307.377 1.00 83.12 250 GLY D N 1
ATOM 11944 C CA . GLY C 1 270 ? 257.049 250.502 308.576 1.00 83.12 250 GLY D CA 1
ATOM 11945 C C . GLY C 1 270 ? 256.681 249.217 309.344 1.00 83.12 250 GLY D C 1
ATOM 11946 O O . GLY C 1 270 ? 257.388 248.844 310.281 1.00 83.12 250 GLY D O 1
ATOM 11950 N N . TRP C 1 271 ? 255.586 248.537 308.974 1.00 84.37 251 TRP D N 1
ATOM 11951 C CA . TRP C 1 271 ? 255.131 247.287 309.606 1.00 84.37 251 TRP D CA 1
ATOM 11952 C C . TRP C 1 271 ? 254.286 246.388 308.688 1.00 84.37 251 TRP D C 1
ATOM 11953 O O . TRP C 1 271 ? 254.532 245.191 308.626 1.00 84.37 251 TRP D O 1
ATOM 11974 N N . THR C 1 272 ? 253.328 246.948 307.938 1.00 87.98 252 THR D N 1
ATOM 11975 C CA . THR C 1 272 ? 252.216 246.232 307.266 1.00 87.98 252 THR D CA 1
ATOM 11976 C C . THR C 1 272 ? 252.580 244.950 306.517 1.00 87.98 252 THR D C 1
ATOM 11977 O O . THR C 1 272 ? 251.902 243.945 306.677 1.00 87.98 252 THR D O 1
ATOM 11988 N N . VAL C 1 273 ? 253.633 244.949 305.698 1.00 89.07 253 VAL D N 1
ATOM 11989 C CA . VAL C 1 273 ? 254.003 243.763 304.906 1.00 89.07 253 VAL D CA 1
ATOM 11990 C C . VAL C 1 273 ? 254.486 242.604 305.789 1.00 89.07 253 VAL D C 1
ATOM 11991 O O . VAL C 1 273 ? 254.291 241.443 305.439 1.00 89.07 253 VAL D O 1
ATOM 12004 N N . ASP C 1 274 ? 255.097 242.908 306.936 1.00 88.25 254 ASP D N 1
ATOM 12005 C CA . ASP C 1 274 ? 255.628 241.945 307.916 1.00 88.25 254 ASP D CA 1
ATOM 12006 C C . ASP C 1 274 ? 254.760 241.843 309.183 1.00 88.25 254 ASP D C 1
ATOM 12007 O O . ASP C 1 274 ? 255.114 241.144 310.132 1.00 88.25 254 ASP D O 1
ATOM 12016 N N . ASP C 1 275 ? 253.616 242.521 309.208 1.00 88.56 255 ASP D N 1
ATOM 12017 C CA . ASP C 1 275 ? 252.693 242.538 310.336 1.00 88.56 255 ASP D CA 1
ATOM 12018 C C . ASP C 1 275 ? 252.193 241.131 310.674 1.00 88.56 255 ASP D C 1
ATOM 12019 O O . ASP C 1 275 ? 251.706 240.429 309.794 1.00 88.56 255 ASP D O 1
ATOM 12028 N N . THR C 1 276 ? 252.237 240.716 311.940 1.00 89.08 256 THR D N 1
ATOM 12029 C CA . THR C 1 276 ? 251.759 239.384 312.326 1.00 89.08 256 THR D CA 1
ATOM 12030 C C . THR C 1 276 ? 250.283 239.154 312.010 1.00 89.08 256 THR D C 1
ATOM 12031 O O . THR C 1 276 ? 249.931 238.031 311.640 1.00 89.08 256 THR D O 1
ATOM 12042 N N . THR C 1 277 ? 249.416 240.174 312.055 1.00 90.67 257 THR D N 1
ATOM 12043 C CA . THR C 1 277 ? 248.056 240.005 311.515 1.00 90.67 257 THR D CA 1
ATOM 12044 C C . THR C 1 277 ? 248.099 239.803 310.002 1.00 90.67 257 THR D C 1
ATOM 12045 O O . THR C 1 277 ? 247.567 238.810 309.529 1.00 90.67 257 THR D O 1
ATOM 12056 N N . PHE C 1 278 ? 248.779 240.646 309.222 1.00 92.53 258 PHE D N 1
ATOM 12057 C CA . PHE C 1 278 ? 248.891 240.502 307.759 1.00 92.53 258 PHE D CA 1
ATOM 12058 C C . PHE C 1 278 ? 249.483 239.143 307.329 1.00 92.53 258 PHE D C 1
ATOM 12059 O O . PHE C 1 278 ? 248.983 238.494 306.405 1.00 92.53 258 PHE D O 1
ATOM 12076 N N . GLN C 1 279 ? 250.511 238.678 308.042 1.00 91.36 259 GLN D N 1
ATOM 12077 C CA . GLN C 1 279 ? 251.161 237.389 307.822 1.00 91.36 259 GLN D CA 1
ATOM 12078 C C . GLN C 1 279 ? 250.220 236.211 308.087 1.00 91.36 259 GLN D C 1
ATOM 12079 O O . GLN C 1 279 ? 250.189 235.263 307.308 1.00 91.36 259 GLN D O 1
ATOM 12093 N N . ALA C 1 280 ? 249.398 236.272 309.133 1.00 90.67 260 ALA D N 1
ATOM 12094 C CA . ALA C 1 280 ? 248.363 235.270 309.307 1.00 90.67 260 ALA D CA 1
ATOM 12095 C C . ALA C 1 280 ? 247.290 235.374 308.221 1.00 90.67 260 ALA D C 1
ATOM 12096 O O . ALA C 1 280 ? 246.949 234.386 307.576 1.00 90.67 260 ALA D O 1
ATOM 12103 N N . LEU C 1 281 ? 246.762 236.575 308.006 1.00 91.46 261 LEU D N 1
ATOM 12104 C CA . LEU C 1 281 ? 245.532 236.758 307.257 1.00 91.46 261 LEU D CA 1
ATOM 12105 C C . LEU C 1 281 ? 245.669 236.559 305.753 1.00 91.46 261 LEU D C 1
ATOM 12106 O O . LEU C 1 281 ? 244.914 235.781 305.179 1.00 91.46 261 LEU D O 1
ATOM 12122 N N . PHE C 1 282 ? 246.619 237.232 305.104 1.00 92.53 262 PHE D N 1
ATOM 12123 C CA . PHE C 1 282 ? 246.996 236.874 303.742 1.00 92.53 262 PHE D CA 1
ATOM 12124 C C . PHE C 1 282 ? 247.949 235.687 303.645 1.00 92.53 262 PHE D C 1
ATOM 12125 O O . PHE C 1 282 ? 247.717 234.769 302.858 1.00 92.53 262 PHE D O 1
ATOM 12142 N N . LEU C 1 283 ? 249.061 235.718 304.384 1.00 87.11 263 LEU D N 1
ATOM 12143 C CA . LEU C 1 283 ? 250.216 234.902 303.988 1.00 87.11 263 LEU D CA 1
ATOM 12144 C C . LEU C 1 283 ? 250.095 233.389 304.245 1.00 87.11 263 LEU D C 1
ATOM 12145 O O . LEU C 1 283 ? 250.654 232.600 303.480 1.00 87.11 263 LEU D O 1
ATOM 12161 N N . GLU C 1 284 ? 249.370 232.972 305.285 1.00 85.29 264 GLU D N 1
ATOM 12162 C CA . GLU C 1 284 ? 248.931 231.575 305.437 1.00 85.29 264 GLU D CA 1
ATOM 12163 C C . GLU C 1 284 ? 247.859 231.188 304.403 1.00 85.29 264 GLU D C 1
ATOM 12164 O O . GLU C 1 284 ? 247.809 230.046 303.949 1.00 85.29 264 GLU D O 1
ATOM 12176 N N . ALA C 1 285 ? 246.976 232.125 304.051 1.00 76.42 265 ALA D N 1
ATOM 12177 C CA . ALA C 1 285 ? 245.736 231.862 303.326 1.00 76.42 265 ALA D CA 1
ATOM 12178 C C . ALA C 1 285 ? 245.885 231.779 301.800 1.00 76.42 265 ALA D C 1
ATOM 12179 O O . ALA C 1 285 ? 245.181 230.986 301.173 1.00 76.42 265 ALA D O 1
ATOM 12186 N N . VAL C 1 286 ? 246.738 232.608 301.189 1.00 80.33 266 VAL D N 1
ATOM 12187 C CA . VAL C 1 286 ? 246.846 232.738 299.724 1.00 80.33 266 VAL D CA 1
ATOM 12188 C C . VAL C 1 286 ? 248.262 232.427 299.225 1.00 80.33 266 VAL D C 1
ATOM 12189 O O . VAL C 1 286 ? 249.226 233.085 299.611 1.00 80.33 266 VAL D O 1
ATOM 12202 N N . LYS C 1 287 ? 248.391 231.421 298.349 1.00 77.21 267 LYS D N 1
ATOM 12203 C CA . LYS C 1 287 ? 249.681 230.882 297.860 1.00 77.21 267 LYS D CA 1
ATOM 12204 C C . LYS C 1 287 ? 249.990 231.216 296.396 1.00 77.21 267 LYS D C 1
ATOM 12205 O O . LYS C 1 287 ? 251.027 230.797 295.883 1.00 77.21 267 LYS D O 1
ATOM 12224 N N . HIS C 1 288 ? 249.173 232.045 295.743 1.00 78.64 268 HIS D N 1
ATOM 12225 C CA . HIS C 1 288 ? 249.428 232.607 294.404 1.00 78.64 268 HIS D CA 1
ATOM 12226 C C . HIS C 1 288 ? 250.518 233.698 294.409 1.00 78.64 268 HIS D C 1
ATOM 12227 O O . HIS C 1 288 ? 250.446 234.663 293.651 1.00 78.64 268 HIS D O 1
ATOM 12241 N N . LYS C 1 289 ? 251.556 233.547 295.243 1.00 79.97 269 LYS D N 1
ATOM 12242 C CA . LYS C 1 289 ? 252.629 234.530 295.494 1.00 79.97 269 LYS D CA 1
ATOM 12243 C C . LYS C 1 289 ? 253.516 234.801 294.270 1.00 79.97 269 LYS D C 1
ATOM 12244 O O . LYS C 1 289 ? 254.156 235.845 294.196 1.00 79.97 269 LYS D O 1
ATOM 12263 N N . SER C 1 290 ? 253.518 233.900 293.285 1.00 76.11 270 SER D N 1
ATOM 12264 C CA . SER C 1 290 ? 254.131 234.088 291.957 1.00 76.11 270 SER D CA 1
ATOM 12265 C C . SER C 1 290 ? 253.292 234.920 290.972 1.00 76.11 270 SER D C 1
ATOM 12266 O O . SER C 1 290 ? 253.826 235.396 289.971 1.00 76.11 270 SER D O 1
ATOM 12274 N N . ASP C 1 291 ? 251.988 235.081 291.214 1.00 82.43 271 ASP D N 1
ATOM 12275 C CA . ASP C 1 291 ? 251.006 235.516 290.209 1.00 82.43 271 ASP D CA 1
ATOM 12276 C C . ASP C 1 291 ? 250.360 236.878 290.531 1.00 82.43 271 ASP D C 1
ATOM 12277 O O . ASP C 1 291 ? 249.371 237.263 289.907 1.00 82.43 271 ASP D O 1
ATOM 12286 N N . LEU C 1 292 ? 250.908 237.615 291.503 1.00 91.31 272 LEU D N 1
ATOM 12287 C CA . LEU C 1 292 ? 250.433 238.939 291.909 1.00 91.31 272 LEU D CA 1
ATOM 12288 C C . LEU C 1 292 ? 250.758 240.072 290.927 1.00 91.31 272 LEU D C 1
ATOM 12289 O O . LEU C 1 292 ? 251.724 240.046 290.162 1.00 91.31 272 LEU D O 1
ATOM 12305 N N . GLU C 1 293 ? 249.976 241.139 291.053 1.00 94.43 273 GLU D N 1
ATOM 12306 C CA . GLU C 1 293 ? 250.011 242.347 290.226 1.00 94.43 273 GLU D CA 1
ATOM 12307 C C . GLU C 1 293 ? 249.773 243.587 291.115 1.00 94.43 273 GLU D C 1
ATOM 12308 O O . GLU C 1 293 ? 248.889 244.408 290.864 1.00 94.43 273 GLU D O 1
ATOM 12320 N N . HIS C 1 294 ? 250.514 243.640 292.228 1.00 96.88 274 HIS D N 1
ATOM 12321 C CA . HIS C 1 294 ? 250.384 244.592 293.343 1.00 96.88 274 HIS D CA 1
ATOM 12322 C C . HIS C 1 294 ? 251.564 245.557 293.428 1.00 96.88 274 HIS D C 1
ATOM 12323 O O . HIS C 1 294 ? 252.686 245.208 293.066 1.00 96.88 274 HIS D O 1
ATOM 12337 N N . PHE C 1 295 ? 251.332 246.729 294.002 1.00 98.09 275 PHE D N 1
ATOM 12338 C CA . PHE C 1 295 ? 252.259 247.844 294.003 1.00 98.09 275 PHE D CA 1
ATOM 12339 C C . PHE C 1 295 ? 252.437 248.417 295.409 1.00 98.09 275 PHE D C 1
ATOM 12340 O O . PHE C 1 295 ? 251.550 248.310 296.249 1.00 98.09 275 PHE D O 1
ATOM 12357 N N . MET C 1 296 ? 253.568 249.057 295.686 1.00 97.98 276 MET D N 1
ATOM 12358 C CA . MET C 1 296 ? 253.854 249.744 296.945 1.00 97.98 276 MET D CA 1
ATOM 12359 C C . MET C 1 296 ? 254.429 251.118 296.677 1.00 97.98 276 MET D C 1
ATOM 12360 O O . MET C 1 296 ? 255.190 251.245 295.737 1.00 97.98 276 MET D O 1
ATOM 12374 N N . LEU C 1 297 ? 254.209 252.105 297.529 1.00 97.79 277 LEU D N 1
ATOM 12375 C CA . LEU C 1 297 ? 255.079 253.270 297.555 1.00 97.79 277 LEU D CA 1
ATOM 12376 C C . LEU C 1 297 ? 256.011 253.280 298.785 1.00 97.79 277 LEU D C 1
ATOM 12377 O O . LEU C 1 297 ? 255.615 252.898 299.877 1.00 97.79 277 LEU D O 1
ATOM 12393 N N . VAL C 1 298 ? 257.254 253.735 298.597 1.00 96.17 278 VAL D N 1
ATOM 12394 C CA . VAL C 1 298 ? 258.328 254.029 299.568 1.00 96.17 278 VAL D CA 1
ATOM 12395 C C . VAL C 1 298 ? 259.224 255.103 298.972 1.00 96.17 278 VAL D C 1
ATOM 12396 O O . VAL C 1 298 ? 259.315 255.218 297.749 1.00 96.17 278 VAL D O 1
ATOM 12409 N N . ARG C 1 299 ? 259.908 255.889 299.801 1.00 94.72 279 ARG D N 1
ATOM 12410 C CA . ARG C 1 299 ? 260.699 257.032 299.314 1.00 94.72 279 ARG D CA 1
ATOM 12411 C C . ARG C 1 299 ? 262.180 256.621 299.216 1.00 94.72 279 ARG D C 1
ATOM 12412 O O . ARG C 1 299 ? 262.901 256.546 300.210 1.00 94.72 279 ARG D O 1
ATOM 12433 N N . ARG C 1 300 ? 262.618 256.371 297.985 1.00 88.11 280 ARG D N 1
ATOM 12434 C CA . ARG C 1 300 ? 263.832 255.631 297.607 1.00 88.11 280 ARG D CA 1
ATOM 12435 C C . ARG C 1 300 ? 265.102 256.439 297.904 1.00 88.11 280 ARG D C 1
ATOM 12436 O O . ARG C 1 300 ? 265.331 257.450 297.246 1.00 88.11 280 ARG D O 1
ATOM 12457 N N . GLY C 1 301 ? 265.926 256.011 298.874 1.00 84.76 281 GLY D N 1
ATOM 12458 C CA . GLY C 1 301 ? 267.224 256.632 299.197 1.00 84.76 281 GLY D CA 1
ATOM 12459 C C . GLY C 1 301 ? 268.457 255.906 298.631 1.00 84.76 281 GLY D C 1
ATOM 12460 O O . GLY C 1 301 ? 269.537 256.494 298.536 1.00 84.76 281 GLY D O 1
ATOM 12464 N N . ASP C 1 302 ? 268.356 254.637 298.243 1.00 90.47 282 ASP D N 1
ATOM 12465 C CA . ASP C 1 302 ? 269.500 253.891 297.710 1.00 90.47 282 ASP D CA 1
ATOM 12466 C C . ASP C 1 302 ? 269.073 252.709 296.831 1.00 90.47 282 ASP D C 1
ATOM 12467 O O . ASP C 1 302 ? 267.929 252.252 296.885 1.00 90.47 282 ASP D O 1
ATOM 12476 N N . VAL C 1 303 ? 269.997 252.191 296.021 1.00 90.38 283 VAL D N 1
ATOM 12477 C CA . VAL C 1 303 ? 269.831 250.939 295.258 1.00 90.38 283 VAL D CA 1
ATOM 12478 C C . VAL C 1 303 ? 269.474 249.787 296.189 1.00 90.38 283 VAL D C 1
ATOM 12479 O O . VAL C 1 303 ? 268.565 249.007 295.912 1.00 90.38 283 VAL D O 1
ATOM 12492 N N . ASP C 1 304 ? 270.172 249.684 297.322 1.00 94.04 284 ASP D N 1
ATOM 12493 C CA . ASP C 1 304 ? 269.918 248.621 298.282 1.00 94.04 284 ASP D CA 1
ATOM 12494 C C . ASP C 1 304 ? 268.523 248.739 298.871 1.00 94.04 284 ASP D C 1
ATOM 12495 O O . ASP C 1 304 ? 267.902 247.715 299.127 1.00 94.04 284 ASP D O 1
ATOM 12504 N N . GLU C 1 305 ? 267.979 249.946 299.048 1.00 91.21 285 GLU D N 1
ATOM 12505 C CA . GLU C 1 305 ? 266.678 250.059 299.711 1.00 91.21 285 GLU D CA 1
ATOM 12506 C C . GLU C 1 305 ? 265.563 249.499 298.823 1.00 91.21 285 GLU D C 1
ATOM 12507 O O . GLU C 1 305 ? 264.771 248.682 299.280 1.00 91.21 285 GLU D O 1
ATOM 12519 N N . PHE C 1 306 ? 265.576 249.842 297.532 1.00 91.87 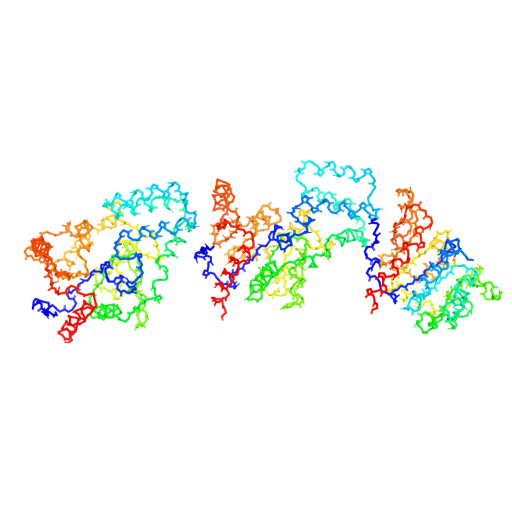286 PHE D N 1
ATOM 12520 C CA . PHE C 1 306 ? 264.728 249.165 296.561 1.00 91.87 286 PHE D CA 1
ATOM 12521 C C . PHE C 1 306 ? 265.001 247.659 296.585 1.00 91.87 286 PHE D C 1
ATOM 12522 O O . PHE C 1 306 ? 264.070 246.877 296.761 1.00 91.87 286 PHE D O 1
ATOM 12539 N N . LYS C 1 307 ? 266.255 247.219 296.417 1.00 93.24 287 LYS D N 1
ATOM 12540 C CA . LYS C 1 307 ? 266.562 245.790 296.215 1.00 93.24 287 LYS D CA 1
ATOM 12541 C C . LYS C 1 307 ? 266.067 244.938 297.376 1.00 93.24 287 LYS D C 1
ATOM 12542 O O . LYS C 1 307 ? 265.432 243.904 297.189 1.00 93.24 287 LYS D O 1
ATOM 12561 N N . LYS C 1 308 ? 266.388 245.382 298.579 1.00 93.89 288 LYS D N 1
ATOM 12562 C CA . LYS C 1 308 ? 266.212 244.632 299.820 1.00 93.89 288 LYS D CA 1
ATOM 12563 C C . LYS C 1 308 ? 264.724 244.452 300.104 1.00 93.89 288 LYS D C 1
ATOM 12564 O O . LYS C 1 308 ? 264.238 243.352 300.389 1.00 93.89 288 LYS D O 1
ATOM 12583 N N . LEU C 1 309 ? 263.981 245.528 299.872 1.00 93.46 289 LEU D N 1
ATOM 12584 C CA . LEU C 1 309 ? 262.533 245.529 299.913 1.00 93.46 289 LEU D CA 1
ATOM 12585 C C . LEU C 1 309 ? 261.957 244.572 298.867 1.00 93.46 289 LEU D C 1
ATOM 12586 O O . LEU C 1 309 ? 261.172 243.696 299.222 1.00 93.46 289 LEU D O 1
ATOM 12602 N N . ARG C 1 310 ? 262.391 244.763 297.612 1.00 93.56 290 ARG D N 1
ATOM 12603 C CA . ARG C 1 310 ? 261.990 244.038 296.400 1.00 93.56 290 ARG D CA 1
ATOM 12604 C C . ARG C 1 310 ? 262.140 242.533 296.569 1.00 93.56 290 ARG D C 1
ATOM 12605 O O . ARG C 1 310 ? 261.279 241.801 296.108 1.00 93.56 290 ARG D O 1
ATOM 12626 N N . GLU C 1 311 ? 263.196 242.058 297.220 1.00 93.62 291 GLU D N 1
ATOM 12627 C CA . GLU C 1 311 ? 263.413 240.620 297.366 1.00 93.62 291 GLU D CA 1
ATOM 12628 C C . GLU C 1 311 ? 262.341 239.975 298.246 1.00 93.62 291 GLU D C 1
ATOM 12629 O O . GLU C 1 311 ? 261.658 239.054 297.795 1.00 93.62 291 GLU D O 1
ATOM 12641 N N . ASN C 1 312 ? 262.079 240.516 299.441 1.00 92.77 292 ASN D N 1
ATOM 12642 C CA . ASN C 1 312 ? 260.991 239.970 300.266 1.00 92.77 292 ASN D CA 1
ATOM 12643 C C . ASN C 1 312 ? 259.615 240.266 299.663 1.00 92.77 292 ASN D C 1
ATOM 12644 O O . ASN C 1 312 ? 258.698 239.450 299.737 1.00 92.77 292 ASN D O 1
ATOM 12655 N N . MET C 1 313 ? 259.471 241.430 299.040 1.00 93.64 293 MET D N 1
ATOM 12656 C CA . MET C 1 313 ? 258.237 241.837 298.406 1.00 93.64 293 MET D CA 1
ATOM 12657 C C . MET C 1 313 ? 257.871 240.948 297.234 1.00 93.64 293 MET D C 1
ATOM 12658 O O . MET C 1 313 ? 256.725 240.536 297.167 1.00 93.64 293 MET D O 1
ATOM 12672 N N . LEU C 1 314 ? 258.799 240.571 296.349 1.00 91.63 294 LEU D N 1
ATOM 12673 C CA . LEU C 1 314 ? 258.510 239.662 295.234 1.00 91.63 294 LEU D CA 1
ATOM 12674 C C . LEU C 1 314 ? 258.339 238.201 295.684 1.00 91.63 294 LEU D C 1
ATOM 12675 O O . LEU C 1 314 ? 257.633 237.458 295.008 1.00 91.63 294 LEU D O 1
ATOM 12691 N N . ASP C 1 315 ? 258.893 237.791 296.832 1.00 87.11 295 ASP D N 1
ATOM 12692 C CA . ASP C 1 315 ? 258.566 236.499 297.465 1.00 87.11 295 ASP D CA 1
ATOM 12693 C C . ASP C 1 315 ? 257.132 236.455 298.031 1.00 87.11 295 ASP D C 1
ATOM 12694 O O . ASP C 1 315 ? 256.479 235.410 297.999 1.00 87.11 295 ASP D O 1
ATOM 12703 N N . LYS C 1 316 ? 256.616 237.592 298.514 1.00 90.32 296 LYS D N 1
ATOM 12704 C CA . LYS C 1 316 ? 255.180 237.829 298.798 1.00 90.32 296 LYS D CA 1
ATOM 12705 C C . LYS C 1 316 ? 254.338 238.073 297.518 1.00 90.32 296 LYS D C 1
ATOM 12706 O O . LYS C 1 316 ? 253.157 237.731 297.492 1.00 90.32 296 LYS D O 1
ATOM 12725 N N . GLY C 1 317 ? 254.959 238.651 296.479 1.00 92.79 297 GLY D N 1
ATOM 12726 C CA . GLY C 1 317 ? 254.492 238.895 295.101 1.00 92.79 297 GLY D CA 1
ATOM 12727 C C . GLY C 1 317 ? 254.433 240.365 294.609 1.00 92.79 297 GLY D C 1
ATOM 12728 O O . GLY C 1 317 ? 254.192 240.605 293.426 1.00 92.79 297 GLY D O 1
ATOM 12732 N N . ILE C 1 318 ? 254.641 241.359 295.475 1.00 95.18 298 ILE D N 1
ATOM 12733 C CA . ILE C 1 318 ? 254.409 242.799 295.231 1.00 95.18 298 ILE D CA 1
ATOM 12734 C C . ILE C 1 318 ? 255.610 243.464 294.544 1.00 95.18 298 ILE D C 1
ATOM 12735 O O . ILE C 1 318 ? 256.734 243.010 294.720 1.00 95.18 298 ILE D O 1
ATOM 12751 N N . LYS C 1 319 ? 255.419 244.549 293.784 1.00 95.87 299 LYS D N 1
ATOM 12752 C CA . LYS C 1 319 ? 256.499 245.312 293.123 1.00 95.87 299 LYS D CA 1
ATOM 12753 C C . LYS C 1 319 ? 256.690 246.686 293.781 1.00 95.87 299 LYS D C 1
ATOM 12754 O O . LYS C 1 319 ? 255.715 247.312 294.179 1.00 95.87 299 LYS D O 1
ATOM 12773 N N . VAL C 1 320 ? 257.936 247.145 293.922 1.00 96.24 300 VAL D N 1
ATOM 12774 C CA . VAL C 1 320 ? 258.324 248.458 294.494 1.00 96.24 300 VAL D CA 1
ATOM 12775 C C . VAL C 1 320 ? 258.151 249.582 293.479 1.00 96.24 300 VAL D C 1
ATOM 12776 O O . VAL C 1 320 ? 258.168 249.315 292.287 1.00 96.24 300 VAL D O 1
ATOM 12789 N N . ILE C 1 321 ? 257.992 250.829 293.906 1.00 96.53 301 ILE D N 1
ATOM 12790 C CA . ILE C 1 321 ? 257.850 252.011 293.051 1.00 96.53 301 ILE D CA 1
ATOM 12791 C C . ILE C 1 321 ? 258.528 253.210 293.715 1.00 96.53 301 ILE D C 1
ATOM 12792 O O . ILE C 1 321 ? 258.844 253.154 294.895 1.00 96.53 301 ILE D O 1
ATOM 12808 N N . SER C 1 322 ? 258.832 254.271 292.966 1.00 95.96 302 SER D N 1
ATOM 12809 C CA . SER C 1 322 ? 259.646 255.410 293.412 1.00 95.96 302 SER D CA 1
ATOM 12810 C C . SER C 1 322 ? 258.885 256.705 293.610 1.00 95.96 302 SER D C 1
ATOM 12811 O O . SER C 1 322 ? 258.232 257.194 292.696 1.00 95.96 302 SER D O 1
ATOM 12819 N N . TYR C 1 323 ? 259.159 257.351 294.732 1.00 96.06 303 TYR D N 1
ATOM 12820 C CA . TYR C 1 323 ? 259.161 258.797 294.887 1.00 96.06 303 TYR D CA 1
ATOM 12821 C C . TYR C 1 323 ? 260.416 259.110 295.727 1.00 96.06 303 TYR D C 1
ATOM 12822 O O . TYR C 1 323 ? 260.934 258.205 296.383 1.00 96.06 303 TYR D O 1
ATOM 12840 N N . GLY C 1 324 ? 261.011 260.309 295.686 1.00 95.02 304 GLY D N 1
ATOM 12841 C CA . GLY C 1 324 ? 262.400 260.453 296.181 1.00 95.02 304 GLY D CA 1
ATOM 12842 C C . GLY C 1 324 ? 262.949 261.877 296.290 1.00 95.02 304 GLY D C 1
ATOM 12843 O O . GLY C 1 324 ? 263.845 262.261 295.539 1.00 95.02 304 GLY D O 1
ATOM 12847 N N . ASP C 1 325 ? 262.449 262.631 297.266 1.00 93.22 305 ASP D N 1
ATOM 12848 C CA . ASP C 1 325 ? 262.977 263.939 297.695 1.00 93.22 305 ASP D CA 1
ATOM 12849 C C . ASP C 1 325 ? 262.616 264.213 299.167 1.00 93.22 305 ASP D C 1
ATOM 12850 O O . ASP C 1 325 ? 263.491 264.516 299.973 1.00 93.22 305 ASP D O 1
ATOM 12859 N N . ASP C 1 326 ? 261.343 264.064 299.545 1.00 93.95 306 ASP D N 1
ATOM 12860 C CA . ASP C 1 326 ? 260.865 264.228 300.929 1.00 93.95 306 ASP D CA 1
ATOM 12861 C C . ASP C 1 326 ? 259.482 263.579 301.116 1.00 93.95 306 ASP D C 1
ATOM 12862 O O . ASP C 1 326 ? 258.803 263.263 300.140 1.00 93.95 306 ASP D O 1
ATOM 12871 N N . TYR C 1 327 ? 259.016 263.419 302.353 1.00 93.32 307 TYR D N 1
ATOM 12872 C CA . TYR C 1 327 ? 257.652 262.981 302.672 1.00 93.32 307 TYR D CA 1
ATOM 12873 C C . TYR C 1 327 ? 256.558 263.860 302.031 1.00 93.32 307 TYR D C 1
ATOM 12874 O O . TYR C 1 327 ? 255.485 263.360 301.699 1.00 93.32 307 TYR D O 1
ATOM 12892 N N . ALA C 1 328 ? 256.817 265.150 301.799 1.00 93.50 308 ALA D N 1
ATOM 12893 C CA . ALA C 1 328 ? 255.933 266.045 301.043 1.00 93.50 308 ALA D CA 1
ATOM 12894 C C . ALA C 1 328 ? 255.557 265.529 299.625 1.00 93.50 308 ALA D C 1
ATOM 12895 O O . ALA C 1 328 ? 254.458 265.807 299.133 1.00 93.50 308 ALA D O 1
ATOM 12902 N N . ASP C 1 329 ? 256.433 264.765 298.960 1.00 94.87 309 ASP D N 1
ATOM 12903 C CA . ASP C 1 329 ? 256.062 264.062 297.726 1.00 94.87 309 ASP D CA 1
ATOM 12904 C C . ASP C 1 329 ? 254.972 263.012 297.938 1.00 94.87 309 ASP D C 1
ATOM 12905 O O . ASP C 1 329 ? 254.209 262.800 297.011 1.00 94.87 309 ASP D O 1
ATOM 12914 N N . LEU C 1 330 ? 254.860 262.349 299.094 1.00 96.27 310 LEU D N 1
ATOM 12915 C CA . LEU C 1 330 ? 253.808 261.348 299.306 1.00 96.27 310 LEU D CA 1
ATOM 12916 C C . LEU C 1 330 ? 252.388 261.933 299.169 1.00 96.27 310 LEU D C 1
ATOM 12917 O O . LEU C 1 330 ? 251.607 261.370 298.399 1.00 96.27 310 LEU D O 1
ATOM 12933 N N . PRO C 1 331 ? 252.027 263.070 299.801 1.00 96.06 311 PRO D N 1
ATOM 12934 C CA . PRO C 1 331 ? 250.774 263.739 299.453 1.00 96.06 311 PRO D CA 1
ATOM 12935 C C . PRO C 1 331 ? 250.662 264.169 297.988 1.00 96.06 311 PRO D C 1
ATOM 12936 O O . PRO C 1 331 ? 249.662 263.872 297.331 1.00 96.06 311 PRO D O 1
ATOM 12947 N N . GLU C 1 332 ? 251.666 264.867 297.458 1.00 95.80 312 GLU D N 1
ATOM 12948 C CA . GLU C 1 332 ? 251.554 265.495 296.136 1.00 95.80 312 GLU D CA 1
ATOM 12949 C C . GLU C 1 332 ? 251.478 264.464 295.000 1.00 95.80 312 GLU D C 1
ATOM 12950 O O . GLU C 1 332 ? 250.562 264.490 294.173 1.00 95.80 312 GLU D O 1
ATOM 12962 N N . TYR C 1 333 ? 252.408 263.511 294.993 1.00 97.33 313 TYR D N 1
ATOM 12963 C CA . TYR C 1 333 ? 252.427 262.412 294.045 1.00 97.33 313 TYR D CA 1
ATOM 12964 C C . TYR C 1 333 ? 251.121 261.628 294.130 1.00 97.33 313 TYR D C 1
ATOM 12965 O O . TYR C 1 333 ? 250.464 261.402 293.113 1.00 97.33 313 TYR D O 1
ATOM 12983 N N . PHE C 1 334 ? 250.693 261.249 295.337 1.00 97.81 314 PHE D N 1
ATOM 12984 C CA . PHE C 1 334 ? 249.546 260.358 295.448 1.00 97.81 314 PHE D CA 1
ATOM 12985 C C . PHE C 1 334 ? 248.224 261.028 295.063 1.00 97.81 314 PHE D C 1
ATOM 12986 O O . PHE C 1 334 ? 247.357 260.363 294.484 1.00 97.81 314 PHE D O 1
ATOM 13003 N N . LYS C 1 335 ? 248.075 262.344 295.292 1.00 97.22 315 LYS D N 1
ATOM 13004 C CA . LYS C 1 335 ? 246.922 263.094 294.770 1.00 97.22 315 LYS D CA 1
ATOM 13005 C C . LYS C 1 335 ? 246.868 263.061 293.243 1.00 97.22 315 LYS D C 1
ATOM 13006 O O . LYS C 1 335 ? 245.819 262.723 292.691 1.00 97.22 315 LYS D O 1
ATOM 13025 N N . ARG C 1 336 ? 247.966 263.343 292.534 1.00 96.96 316 ARG D N 1
ATOM 13026 C CA . ARG C 1 336 ? 247.943 263.228 291.063 1.00 96.96 316 ARG D CA 1
ATOM 13027 C C . ARG C 1 336 ? 247.784 261.784 290.576 1.00 96.96 316 ARG D C 1
ATOM 13028 O O . ARG C 1 336 ? 247.053 261.579 289.610 1.00 96.96 316 ARG D O 1
ATOM 13049 N N . LEU C 1 337 ? 248.321 260.778 291.275 1.00 97.85 317 LEU D N 1
ATOM 13050 C CA . LEU C 1 337 ? 248.050 259.371 290.949 1.00 97.85 317 LEU D CA 1
ATOM 13051 C C . LEU C 1 337 ? 246.552 259.050 291.019 1.00 97.85 317 LEU D C 1
ATOM 13052 O O . LEU C 1 337 ? 246.000 258.497 290.074 1.00 97.85 317 LEU D O 1
ATOM 13068 N N . THR C 1 338 ? 245.865 259.449 292.085 1.00 97.62 318 THR D N 1
ATOM 13069 C CA . THR C 1 338 ? 244.405 259.293 292.162 1.00 97.62 318 THR D CA 1
ATOM 13070 C C . THR C 1 338 ? 243.687 260.038 291.039 1.00 97.62 318 THR D C 1
ATOM 13071 O O . THR C 1 338 ? 242.772 259.484 290.441 1.00 97.62 318 THR D O 1
ATOM 13082 N N . CYS C 1 339 ? 244.101 261.266 290.705 1.00 96.34 319 CYS D N 1
ATOM 13083 C CA . CYS C 1 339 ? 243.481 262.016 289.613 1.00 96.34 319 CYS D CA 1
ATOM 13084 C C . CYS C 1 339 ? 243.579 261.259 288.283 1.00 96.34 319 CYS D C 1
ATOM 13085 O O . CYS C 1 339 ? 242.590 261.144 287.565 1.00 96.34 319 CYS D O 1
ATOM 13093 N N . GLU C 1 340 ? 244.736 260.696 287.955 1.00 96.11 320 GLU D N 1
ATOM 13094 C CA . GLU C 1 340 ? 244.903 259.944 286.714 1.00 96.11 320 GLU D CA 1
ATOM 13095 C C . GLU C 1 340 ? 244.180 258.592 286.742 1.00 96.11 320 GLU D C 1
ATOM 13096 O O . GLU C 1 340 ? 243.520 258.228 285.770 1.00 96.11 320 GLU D O 1
ATOM 13108 N N . ILE C 1 341 ? 244.213 257.877 287.865 1.00 96.83 321 ILE D N 1
ATOM 13109 C CA . ILE C 1 341 ? 243.484 256.615 288.065 1.00 96.83 321 ILE D CA 1
ATOM 13110 C C . ILE C 1 341 ? 241.975 256.811 287.884 1.00 96.83 321 ILE D C 1
ATOM 13111 O O . ILE C 1 341 ? 241.332 256.074 287.136 1.00 96.83 321 ILE D O 1
ATOM 13127 N N . SER C 1 342 ? 241.396 257.814 288.551 1.00 90.94 322 SER D N 1
ATOM 13128 C CA . SER C 1 342 ? 239.963 258.104 288.494 1.00 90.94 322 SER D CA 1
ATOM 13129 C C . SER C 1 342 ? 239.543 258.714 287.176 1.00 90.94 322 SER D C 1
ATOM 13130 O O . SER C 1 342 ? 238.519 258.316 286.642 1.00 90.94 322 SER D O 1
ATOM 13138 N N . THR C 1 343 ? 240.286 259.658 286.600 1.00 83.98 323 THR D N 1
ATOM 13139 C CA . THR C 1 343 ? 239.855 260.238 285.320 1.00 83.98 323 THR D CA 1
ATOM 13140 C C . THR C 1 343 ? 239.903 259.224 284.183 1.00 83.98 323 THR D C 1
ATOM 13141 O O . THR C 1 343 ? 238.982 259.216 283.371 1.00 83.98 323 THR D O 1
ATOM 13152 N N . ARG C 1 344 ? 240.872 258.294 284.164 1.00 67.58 324 ARG D N 1
ATOM 13153 C CA . ARG C 1 344 ? 240.840 257.130 283.258 1.00 67.58 324 ARG D CA 1
ATOM 13154 C C . ARG C 1 344 ? 239.698 256.163 283.580 1.00 67.58 324 ARG D C 1
ATOM 13155 O O . ARG C 1 344 ? 238.957 255.769 282.683 1.00 67.58 324 ARG D O 1
ATOM 13176 N N . GLY C 1 345 ? 239.557 255.772 284.846 1.00 56.15 325 GLY D N 1
ATOM 13177 C CA . GLY C 1 345 ? 238.602 254.754 285.282 1.00 56.15 325 GLY D CA 1
ATOM 13178 C C . GLY C 1 345 ? 237.138 255.174 285.178 1.00 56.15 325 GLY D C 1
ATOM 13179 O O . GLY C 1 345 ? 236.316 254.456 284.617 1.00 56.15 325 GLY D O 1
ATOM 13183 N N . THR C 1 346 ? 236.812 256.362 285.671 1.00 54.07 326 THR D N 1
ATOM 13184 C CA . THR C 1 346 ? 235.471 256.930 285.580 1.00 54.07 326 THR D CA 1
ATOM 13185 C C . THR C 1 346 ? 235.139 257.388 284.154 1.00 54.07 326 THR D C 1
ATOM 13186 O O . THR C 1 346 ? 234.008 257.171 283.727 1.00 54.07 326 THR D O 1
#

Solvent-accessible surface area: 39940 Å² total; per-residue (Å²): 124,172,152,32,63,96,56,10,93,78,47,139,8,181,49,6,9,1,1,10,1,32,29,5,14,14,25,1,4,69,166,34,109,14,25,180,60,39,110,9,10,7,82,19,22,11,74,9,3,82,75,7,17,17,23,62,87,112,40,4,109,109,21,78,128,38,29,156,108,82,161,116,33,18,66,28,8,34,97,14,27,118,91,9,8,94,155,85,105,116,101,124,30,3,71,16,67,6,2,8,64,84,14,14,48,100,12,93,72,113,17,94,126,46,0,59,45,2,7,45,3,2,3,76,0,6,49,64,34,8,12,1,11,14,6,15,11,14,20,10,16,21,79,23,1,46,98,71,54,91,171,25,45,37,3,21,25,77,57,90,159,56,9,97,56,16,7,85,67,137,78,126,27,2,1,10,8,23,15,2,3,34,81,66,5,72,5,19,38,12,56,69,84,8,16,80,77,17,18,176,70,97,107,23,30,118,33,15,88,57,10,6,64,110,37,1,6,3,3,1,3,24,4,63,2,11,95,76,101,36,13,74,35,14,15,36,124,30,10,143,118,142,94,83,6,55,0,11,0,4,17,92,130,53,113,93,105,149,29,99,138,36,110,99,90,6,103,101,30,5,0,65,6,6,26,8,48,82,86,193,64,65,17,5,64,8,2,80,76,0,9,53,77,3,26,94,139,42,154,117,56,32,21,0,2,31,2,33,65,37,94,4,161,61,1,0,2,1,14,2,20,31,7,13,10,54,5,10,87,122,13,94,23,6,148,49,45,100,18,10,4,100,8,17,8,67,1,1,85,44,8,30,29,9,26,107,150,54,10,151,149,32,66,154,48,10,122,96,101,152,92,10,55,85,14,9,43,71,5,35,119,89,27,43,64,184,100,92,123,48,140,25,20,32,20,65,0,1,1,68,56,20,5,89,101,16,66,91,94,28,100,95,42,4,75,106,5,13,90,6,1,12,65,0,0,99,46,9,0,2,1,0,11,5,9,16,5,19,8,17,12,81,25,0,72,104,122,48,53,144,15,38,34,8,13,15,80,55,144,140,62,18,71,46,5,22,62,37,134,38,78,63,0,1,1,4,4,15,0,2,16,73,66,7,111,14,21,27,12,121,43,53,28,4,77,76,26,32,165,77,100,90,41,53,144,26,11,87,98,11,20,82,88,31,2,1,1,1,3,14,39,2,173,4,0,70,52,63,1,2,86,22,6,14,32,124,24,70,187,145,129,44,27,54,14,0,0,3,6,9,105,66,60,112,39,77,113,8,72,136,37,24,119,91,15,47,92,88,15,1,10,1,2,8,10,45,55,117,111,69,68,5,16,74,13,0,126,107,0,7,59,47,0,3,103,116,40,133,166,92,74,16,13,21,20,1,51,80,21,102,6,179,54,1,0,3,3,16,1,81,13,5,36,87,18,16,91,119,127,53,0,82,84,2,7,71,7,6,12,77,1,6,78,53,21,6,15,4,5,8,8,12,73,44,21,42,14,13,99,6,0,65,73,96,66,80,128,12,53,40,1,6,5,65,46,50,158,64,2,40,56,9,2,48,75,150,67,129,63,1,1,5,3,15,21,0,3,124,75,58,110,102,0,50,6,103,130,86,52,8,25,82,41,1,57,150,34,107,82,2,25,106,1,12,65,84,6,10,103,115,29,6,1,0,1,0,16,34,71,125,2,12,79,0,68,0,16,71,13,11,16,24,123,15,1,167,76,61,62,84,16,85,1,2,0,1,34,89,34,56,64,61,61,92,25,80,146,50,81,89,92,1,48,112,28,2,3,12,1,6,4,7,33,128,85,115,70,40,1,16,89,15,4,63,118,0,5,54,65,1,6,104,149,29,134

Sequence (815 aa):
PRKLLPSLKTKKPRELVLVIGTGISAAVAPQVPALKSWKGLIQALLDAAIDFDLLEDEESKKFQKCLHEDKNLVHVAHDLIQKLSPRTSNVRSTFFKDCLYEVFDDLESKMEDSGKQLLQSVLHLMENGALVLTTNFDNLLELYAADQGKQLESLDLTDEKKVLEWAQEKRKLSVLHIHGVYTNPSGIVLHPAGYQNVLRNTEVMREIQKLYENKSFLFLGCGWTVDDTTFQALFLEAVKHKSDLEHFMLVRRGDVDEFKKLRENMLDKGIKVISYGDDYADLPEYFKRLTCEISTRGTPRKLLPSLKTKKPRELVLVIGTGISAAVAPQVPALKSWKGLIQALLDAAIDFDLLEDEESKKFQKCLHEDKNLVHVAHDLIQKLSPRTSNVRSTFFKDCLYEVFDDLESKMEDSGKQLLQSVLHLMENGALVLTTNFDNLLELYAADQGKQLESLDLTDEKKVLEWAQEKRKLSVLHIHGVYTNPSGIVLHPAGYQNVLRNTEVMREIQKLYENKSFLFLGCGWTVDDTTFQALFLEAVKHKSDLEHFMLVRRGDVDEFKKLRENMLDKGIKVISYGDDYADLPEYFKRLTCEISTRGTPRKLLPSLKTKKPRELVLVIGTGISAAVMEDSGKQLLQSVLHLMENGALVLTTNFDNLLELYAADQGKQLESLDLTDEKKVLEWAQEKRKLSVLHIHGVYTNPSGIVLHPAGYQNVLRNTEVMREIQKLYENKSFLFLGCGWTVDDTTFQALFLEAVKHKSDLEHFMLVRRGDVDEFKKLRENMLDKGIKVISYGDDYADLPEYFKRLTCEISTRGT

GO terms:
  GO:0042802 identical protein binding (F, IPI)
  GO:0005515 protein binding (F, IPI)

B-factor: mean 90.96, std 9.3, range [33.77, 98.73]